Protein 7Q45 (pdb70)

Solvent-accessible surface area: 38871 Å² total; per-residue (Å²): 186,8,77,0,13,0,0,0,0,6,18,54,37,0,0,1,31,34,172,49,34,68,20,76,56,12,29,84,4,128,43,2,3,80,40,61,4,74,36,4,10,4,0,16,20,0,2,2,2,1,6,90,115,1,37,1,45,1,1,0,24,0,46,44,1,21,0,2,27,32,63,55,91,40,56,3,61,95,16,116,41,2,90,43,2,50,102,70,70,3,91,63,2,7,25,8,6,22,1,64,1,0,0,0,0,1,78,83,6,91,2,13,0,0,0,14,0,68,32,0,2,3,3,23,140,35,133,137,71,18,58,114,17,112,49,1,81,32,5,134,114,64,167,4,108,20,3,11,6,0,6,15,0,0,0,0,0,4,59,69,3,56,1,18,0,0,0,34,1,82,67,1,1,3,1,32,38,63,85,77,36,34,49,89,7,64,44,1,103,74,4,88,88,63,122,0,42,48,11,8,5,0,3,124,36,0,0,0,0,0,0,2,77,142,14,41,0,18,0,0,0,4,3,15,17,2,0,11,2,104,28,45,47,155,34,40,38,53,7,63,34,0,95,112,0,58,81,74,26,4,42,20,4,49,7,0,1,11,0,0,0,0,4,2,143,86,2,40,1,26,0,0,0,28,0,48,84,39,0,1,0,11,4,10,61,19,39,7,60,99,0,30,21,1,79,19,5,135,83,77,99,3,60,32,2,9,14,0,5,4,0,0,0,0,0,7,91,64,7,78,3,19,0,0,0,3,0,58,11,0,4,0,0,36,30,60,66,89,44,12,128,94,18,53,87,11,94,55,10,179,68,42,137,3,48,102,3,8,9,0,5,4,0,0,0,0,10,18,126,63,69,0,20,0,0,0,0,6,21,52,44,0,1,1,51,43,198,41,29,65,21,24,33,12,31,97,3,138,48,2,14,80,30,68,6,80,32,7,14,2,0,19,16,1,2,3,1,1,2,100,94,2,78,1,31,0,1,0,28,0,48,38,0,13,1,2,36,34,72,64,79,44,59,18,65,91,13,145,38,2,85,40,3,68,107,76,64,2,89,63,1,6,24,8,6,21,1,71,1,0,1,0,1,1,73,88,5,71,2,12,0,0,0,18,0,68,33,0,4,3,1,24,131,31,132,141,75,20,48,111,16,119,54,1,106,47,4,151,116,51,156,3,87,12,1,12,6,0,6,15,0,0,1,0,0,5,34,84,2,47,1,29,0,0,0,32,0,71,103,0,0,2,1,31,35,57,91,77,36,16,44,76,14,76,45,1,162,72,4,130,77,67,108,1,45,49,8,7,4,0,4,130,55,0,0,0,0,0,0,2,76,143,15,46,0,19,0,0,0,11,3,63,61,2,0,11,3,101,32,43,55,149,40,35,52,50,6,66,34,0,97,121,0,57,81,73,18,7,50,20,3,48,7,0,1,11,0,0,0,0,4,2,149,81,2,53,1,26,0,0,0,23,0,48,58,29,0,2,2,44,20,50,68,94,59,22,89,96,1,70,20,1,109,40,6,147,91,73,104,3,58,37,2,10,15,0,4,3,0,0,0,0,0,4,95,71,8,63,2,23,0,0,0,9,1,58,7,0,4,1,0,1,3,1,44,25,38,5,85,114,20,27,81,7,15,42,13,69,20,40,33,2,54,101,3,5,8,0,5,3,0,0,0,0,8,8,140,59,96,0,16,0,0,0,0,6,43,70,43,0,1,1,41,41,192,42,52,70,23,57,49,15,30,103,3,137,40,2,16,76,29,73,1,73,36,4,10,4,0,19,24,1,2,3,0,0,2,102,84,2,82,1,41,1,1,0,25,0,49,40,0,15,1,2,34,33,60,62,86,49,53,0,58,86,16,108,42,1,95,51,3,66,100,68,72,3,91,63,3,5,26,7,7,23,1,70,0,0,0,0,1,1,92,61,4,75,1,10,0,0,0,20,0,69,35,0,3,2,2,25,133,39,117,133,82,20,42,110,16,121,38,1,97,46,3,105,114,80,156,7,141,20,2,11,6,0,7,12,0,0,0,0,2,6,44,73,4,54,1,17,0,0,0,33,1,76,102,0,1,3,1,33,42,60,91,74,36,33,42,101,18,63,55,1,136,73,3,90,89,63,110,1,66,46,9,7,5,0,3,111,55,0,0,0,0,0,0,2,83,134,14,41,0,18,0,0,0,10,3,59,62,2,0,14,2,100,26,41,61,159,42,38,46,63,3,57,36,0,93,103,0,58,84,75,21,6,49,20,3,46,8,0,2,12,0,0,0,0,3,2,142,81,2,49,2,28,0,0,0,23,0,48,69,42,0,1,0,6,2,10,64,24,47,1,45,95,0,14,27,1,39,25,5,160,92,74,87,1,56,32,1,9,14,0,8,5,0,0,0,0,0,5,95,49,6,76,2,21,0,0,0,6,0,64,12,0,3,1,0,1,5,1,66,27,49,4,96,70,18,31,86,6,28,67,9,160,70,46,133,3,54,108,3,9,9,0,7,5,0,0,0,0,14,15,140,61,100,23,64,30,131,34,77,106,137,20,105,22,53,30,125,29,74,93,54,113,25,67,29,141,83

Structure (mmCIF, N/CA/C/O backbone):
data_7Q45
#
_entry.id   7Q45
#
_cell.length_a   108.390
_cell.length_b   108.390
_cell.length_c   242.310
_cell.angle_alpha   90.000
_cell.angle_beta   90.000
_cell.angle_gamma   90.000
#
_symmetry.space_group_name_H-M   'P 43 21 2'
#
loop_
_entity.id
_entity.type
_entity.pdbx_description
1 polymer 'E3 ubiquitin-protein ligase HERC2'
2 polymer 'Myelin transcription factor 1'
3 non-polymer 'CITRIC ACID'
4 water water
#
loop_
_atom_site.group_PDB
_atom_site.id
_atom_site.type_symbol
_atom_site.label_atom_id
_atom_site.label_alt_id
_atom_site.label_comp_id
_atom_site.label_asym_id
_atom_site.label_entity_id
_atom_site.label_seq_id
_atom_site.pdbx_PDB_ins_code
_atom_site.Cartn_x
_atom_site.Cartn_y
_atom_site.Cartn_z
_atom_site.occupancy
_atom_site.B_iso_or_equiv
_atom_site.auth_seq_id
_atom_site.auth_comp_id
_atom_site.auth_asym_id
_atom_site.auth_atom_id
_atom_site.pdbx_PDB_model_num
ATOM 1 N N . ARG A 1 21 ? -19.34100 -28.16800 -60.25300 1.000 62.13872 2958 ARG A N 1
ATOM 2 C CA . ARG A 1 21 ? -19.02400 -29.53300 -59.86500 1.000 59.04586 2958 ARG A CA 1
ATOM 3 C C . ARG A 1 21 ? -18.13200 -29.67800 -58.63300 1.000 59.22991 2958 ARG A C 1
ATOM 4 O O . ARG A 1 21 ? -16.99400 -29.20100 -58.60700 1.000 59.61938 2958 ARG A O 1
ATOM 12 N N . THR A 1 22 ? -18.64200 -30.37100 -57.61600 1.000 56.01992 2959 THR A N 1
ATOM 13 C CA . THR A 1 22 ? -17.82700 -30.91000 -56.53100 1.000 53.83132 2959 THR A CA 1
ATOM 14 C C . THR A 1 22 ? -18.11000 -32.40400 -56.44500 1.000 48.18923 2959 THR A C 1
ATOM 15 O O . THR A 1 22 ? -19.22400 -32.81000 -56.10100 1.000 51.40551 2959 THR A O 1
ATOM 19 N N . LYS A 1 23 ? -17.11100 -33.21700 -56.77600 1.000 43.79870 2960 LYS A N 1
ATOM 20 C CA . LYS A 1 23 ? -17.23300 -34.66400 -56.65700 1.000 42.46875 2960 LYS A CA 1
ATOM 21 C C . LYS A 1 23 ? -17.11800 -35.07200 -55.19600 1.000 38.59927 2960 LYS A C 1
ATOM 22 O O . LYS A 1 23 ? -16.22000 -34.61200 -54.48900 1.000 38.19755 2960 LYS A O 1
ATOM 28 N N . VAL A 1 24 ? -18.01500 -35.94600 -54.74600 1.000 33.51689 2961 VAL A N 1
ATOM 29 C CA . VAL A 1 24 ? -18.05400 -36.39600 -53.35900 1.000 31.02727 2961 VAL A CA 1
ATOM 30 C C . VAL A 1 24 ? -17.88100 -37.90800 -53.33200 1.000 33.47307 2961 VAL A C 1
ATOM 31 O O . VAL A 1 24 ? -18.53500 -38.62700 -54.09600 1.000 34.27036 2961 VAL A O 1
ATOM 35 N N . PHE A 1 25 ? -17.00200 -38.38300 -52.45300 1.000 30.99855 2962 PHE A N 1
ATOM 36 C CA . PHE A 1 25 ? -16.70000 -39.79900 -52.30500 1.000 30.06055 2962 PHE A CA 1
ATOM 37 C C . PHE A 1 25 ? -16.95500 -40.21500 -50.86200 1.000 27.77808 2962 PHE A C 1
ATOM 38 O O . PHE A 1 25 ? -16.60800 -39.48500 -49.93000 1.000 27.18452 2962 PHE A O 1
ATOM 46 N N . VAL A 1 26 ? -17.56100 -41.39000 -50.67900 1.000 27.81546 2963 VAL A N 1
ATOM 47 C CA . VAL A 1 26 ? -17.95300 -41.86800 -49.35900 1.000 24.79315 2963 VAL A CA 1
ATOM 48 C C . VAL A 1 26 ? -17.55200 -43.32800 -49.19600 1.000 27.34396 2963 VAL A C 1
ATOM 49 O O . VAL A 1 26 ? -17.48400 -44.08700 -50.16800 1.000 28.84508 2963 VAL A O 1
ATOM 53 N N . TRP A 1 27 ? -17.28900 -43.72000 -47.94900 1.000 23.34453 2964 TRP A N 1
ATOM 54 C CA . TRP A 1 27 ? -16.99400 -45.11100 -47.62600 1.000 23.21074 2964 TRP A CA 1
ATOM 55 C C . TRP A 1 27 ? -17.17300 -45.32300 -46.12800 1.000 28.21540 2964 TRP A C 1
ATOM 56 O O . TRP A 1 27 ? -17.36700 -44.37700 -45.36500 1.000 27.75265 2964 TRP A O 1
ATOM 67 N N . GLY A 1 28 ? -17.12200 -46.58800 -45.72100 1.000 27.51341 2965 GLY A N 1
ATOM 68 C CA . GLY A 1 28 ? -17.33600 -46.95100 -44.33400 1.000 24.79265 2965 GLY A CA 1
ATOM 69 C C . GLY A 1 28 ? -18.66900 -47.63200 -44.08800 1.000 25.54332 2965 GLY A C 1
ATOM 70 O O . GLY A 1 28 ? -19.24700 -48.22800 -45.00100 1.000 25.10691 2965 GLY A O 1
ATOM 71 N N . LEU A 1 29 ? -19.17200 -47.54300 -42.85900 1.000 26.09956 2966 LEU A N 1
ATOM 72 C CA . LEU A 1 29 ? -20.41400 -48.21700 -42.50000 1.000 30.16930 2966 LEU A CA 1
ATOM 73 C C . LEU A 1 29 ? -21.59800 -47.60900 -43.24300 1.000 29.77601 2966 LEU A C 1
ATOM 74 O O . LEU A 1 29 ? -21.69000 -46.38900 -43.40600 1.000 27.62921 2966 LEU A O 1
ATOM 79 N N . ASN A 1 30 ? -22.51600 -48.47400 -43.68900 1.000 30.15076 2967 ASN A N 1
ATOM 80 C CA . ASN A 1 30 ? -23.67300 -48.05300 -44.47300 1.000 32.68313 2967 ASN A CA 1
ATOM 81 C C . ASN A 1 30 ? -24.93100 -48.81600 -44.06000 1.000 36.87993 2967 ASN A C 1
ATOM 82 O O . ASN A 1 30 ? -25.85400 -48.98500 -44.86600 1.000 37.90033 2967 ASN A O 1
ATOM 87 N N . ASP A 1 31 ? -25.00700 -49.26200 -42.80300 1.000 37.24011 2968 ASP A N 1
ATOM 88 C CA . ASP A 1 31 ? -26.13900 -50.08600 -42.31300 1.000 39.55204 2968 ASP A CA 1
ATOM 89 C C . ASP A 1 31 ? -27.45400 -49.29800 -42.32700 1.000 40.22741 2968 ASP A C 1
ATOM 90 O O . ASP A 1 31 ? -28.48700 -49.91200 -42.57100 1.000 46.89720 2968 ASP A O 1
ATOM 95 N N . LYS A 1 32 ? -27.40100 -47.99600 -42.08000 1.000 34.59161 2969 LYS A N 1
ATOM 96 C CA . LYS A 1 32 ? -28.61000 -47.14500 -42.05000 1.000 34.33645 2969 LYS A CA 1
ATOM 97 C C . LYS A 1 32 ? -28.59500 -46.22000 -43.26400 1.000 34.66776 2969 LYS A C 1
ATOM 98 O O . LYS A 1 32 ? -29.18000 -45.14700 -43.16200 1.000 37.72239 2969 LYS A O 1
ATOM 104 N N . ASP A 1 33 ? -27.89000 -46.59700 -44.33600 1.000 33.49145 2970 ASP A N 1
ATOM 105 C CA . ASP A 1 33 ? -27.79300 -45.80200 -45.55900 1.000 35.00482 2970 ASP A CA 1
ATOM 106 C C . ASP A 1 33 ? -27.27900 -44.39600 -45.25900 1.000 34.09988 2970 ASP A C 1
ATOM 107 O O . ASP A 1 33 ? -27.69700 -43.41000 -45.87200 1.000 32.34770 2970 ASP A O 1
ATOM 112 N N . GLN A 1 34 ? -26.35400 -44.30400 -44.30000 1.000 32.88388 2971 GLN A N 1
ATOM 113 C CA . GLN A 1 34 ? -25.74200 -43.02100 -43.98900 1.000 30.56610 2971 GLN A CA 1
ATOM 114 C C . GLN A 1 34 ? -24.76200 -42.56800 -45.06200 1.000 35.84734 2971 GLN A C 1
ATOM 115 O O . GLN A 1 34 ? -24.25900 -41.44300 -44.97900 1.000 41.59462 2971 GLN A O 1
ATOM 121 N N . LEU A 1 35 ? -24.48200 -43.40700 -46.05800 1.000 31.66897 2972 LEU A N 1
ATOM 122 C CA . LEU A 1 35 ? -23.65500 -43.01800 -47.19300 1.000 28.40389 2972 LEU A CA 1
ATOM 123 C C . LEU A 1 35 ? -24.47300 -42.46200 -48.35200 1.000 33.23296 2972 LEU A C 1
ATOM 124 O O . LEU A 1 35 ? -23.89000 -42.02500 -49.35000 1.000 35.31434 2972 LEU A O 1
ATOM 129 N N . GLY A 1 36 ? -25.80100 -42.48100 -48.25100 1.000 31.61559 2973 GLY A N 1
ATOM 130 C CA . GLY A 1 36 ? -26.63600 -41.72800 -49.16800 1.000 32.92423 2973 GLY A CA 1
ATOM 131 C C . GLY A 1 36 ? -26.98900 -42.40100 -50.47400 1.000 38.15195 2973 GLY A C 1
ATOM 132 O O . GLY A 1 36 ? -27.31600 -41.70300 -51.44000 1.000 42.91803 2973 GLY A O 1
ATOM 133 N N . GLY A 1 37 ? -26.93700 -43.72900 -50.54700 1.000 36.16108 2974 GLY A N 1
ATOM 134 C CA . GLY A 1 37 ? -27.42200 -44.41100 -51.73300 1.000 36.99563 2974 GLY A CA 1
ATOM 135 C C . GLY A 1 37 ? -26.48300 -45.42600 -52.35500 1.000 41.93470 2974 GLY A C 1
ATOM 136 O O . GLY A 1 37 ? -26.40400 -45.52700 -53.58300 1.000 46.25490 2974 GLY A O 1
ATOM 137 N N . LEU A 1 38 ? -25.77300 -46.18600 -51.52600 1.000 42.10343 2975 LEU A N 1
ATOM 138 C CA . LEU A 1 38 ? -24.91700 -47.27300 -51.97500 1.000 44.62809 2975 LEU A CA 1
ATOM 139 C C . LEU A 1 38 ? -25.46600 -48.58700 -51.43600 1.000 44.68649 2975 LEU A C 1
ATOM 140 O O . LEU A 1 38 ? -26.14000 -48.61200 -50.40200 1.000 44.48728 2975 LEU A O 1
ATOM 145 N N . LYS A 1 39 ? -25.18100 -49.68400 -52.13500 1.000 43.67432 2976 LYS A N 1
ATOM 146 C CA . LYS A 1 39 ? -25.61100 -50.99800 -51.68300 1.000 47.87017 2976 LYS A CA 1
ATOM 147 C C . LYS A 1 39 ? -24.42700 -51.65900 -50.98900 1.000 45.45390 2976 LYS A C 1
ATOM 148 O O . LYS A 1 39 ? -23.28100 -51.50000 -51.41700 1.000 46.28579 2976 LYS A O 1
ATOM 154 N N . GLY A 1 40 ? -24.70500 -52.39300 -49.92500 1.000 42.97709 2977 GLY A N 1
ATOM 155 C CA . GLY A 1 40 ? -23.67200 -52.94100 -49.06800 1.000 42.41321 2977 GLY A CA 1
ATOM 156 C C . GLY A 1 40 ? -23.56900 -52.15400 -47.77200 1.000 45.24128 2977 GLY A C 1
ATOM 157 O O . GLY A 1 40 ? -23.77000 -50.93100 -47.73700 1.000 48.43593 2977 GLY A O 1
ATOM 158 N N . SER A 1 41 ? -23.26800 -52.86400 -46.68400 1.000 45.55350 2978 SER A N 1
ATOM 159 C CA . SER A 1 41 ? -23.18500 -52.23600 -45.37000 1.000 45.70477 2978 SER A CA 1
ATOM 160 C C . SER A 1 41 ? -21.77200 -51.82000 -44.98400 1.000 43.70752 2978 SER A C 1
ATOM 161 O O . SER A 1 41 ? -21.61600 -50.95500 -44.11600 1.000 49.00419 2978 SER A O 1
ATOM 164 N N . LYS A 1 42 ? -20.74900 -52.41000 -45.59600 1.000 38.44658 2979 LYS A N 1
ATOM 165 C CA . LYS A 1 42 ? -19.35200 -52.04000 -45.36900 1.000 35.56829 2979 LYS A CA 1
ATOM 166 C C . LYS A 1 42 ? -18.74500 -51.64700 -46.71000 1.000 37.89346 2979 LYS A C 1
ATOM 167 O O . LYS A 1 42 ? -18.33600 -52.51700 -47.48500 1.000 42.79803 2979 LYS A O 1
ATOM 173 N N . ILE A 1 43 ? -18.66800 -50.34800 -46.98300 1.000 30.77866 2980 ILE A N 1
ATOM 174 C CA . ILE A 1 43 ? -18.02700 -49.85200 -48.19500 1.000 29.46278 2980 ILE A CA 1
ATOM 175 C C . ILE A 1 43 ? -16.54900 -49.64400 -47.88500 1.000 29.56698 2980 ILE A C 1
ATOM 176 O O . ILE A 1 43 ? -16.18000 -48.71600 -47.16300 1.000 28.31662 2980 ILE A O 1
ATOM 181 N N . LYS A 1 44 ? -15.70200 -50.51100 -48.43700 1.000 29.99893 2981 LYS A N 1
ATOM 182 C CA . LYS A 1 44 ? -14.29200 -50.56400 -48.07200 1.000 28.61280 2981 LYS A CA 1
ATOM 183 C C . LYS A 1 44 ? -13.39800 -49.72100 -48.96900 1.000 29.17716 2981 LYS A C 1
ATOM 184 O O . LYS A 1 44 ? -12.22300 -49.53500 -48.63900 1.000 28.33131 2981 LYS A O 1
ATOM 190 N N . VAL A 1 45 ? -13.91100 -49.22600 -50.09000 1.000 27.73560 2982 VAL A N 1
ATOM 191 C CA . VAL A 1 45 ? -13.14600 -48.35200 -50.97500 1.000 31.17315 2982 VAL A CA 1
ATOM 192 C C . VAL A 1 45 ? -13.96000 -47.08400 -51.20200 1.000 34.52787 2982 VAL A C 1
ATOM 193 O O . VAL A 1 45 ? -15.19100 -47.16200 -51.32900 1.000 35.23902 2982 VAL A O 1
ATOM 197 N N . PRO A 1 46 ? -13.33500 -45.90800 -51.21900 1.000 34.54078 2983 PRO A N 1
ATOM 198 C CA . PRO A 1 46 ? -14.07800 -44.68000 -51.52300 1.000 34.74786 2983 PRO A CA 1
ATOM 199 C C . PRO A 1 46 ? -14.89300 -44.83600 -52.79300 1.000 34.20372 2983 PRO A C 1
ATOM 200 O O . PRO A 1 46 ? -14.40500 -45.33600 -53.80700 1.000 36.62533 2983 PRO A O 1
ATOM 204 N N . SER A 1 47 ? -16.15500 -44.42800 -52.72300 1.000 35.37107 2984 SER A N 1
ATOM 205 C CA . SER A 1 47 ? -17.09300 -44.63600 -53.81400 1.000 37.70720 2984 SER A CA 1
ATOM 206 C C . SER A 1 47 ? -17.77800 -43.32500 -54.15600 1.000 34.42823 2984 SER A C 1
ATOM 207 O O . SER A 1 47 ? -18.28300 -42.63000 -53.26900 1.000 33.54332 2984 SER A O 1
ATOM 210 N N . PHE A 1 48 ? -17.77900 -42.99400 -55.44400 1.000 37.90914 2985 PHE A N 1
ATOM 211 C CA . PHE A 1 48 ? -18.43200 -41.78700 -55.92800 1.000 38.50195 2985 PHE A CA 1
ATOM 212 C C . PHE A 1 48 ? -19.89800 -41.76400 -55.51600 1.000 39.96140 2985 PHE A C 1
ATOM 213 O O . PHE A 1 48 ? -20.63800 -42.72600 -55.74400 1.000 46.12248 2985 PHE A O 1
ATOM 221 N N . SER A 1 49 ? -20.31200 -40.66300 -54.89700 1.000 35.82196 2986 SER A N 1
ATOM 222 C CA . SER A 1 49 ? -21.70000 -40.45900 -54.48900 1.000 36.72470 2986 SER A CA 1
ATOM 223 C C . SER A 1 49 ? -22.34800 -39.51300 -55.49300 1.000 42.12859 2986 SER A C 1
ATOM 224 O O . SER A 1 49 ? -22.13200 -38.29900 -55.44600 1.000 42.38978 2986 SER A O 1
ATOM 227 N N . GLU A 1 50 ? -23.14900 -40.06600 -56.40800 1.000 46.42200 2987 GLU A N 1
ATOM 228 C CA . GLU A 1 50 ? -23.79100 -39.20400 -57.39300 1.000 51.50383 2987 GLU A CA 1
ATOM 229 C C . GLU A 1 50 ? -24.87500 -38.33800 -56.76400 1.000 47.60334 2987 GLU A C 1
ATOM 230 O O . GLU A 1 50 ? -25.09800 -37.21100 -57.21900 1.000 40.94306 2987 GLU A O 1
ATOM 236 N N . THR A 1 51 ? -25.55100 -38.82800 -55.72200 1.000 44.31585 2988 THR A N 1
ATOM 237 C CA . THR A 1 51 ? -26.51900 -37.98700 -55.02300 1.000 46.08920 2988 THR A CA 1
ATOM 238 C C . THR A 1 51 ? -25.83200 -36.77900 -54.39700 1.000 42.34950 2988 THR A C 1
ATOM 239 O O . THR A 1 51 ? -26.28700 -35.64100 -54.55300 1.000 45.34565 2988 THR A O 1
ATOM 243 N N . LEU A 1 52 ? -24.71900 -37.00700 -53.69900 1.000 36.25323 2989 LEU A N 1
ATOM 244 C CA . LEU A 1 52 ? -24.03500 -35.91000 -53.02700 1.000 33.44094 2989 LEU A CA 1
ATOM 245 C C . LEU A 1 52 ? -23.27900 -35.02600 -54.01300 1.000 36.38274 2989 LEU A C 1
ATOM 246 O O . LEU A 1 52 ? -23.22600 -33.80500 -53.83500 1.000 36.89092 2989 LEU A O 1
ATOM 251 N N . SER A 1 53 ? -22.69100 -35.61800 -55.05600 1.000 37.39271 2990 SER A N 1
ATOM 252 C CA . SER A 1 53 ? -21.97800 -34.81700 -56.04700 1.000 40.87232 2990 SER A CA 1
ATOM 253 C C . SER A 1 53 ? -22.92400 -33.89000 -56.79900 1.000 46.16928 2990 SER A C 1
ATOM 254 O O . SER A 1 53 ? -22.53700 -32.77800 -57.17700 1.000 45.88814 2990 SER A O 1
ATOM 257 N N . ALA A 1 54 ? -24.16700 -34.32300 -57.01400 1.000 46.87325 2991 ALA A N 1
ATOM 258 C CA . ALA A 1 54 ? -25.13300 -33.50300 -57.73600 1.000 48.66287 2991 ALA A CA 1
ATOM 259 C C . ALA A 1 54 ? -25.53100 -32.25300 -56.96200 1.000 46.20633 2991 ALA A C 1
ATOM 260 O O . ALA A 1 54 ? -26.09500 -31.32800 -57.55400 1.000 49.35902 2991 ALA A O 1
ATOM 262 N N . LEU A 1 55 ? -25.24700 -32.19900 -55.66000 1.000 41.62936 2992 LEU A N 1
ATOM 263 C CA . LEU A 1 55 ? -25.73100 -31.10600 -54.82900 1.000 41.81585 2992 LEU A CA 1
ATOM 264 C C . LEU A 1 55 ? -24.85700 -29.86000 -54.89000 1.000 44.28533 2992 LEU A C 1
ATOM 265 O O . LEU A 1 55 ? -25.34100 -28.77700 -54.54400 1.000 46.26860 2992 LEU A O 1
ATOM 270 N N . ASN A 1 56 ? -23.59600 -29.98600 -55.31900 1.000 42.63442 2993 ASN A N 1
ATOM 271 C CA . ASN A 1 56 ? -22.62500 -28.89800 -55.23000 1.000 45.45545 2993 ASN A CA 1
ATOM 272 C C . ASN A 1 56 ? -22.43700 -28.47600 -53.77600 1.000 43.65144 2993 ASN A C 1
ATOM 273 O O . ASN A 1 56 ? -22.98600 -27.45900 -53.33900 1.000 41.04121 2993 ASN A O 1
ATOM 278 N N . VAL A 1 57 ? -21.65500 -29.24700 -53.02600 1.000 43.56240 2994 VAL A N 1
ATOM 279 C CA . VAL A 1 57 ? -21.52200 -29.06400 -51.58600 1.000 42.19320 2994 VAL A CA 1
ATOM 280 C C . VAL A 1 57 ? -20.39100 -28.09000 -51.28600 1.000 39.84663 2994 VAL A C 1
ATOM 281 O O . VAL A 1 57 ? -19.39600 -28.00500 -52.01400 1.000 39.73434 2994 VAL A O 1
ATOM 285 N N . VAL A 1 58 ? -20.56100 -27.32600 -50.20600 1.000 35.76833 2995 VAL A N 1
ATOM 286 C CA . VAL A 1 58 ? -19.44900 -26.62200 -49.57900 1.000 34.15783 2995 VAL A CA 1
ATOM 287 C C . VAL A 1 58 ? -18.98500 -27.33000 -48.31000 1.000 33.63192 2995 VAL A C 1
ATOM 288 O O . VAL A 1 58 ? -17.85200 -27.09600 -47.86300 1.000 37.38212 2995 VAL A O 1
ATOM 292 N N . GLN A 1 59 ? -19.81800 -28.18100 -47.72000 1.000 29.97369 2996 GLN A N 1
ATOM 293 C CA . GLN A 1 59 ? -19.44500 -28.89600 -46.51200 1.000 32.20587 2996 GLN A CA 1
ATOM 294 C C . GLN A 1 59 ? -20.25200 -30.17900 -46.41200 1.000 31.91587 2996 GLN A C 1
ATOM 295 O O . GLN A 1 59 ? -21.45700 -30.19100 -46.68000 1.000 33.36462 2996 GLN A O 1
ATOM 301 N N . VAL A 1 60 ? -19.56900 -31.25700 -46.04100 1.000 30.30421 2997 VAL A N 1
ATOM 302 C CA . VAL A 1 60 ? -20.20200 -32.48100 -45.57300 1.000 29.67741 2997 VAL A CA 1
ATOM 303 C C . VAL A 1 60 ? -19.78000 -32.67800 -44.12700 1.000 28.03207 2997 VAL A C 1
ATOM 304 O O . VAL A 1 60 ? -18.63200 -32.39800 -43.76600 1.000 30.41942 2997 VAL A O 1
ATOM 308 N N . ALA A 1 61 ? -20.71300 -33.13000 -43.29500 1.000 27.29837 2998 ALA A N 1
ATOM 309 C CA . ALA A 1 61 ? -20.43400 -33.37500 -41.89000 1.000 26.49668 2998 ALA A CA 1
ATOM 310 C C . ALA A 1 61 ? -21.05100 -34.70700 -41.49700 1.000 28.33318 2998 ALA A C 1
ATOM 311 O O . ALA A 1 61 ? -22.13800 -35.05700 -41.96600 1.000 30.37216 2998 ALA A O 1
ATOM 313 N N . GLY A 1 62 ? -20.35200 -35.44900 -40.64200 1.000 27.58409 2999 GLY A N 1
ATOM 314 C CA . GLY A 1 62 ? -20.81600 -36.76300 -40.24800 1.000 24.24707 2999 GLY A CA 1
ATOM 315 C C . GLY A 1 62 ? -21.13300 -36.87800 -38.77200 1.000 25.37008 2999 GLY A C 1
ATOM 316 O O . GLY A 1 62 ? -20.34200 -36.46100 -37.91900 1.000 26.33017 2999 GLY A O 1
ATOM 317 N N . GLY A 1 63 ? -22.29400 -37.44000 -38.46000 1.000 26.33697 3000 GLY A N 1
ATOM 318 C CA . GLY A 1 63 ? -22.66300 -37.68900 -37.08300 1.000 27.03228 3000 GLY A CA 1
ATOM 319 C C . GLY A 1 63 ? -22.76300 -39.17100 -36.80300 1.000 28.49348 3000 GLY A C 1
ATOM 320 O O . GLY A 1 63 ? -22.23700 -39.98600 -37.56900 1.000 28.76199 3000 GLY A O 1
ATOM 321 N N . SER A 1 64 ? -23.43100 -39.53700 -35.71200 1.000 28.96293 3001 SER A N 1
ATOM 322 C CA . SER A 1 64 ? -23.65300 -40.94400 -35.41400 1.000 25.97155 3001 SER A CA 1
ATOM 323 C C . SER A 1 64 ? -24.52600 -41.57500 -36.49000 1.000 25.17479 3001 SER A C 1
ATOM 324 O O . SER A 1 64 ? -25.74200 -41.35300 -36.51600 1.000 24.94544 3001 SER A O 1
ATOM 327 N N . LYS A 1 65 ? -23.90900 -42.35200 -37.38400 1.000 25.24376 3002 LYS A N 1
ATOM 328 C CA . LYS A 1 65 ? -24.62500 -43.04800 -38.45600 1.000 27.54549 3002 LYS A CA 1
ATOM 329 C C . LYS A 1 65 ? -25.45600 -42.07400 -39.28900 1.000 30.31653 3002 LYS A C 1
ATOM 330 O O . LYS A 1 65 ? -26.56700 -42.38400 -39.72400 1.000 28.64386 3002 LYS A O 1
ATOM 336 N N . SER A 1 66 ? -24.91200 -40.87900 -39.50800 1.000 31.38999 3003 SER A N 1
ATOM 337 C CA . SER A 1 66 ? -25.65600 -39.82100 -40.17000 1.000 30.38900 3003 SER A CA 1
ATOM 338 C C . SER A 1 66 ? -24.70700 -38.98300 -41.01200 1.000 29.42458 3003 SER A C 1
ATOM 339 O O . SER A 1 66 ? -23.49800 -38.93500 -40.76700 1.000 26.22288 3003 SER A O 1
ATOM 342 N N . LEU A 1 67 ? -25.27700 -38.30800 -42.00500 1.000 29.08114 3004 LEU A N 1
ATOM 343 C CA . LEU A 1 67 ? -24.49600 -37.49600 -42.92100 1.000 26.78176 3004 LEU A CA 1
ATOM 344 C C . LEU A 1 67 ? -25.29000 -36.24500 -43.26300 1.000 29.88635 3004 LEU A C 1
ATOM 345 O O . LEU A 1 67 ? -26.48400 -36.33100 -43.55800 1.000 32.56629 3004 LEU A O 1
ATOM 350 N N . PHE A 1 68 ? -24.63300 -35.08700 -43.20200 1.000 28.95671 3005 PHE A N 1
ATOM 351 C CA . PHE A 1 68 ? -25.23800 -33.80600 -43.54300 1.000 27.25630 3005 PHE A CA 1
ATOM 352 C C . PHE A 1 68 ? -24.39700 -33.11900 -44.60900 1.000 31.48443 3005 PHE A C 1
ATOM 353 O O . PHE A 1 68 ? -23.16700 -33.22500 -44.60200 1.000 29.98203 3005 PHE A O 1
ATOM 361 N N . ALA A 1 69 ? -25.06300 -32.40800 -45.51800 1.000 25.44862 3006 ALA A N 1
ATOM 362 C CA . ALA A 1 69 ? -24.39200 -31.72100 -46.61500 1.000 33.88057 3006 ALA A CA 1
ATOM 363 C C . ALA A 1 69 ? -24.95500 -30.31700 -46.75600 1.000 34.35256 3006 ALA A C 1
ATOM 364 O O . ALA A 1 69 ? -26.17400 -30.14000 -46.84300 1.000 39.34786 3006 ALA A O 1
ATOM 366 N N . VAL A 1 70 ? -24.06800 -29.32500 -46.77700 1.000 33.83721 3007 VAL A N 1
ATOM 367 C CA . VAL A 1 70 ? -24.43000 -27.93000 -46.99400 1.000 28.11612 3007 VAL A CA 1
ATOM 368 C C . VAL A 1 70 ? -23.97700 -27.54300 -48.39400 1.000 31.77999 3007 VAL A C 1
ATOM 369 O O . VAL A 1 70 ? -22.81200 -27.75100 -48.75500 1.000 36.82324 3007 VAL A O 1
ATOM 373 N N . THR A 1 71 ? -24.89200 -26.98600 -49.18000 1.000 34.93359 3008 THR A N 1
ATOM 374 C CA . THR A 1 71 ? -24.63600 -26.67100 -50.57800 1.000 34.87234 3008 THR A CA 1
ATOM 375 C C . THR A 1 71 ? -24.23400 -25.20600 -50.74100 1.000 37.33228 3008 THR A C 1
ATOM 376 O O . THR A 1 71 ? -24.38100 -24.38700 -49.83000 1.000 37.93901 3008 THR A O 1
ATOM 380 N N . VAL A 1 72 ? -23.70800 -24.88800 -51.93000 1.000 39.63808 3009 VAL A N 1
ATOM 381 C CA . VAL A 1 72 ? -23.34300 -23.50700 -52.24000 1.000 41.87630 3009 VAL A CA 1
ATOM 382 C C . VAL A 1 72 ? -24.56600 -22.60600 -52.13900 1.000 42.95851 3009 VAL A C 1
ATOM 383 O O . VAL A 1 72 ? -24.48500 -21.46600 -51.66700 1.000 46.69953 3009 VAL A O 1
ATOM 387 N N . GLU A 1 73 ? -25.72100 -23.11000 -52.57600 1.000 42.19834 3010 GLU A N 1
ATOM 388 C CA . GLU A 1 73 ? -26.98900 -22.40500 -52.44500 1.000 42.51242 3010 GLU A CA 1
ATOM 389 C C . GLU A 1 73 ? -27.35500 -22.12000 -50.99200 1.000 41.82860 3010 GLU A C 1
ATOM 390 O O . GLU A 1 73 ? -28.20600 -21.25900 -50.73700 1.000 45.43801 3010 GLU A O 1
ATOM 396 N N . GLY A 1 74 ? -26.72700 -22.79700 -50.03700 1.000 38.33794 3011 GLY A N 1
ATOM 397 C CA . GLY A 1 74 ? -27.02900 -22.58400 -48.63600 1.000 38.48161 3011 GLY A CA 1
ATOM 398 C C . GLY A 1 74 ? -28.10400 -23.48200 -48.07400 1.000 43.29300 3011 GLY A C 1
ATOM 399 O O . GLY A 1 74 ? -28.61500 -23.20300 -46.98300 1.000 43.58135 3011 GLY A O 1
ATOM 400 N N . LYS A 1 75 ? -28.47800 -24.54000 -48.78700 1.000 34.32815 3012 LYS A N 1
ATOM 401 C CA . LYS A 1 75 ? -29.42600 -25.51500 -48.28200 1.000 33.97818 3012 LYS A CA 1
ATOM 402 C C . LYS A 1 75 ? -28.67900 -26.62100 -47.54200 1.000 33.37596 3012 LYS A C 1
ATOM 403 O O . LYS A 1 75 ? -27.46000 -26.76400 -47.65000 1.000 34.72102 3012 LYS A O 1
ATOM 409 N N . VAL A 1 76 ? -29.42300 -27.40800 -46.77300 1.000 33.53285 3013 VAL A N 1
ATOM 410 C CA . VAL A 1 76 ? -28.85400 -28.50700 -46.00200 1.000 30.54737 3013 VAL A CA 1
ATOM 411 C C . VAL A 1 76 ? -29.58500 -29.78600 -46.37400 1.000 33.18487 3013 VAL A C 1
ATOM 412 O O . VAL A 1 76 ? -30.81900 -29.80700 -46.42900 1.000 34.84256 3013 VAL A O 1
ATOM 416 N N . TYR A 1 77 ? -28.82700 -30.85100 -46.61600 1.000 33.37375 3014 TYR A N 1
ATOM 417 C CA . TYR A 1 77 ? -29.38000 -32.17100 -46.87800 1.000 34.37320 3014 TYR A CA 1
ATOM 418 C C . TYR A 1 77 ? -28.85000 -33.15100 -45.84100 1.000 34.67300 3014 TYR A C 1
ATOM 419 O O . TYR A 1 77 ? -27.74600 -32.98300 -45.31700 1.000 33.12633 3014 TYR A O 1
ATOM 428 N N . ALA A 1 78 ? -29.64800 -34.17100 -45.54000 1.000 33.91845 3015 ALA A N 1
ATOM 429 C CA . ALA A 1 78 ? -29.29500 -35.14200 -44.51700 1.000 34.86160 3015 ALA A CA 1
ATOM 430 C C . ALA A 1 78 ? -29.77000 -36.52200 -44.94000 1.000 32.48625 3015 ALA A C 1
ATOM 431 O O . ALA A 1 78 ? -30.75900 -36.65800 -45.66400 1.000 34.32661 3015 ALA A O 1
ATOM 433 N N . CYS A 1 79 ? -29.04900 -37.54400 -44.48400 1.000 30.67681 3016 CYS A N 1
ATOM 434 C CA . CYS A 1 79 ? -29.42800 -38.92800 -44.72400 1.000 36.14763 3016 CYS A CA 1
ATOM 435 C C . CYS A 1 79 ? -28.88200 -39.77700 -43.58500 1.000 33.55903 3016 CYS A C 1
ATOM 436 O O . CYS A 1 79 ? -28.02500 -39.33700 -42.81300 1.000 31.84794 3016 CYS A O 1
ATOM 439 N N . GLY A 1 80 ? -29.39200 -41.00200 -43.48200 1.000 35.88800 3017 GLY A N 1
ATOM 440 C CA . GLY A 1 80 ? -28.91800 -41.93100 -42.47400 1.000 29.08080 3017 GLY A CA 1
ATOM 441 C C . GLY A 1 80 ? -29.95300 -42.28600 -41.42300 1.000 30.56189 3017 GLY A C 1
ATOM 442 O O . GLY A 1 80 ? -31.15800 -42.26800 -41.69900 1.000 32.58043 3017 GLY A O 1
ATOM 443 N N . GLU A 1 81 ? -29.49400 -42.61000 -40.21400 1.000 29.88543 3018 GLU A N 1
ATOM 444 C CA . GLU A 1 81 ? -30.40700 -42.97400 -39.13800 1.000 32.60606 3018 GLU A CA 1
ATOM 445 C C . GLU A 1 81 ? -31.16600 -41.74700 -38.64400 1.000 34.98835 3018 GLU A C 1
ATOM 446 O O . GLU A 1 81 ? -30.57700 -40.68400 -38.42700 1.000 38.30583 3018 GLU A O 1
ATOM 452 N N . ALA A 1 82 ? -32.47500 -41.90200 -38.45000 1.000 34.56543 3019 ALA A N 1
ATOM 453 C CA . ALA A 1 82 ? -33.34800 -40.79800 -38.07900 1.000 39.43952 3019 ALA A CA 1
ATOM 454 C C . ALA A 1 82 ? -33.74200 -40.79600 -36.60600 1.000 43.11293 3019 ALA A C 1
ATOM 455 O O . ALA A 1 82 ? -34.45100 -39.88000 -36.17600 1.000 37.67861 3019 ALA A O 1
ATOM 457 N N . THR A 1 83 ? -33.29900 -41.78500 -35.82800 1.000 42.27184 3020 THR A N 1
ATOM 458 C CA . THR A 1 83 ? -33.69900 -41.90200 -34.42700 1.000 41.57351 3020 THR A CA 1
ATOM 459 C C . THR A 1 83 ? -33.34300 -40.63400 -33.65300 1.000 40.81388 3020 THR A C 1
ATOM 460 O O . THR A 1 83 ? -32.44900 -39.88600 -34.03100 1.000 39.38333 3020 THR A O 1
ATOM 464 N N . ASN A 1 84 ? -34.08600 -40.35200 -32.58700 1.000 42.08715 3021 ASN A N 1
ATOM 465 C CA . ASN A 1 84 ? -33.87500 -39.14400 -31.78800 1.000 43.89536 3021 ASN A CA 1
ATOM 466 C C . ASN A 1 84 ? -33.96700 -37.87000 -32.62000 1.000 44.02454 3021 ASN A C 1
ATOM 467 O O . ASN A 1 84 ? -33.61800 -36.78700 -32.13200 1.000 43.96687 3021 ASN A O 1
ATOM 472 N N . GLY A 1 85 ? -34.40800 -37.98100 -33.87000 1.000 43.70984 3022 GLY A N 1
ATOM 473 C CA . GLY A 1 85 ? -34.42600 -36.85700 -34.78600 1.000 46.41936 3022 GLY A CA 1
ATOM 474 C C . GLY A 1 85 ? -33.06200 -36.31500 -35.15100 1.000 43.20823 3022 GLY A C 1
ATOM 475 O O . GLY A 1 85 ? -32.90200 -35.09100 -35.20400 1.000 42.40986 3022 GLY A O 1
ATOM 476 N N . ARG A 1 86 ? -32.06700 -37.18600 -35.41700 1.000 42.89579 3023 ARG A N 1
ATOM 477 C CA . ARG A 1 86 ? -30.71900 -36.67200 -35.67500 1.000 41.51836 3023 ARG A CA 1
ATOM 478 C C . ARG A 1 86 ? -30.75500 -35.69000 -36.83300 1.000 37.64037 3023 ARG A C 1
ATOM 479 O O . ARG A 1 86 ? -30.09100 -34.64800 -36.80500 1.000 39.43303 3023 ARG A O 1
ATOM 487 N N . LEU A 1 87 ? -31.54700 -36.00700 -37.85400 1.000 33.69011 3024 LEU A N 1
ATOM 488 C CA . LEU A 1 87 ? -31.43500 -35.40600 -39.17100 1.000 34.88541 3024 LEU A CA 1
ATOM 489 C C . LEU A 1 87 ? -32.22600 -34.11300 -39.31600 1.000 40.64302 3024 LEU A C 1
ATOM 490 O O . LEU A 1 87 ? -32.02900 -33.39100 -40.30000 1.000 42.42925 3024 LEU A O 1
ATOM 495 N N . GLY A 1 88 ? -33.10300 -33.80000 -38.36400 1.000 40.84756 3025 GLY A N 1
ATOM 496 C CA . GLY A 1 88 ? -33.85600 -32.56500 -38.43000 1.000 33.30119 3025 GLY A CA 1
ATOM 497 C C . GLY A 1 88 ? -34.88800 -32.51000 -39.53000 1.000 39.52117 3025 GLY A C 1
ATOM 498 O O . GLY A 1 88 ? -35.20500 -31.42000 -40.01100 1.000 40.58921 3025 GLY A O 1
ATOM 499 N N . LEU A 1 89 ? -35.42800 -33.65700 -39.94100 1.000 37.34616 3026 LEU A N 1
ATOM 500 C CA . LEU A 1 89 ? -36.40400 -33.72500 -41.01700 1.000 41.02816 3026 LEU A CA 1
ATOM 501 C C . LEU A 1 89 ? -37.82800 -33.90900 -40.50200 1.000 44.88744 3026 LEU A C 1
ATOM 502 O O . LEU A 1 89 ? -38.71800 -34.28200 -41.27400 1.000 45.65895 3026 LEU A O 1
ATOM 507 N N . GLY A 1 90 ? -38.06200 -33.64900 -39.21800 1.000 47.14773 3027 GLY A N 1
ATOM 508 C CA . GLY A 1 90 ? -39.38000 -33.80500 -38.64100 1.000 47.13903 3027 GLY A CA 1
ATOM 509 C C . GLY A 1 90 ? -39.76600 -35.22100 -38.28100 1.000 48.69033 3027 GLY A C 1
ATOM 510 O O . GLY A 1 90 ? -40.92600 -35.45600 -37.92500 1.000 49.12731 3027 GLY A O 1
ATOM 511 N N . ILE A 1 91 ? -38.83600 -36.17400 -38.35400 1.000 47.73283 3028 ILE A N 1
ATOM 512 C CA . ILE A 1 91 ? -39.11800 -37.57500 -38.07000 1.000 51.49519 3028 ILE A CA 1
ATOM 513 C C . ILE A 1 91 ? -38.21200 -38.04500 -36.93300 1.000 53.64356 3028 ILE A C 1
ATOM 514 O O . ILE A 1 91 ? -37.26500 -37.36200 -36.54000 1.000 53.26091 3028 ILE A O 1
ATOM 519 N N . SER A 1 92 ? -38.51100 -39.24600 -36.41100 1.000 54.37538 3029 SER A N 1
ATOM 520 C CA . SER A 1 92 ? -37.85400 -39.70700 -35.19300 1.000 54.46223 3029 SER A CA 1
ATOM 521 C C . SER A 1 92 ? -37.58900 -41.20900 -35.11500 1.000 53.62818 3029 SER A C 1
ATOM 522 O O . SER A 1 92 ? -37.16400 -41.68200 -34.05300 1.000 53.29260 3029 SER A O 1
ATOM 525 N N . SER A 1 93 ? -37.80300 -41.98000 -36.17800 1.000 53.02467 3030 SER A N 1
ATOM 526 C CA . SER A 1 93 ? -37.66100 -43.42700 -36.03500 1.000 57.46641 3030 SER A CA 1
ATOM 527 C C . SER A 1 93 ? -36.72500 -44.06900 -37.05600 1.000 62.52090 3030 SER A C 1
ATOM 528 O O . SER A 1 93 ? -35.65700 -44.56900 -36.69000 1.000 72.94827 3030 SER A O 1
ATOM 531 N N . GLY A 1 94 ? -37.11600 -44.06100 -38.32800 1.000 54.76090 3031 GLY A N 1
ATOM 532 C CA . GLY A 1 94 ? -36.52500 -44.94200 -39.30300 1.000 50.52489 3031 GLY A CA 1
ATOM 533 C C . GLY A 1 94 ? -35.23200 -44.48300 -39.94100 1.000 48.70889 3031 GLY A C 1
ATOM 534 O O . GLY A 1 94 ? -34.28600 -44.07800 -39.25600 1.000 46.33353 3031 GLY A O 1
ATOM 535 N N . THR A 1 95 ? -35.18700 -44.54200 -41.27300 1.000 47.25280 3032 THR A N 1
ATOM 536 C CA . THR A 1 95 ? -33.99200 -44.26100 -42.05600 1.000 47.22007 3032 THR A CA 1
ATOM 537 C C . THR A 1 95 ? -34.34100 -43.31600 -43.19600 1.000 46.25640 3032 THR A C 1
ATOM 538 O O . THR A 1 95 ? -35.42000 -43.41400 -43.78900 1.000 48.72745 3032 THR A O 1
ATOM 542 N N . VAL A 1 96 ? -33.43500 -42.39000 -43.48700 1.000 39.64034 3033 VAL A N 1
ATOM 543 C CA . VAL A 1 96 ? -33.51900 -41.59000 -44.70600 1.000 40.37098 3033 VAL A CA 1
ATOM 544 C C . VAL A 1 96 ? -32.40800 -42.05600 -45.64200 1.000 38.17391 3033 VAL A C 1
ATOM 545 O O . VAL A 1 96 ? -31.25700 -41.61300 -45.51100 1.000 36.44421 3033 VAL A O 1
ATOM 549 N N . PRO A 1 97 ? -32.69800 -42.95800 -46.58600 1.000 40.90246 3034 PRO A N 1
ATOM 550 C CA . PRO A 1 97 ? -31.63000 -43.55100 -47.40400 1.000 41.47501 3034 PRO A CA 1
ATOM 551 C C . PRO A 1 97 ? -31.09900 -42.67600 -48.52300 1.000 46.54607 3034 PRO A C 1
ATOM 552 O O . PRO A 1 97 ? -30.02400 -42.95800 -49.05500 1.000 49.13969 3034 PRO A O 1
ATOM 556 N N . ILE A 1 98 ? -31.82500 -41.60600 -48.91800 1.000 48.14582 3035 ILE A N 1
ATOM 557 C CA . ILE A 1 98 ? -31.40400 -40.71800 -49.96100 1.000 49.77143 3035 ILE A CA 1
ATOM 558 C C . ILE A 1 98 ? -31.32300 -39.28300 -49.32500 1.000 48.81828 3035 ILE A C 1
ATOM 559 O O . ILE A 1 98 ? -32.25300 -38.92400 -48.62400 1.000 51.91859 3035 ILE A O 1
ATOM 564 N N . PRO A 1 99 ? -30.24300 -38.53700 -49.55800 1.000 43.57911 3036 PRO A N 1
ATOM 565 C CA . PRO A 1 99 ? -30.13400 -37.20200 -48.92600 1.000 39.73057 3036 PRO A CA 1
ATOM 566 C C . PRO A 1 99 ? -31.35600 -36.32200 -49.14500 1.000 41.90954 3036 PRO A C 1
ATOM 567 O O . PRO A 1 99 ? -31.76600 -36.09200 -50.28500 1.000 40.15548 3036 PRO A O 1
ATOM 571 N N . ARG A 1 100 ? -31.94600 -35.81000 -48.07200 1.000 43.67356 3037 ARG A N 1
ATOM 572 C CA . ARG A 1 100 ? -33.19400 -35.07300 -48.19100 1.000 43.82924 3037 ARG A CA 1
ATOM 573 C C . ARG A 1 100 ? -33.03900 -33.70100 -47.54200 1.000 43.84080 3037 ARG A C 1
ATOM 574 O O . ARG A 1 100 ? -32.36400 -33.55700 -46.51700 1.000 41.56837 3037 ARG A O 1
ATOM 582 N N . GLN A 1 101 ? -33.61800 -32.68500 -48.18500 1.000 37.47746 3038 GLN A N 1
ATOM 583 C CA . GLN A 1 101 ? -33.42700 -31.30900 -47.74700 1.000 36.70410 3038 GLN A CA 1
ATOM 584 C C . GLN A 1 101 ? -34.12500 -31.06400 -46.42000 1.000 36.60019 3038 GLN A C 1
ATOM 585 O O . GLN A 1 101 ? -35.29100 -31.42900 -46.23800 1.000 38.41839 3038 GLN A O 1
ATOM 591 N N . ILE A 1 102 ? -33.40300 -30.44400 -45.49300 1.000 34.77049 3039 ILE A N 1
ATOM 592 C CA . ILE A 1 102 ? -33.98900 -29.92900 -44.26600 1.000 42.57293 3039 ILE A CA 1
ATOM 593 C C . ILE A 1 102 ? -34.78500 -28.68500 -44.63600 1.000 41.89640 3039 ILE A C 1
ATOM 594 O O . ILE A 1 102 ? -34.25400 -27.56900 -44.63800 1.000 41.97495 3039 ILE A O 1
ATOM 599 N N . THR A 1 103 ? -36.06200 -28.87700 -44.97900 1.000 43.13185 3040 THR A N 1
ATOM 600 C CA . THR A 1 103 ? -36.86900 -27.78700 -45.51300 1.000 45.94456 3040 THR A CA 1
ATOM 601 C C . THR A 1 103 ? -37.23800 -26.75300 -44.45800 1.000 47.92056 3040 THR A C 1
ATOM 602 O O . THR A 1 103 ? -37.66300 -25.65000 -44.81600 1.000 41.89037 3040 THR A O 1
ATOM 606 N N . ALA A 1 104 ? -37.08700 -27.07800 -43.17100 1.000 43.43907 3041 ALA A N 1
ATOM 607 C CA . ALA A 1 104 ? -37.28500 -26.07600 -42.13100 1.000 44.76751 3041 ALA A CA 1
ATOM 608 C C . ALA A 1 104 ? -36.31500 -24.91100 -42.26800 1.000 46.51616 3041 ALA A C 1
ATOM 609 O O . ALA A 1 104 ? -36.58700 -23.82500 -41.74600 1.000 47.09945 3041 ALA A O 1
ATOM 611 N N . LEU A 1 105 ? -35.19600 -25.11100 -42.96500 1.000 43.83369 3042 LEU A N 1
ATOM 612 C CA . LEU A 1 105 ? -34.16600 -24.09600 -43.12400 1.000 40.78480 3042 LEU A CA 1
ATOM 613 C C . LEU A 1 105 ? -34.13000 -23.50500 -44.52900 1.000 40.61857 3042 LEU A C 1
ATOM 614 O O . LEU A 1 105 ? -33.21700 -22.73500 -44.84200 1.000 42.59373 3042 LEU A O 1
ATOM 619 N N . SER A 1 106 ? -35.11000 -23.83000 -45.37600 1.000 40.18550 3043 SER A N 1
ATOM 620 C CA . SER A 1 106 ? -35.07500 -23.40800 -46.77200 1.000 42.21750 3043 SER A CA 1
ATOM 621 C C . SER A 1 106 ? -35.14500 -21.89500 -46.94800 1.000 44.68614 3043 SER A C 1
ATOM 622 O O . SER A 1 106 ? -34.83300 -21.40700 -48.04100 1.000 44.56804 3043 SER A O 1
ATOM 625 N N . SER A 1 107 ? -35.53900 -21.14400 -45.92100 1.000 40.97510 3044 SER A N 1
ATOM 626 C CA . SER A 1 107 ? -35.59400 -19.68900 -46.00200 1.000 41.96842 3044 SER A CA 1
ATOM 627 C C . SER A 1 107 ? -34.31500 -19.01100 -45.52600 1.000 44.20283 3044 SER A C 1
ATOM 628 O O . SER A 1 107 ? -34.27900 -17.77900 -45.44400 1.000 41.22476 3044 SER A O 1
ATOM 631 N N . TYR A 1 108 ? -33.27300 -19.77400 -45.21500 1.000 38.43857 3045 TYR A N 1
ATOM 632 C CA . TYR A 1 108 ? -32.00200 -19.22300 -44.77900 1.000 43.45708 3045 TYR A CA 1
ATOM 633 C C . TYR A 1 108 ? -30.87800 -19.78100 -45.64000 1.000 42.94794 3045 TYR A C 1
ATOM 634 O O . TYR A 1 108 ? -31.00800 -20.83700 -46.26400 1.000 36.30624 3045 TYR A O 1
ATOM 643 N N . VAL A 1 109 ? -29.77100 -19.04700 -45.67400 1.000 40.68092 3046 VAL A N 1
ATOM 644 C CA . VAL A 1 109 ? -28.54700 -19.49400 -46.32500 1.000 37.30910 3046 VAL A CA 1
ATOM 645 C C . VAL A 1 109 ? -27.65400 -20.06200 -45.23000 1.000 36.18414 3046 VAL A C 1
ATOM 646 O O . VAL A 1 109 ? -27.01900 -19.31600 -44.47900 1.000 37.13916 3046 VAL A O 1
ATOM 650 N N . VAL A 1 110 ? -27.60500 -21.38600 -45.13300 1.000 32.53723 3047 VAL A N 1
ATOM 651 C CA . VAL A 1 110 ? -26.78800 -22.04300 -44.11900 1.000 34.26905 3047 VAL A CA 1
ATOM 652 C C . VAL A 1 110 ? -25.34000 -22.07700 -44.58800 1.000 36.25865 3047 VAL A C 1
ATOM 653 O O . VAL A 1 110 ? -25.05400 -22.40100 -45.74700 1.000 36.53090 3047 VAL A O 1
ATOM 657 N N . LYS A 1 111 ? -24.42500 -21.73000 -43.68500 1.000 36.86306 3048 LYS A N 1
ATOM 658 C CA . LYS A 1 111 ? -22.99600 -21.71500 -43.96400 1.000 36.24512 3048 LYS A CA 1
ATOM 659 C C . LYS A 1 111 ? -22.27000 -22.94600 -43.44200 1.000 33.13565 3048 LYS A C 1
ATOM 660 O O . LYS A 1 111 ? -21.26500 -23.35400 -44.03400 1.000 33.43915 3048 LYS A O 1
ATOM 666 N N . LYS A 1 112 ? -22.75500 -23.55800 -42.36100 1.000 33.11122 3049 LYS A N 1
ATOM 667 C CA . LYS A 1 112 ? -22.04000 -24.66700 -41.74500 1.000 30.26223 3049 LYS A CA 1
ATOM 668 C C . LYS A 1 112 ? -22.97600 -25.44200 -40.82800 1.000 32.32982 3049 LYS A C 1
ATOM 669 O O . LYS A 1 112 ? -23.83800 -24.85400 -40.17000 1.000 32.71720 3049 LYS A O 1
ATOM 675 N N . VAL A 1 113 ? -22.79800 -26.76200 -40.80100 1.000 32.38337 3050 VAL A N 1
ATOM 676 C CA . VAL A 1 113 ? -23.46600 -27.65100 -39.85600 1.000 33.86820 3050 VAL A CA 1
ATOM 677 C C . VAL A 1 113 ? -22.41100 -28.21700 -38.91700 1.000 32.69107 3050 VAL A C 1
ATOM 678 O O . VAL A 1 113 ? -21.34800 -28.65800 -39.36900 1.000 30.83622 3050 VAL A O 1
ATOM 682 N N . ALA A 1 114 ? -22.69600 -28.19600 -37.61800 1.000 31.76195 3051 ALA A N 1
ATOM 683 C CA . ALA A 1 114 ? -21.81400 -28.76800 -36.60800 1.000 29.91794 3051 ALA A CA 1
ATOM 684 C C . ALA A 1 114 ? -22.48200 -29.98500 -35.98300 1.000 28.31593 3051 ALA A C 1
ATOM 685 O O . ALA A 1 114 ? -23.62300 -29.90500 -35.51800 1.000 31.55834 3051 ALA A O 1
ATOM 687 N N . VAL A 1 115 ? -21.76900 -31.10700 -35.98100 1.000 24.88127 3052 VAL A N 1
ATOM 688 C CA . VAL A 1 115 ? -22.24400 -32.35000 -35.38900 1.000 27.49847 3052 VAL A CA 1
ATOM 689 C C . VAL A 1 115 ? -21.02200 -33.17000 -35.00600 1.000 31.83802 3052 VAL A C 1
ATOM 690 O O . VAL A 1 115 ? -19.98500 -33.11900 -35.67300 1.000 30.12064 3052 VAL A O 1
ATOM 694 N N . HIS A 1 116 ? -21.12800 -33.90500 -33.90600 1.000 31.86544 3053 HIS A N 1
ATOM 695 C CA . HIS A 1 116 ? -20.03700 -34.77400 -33.50100 1.000 27.12122 3053 HIS A CA 1
ATOM 696 C C . HIS A 1 116 ? -20.20200 -36.14600 -34.13800 1.000 23.07116 3053 HIS A C 1
ATOM 697 O O . HIS A 1 116 ? -21.31700 -36.59000 -34.42100 1.000 27.85525 3053 HIS A O 1
ATOM 704 N N . SER A 1 117 ? -19.06800 -36.81300 -34.36600 1.000 23.50548 3054 SER A N 1
ATOM 705 C CA . SER A 1 117 ? -19.09800 -38.13600 -34.98200 1.000 25.81532 3054 SER A CA 1
ATOM 706 C C . SER A 1 117 ? -19.94300 -39.11400 -34.17600 1.000 29.36491 3054 SER A C 1
ATOM 707 O O . SER A 1 117 ? -20.57500 -40.00400 -34.75200 1.000 30.01180 3054 SER A O 1
ATOM 710 N N . GLY A 1 118 ? -19.98100 -38.96000 -32.85500 1.000 29.56312 3055 GLY A N 1
ATOM 711 C CA . GLY A 1 118 ? -20.83500 -39.79100 -32.02600 1.000 31.81921 3055 GLY A CA 1
ATOM 712 C C . GLY A 1 118 ? -22.03500 -39.04000 -31.48300 1.000 34.67984 3055 GLY A C 1
ATOM 713 O O . GLY A 1 118 ? -22.53100 -39.35000 -30.39600 1.000 36.03978 3055 GLY A O 1
ATOM 714 N N . GLY A 1 119 ? -22.51700 -38.05500 -32.23600 1.000 33.31023 3056 GLY A N 1
ATOM 715 C CA . GLY A 1 119 ? -23.58900 -37.20000 -31.76100 1.000 33.05277 3056 GLY A CA 1
ATOM 716 C C . GLY A 1 119 ? -24.94400 -37.46300 -32.38500 1.000 31.63851 3056 GLY A C 1
ATOM 717 O O . GLY A 1 119 ? -25.03400 -37.97600 -33.50200 1.000 24.87736 3056 GLY A O 1
ATOM 718 N N . ARG A 1 120 ? -26.00800 -37.10800 -31.65800 1.000 31.97205 3057 ARG A N 1
ATOM 719 C CA . ARG A 1 120 ? -27.38100 -37.24600 -32.13300 1.000 33.62053 3057 ARG A CA 1
ATOM 720 C C . ARG A 1 120 ? -28.10800 -35.90500 -32.16400 1.000 33.54373 3057 ARG A C 1
ATOM 721 O O . ARG A 1 120 ? -29.33900 -35.86800 -32.26100 1.000 30.04605 3057 ARG A O 1
ATOM 729 N N . HIS A 1 121 ? -27.36800 -34.80400 -32.06800 1.000 32.20925 3058 HIS A N 1
ATOM 730 C CA . HIS A 1 121 ? -27.90700 -33.46700 -32.25200 1.000 29.76291 3058 HIS A CA 1
ATOM 731 C C . HIS A 1 121 ? -26.93500 -32.68000 -33.11400 1.000 28.11532 3058 HIS A C 1
ATOM 732 O O . HIS A 1 121 ? -25.76700 -33.04500 -33.25700 1.000 29.13310 3058 HIS A O 1
ATOM 739 N N . ALA A 1 122 ? -27.43100 -31.59700 -33.70300 1.000 28.52510 3059 ALA A N 1
ATOM 740 C CA . ALA A 1 122 ? -26.59600 -30.77400 -34.56400 1.000 29.57472 3059 ALA A CA 1
ATOM 741 C C . ALA A 1 122 ? -27.06400 -29.33000 -34.48700 1.000 32.17513 3059 ALA A C 1
ATOM 742 O O . ALA A 1 122 ? -28.17800 -29.03800 -34.04300 1.000 33.84132 3059 ALA A O 1
ATOM 744 N N . THR A 1 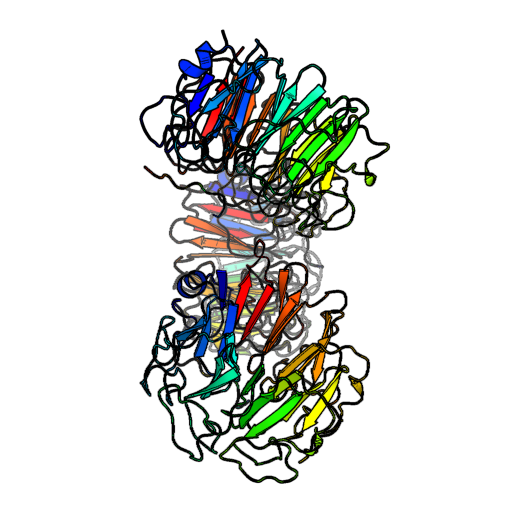123 ? -26.18700 -28.43100 -34.91700 1.000 25.93387 3060 THR A N 1
ATOM 745 C CA . THR A 1 123 ? -26.51300 -27.02500 -35.07000 1.000 32.41806 3060 THR A CA 1
ATOM 746 C C . THR A 1 123 ? -26.19500 -26.58600 -36.49300 1.000 32.52169 3060 THR A C 1
ATOM 747 O O . THR A 1 123 ? -25.44200 -27.24400 -37.21800 1.000 33.01354 3060 THR A O 1
ATOM 751 N N . ALA A 1 124 ? -26.78800 -25.46600 -36.89100 1.000 32.38267 3061 ALA A N 1
ATOM 752 C CA . ALA A 1 124 ? -26.54300 -24.88600 -38.20300 1.000 30.72681 3061 ALA A CA 1
ATOM 753 C C . ALA A 1 124 ? -26.33900 -23.39000 -38.04100 1.000 33.30724 3061 ALA A C 1
ATOM 754 O O . ALA A 1 124 ? -27.10300 -22.73200 -37.32900 1.000 35.11852 3061 ALA A O 1
ATOM 756 N N . LEU A 1 125 ? -25.30700 -22.86500 -38.69500 1.000 29.20228 3062 LEU A N 1
ATOM 757 C CA . LEU A 1 125 ? -24.98200 -21.44700 -38.66700 1.000 30.72989 3062 LEU A CA 1
ATOM 758 C C . LEU A 1 125 ? -25.24400 -20.85200 -40.04200 1.000 31.63769 3062 LEU A C 1
ATOM 759 O O . LEU A 1 125 ? -24.74200 -21.36300 -41.04800 1.000 30.52406 3062 LEU A O 1
ATOM 764 N N . THR A 1 126 ? -26.03700 -19.78600 -40.08700 1.000 33.18411 3063 THR A N 1
ATOM 765 C CA . THR A 1 126 ? -26.31600 -19.11300 -41.34500 1.000 34.75049 3063 THR A CA 1
ATOM 766 C C . THR A 1 126 ? -25.26800 -18.03600 -41.61400 1.000 35.94579 3063 THR A C 1
ATOM 767 O O . THR A 1 126 ? -24.48100 -17.66100 -40.74100 1.000 35.96113 3063 THR A O 1
ATOM 771 N N . VAL A 1 127 ? -25.26200 -17.53800 -42.85200 1.000 48.57145 3064 VAL A N 1
ATOM 772 C CA . VAL A 1 127 ? -24.27300 -16.53600 -43.22800 1.000 50.38639 3064 VAL A CA 1
ATOM 773 C C . VAL A 1 127 ? -24.49600 -15.23400 -42.46700 1.000 51.83451 3064 VAL A C 1
ATOM 774 O O . VAL A 1 127 ? -23.54500 -14.47900 -42.22900 1.000 53.50693 3064 VAL A O 1
ATOM 778 N N . ASP A 1 128 ? -25.73300 -14.94500 -42.06500 1.000 52.58149 3065 ASP A N 1
ATOM 779 C CA . ASP A 1 128 ? -26.01500 -13.75500 -41.27500 1.000 54.09534 3065 ASP A CA 1
ATOM 780 C C . ASP A 1 128 ? -25.95100 -14.01400 -39.77200 1.000 51.45758 3065 ASP A C 1
ATOM 781 O O . ASP A 1 128 ? -26.41300 -13.17900 -38.98800 1.000 54.33705 3065 ASP A O 1
ATOM 786 N N . GLY A 1 129 ? -25.39500 -15.14900 -39.35600 1.000 48.23699 3066 GLY A N 1
ATOM 787 C CA . GLY A 1 129 ? -25.02600 -15.34900 -37.96900 1.000 46.01144 3066 GLY A CA 1
ATOM 788 C C . GLY A 1 129 ? -26.07700 -15.95200 -37.06700 1.000 44.67131 3066 GLY A C 1
ATOM 789 O O . GLY A 1 129 ? -25.92400 -15.88600 -35.84200 1.000 43.57460 3066 GLY A O 1
ATOM 790 N N . LYS A 1 130 ? -27.13300 -16.54200 -37.61700 1.000 49.00630 3067 LYS A N 1
ATOM 791 C CA . LYS A 1 130 ? -28.14600 -17.19300 -36.80200 1.000 43.99084 3067 LYS A CA 1
ATOM 792 C C . LYS A 1 130 ? -27.79700 -18.66200 -36.60000 1.000 45.14599 3067 LYS A C 1
ATOM 793 O O . LYS A 1 130 ? -27.18600 -19.30000 -37.46100 1.000 42.51737 3067 LYS A O 1
ATOM 799 N N . VAL A 1 131 ? -28.18100 -19.19300 -35.44300 1.000 42.34077 3068 VAL A N 1
ATOM 800 C CA . VAL A 1 131 ? -27.88700 -20.57200 -35.07500 1.000 39.44571 3068 VAL A CA 1
ATOM 801 C C . VAL A 1 131 ? -29.19400 -21.30600 -34.81500 1.000 39.76848 3068 VAL A C 1
ATOM 802 O O . VAL A 1 131 ? -30.01800 -20.85800 -34.00900 1.000 39.74374 3068 VAL A O 1
ATOM 806 N N . PHE A 1 132 ? -29.37700 -22.43100 -35.49900 1.000 38.99049 3069 PHE A N 1
ATOM 807 C CA . PHE A 1 132 ? -30.46800 -23.35600 -35.24500 1.000 37.05725 3069 PHE A CA 1
ATOM 808 C C . PHE A 1 132 ? -29.89700 -24.65200 -34.68500 1.000 36.93735 3069 PHE A C 1
ATOM 809 O O . PHE A 1 132 ? -28.75500 -25.01500 -34.97200 1.000 35.20881 3069 PHE A O 1
ATOM 817 N N . SER A 1 133 ? -30.69400 -25.34600 -33.87800 1.000 34.79550 3070 SER A N 1
ATOM 818 C CA . SER A 1 133 ? -30.30900 -26.64200 -33.34300 1.000 35.47535 3070 SER A CA 1
ATOM 819 C C . SER A 1 133 ? -31.48000 -27.60500 -33.46300 1.000 36.27568 3070 SER A C 1
ATOM 820 O O . SER A 1 133 ? -32.63800 -27.19600 -33.57900 1.000 40.83761 3070 SER A O 1
ATOM 823 N N . TRP A 1 134 ? -31.16400 -28.89700 -33.43700 1.000 33.25821 3071 TRP A N 1
ATOM 824 C CA . TRP A 1 134 ? -32.18500 -29.92500 -33.58100 1.000 38.02575 3071 TRP A CA 1
ATOM 825 C C . TRP A 1 134 ? -31.60400 -31.26500 -33.16400 1.000 36.53556 3071 TRP A C 1
ATOM 826 O O . TRP A 1 134 ? -30.38300 -31.43800 -33.08100 1.000 31.48399 3071 TRP A O 1
ATOM 837 N N . GLY A 1 135 ? -32.50000 -32.22000 -32.93300 1.000 34.50893 3072 GLY A N 1
ATOM 838 C CA . GLY A 1 135 ? -32.09500 -33.56500 -32.58200 1.000 36.66069 3072 GLY A CA 1
ATOM 839 C C . GLY A 1 135 ? -32.33900 -33.91300 -31.13000 1.000 40.63440 3072 GLY A C 1
ATOM 840 O O . GLY A 1 135 ? -33.32800 -33.48000 -30.52900 1.000 35.50129 3072 GLY A O 1
ATOM 841 N N . GLU A 1 136 ? -31.43300 -34.70100 -30.55800 1.000 39.18783 3073 GLU A N 1
ATOM 842 C CA . GLU A 1 136 ? -31.58700 -35.15300 -29.18400 1.000 37.48909 3073 GLU A CA 1
ATOM 843 C C . GLU A 1 136 ? -31.43900 -33.98200 -28.22100 1.000 35.83625 3073 GLU A C 1
ATOM 844 O O . GLU A 1 136 ? -30.50400 -33.18400 -28.33700 1.000 31.19985 3073 GLU A O 1
ATOM 850 N N . GLY A 1 137 ? -32.35800 -33.88100 -27.26300 1.000 35.17948 3074 GLY A N 1
ATOM 851 C CA . GLY A 1 137 ? -32.38600 -32.74700 -26.36500 1.000 34.45036 3074 GLY A CA 1
ATOM 852 C C . GLY A 1 137 ? -31.77400 -32.94900 -24.99700 1.000 37.94793 3074 GLY A C 1
ATOM 853 O O . GLY A 1 137 ? -31.76900 -32.00100 -24.20500 1.000 37.35255 3074 GLY A O 1
ATOM 854 N N . ASP A 1 138 ? -31.25000 -34.13700 -24.69500 1.000 39.71818 3075 ASP A N 1
ATOM 855 C CA . ASP A 1 138 ? -30.76800 -34.42800 -23.35000 1.000 41.10019 3075 ASP A CA 1
ATOM 856 C C . ASP A 1 138 ? -29.76700 -33.38100 -22.87300 1.000 40.47966 3075 ASP A C 1
ATOM 857 O O . ASP A 1 138 ? -28.93800 -32.89200 -23.64400 1.000 38.69969 3075 ASP A O 1
ATOM 862 N N . ASP A 1 139 ? -29.87400 -33.02100 -21.59300 1.000 33.76170 3076 ASP A N 1
ATOM 863 C CA . ASP A 1 139 ? -28.91700 -32.15800 -20.90000 1.000 39.22107 3076 ASP A CA 1
ATOM 864 C C . ASP A 1 139 ? -28.87000 -30.73700 -21.46000 1.000 38.13953 3076 ASP A C 1
ATOM 865 O O . ASP A 1 139 ? -27.92600 -29.99100 -21.17800 1.000 31.62420 3076 ASP A O 1
ATOM 870 N N . GLY A 1 140 ? -29.87200 -30.33300 -22.23700 1.000 33.08639 3077 GLY A N 1
ATOM 871 C CA . GLY A 1 140 ? -29.95800 -28.96600 -22.71900 1.000 40.26072 3077 GLY A CA 1
ATOM 872 C C . GLY A 1 140 ? -29.03100 -28.61300 -23.85800 1.000 37.18900 3077 GLY A C 1
ATOM 873 O O . GLY A 1 140 ? -28.84300 -27.42400 -24.13900 1.000 34.34587 3077 GLY A O 1
ATOM 874 N N . LYS A 1 141 ? -28.45900 -29.61100 -24.53400 1.000 37.18345 3078 LYS A N 1
ATOM 875 C CA . LYS A 1 141 ? -27.47200 -29.37600 -25.58200 1.000 28.43094 3078 LYS A CA 1
ATOM 876 C C . LYS A 1 141 ? -28.03600 -28.61000 -26.77500 1.000 28.87801 3078 LYS A C 1
ATOM 877 O O . LYS A 1 141 ? -27.25700 -28.06000 -27.56100 1.000 28.38548 3078 LYS A O 1
ATOM 883 N N . LEU A 1 142 ? -29.36000 -28.56800 -26.94100 1.000 32.74325 3079 LEU A N 1
ATOM 884 C CA . LEU A 1 142 ? -29.95300 -27.78900 -28.02400 1.000 31.24554 3079 LEU A CA 1
ATOM 885 C C . LEU A 1 142 ? -30.06300 -26.30700 -27.69000 1.000 38.73141 3079 LEU A C 1
ATOM 886 O O . LEU A 1 142 ? -30.20000 -25.48700 -28.60600 1.000 38.59489 3079 LEU A O 1
ATOM 891 N N . GLY A 1 143 ? -30.02800 -25.94800 -26.40800 1.000 37.34190 3080 GLY A N 1
ATOM 892 C CA . GLY A 1 143 ? -29.91400 -24.55700 -26.01100 1.000 33.58546 3080 GLY A CA 1
ATOM 893 C C . GLY A 1 143 ? -31.20200 -23.77400 -25.91500 1.000 39.20478 3080 GLY A C 1
ATOM 894 O O . GLY A 1 143 ? -31.17100 -22.54900 -26.05900 1.000 43.06327 3080 GLY A O 1
ATOM 895 N N . HIS A 1 144 ? -32.33700 -24.42900 -25.66000 1.000 39.47212 3081 HIS A N 1
ATOM 896 C CA . HIS A 1 144 ? -33.62400 -23.74600 -25.56300 1.000 41.44190 3081 HIS A CA 1
ATOM 897 C C . HIS A 1 144 ? -34.21200 -23.79800 -24.15300 1.000 42.80614 3081 HIS A C 1
ATOM 898 O O . HIS A 1 144 ? -35.43600 -23.85800 -23.99300 1.000 45.97705 3081 HIS A O 1
ATOM 905 N N . PHE A 1 145 ? -33.35600 -23.77300 -23.12400 1.000 40.46010 3082 PHE A N 1
ATOM 906 C CA . PHE A 1 145 ? -33.79900 -23.76000 -21.72300 1.000 48.11205 3082 PHE A CA 1
ATOM 907 C C . PHE A 1 145 ? -34.60500 -25.00200 -21.35000 1.000 49.27821 3082 PHE A C 1
ATOM 908 O O . PHE A 1 145 ? -35.43500 -24.95900 -20.43800 1.000 53.82165 3082 PHE A O 1
ATOM 916 N N . SER A 1 146 ? -34.38000 -26.11800 -22.03900 1.000 41.39480 3083 SER A N 1
ATOM 917 C CA . SER A 1 146 ? -35.13300 -27.33200 -21.75900 1.000 42.41840 3083 SER A CA 1
ATOM 918 C C . SER A 1 146 ? -34.29200 -28.54000 -22.14000 1.000 40.24637 3083 SER A C 1
ATOM 919 O O . SER A 1 146 ? -33.21900 -28.41600 -22.73700 1.000 38.02040 3083 SER A O 1
ATOM 922 N N . ARG A 1 147 ? -34.79200 -29.72100 -21.77300 1.000 41.22040 3084 ARG A N 1
ATOM 923 C CA . ARG A 1 147 ? -34.21400 -30.98700 -22.20300 1.000 44.05017 3084 ARG A CA 1
ATOM 924 C C . ARG A 1 147 ? -35.03600 -31.64200 -23.30900 1.000 44.65371 3084 ARG A C 1
ATOM 925 O O . ARG A 1 147 ? -34.92600 -32.85300 -23.52700 1.000 42.57310 3084 ARG A O 1
ATOM 933 N N . MET A 1 148 ? -35.85000 -30.85800 -24.01400 1.000 41.51938 3085 MET A N 1
ATOM 934 C CA . MET A 1 148 ? -36.75400 -31.39800 -25.02100 1.000 42.75359 3085 MET A CA 1
ATOM 935 C C . MET A 1 148 ? -36.02600 -31.71400 -26.32200 1.000 40.76610 3085 MET A C 1
ATOM 936 O O . MET A 1 148 ? -35.13900 -30.97300 -26.75700 1.000 39.17853 3085 MET A O 1
ATOM 941 N N . ASN A 1 149 ? -36.41900 -32.82300 -26.94800 1.000 41.47451 3086 ASN A N 1
ATOM 942 C CA . ASN A 1 149 ? -35.97400 -33.12800 -28.30000 1.000 43.02171 3086 ASN A CA 1
ATOM 943 C C . ASN A 1 149 ? -36.58700 -32.14700 -29.29300 1.000 45.15411 3086 ASN A C 1
ATOM 944 O O . ASN A 1 149 ? -37.65600 -31.57600 -29.05900 1.000 43.43029 3086 ASN A O 1
ATOM 949 N N . CYS A 1 150 ? -35.89900 -31.95700 -30.41800 1.000 43.61964 3087 CYS A N 1
ATOM 950 C CA . CYS A 1 150 ? -36.38400 -31.12300 -31.51500 1.000 46.72107 3087 CYS A CA 1
ATOM 951 C C . CYS A 1 150 ? -36.24000 -31.90900 -32.80900 1.000 44.55690 3087 CYS A C 1
ATOM 952 O O . CYS A 1 150 ? -35.12300 -32.09500 -33.30200 1.000 44.52271 3087 CYS A O 1
ATOM 955 N N . ASP A 1 151 ? -37.36500 -32.36900 -33.36200 1.000 43.51371 3088 ASP A N 1
ATOM 956 C CA . ASP A 1 151 ? -37.33400 -33.10200 -34.62300 1.000 46.97535 3088 ASP A CA 1
ATOM 957 C C . ASP A 1 151 ? -37.00600 -32.21000 -35.81200 1.000 47.24729 3088 ASP A C 1
ATOM 958 O O . ASP A 1 151 ? -36.66000 -32.73100 -36.87700 1.000 44.09080 3088 ASP A O 1
ATOM 963 N N . LYS A 1 152 ? -37.11300 -30.89500 -35.65800 1.000 46.54680 3089 LYS A N 1
ATOM 964 C CA . LYS A 1 152 ? -36.87300 -29.92800 -36.71500 1.000 48.24654 3089 LYS A CA 1
ATOM 965 C C . LYS A 1 152 ? -36.00500 -28.81500 -36.15100 1.000 47.51350 3089 LYS A C 1
ATOM 966 O O . LYS A 1 152 ? -36.06100 -28.53800 -34.94700 1.000 45.71519 3089 LYS A O 1
ATOM 972 N N . PRO A 1 153 ? -35.19100 -28.16900 -36.98600 1.000 48.30568 3090 PRO A N 1
ATOM 973 C CA . PRO A 1 153 ? -34.33400 -27.08800 -36.48400 1.000 47.01036 3090 PRO A CA 1
ATOM 974 C C . PRO A 1 153 ? -35.14500 -26.00000 -35.79300 1.000 47.69637 3090 PRO A C 1
ATOM 975 O O . PRO A 1 153 ? -36.24700 -25.65000 -36.22000 1.000 44.92193 3090 PRO A O 1
ATOM 979 N N . ARG A 1 154 ? -34.59300 -25.47500 -34.70400 1.000 41.06339 3091 ARG A N 1
ATOM 980 C CA . ARG A 1 154 ? -35.21700 -24.39700 -33.95000 1.000 42.54286 3091 ARG A CA 1
ATOM 981 C C . ARG A 1 154 ? -34.16500 -23.34500 -33.64300 1.000 45.16457 3091 ARG A C 1
ATOM 982 O O . ARG A 1 154 ? -33.05500 -23.68000 -33.21600 1.000 39.22844 3091 ARG A O 1
ATOM 990 N N . LEU A 1 155 ? -34.51600 -22.08300 -33.86500 1.000 43.47269 3092 LEU A N 1
ATOM 991 C CA . LEU A 1 155 ? -33.59800 -20.98400 -33.59900 1.000 43.09379 3092 LEU A CA 1
ATOM 992 C C . LEU A 1 155 ? -33.25500 -20.91900 -32.11600 1.000 41.97836 3092 LEU A C 1
ATOM 993 O O . LEU A 1 155 ? -34.14100 -20.95200 -31.25600 1.000 43.06405 3092 LEU A O 1
ATOM 998 N N . ILE A 1 156 ? -31.96000 -20.83500 -31.81700 1.000 43.53240 3093 ILE A N 1
ATOM 999 C CA . ILE A 1 156 ? -31.49800 -20.63300 -30.44600 1.000 42.96728 3093 ILE A CA 1
ATOM 1000 C C . ILE A 1 156 ? -31.71300 -19.15900 -30.12300 1.000 45.85231 3093 ILE A C 1
ATOM 1001 O O . ILE A 1 156 ? -30.89600 -18.31000 -30.48400 1.000 41.67688 3093 ILE A O 1
ATOM 1006 N N . GLU A 1 157 ? -32.82700 -18.85100 -29.45200 1.000 43.38433 3094 GLU A N 1
ATOM 1007 C CA . GLU A 1 157 ? -33.14100 -17.46000 -29.14500 1.000 53.44826 3094 GLU A CA 1
ATOM 1008 C C . GLU A 1 157 ? -32.03700 -16.79900 -28.32700 1.000 45.28790 3094 GLU A C 1
ATOM 1009 O O . GLU A 1 157 ? -31.73200 -15.62200 -28.54200 1.000 46.86371 3094 GLU A O 1
ATOM 1015 N N . ALA A 1 158 ? -31.40100 -17.54200 -27.41400 1.000 43.29588 3095 ALA A N 1
ATOM 1016 C CA . ALA A 1 158 ? -30.41500 -16.93800 -26.52100 1.000 45.26200 3095 ALA A CA 1
ATOM 1017 C C . ALA A 1 158 ? -29.27500 -16.26000 -27.27200 1.000 45.27181 3095 ALA A C 1
ATOM 1018 O O . ALA A 1 158 ? -28.64300 -15.35200 -26.72200 1.000 45.65248 3095 ALA A O 1
ATOM 1020 N N . LEU A 1 159 ? -29.00500 -16.66000 -28.51200 1.000 44.41003 3096 LEU A N 1
ATOM 1021 C CA . LEU A 1 159 ? -27.90700 -16.09700 -29.28500 1.000 41.70845 3096 LEU A CA 1
ATOM 1022 C C . LEU A 1 159 ? -28.36100 -15.08200 -30.33000 1.000 46.30277 3096 LEU A C 1
ATOM 1023 O O . LEU A 1 159 ? -27.56100 -14.69900 -31.19000 1.000 44.40721 3096 LEU A O 1
ATOM 1028 N N . LYS A 1 160 ? -29.61600 -14.62700 -30.27900 1.000 46.34323 3097 LYS A N 1
ATOM 1029 C CA . LYS A 1 160 ? -30.15100 -13.88000 -31.41500 1.000 50.22003 3097 LYS A CA 1
ATOM 1030 C C . LYS A 1 160 ? -29.43100 -12.55000 -31.60700 1.000 54.44517 3097 LYS A C 1
ATOM 1031 O O . LYS A 1 160 ? -29.32100 -12.06300 -32.73800 1.000 56.66425 3097 LYS A O 1
ATOM 1037 N N . THR A 1 161 ? -28.91100 -11.96300 -30.53000 1.000 51.13264 3098 THR A N 1
ATOM 1038 C CA . THR A 1 161 ? -28.24900 -10.66500 -30.58200 1.000 59.56590 3098 THR A CA 1
ATOM 1039 C C . THR A 1 161 ? -26.73000 -10.76900 -30.69900 1.000 57.43143 3098 THR A C 1
ATOM 1040 O O . THR A 1 161 ? -26.03700 -9.75500 -30.56000 1.000 61.06657 3098 THR A O 1
ATOM 1044 N N . LYS A 1 162 ? -26.19700 -11.95900 -30.95600 1.000 50.87107 3099 LYS A N 1
ATOM 1045 C CA . LYS A 1 162 ? -24.76800 -12.14700 -31.15400 1.000 51.29463 3099 LYS A CA 1
ATOM 1046 C C . LYS A 1 162 ? -24.50600 -12.59700 -32.58400 1.000 54.62522 3099 LYS A C 1
ATOM 1047 O O . LYS A 1 162 ? -25.22100 -13.45200 -33.11800 1.000 54.86696 3099 LYS A O 1
ATOM 1053 N N . ARG A 1 163 ? -23.48600 -12.01000 -33.20200 1.000 55.03921 3100 ARG A N 1
ATOM 1054 C CA . ARG A 1 163 ? -23.05700 -12.42800 -34.53400 1.000 53.11154 3100 ARG A CA 1
ATOM 1055 C C . ARG A 1 163 ? -22.15000 -13.63900 -34.36600 1.000 48.51911 3100 ARG A C 1
ATOM 1056 O O . ARG A 1 163 ? -20.94300 -13.51700 -34.15400 1.000 47.18773 3100 ARG A O 1
ATOM 1064 N N . ILE A 1 164 ? -22.74700 -14.82400 -34.45100 1.000 42.71688 3101 ILE A N 1
ATOM 1065 C CA . ILE A 1 164 ? -22.00500 -16.06600 -34.28400 1.000 41.56884 3101 ILE A CA 1
ATOM 1066 C C . ILE A 1 164 ? -21.20500 -16.34600 -35.54800 1.000 44.22546 3101 ILE A C 1
ATOM 1067 O O . ILE A 1 164 ? -21.72200 -16.24000 -36.66500 1.000 41.42244 3101 ILE A O 1
ATOM 1072 N N . ARG A 1 165 ? -19.93500 -16.70700 -35.36900 1.000 44.13537 3102 ARG A N 1
ATOM 1073 C CA . ARG A 1 165 ? -19.01400 -16.91300 -36.47400 1.000 45.37308 3102 ARG A CA 1
ATOM 1074 C C . ARG A 1 165 ? -18.59100 -18.36700 -36.63900 1.000 40.66089 3102 ARG A C 1
ATOM 1075 O O . ARG A 1 165 ? -18.13900 -18.74300 -37.72500 1.000 38.56611 3102 ARG A O 1
ATOM 1083 N N . ASP A 1 166 ? -18.76300 -19.19600 -35.61100 1.000 35.86383 3103 ASP A N 1
ATOM 1084 C CA . ASP A 1 166 ? -18.48300 -20.61900 -35.73000 1.000 36.17197 3103 ASP A CA 1
ATOM 1085 C C . ASP A 1 166 ? -19.27300 -21.37500 -34.67200 1.000 33.19214 3103 ASP A C 1
ATOM 1086 O O . ASP A 1 166 ? -19.68700 -20.81100 -33.65500 1.000 34.87715 3103 ASP A O 1
ATOM 1091 N N . ILE A 1 167 ? -19.46700 -22.66900 -34.92800 1.000 31.60805 3104 ILE A N 1
ATOM 1092 C CA . ILE A 1 167 ? -20.23600 -23.54400 -34.05200 1.000 30.35592 3104 ILE A CA 1
ATOM 1093 C C . ILE A 1 167 ? -19.52800 -24.88500 -33.94200 1.000 31.11792 3104 ILE A C 1
ATOM 1094 O O . ILE A 1 167 ? -18.76700 -25.28200 -34.82900 1.000 26.81136 3104 ILE A O 1
ATOM 1099 N N . ALA A 1 168 ? -19.79700 -25.59000 -32.84500 1.000 27.14746 3105 ALA A N 1
ATOM 1100 C CA . ALA A 1 168 ? -19.29700 -26.94300 -32.66700 1.000 28.55598 3105 ALA A CA 1
ATOM 1101 C C . ALA A 1 168 ? -20.24600 -27.69700 -31.75000 1.000 29.77109 3105 ALA A C 1
ATOM 1102 O O . ALA A 1 168 ? -20.91000 -27.10200 -30.89900 1.000 32.73227 3105 ALA A O 1
ATOM 1104 N N . CYS A 1 169 ? -20.31100 -29.01000 -31.93900 1.000 25.70511 3106 CYS A N 1
ATOM 1105 C CA . CYS A 1 169 ? -21.14900 -29.87500 -31.12500 1.000 23.82049 3106 CYS A CA 1
ATOM 1106 C C . CYS A 1 169 ? -20.36200 -31.10500 -30.70300 1.000 27.42164 3106 CYS A C 1
ATOM 1107 O O . CYS A 1 169 ? -19.63000 -31.69500 -31.50600 1.000 29.19380 3106 CYS A O 1
ATOM 1110 N N . GLY A 1 170 ? -20.50400 -31.47200 -29.43000 1.000 22.24728 3107 GLY A N 1
ATOM 1111 C CA . GLY A 1 170 ? -20.08000 -32.76400 -28.94700 1.000 22.68860 3107 GLY A CA 1
ATOM 1112 C C . GLY A 1 170 ? -21.24000 -33.74200 -28.92100 1.000 27.21978 3107 GLY A C 1
ATOM 1113 O O . GLY A 1 170 ? -22.28600 -33.53400 -29.53900 1.000 28.92901 3107 GLY A O 1
ATOM 1114 N N . SER A 1 171 ? -21.04300 -34.83300 -28.18300 1.000 23.95757 3108 SER A N 1
ATOM 1115 C CA . SER A 1 171 ? -22.14500 -35.77100 -28.00000 1.000 26.03397 3108 SER A CA 1
ATOM 1116 C C . SER A 1 171 ? -23.16500 -35.25300 -27.00000 1.000 24.66879 3108 SER A C 1
ATOM 1117 O O . SER A 1 171 ? -24.35300 -35.57500 -27.10900 1.000 26.26089 3108 SER A O 1
ATOM 1120 N N . SER A 1 172 ? -22.72800 -34.45000 -26.02900 1.000 25.42610 3109 SER A N 1
ATOM 1121 C CA . SER A 1 172 ? -23.59300 -34.03200 -24.93900 1.000 28.21164 3109 SER A CA 1
ATOM 1122 C C . SER A 1 172 ? -23.55700 -32.53800 -24.65100 1.000 27.71265 3109 SER A C 1
ATOM 1123 O O . SER A 1 172 ? -24.24000 -32.09300 -23.72100 1.000 29.23873 3109 SER A O 1
ATOM 1126 N N . HIS A 1 173 ? -22.78900 -31.75100 -25.40100 1.000 25.36539 3110 HIS A N 1
ATOM 1127 C CA . HIS A 1 173 ? -22.78600 -30.30800 -25.21200 1.000 26.40285 3110 HIS A CA 1
ATOM 1128 C C . HIS A 1 173 ? -22.52600 -29.63700 -26.55400 1.000 26.64053 3110 HIS A C 1
ATOM 1129 O O . HIS A 1 173 ? -22.25900 -30.29500 -27.56400 1.000 25.76907 3110 HIS A O 1
ATOM 1136 N N . SER A 1 174 ? -22.62200 -28.31000 -26.56100 1.000 30.70744 3111 SER A N 1
ATOM 1137 C CA . SER A 1 174 ? -22.49100 -27.54500 -27.79100 1.000 29.58042 3111 SER A CA 1
ATOM 1138 C C . SER A 1 174 ? -21.75500 -26.25000 -27.49200 1.000 31.83482 3111 SER A C 1
ATOM 1139 O O . SER A 1 174 ? -21.61700 -25.84100 -26.33500 1.000 34.96297 3111 SER A O 1
ATOM 1142 N N . ALA A 1 175 ? -21.28700 -25.60200 -28.55700 1.000 27.84125 3112 ALA A N 1
ATOM 1143 C CA . ALA A 1 175 ? -20.53200 -24.37000 -28.40900 1.000 26.00628 3112 ALA A CA 1
ATOM 1144 C C . ALA A 1 175 ? -20.76900 -23.47800 -29.61600 1.000 32.12606 3112 ALA A C 1
ATOM 1145 O O . ALA A 1 175 ? -21.11300 -23.94300 -30.70600 1.000 31.23674 3112 ALA A O 1
ATOM 1147 N N . ALA A 1 176 ? -20.58000 -22.18100 -29.39900 1.000 28.32039 3113 ALA A N 1
ATOM 1148 C CA . ALA A 1 176 ? -20.62300 -21.19400 -30.46400 1.000 29.70680 3113 ALA A CA 1
ATOM 1149 C C . ALA A 1 176 ? -19.69000 -20.06000 -30.08100 1.000 30.93908 3113 ALA A C 1
ATOM 1150 O O . ALA A 1 176 ? -19.46700 -19.79800 -28.89600 1.000 33.46323 3113 ALA A O 1
ATOM 1152 N N . LEU A 1 177 ? -19.13700 -19.39400 -31.08600 1.000 32.10661 3114 LEU A N 1
ATOM 1153 C CA . LEU A 1 177 ? -18.25900 -18.26500 -30.83700 1.000 36.95481 3114 LEU A CA 1
ATOM 1154 C C . LEU A 1 177 ? -18.66500 -17.08900 -31.71000 1.000 39.74253 3114 LEU A C 1
ATOM 1155 O O . LEU A 1 177 ? -19.11400 -17.25700 -32.84800 1.000 39.31016 3114 LEU A O 1
ATOM 1160 N N . THR A 1 178 ? -18.51100 -15.89600 -31.15200 1.000 41.11048 3115 THR A N 1
ATOM 1161 C CA . THR A 1 178 ? -18.90700 -14.67100 -31.81900 1.000 42.27765 3115 THR A CA 1
ATOM 1162 C C . THR A 1 178 ? -17.74200 -14.09000 -32.61300 1.000 42.48652 3115 THR A C 1
ATOM 1163 O O . THR A 1 178 ? -16.58200 -14.46500 -32.43900 1.000 41.59545 3115 THR A O 1
ATOM 1167 N N . SER A 1 179 ? -18.07200 -13.14200 -33.49300 1.000 44.81252 3116 SER A N 1
ATOM 1168 C CA . SER A 1 179 ? -17.05100 -12.49300 -34.30500 1.000 46.96384 3116 SER A CA 1
ATOM 1169 C C . SER A 1 179 ? -16.12100 -11.63600 -33.45300 1.000 48.60653 3116 SER A C 1
ATOM 1170 O O . SER A 1 179 ? -14.98400 -11.36400 -33.85700 1.000 49.92542 3116 SER A O 1
ATOM 1173 N N . SER A 1 180 ? -16.58500 -11.19000 -32.28200 1.000 48.87302 3117 SER A N 1
ATOM 1174 C CA . SER A 1 180 ? -15.69500 -10.51200 -31.34800 1.000 53.31275 3117 SER A CA 1
ATOM 1175 C C . SER A 1 180 ? -14.77000 -11.47900 -30.62300 1.000 50.49426 3117 SER A C 1
ATOM 1176 O O . SER A 1 180 ? -13.81800 -11.03200 -29.97800 1.000 52.93844 3117 SER A O 1
ATOM 1179 N N . GLY A 1 181 ? -15.02200 -12.77800 -30.70700 1.000 44.92730 3118 GLY A N 1
ATOM 1180 C CA . GLY A 1 181 ? -14.13500 -13.76300 -30.12700 1.000 42.93320 3118 GLY A CA 1
ATOM 1181 C C . GLY A 1 181 ? -14.53800 -14.32500 -28.78000 1.000 41.29781 3118 GLY A C 1
ATOM 1182 O O . GLY A 1 181 ? -13.69200 -14.92800 -28.11000 1.000 40.73846 3118 GLY A O 1
ATOM 1183 N N . GLU A 1 182 ? -15.78800 -14.14900 -28.36000 1.000 43.23125 3119 GLU A N 1
ATOM 1184 C CA . GLU A 1 182 ? -16.27400 -14.74400 -27.12400 1.000 42.44067 3119 GLU A CA 1
ATOM 1185 C C . GLU A 1 182 ? -16.81700 -16.14000 -27.39900 1.000 37.08327 3119 GLU A C 1
ATOM 1186 O O . GLU A 1 182 ? -17.33600 -16.42100 -28.48200 1.000 36.55809 3119 GLU A O 1
ATOM 1192 N N . LEU A 1 183 ? -16.70000 -17.01500 -26.40600 1.000 35.61588 3120 LEU A N 1
ATOM 1193 C CA . LEU A 1 183 ? -17.09800 -18.40900 -26.54700 1.000 33.46344 3120 LEU A CA 1
ATOM 1194 C C . LEU A 1 183 ? -18.27000 -18.71500 -25.62600 1.000 33.79561 3120 LEU A C 1
ATOM 1195 O O . LEU A 1 183 ? -18.24000 -18.36800 -24.43900 1.000 33.83516 3120 LEU A O 1
ATOM 1200 N N . TYR A 1 184 ? -19.29400 -19.36300 -26.17600 1.000 31.90758 3121 TYR A N 1
ATOM 1201 C CA . TYR A 1 184 ? -20.43700 -19.84800 -25.41700 1.000 32.54839 3121 TYR A CA 1
ATOM 1202 C C . TYR A 1 184 ? -20.45700 -21.36700 -25.43300 1.000 30.51540 3121 TYR A C 1
ATOM 1203 O O . TYR A 1 184 ? -20.10600 -21.98900 -26.43800 1.000 34.93061 3121 TYR A O 1
ATOM 1212 N N . THR A 1 185 ? -20.86700 -21.96100 -24.31600 1.000 29.53512 3122 THR A N 1
ATOM 1213 C CA . THR A 1 185 ? -21.05700 -23.39900 -24.22200 1.000 33.51121 3122 THR A CA 1
ATOM 1214 C C . THR A 1 185 ? -22.35200 -23.67000 -23.47400 1.000 36.22717 3122 THR A C 1
ATOM 1215 O O . THR A 1 185 ? -22.77200 -22.88100 -22.62200 1.000 38.45678 3122 THR A O 1
ATOM 1219 N N . TRP A 1 186 ? -22.98800 -24.79000 -23.80800 1.000 28.01657 3123 TRP A N 1
ATOM 1220 C CA . TRP A 1 186 ? -24.18000 -25.22600 -23.09700 1.000 37.69782 3123 TRP A CA 1
ATOM 1221 C C . TRP A 1 186 ? -24.31700 -26.73200 -23.25300 1.000 35.05271 3123 TRP A C 1
ATOM 1222 O O . TRP A 1 186 ? -23.70300 -27.34700 -24.13000 1.000 26.62661 3123 TRP A O 1
ATOM 1233 N N . GLY A 1 187 ? -25.13800 -27.32300 -22.39000 1.000 28.78207 3124 GLY A N 1
ATOM 1234 C CA . GLY A 1 187 ? -25.32100 -28.75800 -22.40300 1.000 32.05300 3124 GLY A CA 1
ATOM 1235 C C . GLY A 1 187 ? -24.91700 -29.42300 -21.10200 1.000 34.55584 3124 GLY A C 1
ATOM 1236 O O . GLY A 1 187 ? -24.93600 -28.78900 -20.04200 1.000 35.63138 3124 GLY A O 1
ATOM 1237 N N . LEU A 1 188 ? -24.54800 -30.70100 -21.17700 1.000 32.57413 3125 LEU A N 1
ATOM 1238 C CA . LEU A 1 188 ? -24.21300 -31.47400 -19.98600 1.000 34.21818 3125 LEU A CA 1
ATOM 1239 C C . LEU A 1 188 ? -23.01200 -30.86800 -19.27300 1.000 35.41427 3125 LEU A C 1
ATOM 1240 O O . LEU A 1 188 ? -21.95600 -30.66600 -19.88000 1.000 30.60494 3125 LEU A O 1
ATOM 1245 N N . GLY A 1 189 ? -23.17400 -30.58100 -17.97700 1.000 35.12796 3126 GLY A N 1
ATOM 1246 C CA . GLY A 1 189 ? -22.08800 -29.98600 -17.21900 1.000 31.01922 3126 GLY A CA 1
ATOM 1247 C C . GLY A 1 189 ? -21.10500 -30.97600 -16.63400 1.000 34.86785 3126 GLY A C 1
ATOM 1248 O O . GLY A 1 189 ? -20.00900 -30.57200 -16.23200 1.000 33.58197 3126 GLY A O 1
ATOM 1249 N N . GLU A 1 190 ? -21.46200 -32.26000 -16.59900 1.000 31.41731 3127 GLU A N 1
ATOM 1250 C CA . GLU A 1 190 ? -20.67400 -33.24700 -15.87000 1.000 36.60805 3127 GLU A CA 1
ATOM 1251 C C . GLU A 1 190 ? -19.23000 -33.29500 -16.36400 1.000 33.97505 3127 GLU A C 1
ATOM 1252 O O . GLU A 1 190 ? -18.95900 -33.18100 -17.56300 1.000 29.26377 3127 GLU A O 1
ATOM 1258 N N . TYR A 1 191 ? -18.30500 -33.45200 -15.41500 1.000 32.69663 3128 TYR A N 1
ATOM 1259 C CA . TYR A 1 191 ? -16.86900 -33.56500 -15.66500 1.000 35.07208 3128 TYR A CA 1
ATOM 1260 C C . TYR A 1 191 ? -16.27500 -32.30000 -16.28400 1.000 33.08446 3128 TYR A C 1
ATOM 1261 O O . TYR A 1 191 ? -15.17100 -32.33600 -16.83400 1.000 32.99570 3128 TYR A O 1
ATOM 1270 N N . GLY A 1 192 ? -16.99000 -31.17800 -16.20300 1.000 31.46681 3129 GLY A N 1
ATOM 1271 C CA . GLY A 1 192 ? -16.41400 -29.87000 -16.45200 1.000 30.53131 3129 GLY A CA 1
ATOM 1272 C C . GLY A 1 192 ? -16.27400 -29.45000 -17.89700 1.000 32.83586 3129 GLY A C 1
ATOM 1273 O O . GLY A 1 192 ? -15.55500 -28.48300 -18.17100 1.000 36.24585 3129 GLY A O 1
ATOM 1274 N N . ARG A 1 193 ? -16.95800 -30.11500 -18.82900 1.000 28.15534 3130 ARG A N 1
ATOM 1275 C CA . ARG A 1 193 ? -16.73100 -29.86400 -20.24900 1.000 26.63355 3130 ARG A CA 1
ATOM 1276 C C . ARG A 1 193 ? -17.20200 -28.48400 -20.70100 1.000 27.78352 3130 ARG A C 1
ATOM 1277 O O . ARG A 1 193 ? -16.80400 -28.03800 -21.78400 1.000 27.49138 3130 ARG A O 1
ATOM 1285 N N . LEU A 1 194 ? -18.03700 -27.80000 -19.91500 1.000 28.51780 3131 LEU A N 1
ATOM 1286 C CA . LEU A 1 194 ? -18.55500 -26.50000 -20.32700 1.000 28.36776 3131 LEU A CA 1
ATOM 1287 C C . LEU A 1 194 ? -17.61200 -25.34900 -19.99900 1.000 33.99261 3131 LEU A C 1
ATOM 1288 O O . LEU A 1 194 ? -17.68000 -24.30400 -20.65700 1.000 35.53564 3131 LEU A O 1
ATOM 1293 N N . GLY A 1 195 ? -16.74700 -25.50600 -18.99900 1.000 34.52973 3132 GLY A N 1
ATOM 1294 C CA . GLY A 1 195 ? -15.68800 -24.54700 -18.74800 1.000 35.95505 3132 GLY A CA 1
ATOM 1295 C C . GLY A 1 195 ? -16.03400 -23.37400 -17.85900 1.000 35.85710 3132 GLY A C 1
ATOM 1296 O O . GLY A 1 195 ? -15.31800 -22.36800 -17.89200 1.000 39.43508 3132 GLY A O 1
ATOM 1297 N N . HIS A 1 196 ? -17.08600 -23.47200 -17.04900 1.000 35.16202 3133 HIS A N 1
ATOM 1298 C CA . HIS A 1 196 ? -17.54900 -22.35300 -16.23800 1.000 35.58504 3133 HIS A CA 1
ATOM 1299 C C . HIS A 1 196 ? -17.13700 -22.45500 -14.77300 1.000 39.56103 3133 HIS A C 1
ATOM 1300 O O . HIS A 1 196 ? -17.65500 -21.70300 -13.94200 1.000 42.34629 3133 HIS A O 1
ATOM 1307 N N . GLY A 1 197 ? -16.21200 -23.35100 -14.43500 1.000 39.27595 3134 GLY A N 1
ATOM 1308 C CA . GLY A 1 197 ? -15.73400 -23.46100 -13.07300 1.000 40.36277 3134 GLY A CA 1
ATOM 1309 C C . GLY A 1 197 ? -16.56300 -24.32800 -12.15800 1.000 41.74619 3134 GLY A C 1
ATOM 1310 O O . GLY A 1 197 ? -16.26100 -24.40500 -10.96000 1.000 42.16910 3134 GLY A O 1
ATOM 1311 N N . ASP A 1 198 ? -17.60600 -24.96800 -12.67400 1.000 38.66325 3135 ASP A N 1
ATOM 1312 C CA . ASP A 1 198 ? -18.37800 -25.94800 -11.92300 1.000 39.42545 3135 ASP A CA 1
ATOM 1313 C C . ASP A 1 198 ? -18.74800 -27.06600 -12.88700 1.000 37.19883 3135 ASP A C 1
ATOM 1314 O O . ASP A 1 198 ? -18.30500 -27.09000 -14.04000 1.000 35.20684 3135 ASP A O 1
ATOM 1319 N N . ASN A 1 199 ? -19.56900 -28.00100 -12.41700 1.000 37.82899 3136 ASN A N 1
ATOM 1320 C CA . ASN A 1 199 ? -20.03800 -29.10500 -13.24200 1.000 38.44023 3136 ASN A CA 1
ATOM 1321 C C . ASN A 1 199 ? -21.53400 -29.00900 -13.52000 1.000 38.72672 3136 ASN A C 1
ATOM 1322 O O . ASN A 1 199 ? -22.18200 -30.02600 -13.78400 1.000 37.72475 3136 ASN A O 1
ATOM 1327 N N . THR A 1 200 ? -22.08400 -27.79900 -13.48000 1.000 42.53570 3137 THR A N 1
ATOM 1328 C CA . THR A 1 200 ? -23.52100 -27.59700 -13.59400 1.000 42.98694 3137 THR A CA 1
ATOM 1329 C C . THR A 1 200 ? -23.96400 -27.61800 -15.05100 1.000 42.51214 3137 THR A C 1
ATOM 1330 O O . THR A 1 200 ? -23.38900 -26.92500 -15.89600 1.000 34.56140 3137 THR A O 1
ATOM 1334 N N . THR A 1 201 ? -24.99300 -28.41300 -15.33700 1.000 43.74463 3138 THR A N 1
ATOM 1335 C CA . THR A 1 201 ? -25.59300 -28.41200 -16.66200 1.000 42.39007 3138 THR A CA 1
ATOM 1336 C C . THR A 1 201 ? -26.16100 -27.03500 -16.98400 1.000 41.64393 3138 THR A C 1
ATOM 1337 O O . THR A 1 201 ? -26.78500 -26.38700 -16.13800 1.000 40.86259 3138 THR A O 1
ATOM 1341 N N . GLN A 1 202 ? -25.92500 -26.57900 -18.21000 1.000 37.02612 3139 GLN A N 1
ATOM 1342 C CA . GLN A 1 202 ? -26.47500 -25.32300 -18.70100 1.000 36.93118 3139 GLN A CA 1
ATOM 1343 C C . GLN A 1 202 ? -27.46100 -25.62800 -19.81900 1.000 35.41064 3139 GLN A C 1
ATOM 1344 O O . GLN A 1 202 ? -27.06500 -26.10400 -20.89000 1.000 35.78912 3139 GLN A O 1
ATOM 1350 N N . LEU A 1 203 ? -28.74300 -25.36700 -19.56700 1.000 35.86197 3140 LEU A N 1
ATOM 1351 C CA . LEU A 1 203 ? -29.75600 -25.48000 -20.60800 1.000 40.83546 3140 LEU A CA 1
ATOM 1352 C C . LEU A 1 203 ? -29.72400 -24.29300 -21.55700 1.000 41.12319 3140 LEU A C 1
ATOM 1353 O O . LEU A 1 203 ? -30.46200 -24.27800 -22.54800 1.000 39.90554 3140 LEU A O 1
ATOM 1358 N N . LYS A 1 204 ? -28.87400 -23.31300 -21.27600 1.000 44.00400 3141 LYS A N 1
ATOM 1359 C CA . LYS A 1 204 ? -28.79300 -22.05700 -21.99600 1.000 44.81569 3141 LYS A CA 1
ATOM 1360 C C . LYS A 1 204 ? -27.34500 -21.79700 -22.41900 1.000 40.89389 3141 LYS A C 1
ATOM 1361 O O . LYS A 1 204 ? -26.42000 -22.21700 -21.71100 1.000 44.39867 3141 LYS A O 1
ATOM 1367 N N . PRO A 1 205 ? -27.12700 -21.18600 -23.58500 1.000 38.35280 3142 PRO A N 1
ATOM 1368 C CA . PRO A 1 205 ? -25.77100 -20.73700 -23.93000 1.000 36.51168 3142 PRO A CA 1
ATOM 1369 C C . PRO A 1 205 ? -25.23200 -19.83500 -22.83700 1.000 38.67836 3142 PRO A C 1
ATOM 1370 O O . PRO A 1 205 ? -25.90500 -18.90400 -22.39300 1.000 37.27354 3142 PRO A O 1
ATOM 1374 N N . LYS A 1 206 ? -24.02400 -20.14400 -22.37400 1.000 34.28276 3143 LYS A N 1
ATOM 1375 C CA . LYS A 1 206 ? -23.37500 -19.39800 -21.30500 1.000 35.61949 3143 LYS A CA 1
ATOM 1376 C C . LYS A 1 206 ? -21.95700 -19.03900 -21.72400 1.000 40.05913 3143 LYS A C 1
ATOM 1377 O O . LYS A 1 206 ? -21.22100 -19.89500 -22.22600 1.000 37.04760 3143 LYS A O 1
ATOM 1383 N N . MET A 1 207 ? -21.57300 -17.78100 -21.50600 1.000 42.33932 3144 MET A N 1
ATOM 1384 C CA . MET A 1 207 ? -20.25300 -17.31600 -21.91500 1.000 43.11366 3144 MET A CA 1
ATOM 1385 C C . MET A 1 207 ? -19.17100 -17.85400 -20.98300 1.000 43.90208 3144 MET A C 1
ATOM 1386 O O . MET A 1 207 ? -19.33800 -17.86900 -19.76000 1.000 46.23726 3144 MET A O 1
ATOM 1391 N N . VAL A 1 208 ? -18.05700 -18.29100 -21.56900 1.000 38.40009 3145 VAL A N 1
ATOM 1392 C CA . VAL A 1 208 ? -16.89700 -18.75800 -20.81800 1.000 43.47112 3145 VAL A CA 1
ATOM 1393 C C . VAL A 1 208 ? -16.06700 -17.55100 -20.39200 1.000 44.68922 3145 VAL A C 1
ATOM 1394 O O . VAL A 1 208 ? -15.21000 -17.07600 -21.14700 1.000 44.23965 3145 VAL A O 1
ATOM 1398 N N . LYS A 1 209 ? -16.31200 -17.04800 -19.17600 1.000 45.59720 3146 LYS A N 1
ATOM 1399 C CA . LYS A 1 209 ? -15.70100 -15.78900 -18.75500 1.000 48.49215 3146 LYS A CA 1
ATOM 1400 C C . LYS A 1 209 ? -14.18800 -15.90100 -18.61700 1.000 44.93030 3146 LYS A C 1
ATOM 1401 O O . LYS A 1 209 ? -13.48300 -14.89300 -18.72700 1.000 46.39376 3146 LYS A O 1
ATOM 1407 N N . VAL A 1 210 ? -13.67100 -17.10400 -18.36000 1.000 41.65943 3147 VAL A N 1
ATOM 1408 C CA . VAL A 1 210 ? -12.23700 -17.27200 -18.16800 1.000 48.21694 3147 VAL A CA 1
ATOM 1409 C C . VAL A 1 210 ? -11.45500 -16.92800 -19.43200 1.000 48.73899 3147 VAL A C 1
ATOM 1410 O O . VAL A 1 210 ? -10.28000 -16.55100 -19.34900 1.000 50.82158 3147 VAL A O 1
ATOM 1414 N N . LEU A 1 211 ? -12.09300 -16.98600 -20.60200 1.000 47.28834 3148 LEU A N 1
ATOM 1415 C CA . LEU A 1 211 ? -11.41000 -16.74400 -21.86600 1.000 45.10018 3148 LEU A CA 1
ATOM 1416 C C . LEU A 1 211 ? -11.59400 -15.33200 -22.41100 1.000 47.50356 3148 LEU A C 1
ATOM 1417 O O . LEU A 1 211 ? -11.10200 -15.04600 -23.50900 1.000 46.52806 3148 LEU A O 1
ATOM 1422 N N . LEU A 1 212 ? -12.28700 -14.44800 -21.69500 1.000 51.63330 3149 LEU A N 1
ATOM 1423 C CA . LEU A 1 212 ? -12.31200 -13.05000 -22.10800 1.000 54.72368 3149 LEU A CA 1
ATOM 1424 C C . LEU A 1 212 ? -10.89800 -12.48600 -22.09000 1.000 55.59949 3149 LEU A C 1
ATOM 1425 O O . LEU A 1 212 ? -10.09100 -12.81400 -21.21600 1.000 57.62503 3149 LEU A O 1
ATOM 1430 N N . GLY A 1 213 ? -10.59500 -11.64000 -23.07100 1.000 53.96672 3150 GLY A N 1
ATOM 1431 C CA . GLY A 1 213 ? -9.24000 -11.21200 -23.32100 1.000 54.91719 3150 GLY A CA 1
ATOM 1432 C C . GLY A 1 213 ? -8.50200 -12.04900 -24.34500 1.000 52.13970 3150 GLY A C 1
ATOM 1433 O O . GLY A 1 213 ? -7.46200 -11.61300 -24.85100 1.000 54.24485 3150 GLY A O 1
ATOM 1434 N N . HIS A 1 214 ? -9.00200 -13.24600 -24.64400 1.000 47.41121 3151 HIS A N 1
ATOM 1435 C CA . HIS A 1 214 ? -8.54800 -14.05000 -25.76700 1.000 48.50954 3151 HIS A CA 1
ATOM 1436 C C . HIS A 1 214 ? -9.62400 -14.03300 -26.84200 1.000 50.14223 3151 HIS A C 1
ATOM 1437 O O . HIS A 1 214 ? -10.81700 -14.12900 -26.53700 1.000 52.50148 3151 HIS A O 1
ATOM 1444 N N . ARG A 1 215 ? -9.20200 -13.91400 -28.09600 1.000 47.19216 3152 ARG A N 1
ATOM 1445 C CA . ARG A 1 215 ? -10.12200 -13.96000 -29.23000 1.000 46.69013 3152 ARG A CA 1
ATOM 1446 C C . ARG A 1 215 ? -10.17100 -15.39700 -29.73800 1.000 42.13986 3152 ARG A C 1
ATOM 1447 O O . ARG A 1 215 ? -9.28200 -15.83700 -30.47000 1.000 40.83587 3152 ARG A O 1
ATOM 1455 N N . VAL A 1 216 ? -11.21500 -16.12700 -29.35200 1.000 37.75906 3153 VAL A N 1
ATOM 1456 C CA . VAL A 1 216 ? -11.34900 -17.53500 -29.71000 1.000 35.51356 3153 VAL A CA 1
ATOM 1457 C C . VAL A 1 216 ? -11.83900 -17.64300 -31.14700 1.000 34.88726 3153 VAL A C 1
ATOM 1458 O O . VAL A 1 216 ? -12.80300 -16.97800 -31.54100 1.000 34.98462 3153 VAL A O 1
ATOM 1462 N N . ILE A 1 217 ? -11.17200 -18.47700 -31.93700 1.000 37.69207 3154 ILE A N 1
ATOM 1463 C CA . ILE A 1 217 ? -11.49000 -18.58600 -33.35300 1.000 39.60300 3154 ILE A CA 1
ATOM 1464 C C . ILE A 1 217 ? -11.97400 -19.96900 -33.74800 1.000 40.03784 3154 ILE A C 1
ATOM 1465 O O . ILE A 1 217 ? -12.68800 -20.10100 -34.75300 1.000 43.10388 3154 ILE A O 1
ATOM 1470 N N . GLN A 1 218 ? -11.64300 -21.01000 -33.00500 1.000 35.25404 3155 GLN A N 1
ATOM 1471 C CA . GLN A 1 218 ? -12.32000 -22.27500 -33.20500 1.000 34.48722 3155 GLN A CA 1
ATOM 1472 C C . GLN A 1 218 ? -12.55300 -22.90100 -31.84300 1.000 32.07866 3155 GLN A C 1
ATOM 1473 O O . GLN A 1 218 ? -11.90000 -22.54700 -30.86200 1.000 30.87088 3155 GLN A O 1
ATOM 1479 N N . VAL A 1 219 ? -13.49100 -23.84800 -31.80600 1.000 30.91078 3156 VAL A N 1
ATOM 1480 C CA . VAL A 1 219 ? -13.75400 -24.67800 -30.63500 1.000 30.02164 3156 VAL A CA 1
ATOM 1481 C C . VAL A 1 219 ? -14.13100 -26.06500 -31.13900 1.000 27.86442 3156 VAL A C 1
ATOM 1482 O O . VAL A 1 219 ? -14.74700 -26.20800 -32.19800 1.000 26.13507 3156 VAL A O 1
ATOM 1486 N N . ALA A 1 220 ? -13.73500 -27.09800 -30.39500 1.000 27.62042 3157 ALA A N 1
ATOM 1487 C CA . ALA A 1 220 ? -14.10400 -28.47400 -30.71300 1.000 26.95072 3157 ALA A CA 1
ATOM 1488 C C . ALA A 1 220 ? -14.58400 -29.15800 -29.44200 1.000 31.99892 3157 ALA A C 1
ATOM 1489 O O . ALA A 1 220 ? -14.06400 -28.89400 -28.35400 1.000 32.55150 3157 ALA A O 1
ATOM 1491 N N . CYS A 1 221 ? -15.58200 -30.02800 -29.57900 1.000 29.45707 3158 CYS A N 1
ATOM 1492 C CA . CYS A 1 221 ? -16.19900 -30.69900 -28.44400 1.000 33.42099 3158 CYS A CA 1
ATOM 1493 C C . CYS A 1 221 ? -16.12400 -32.20700 -28.63400 1.000 30.06729 3158 CYS A C 1
ATOM 1494 O O . CYS A 1 221 ? -16.29300 -32.70900 -29.74900 1.000 26.20716 3158 CYS A O 1
ATOM 1497 N N . GLY A 1 222 ? -15.86600 -32.92700 -27.53900 1.000 25.78064 3159 GLY A N 1
ATOM 1498 C CA . GLY A 1 222 ? -15.73500 -34.36600 -27.57100 1.000 19.66136 3159 GLY A CA 1
ATOM 1499 C C . GLY A 1 222 ? -17.03100 -35.07800 -27.22100 1.000 23.41854 3159 GLY A C 1
ATOM 1500 O O . GLY A 1 222 ? -18.09800 -34.47500 -27.09300 1.000 22.28564 3159 GLY A O 1
ATOM 1501 N N . SER A 1 223 ? -16.92000 -36.39300 -27.04100 1.000 22.09262 3160 SER A N 1
ATOM 1502 C CA . SER A 1 223 ? -18.07700 -37.23900 -26.79100 1.000 23.83804 3160 SER A CA 1
ATOM 1503 C C . SER A 1 223 ? -17.92000 -38.03500 -25.49800 1.000 24.59369 3160 SER A C 1
ATOM 1504 O O . SER A 1 223 ? -16.83400 -38.13500 -24.92000 1.000 23.82191 3160 SER A O 1
ATOM 1507 N N . ARG A 1 224 ? -19.04700 -38.60600 -25.06200 1.000 25.41905 3161 ARG A N 1
ATOM 1508 C CA . ARG A 1 224 ? -19.17400 -39.32000 -23.79600 1.000 30.30497 3161 ARG A CA 1
ATOM 1509 C C . ARG A 1 224 ? -18.60500 -38.49000 -22.65000 1.000 29.83625 3161 ARG A C 1
ATOM 1510 O O . ARG A 1 224 ? -19.05500 -37.36100 -22.42700 1.000 31.38799 3161 ARG A O 1
ATOM 1518 N N . ASP A 1 225 ? -17.64000 -39.02100 -21.90500 1.000 24.80082 3162 ASP A N 1
ATOM 1519 C CA . ASP A 1 225 ? -16.95300 -38.21400 -20.89700 1.000 27.64512 3162 ASP A CA 1
ATOM 1520 C C . ASP A 1 225 ? -15.99200 -37.31300 -21.65900 1.000 26.56646 3162 ASP A C 1
ATOM 1521 O O . ASP A 1 225 ? -14.84400 -37.67100 -21.92500 1.000 26.11441 3162 ASP A O 1
ATOM 1526 N N . ALA A 1 226 ? -16.47000 -36.12300 -22.01000 1.000 27.17911 3163 ALA A N 1
ATOM 1527 C CA . ALA A 1 226 ? -15.91400 -35.34500 -23.10900 1.000 26.85676 3163 ALA A CA 1
ATOM 1528 C C . ALA A 1 226 ? -14.94000 -34.27400 -22.64000 1.000 26.90949 3163 ALA A C 1
ATOM 1529 O O . ALA A 1 226 ? -15.04800 -33.74100 -21.53100 1.000 27.67883 3163 ALA A O 1
ATOM 1531 N N . GLN A 1 227 ? -13.99500 -33.95400 -23.52000 1.000 23.59286 3164 GLN A N 1
ATOM 1532 C CA . GLN A 1 227 ? -13.16800 -32.76400 -23.41500 1.000 23.39292 3164 GLN A CA 1
ATOM 1533 C C . GLN A 1 227 ? -13.72600 -31.66200 -24.31400 1.000 28.82161 3164 GLN A C 1
ATOM 1534 O O . GLN A 1 227 ? -14.65600 -31.86800 -25.09400 1.000 29.09689 3164 GLN A O 1
ATOM 1540 N N . THR A 1 228 ? -13.14400 -30.47300 -24.19100 1.000 28.34093 3165 THR A N 1
ATOM 1541 C CA . THR A 1 228 ? -13.43000 -29.36400 -25.08600 1.000 28.18019 3165 THR A CA 1
ATOM 1542 C C . THR A 1 228 ? -12.11100 -28.68400 -25.41500 1.000 26.98695 3165 THR A C 1
ATOM 1543 O O . THR A 1 228 ? -11.23900 -28.56800 -24.55000 1.000 25.44672 3165 THR A O 1
ATOM 1547 N N . LEU A 1 229 ? -11.95800 -28.25400 -26.66500 1.000 26.87089 3166 LEU A N 1
ATOM 1548 C CA . LEU A 1 229 ? -10.76700 -27.54200 -27.10300 1.000 25.29850 3166 LEU A CA 1
ATOM 1549 C C . LEU A 1 229 ? -11.15400 -26.19000 -27.68200 1.000 27.32313 3166 LEU A C 1
ATOM 1550 O O . LEU A 1 229 ? -12.20000 -26.04700 -28.31800 1.000 27.79778 3166 LEU A O 1
ATOM 1555 N N . ALA A 1 230 ? -10.29500 -25.19700 -27.46200 1.000 26.02604 3167 ALA A N 1
ATOM 1556 C CA . ALA A 1 230 ? -10.47300 -23.87100 -28.03300 1.000 28.65478 3167 ALA A CA 1
ATOM 1557 C C . ALA A 1 230 ? -9.14200 -23.36700 -28.57100 1.000 32.58750 3167 ALA A C 1
ATOM 1558 O O . ALA A 1 230 ? -8.07400 -23.71600 -28.06100 1.000 36.90482 3167 ALA A O 1
ATOM 1560 N N . LEU A 1 231 ? -9.22000 -22.54700 -29.61400 1.000 33.76535 3168 LEU A N 1
ATOM 1561 C CA . LEU A 1 231 ? -8.04700 -21.98500 -30.27000 1.000 29.62179 3168 LEU A CA 1
ATOM 1562 C C . LEU A 1 231 ? -8.23800 -20.48400 -30.40000 1.000 30.81430 3168 LEU A C 1
ATOM 1563 O O . LEU A 1 231 ? -9.28600 -20.03200 -30.87200 1.000 37.07579 3168 LEU A O 1
ATOM 1568 N N . THR A 1 232 ? -7.24300 -19.71700 -29.96800 1.000 29.70246 3169 THR A N 1
ATOM 1569 C CA . THR A 1 232 ? -7.29300 -18.26600 -30.06600 1.000 34.65690 3169 THR A CA 1
ATOM 1570 C C . THR A 1 232 ? -6.56500 -17.80000 -31.32300 1.000 37.59345 3169 THR A C 1
ATOM 1571 O O . THR A 1 232 ? -5.83400 -18.55500 -31.96800 1.000 38.29427 3169 THR A O 1
ATOM 1575 N N . ASP A 1 233 ? -6.78100 -16.53000 -31.67100 1.000 38.66603 3170 ASP A N 1
ATOM 1576 C CA . ASP A 1 233 ? -6.15600 -15.97300 -32.86500 1.000 43.68640 3170 ASP A CA 1
ATOM 1577 C C . ASP A 1 233 ? -4.65500 -15.77000 -32.70600 1.000 49.34539 3170 ASP A C 1
ATOM 1578 O O . ASP A 1 233 ? -3.97500 -15.51000 -33.70300 1.000 51.98945 3170 ASP A O 1
ATOM 1583 N N . GLU A 1 234 ? -4.12600 -15.88400 -31.49000 1.000 50.42272 3171 GLU A N 1
ATOM 1584 C CA . GLU A 1 234 ? -2.68800 -15.87300 -31.26300 1.000 49.60199 3171 GLU A CA 1
ATOM 1585 C C . GLU A 1 234 ? -2.08000 -17.26800 -31.32100 1.000 49.03853 3171 GLU A C 1
ATOM 1586 O O . GLU A 1 234 ? -0.88000 -17.41700 -31.06900 1.000 53.88797 3171 GLU A O 1
ATOM 1592 N N . GLY A 1 235 ? -2.87000 -18.28700 -31.65100 1.000 45.69145 3172 GLY A N 1
ATOM 1593 C CA . GLY A 1 235 ? -2.37500 -19.64200 -31.74700 1.000 40.40261 3172 GLY A CA 1
ATOM 1594 C C . GLY A 1 235 ? -2.41900 -20.44000 -30.46500 1.000 37.87049 3172 GLY A C 1
ATOM 1595 O O . GLY A 1 235 ? -1.91500 -21.56800 -30.44100 1.000 32.90866 3172 GLY A O 1
ATOM 1596 N N . LEU A 1 236 ? -3.00500 -19.89800 -29.40200 1.000 41.59503 3173 LEU A N 1
ATOM 1597 C CA . LEU A 1 236 ? -3.07400 -20.60300 -28.13100 1.000 38.79909 3173 LEU A CA 1
ATOM 1598 C C . LEU A 1 236 ? -4.20400 -21.62400 -28.15300 1.000 35.44940 3173 LEU A C 1
ATOM 1599 O O . LEU A 1 236 ? -5.32600 -21.31700 -28.56500 1.000 32.80103 3173 LEU A O 1
ATOM 1604 N N . VAL A 1 237 ? -3.89900 -22.84200 -27.71400 1.000 34.29950 3174 VAL A N 1
ATOM 1605 C CA . VAL A 1 237 ? -4.87300 -23.92100 -27.61400 1.000 30.42033 3174 VAL A CA 1
ATOM 1606 C C . VAL A 1 237 ? -5.18900 -24.14100 -26.14200 1.000 33.34361 3174 VAL A C 1
ATOM 1607 O O . VAL A 1 237 ? -4.27700 -24.27700 -25.31700 1.000 34.04038 3174 VAL A O 1
ATOM 1611 N N . PHE A 1 238 ? -6.47800 -24.16000 -25.81300 1.000 30.75070 3175 PHE A N 1
ATOM 1612 C CA . PHE A 1 238 ? -6.95100 -24.43000 -24.46500 1.000 30.06143 3175 PHE A CA 1
ATOM 1613 C C . PHE A 1 238 ? -7.77000 -25.71400 -24.46700 1.000 26.22663 3175 PHE A C 1
ATOM 1614 O O . PHE A 1 238 ? -8.37000 -26.08200 -25.48100 1.000 27.25322 3175 PHE A O 1
ATOM 1622 N N . SER A 1 239 ? -7.79100 -26.39200 -23.32200 1.000 26.24299 3176 SER A N 1
ATOM 1623 C CA . SER A 1 239 ? -8.55100 -27.62300 -23.16300 1.000 23.83053 3176 SER A CA 1
ATOM 1624 C C . SER A 1 239 ? -9.13300 -27.67600 -21.76100 1.000 25.91751 3176 SER A C 1
ATOM 1625 O O . SER A 1 239 ? -8.55700 -27.13000 -20.81600 1.000 31.60873 3176 SER A O 1
ATOM 1628 N N . TRP A 1 240 ? -10.27600 -28.34200 -21.63200 1.000 23.40645 3177 TRP A N 1
ATOM 1629 C CA . TRP A 1 240 ? -10.89000 -28.53700 -20.32400 1.000 28.07025 3177 TRP A CA 1
ATOM 1630 C C . TRP A 1 240 ? -11.90700 -29.66700 -20.42800 1.000 26.90209 3177 TRP A C 1
ATOM 1631 O O . TRP A 1 240 ? -12.15300 -30.21200 -21.50700 1.000 26.51721 3177 TRP A O 1
ATOM 1642 N N . GLY A 1 241 ? -12.49900 -30.01500 -19.28900 1.000 24.01333 3178 GLY A N 1
ATOM 1643 C CA . GLY A 1 241 ? -13.43500 -31.12000 -19.24800 1.000 31.01269 3178 GLY A CA 1
ATOM 1644 C C . GLY A 1 241 ? -12.81400 -32.41200 -18.75400 1.000 30.92752 3178 GLY A C 1
ATOM 1645 O O . GLY A 1 241 ? -11.90400 -32.39000 -17.92100 1.000 31.96822 3178 GLY A O 1
ATOM 1646 N N . ASP A 1 242 ? -13.28800 -33.54200 -19.27300 1.000 27.51751 3179 ASP A N 1
ATOM 1647 C CA . ASP A 1 242 ? -12.86000 -34.83800 -18.76800 1.000 26.88325 3179 ASP A CA 1
ATOM 1648 C C . ASP A 1 242 ? -11.40800 -35.12500 -19.13100 1.000 24.52324 3179 ASP A C 1
ATOM 1649 O O . ASP A 1 242 ? -10.96300 -34.86300 -20.25200 1.000 24.96874 3179 ASP A O 1
ATOM 1654 N N . GLY A 1 243 ? -10.67500 -35.69300 -18.17700 1.000 22.84378 3180 GLY A N 1
ATOM 1655 C CA . GLY A 1 243 ? -9.24900 -35.88900 -18.34400 1.000 35.69597 3180 GLY A CA 1
ATOM 1656 C C . GLY A 1 243 ? -8.80000 -37.30300 -18.65500 1.000 31.19201 3180 GLY A C 1
ATOM 1657 O O . GLY A 1 243 ? -7.59900 -37.52600 -18.83700 1.000 29.16958 3180 GLY A O 1
ATOM 1658 N N . ASP A 1 244 ? -9.73400 -38.25700 -18.72000 1.000 28.43777 3181 ASP A N 1
ATOM 1659 C CA . ASP A 1 244 ? -9.37900 -39.64700 -19.00300 1.000 28.39417 3181 ASP A CA 1
ATOM 1660 C C . ASP A 1 244 ? -8.48300 -39.75300 -20.22900 1.000 23.78168 3181 ASP A C 1
ATOM 1661 O O . ASP A 1 244 ? -8.65200 -39.02400 -21.21000 1.000 21.84288 3181 ASP A O 1
ATOM 1666 N N . PHE A 1 245 ? -7.51400 -40.66300 -20.15300 1.000 25.51600 3182 PHE A N 1
ATOM 1667 C CA . PHE A 1 245 ? -6.62500 -41.03200 -21.25200 1.000 26.61503 3182 PHE A CA 1
ATOM 1668 C C . PHE A 1 245 ? -5.74700 -39.88200 -21.72800 1.000 27.19482 3182 PHE A C 1
ATOM 1669 O O . PHE A 1 245 ? -5.10800 -39.99600 -22.77900 1.000 22.92412 3182 PHE A O 1
ATOM 1677 N N . GLY A 1 246 ? -5.69400 -38.78000 -20.98300 1.000 28.97207 3183 GLY A N 1
ATOM 1678 C CA . GLY A 1 246 ? -4.81400 -37.68500 -21.34100 1.000 28.92385 3183 GLY A CA 1
ATOM 1679 C C . GLY A 1 246 ? -5.26900 -36.84800 -22.51300 1.000 27.56335 3183 GLY A C 1
ATOM 1680 O O . GLY A 1 246 ? -4.44100 -36.18800 -23.14700 1.000 26.10163 3183 GLY A O 1
ATOM 1681 N N . LYS A 1 247 ? -6.56800 -36.84100 -22.81800 1.000 25.23565 3184 LYS A N 1
ATOM 1682 C CA . LYS A 1 247 ? -7.05200 -36.09100 -23.97200 1.000 23.45862 3184 LYS A CA 1
ATOM 1683 C C . LYS A 1 247 ? -7.06300 -34.58600 -23.74000 1.000 23.10323 3184 LYS A C 1
ATOM 1684 O O . LYS A 1 247 ? -7.34300 -33.83600 -24.68200 1.000 23.98212 3184 LYS A O 1
ATOM 1690 N N . LEU A 1 248 ? -6.77900 -34.12600 -22.52000 1.000 23.30339 3185 LEU A N 1
ATOM 1691 C CA . LEU A 1 248 ? -6.60600 -32.69800 -22.28400 1.000 24.75376 3185 LEU A CA 1
ATOM 1692 C C . LEU A 1 248 ? -5.21600 -32.21500 -22.67700 1.000 26.11635 3185 LEU A C 1
ATOM 1693 O O . LEU A 1 248 ? -5.00700 -31.00300 -22.80000 1.000 27.34164 3185 LEU A O 1
ATOM 1698 N N . GLY A 1 249 ? -4.26800 -33.13300 -22.86900 1.000 26.23303 3186 GLY A N 1
ATOM 1699 C CA . GLY A 1 249 ? -2.97100 -32.79200 -23.42100 1.000 26.39778 3186 GLY A CA 1
ATOM 1700 C C . GLY A 1 249 ? -1.96200 -32.24700 -22.44200 1.000 28.36425 3186 GLY A C 1
ATOM 1701 O O . GLY A 1 249 ? -0.93700 -31.70600 -22.86700 1.000 26.32863 3186 GLY A O 1
ATOM 1702 N N . ARG A 1 250 ? -2.21200 -32.37100 -21.14000 1.000 27.50644 3187 ARG A N 1
ATOM 1703 C CA . ARG A 1 250 ? -1.31000 -31.83800 -20.12800 1.000 32.32499 3187 ARG A CA 1
ATOM 1704 C C . ARG A 1 250 ? -0.83800 -32.92700 -19.17000 1.000 31.53108 3187 ARG A C 1
ATOM 1705 O O . ARG A 1 250 ? -0.50600 -32.64900 -18.01700 1.000 34.74743 3187 ARG A O 1
ATOM 1713 N N . GLY A 1 251 ? -0.79900 -34.16800 -19.64400 1.000 29.63265 3188 GLY A N 1
ATOM 1714 C CA . GLY A 1 251 ? -0.28800 -35.28000 -18.87200 1.000 28.87968 3188 GLY A CA 1
ATOM 1715 C C . GLY A 1 251 ? -1.32200 -35.87200 -17.92800 1.000 32.73233 3188 GLY A C 1
ATOM 1716 O O . GLY A 1 251 ? -2.31800 -35.24400 -17.56800 1.000 31.37791 3188 GLY A O 1
ATOM 1717 N N . GLY A 1 252 ? -1.06500 -37.11700 -17.52800 1.000 32.95332 3189 GLY A N 1
ATOM 1718 C CA . GLY A 1 252 ? -1.90700 -37.76900 -16.54100 1.000 33.34414 3189 GLY A CA 1
ATOM 1719 C C . GLY A 1 252 ? -3.33600 -37.93100 -17.01700 1.000 32.07074 3189 GLY A C 1
ATOM 1720 O O . GLY A 1 252 ? -3.60500 -38.17000 -18.19900 1.000 28.77122 3189 GLY A O 1
ATOM 1721 N N . SER A 1 253 ? -4.27700 -37.78500 -16.07600 1.000 33.40938 3190 SER A N 1
ATOM 1722 C CA . SER A 1 253 ? -5.68000 -38.01600 -16.40500 1.000 33.32252 3190 SER A CA 1
ATOM 1723 C C . SER A 1 253 ? -6.64100 -37.15600 -15.58900 1.000 34.07651 3190 SER A C 1
ATOM 1724 O O . SER A 1 253 ? -7.82600 -37.49700 -15.50200 1.000 35.52597 3190 SER A O 1
ATOM 1727 N N . GLU A 1 254 ? -6.18300 -36.05800 -14.99600 1.000 33.32982 3191 GLU A N 1
ATOM 1728 C CA . GLU A 1 254 ? -7.04900 -35.23500 -14.16300 1.000 36.58163 3191 GLU A CA 1
ATOM 1729 C C . GLU A 1 254 ? -7.87600 -34.29000 -15.02800 1.000 34.88427 3191 GLU A C 1
ATOM 1730 O O . GLU A 1 254 ? -7.33700 -33.57100 -15.87600 1.000 34.54377 3191 GLU A O 1
ATOM 1736 N N . GLY A 1 255 ? -9.19200 -34.30600 -14.82400 1.000 32.43340 3192 GLY A N 1
ATOM 1737 C CA . GLY A 1 255 ? -10.06000 -33.38100 -15.51700 1.000 32.83229 3192 GLY A CA 1
ATOM 1738 C C . GLY A 1 255 ? -10.05700 -32.00700 -14.87600 1.000 34.57493 3192 GLY A C 1
ATOM 1739 O O . GLY A 1 255 ? -9.45200 -31.77800 -13.83000 1.000 32.92139 3192 GLY A O 1
ATOM 1740 N N . CYS A 1 256 ? -10.75000 -31.07600 -15.52800 1.000 35.42538 3193 CYS A N 1
ATOM 1741 C CA . CYS A 1 256 ? -10.87200 -29.71700 -15.01600 1.000 39.78479 3193 CYS A CA 1
ATOM 1742 C C . CYS A 1 256 ? -12.08700 -29.06000 -15.65500 1.000 38.54598 3193 CYS A C 1
ATOM 1743 O O . CYS A 1 256 ? -12.49900 -29.42000 -16.76100 1.000 37.45482 3193 CYS A O 1
ATOM 1746 N N . ASN A 1 257 ? -12.66200 -28.09300 -14.93800 1.000 36.39829 3194 ASN A N 1
ATOM 1747 C CA . ASN A 1 257 ? -13.79500 -27.32200 -15.43300 1.000 36.29821 3194 ASN A CA 1
ATOM 1748 C C . ASN A 1 257 ? -13.42200 -25.87200 -15.71600 1.000 36.88116 3194 ASN A C 1
ATOM 1749 O O . ASN A 1 257 ? -14.30200 -25.00800 -15.77100 1.000 38.38436 3194 ASN A O 1
ATOM 1754 N N . ILE A 1 258 ? -12.13400 -25.59100 -15.88500 1.000 37.84222 3195 ILE A N 1
ATOM 1755 C CA . ILE A 1 258 ? -11.64400 -24.26100 -16.23900 1.000 41.94503 3195 ILE A CA 1
ATOM 1756 C C . ILE A 1 258 ? -10.69100 -24.42300 -17.41800 1.000 40.30010 3195 ILE A C 1
ATOM 1757 O O . ILE A 1 258 ? -9.83000 -25.31400 -17.39000 1.000 41.24917 3195 ILE A O 1
ATOM 1762 N N . PRO A 1 259 ? -10.81600 -23.61800 -18.47100 1.000 40.72377 3196 PRO A N 1
ATOM 1763 C CA . PRO A 1 259 ? -9.88300 -23.72700 -19.59900 1.000 38.10256 3196 PRO A CA 1
ATOM 1764 C C . PRO A 1 259 ? -8.43500 -23.57100 -19.15600 1.000 37.23400 3196 PRO A C 1
ATOM 1765 O O . PRO A 1 259 ? -8.08700 -22.64700 -18.41800 1.000 35.45100 3196 PRO A O 1
ATOM 1769 N N . GLN A 1 260 ? -7.58800 -24.49300 -19.60800 1.000 36.75672 3197 GLN A N 1
ATOM 1770 C CA . GLN A 1 260 ? -6.15400 -24.43100 -19.36300 1.000 38.65457 3197 GLN A CA 1
ATOM 1771 C C . GLN A 1 260 ? -5.40600 -24.48900 -20.68600 1.000 34.88514 3197 GLN A C 1
ATOM 1772 O O . GLN A 1 260 ? -5.80800 -25.20500 -21.61000 1.000 32.01777 3197 GLN A O 1
ATOM 1778 N N . ASN A 1 261 ? -4.31500 -23.73400 -20.76200 1.000 33.76995 3198 ASN A N 1
ATOM 1779 C CA . ASN A 1 261 ? -3.48000 -23.70900 -21.95500 1.000 31.11695 3198 ASN A CA 1
ATOM 1780 C C . ASN A 1 261 ? -2.75000 -25.03700 -22.12100 1.000 31.66190 3198 ASN A C 1
ATOM 1781 O O . ASN A 1 261 ? -2.15900 -25.55200 -21.16600 1.000 28.99629 3198 ASN A O 1
ATOM 1786 N N . ILE A 1 262 ? -2.80000 -25.60200 -23.32700 1.000 29.84251 3199 ILE A N 1
ATOM 1787 C CA . ILE A 1 262 ? -1.95800 -26.75000 -23.66200 1.000 29.19359 3199 ILE A CA 1
ATOM 1788 C C . ILE A 1 262 ? -0.60400 -26.18400 -24.08000 1.000 32.39650 3199 ILE A C 1
ATOM 1789 O O . ILE A 1 262 ? -0.41300 -25.78000 -25.22900 1.000 34.37862 3199 ILE A O 1
ATOM 1794 N N . GLU A 1 263 ? 0.34200 -26.15700 -23.13800 1.000 35.31750 3200 GLU A N 1
ATOM 1795 C CA . GLU A 1 263 ? 1.59700 -25.44100 -23.34700 1.000 37.68315 3200 GLU A CA 1
ATOM 1796 C C . GLU A 1 263 ? 2.38200 -26.00100 -24.52700 1.000 33.03314 3200 GLU A C 1
ATOM 1797 O O . GLU A 1 263 ? 3.04100 -25.25000 -25.25400 1.000 31.89385 3200 GLU A O 1
ATOM 1803 N N . ARG A 1 264 ? 2.30900 -27.31500 -24.74500 1.000 31.69300 3201 ARG A N 1
ATOM 1804 C CA . ARG A 1 264 ? 3.14800 -27.95500 -25.75600 1.000 34.82440 3201 ARG A CA 1
ATOM 1805 C C . ARG A 1 264 ? 2.87800 -27.41100 -27.15800 1.000 35.06733 3201 ARG A C 1
ATOM 1806 O O . ARG A 1 264 ? 3.78300 -27.39900 -27.99900 1.000 36.83868 3201 ARG A O 1
ATOM 1814 N N . LEU A 1 265 ? 1.65900 -26.93500 -27.42400 1.000 33.45512 3202 LEU A N 1
ATOM 1815 C CA . LEU A 1 265 ? 1.30000 -26.45500 -28.75300 1.000 34.47455 3202 LEU A CA 1
ATOM 1816 C C . LEU A 1 265 ? 1.51200 -24.95700 -28.94400 1.000 37.98590 3202 LEU A C 1
ATOM 1817 O O . LEU A 1 265 ? 1.30700 -24.46000 -30.05700 1.000 36.73887 3202 LEU A O 1
ATOM 1822 N N . ASN A 1 266 ? 1.90500 -24.22700 -27.90300 1.000 41.19128 3203 ASN A N 1
ATOM 1823 C CA . ASN A 1 266 ? 2.23400 -22.81800 -28.07200 1.000 42.06097 3203 ASN A CA 1
ATOM 1824 C C . ASN A 1 266 ? 3.34500 -22.65100 -29.10200 1.000 44.21240 3203 ASN A C 1
ATOM 1825 O O . ASN A 1 266 ? 4.31500 -23.41300 -29.12500 1.000 48.06881 3203 ASN A O 1
ATOM 1830 N N . GLY A 1 267 ? 3.19100 -21.65000 -29.96600 1.000 40.47464 3204 GLY A N 1
ATOM 1831 C CA . GLY A 1 267 ? 4.17100 -21.37100 -30.99300 1.000 40.57877 3204 GLY A CA 1
ATOM 1832 C C . GLY A 1 267 ? 4.15500 -22.31100 -32.17900 1.000 38.39968 3204 GLY A C 1
ATOM 1833 O O . GLY A 1 267 ? 4.96700 -22.13200 -33.09600 1.000 41.14143 3204 GLY A O 1
ATOM 1834 N N . GLN A 1 268 ? 3.26100 -23.29900 -32.20100 1.000 36.47346 3205 GLN A N 1
ATOM 1835 C CA . GLN A 1 268 ? 3.23500 -24.27800 -33.27900 1.000 35.84384 3205 GLN A CA 1
ATOM 1836 C C . GLN A 1 268 ? 2.39300 -23.84300 -34.47200 1.000 35.75831 3205 GLN A C 1
ATOM 1837 O O . GLN A 1 268 ? 2.42700 -24.51600 -35.50800 1.000 34.20389 3205 GLN A O 1
ATOM 1843 N N . GLY A 1 269 ? 1.65400 -22.74500 -34.35900 1.000 36.92855 3206 GLY A N 1
ATOM 1844 C CA . GLY A 1 269 ? 0.83100 -22.28400 -35.46400 1.000 34.15031 3206 GLY A CA 1
ATOM 1845 C C . GLY A 1 269 ? -0.38100 -23.14800 -35.73700 1.000 30.97040 3206 GLY A C 1
ATOM 1846 O O . GLY A 1 269 ? -0.74900 -23.34000 -36.90400 1.000 29.67110 3206 GLY A O 1
ATOM 1847 N N . VAL A 1 270 ? -1.01000 -23.67800 -34.68500 1.000 29.29665 3207 VAL A N 1
ATOM 1848 C CA . VAL A 1 270 ? -2.19400 -24.51300 -34.85200 1.000 30.56556 3207 VAL A CA 1
ATOM 1849 C C . VAL A 1 270 ? -3.30000 -23.70600 -35.51400 1.000 33.36430 3207 VAL A C 1
ATOM 1850 O O . VAL A 1 270 ? -3.59500 -22.57500 -35.10500 1.000 34.00135 3207 VAL A O 1
ATOM 1854 N N . CYS A 1 271 ? -3.91900 -24.28300 -36.54700 1.000 30.33974 3208 CYS A N 1
ATOM 1855 C CA . CYS A 1 271 ? -5.01000 -23.62400 -37.24900 1.000 31.45876 3208 CYS A CA 1
ATOM 1856 C C . CYS A 1 271 ? -6.30300 -24.42900 -37.27300 1.000 31.76551 3208 CYS A C 1
ATOM 1857 O O . CYS A 1 271 ? -7.33000 -23.89900 -37.71100 1.000 33.71362 3208 CYS A O 1
ATOM 1860 N N . GLN A 1 272 ? -6.29500 -25.68300 -36.82300 1.000 30.66422 3209 GLN A N 1
ATOM 1861 C CA . GLN A 1 272 ? -7.52300 -26.46600 -36.77200 1.000 26.85186 3209 GLN A CA 1
ATOM 1862 C C . GLN A 1 272 ? -7.43900 -27.47900 -35.63900 1.000 28.96685 3209 GLN A C 1
ATOM 1863 O O . GLN A 1 272 ? -6.39300 -28.09600 -35.42100 1.000 29.96914 3209 GLN A O 1
ATOM 1869 N N . ILE A 1 273 ? -8.55500 -27.63700 -34.92600 1.000 25.74541 3210 ILE A N 1
ATOM 1870 C CA . ILE A 1 273 ? -8.67500 -28.52900 -33.77500 1.000 25.66584 3210 ILE A CA 1
ATOM 1871 C C . ILE A 1 273 ? -9.92400 -29.38500 -33.92700 1.000 24.92845 3210 ILE A C 1
ATOM 1872 O O . ILE A 1 273 ? -10.95300 -28.91600 -34.42300 1.000 24.88953 3210 ILE A O 1
ATOM 1877 N N . GLU A 1 274 ? -9.82300 -30.64600 -33.51500 1.000 23.45684 3211 GLU A N 1
ATOM 1878 C CA . GLU A 1 274 ? -10.92000 -31.59500 -33.61300 1.000 22.01344 3211 GLU A CA 1
ATOM 1879 C C . GLU A 1 274 ? -10.88500 -32.51800 -32.40500 1.000 22.70669 3211 GLU A C 1
ATOM 1880 O O . GLU A 1 274 ? -9.84200 -32.71200 -31.77500 1.000 23.37956 3211 GLU A O 1
ATOM 1886 N N . CYS A 1 275 ? -12.04400 -33.09300 -32.09000 1.000 23.90905 3212 CYS A N 1
ATOM 1887 C CA . CYS A 1 275 ? -12.16800 -34.07900 -31.02300 1.000 25.93720 3212 CYS A CA 1
ATOM 1888 C C . CYS A 1 275 ? -12.88000 -35.30300 -31.57300 1.000 24.61668 3212 CYS A C 1
ATOM 1889 O O . CYS A 1 275 ? -14.03900 -35.21300 -31.99100 1.000 24.97853 3212 CYS A O 1
ATOM 1892 N N . GLY A 1 276 ? -12.18900 -36.44000 -31.57500 1.000 23.02673 3213 GLY A N 1
ATOM 1893 C CA . GLY A 1 276 ? -12.81300 -37.71500 -31.86400 1.000 24.21547 3213 GLY A CA 1
ATOM 1894 C C . GLY A 1 276 ? -13.41400 -38.30500 -30.60700 1.000 27.96356 3213 GLY A C 1
ATOM 1895 O O . GLY A 1 276 ? -13.81200 -37.58500 -29.68200 1.000 29.15322 3213 GLY A O 1
ATOM 1896 N N . ALA A 1 277 ? -13.47800 -39.63300 -30.56300 1.000 23.99366 3214 ALA A N 1
ATOM 1897 C CA . ALA A 1 277 ? -13.92000 -40.33100 -29.36100 1.000 24.44685 3214 ALA A CA 1
ATOM 1898 C C . ALA A 1 277 ? -12.73000 -40.47200 -28.41600 1.000 23.93180 3214 ALA A C 1
ATOM 1899 O O . ALA A 1 277 ? -11.82100 -41.27100 -28.66500 1.000 25.87578 3214 ALA A O 1
ATOM 1901 N N . GLN A 1 278 ? -12.72400 -39.67000 -27.34900 1.000 22.79170 3215 GLN A N 1
ATOM 1902 C CA . GLN A 1 278 ? -11.71800 -39.72100 -26.28900 1.000 24.12222 3215 GLN A CA 1
ATOM 1903 C C . GLN A 1 278 ? -10.31700 -39.35000 -26.76700 1.000 25.04617 3215 GLN A C 1
ATOM 1904 O O . GLN A 1 278 ? -9.32900 -39.68800 -26.10800 1.000 21.19680 3215 GLN A O 1
ATOM 1910 N N . PHE A 1 279 ? -10.18600 -38.64700 -27.88900 1.000 23.55815 3216 PHE A N 1
ATOM 1911 C CA . PHE A 1 279 ? -8.87400 -38.16900 -28.29900 1.000 23.53619 3216 PHE A CA 1
ATOM 1912 C C . PHE A 1 279 ? -9.00400 -36.81700 -28.98400 1.000 24.72839 3216 PHE A C 1
ATOM 1913 O O . PHE A 1 279 ? -10.08800 -36.40500 -29.40900 1.000 25.58889 3216 PHE A O 1
ATOM 1921 N N . SER A 1 280 ? -7.87000 -36.12800 -29.08300 1.000 24.25884 3217 SER A N 1
ATOM 1922 C CA . SER A 1 280 ? -7.80500 -34.78300 -29.63000 1.000 22.75032 3217 SER A CA 1
ATOM 1923 C C . SER A 1 280 ? -6.79700 -34.74400 -30.76700 1.000 21.88853 3217 SER A C 1
ATOM 1924 O O . SER A 1 280 ? -5.86800 -35.55400 -30.82400 1.000 21.59384 3217 SER A O 1
ATOM 1927 N N . LEU A 1 281 ? -6.98900 -33.78800 -31.67300 1.000 24.29736 3218 LEU A N 1
ATOM 1928 C CA . LEU A 1 281 ? -6.12200 -33.63700 -32.83200 1.000 27.54814 3218 LEU A CA 1
ATOM 1929 C C . LEU A 1 281 ? -6.00400 -32.15800 -33.16600 1.000 27.82425 3218 LEU A C 1
ATOM 1930 O O . LEU A 1 281 ? -6.98500 -31.41300 -33.07400 1.000 26.58337 3218 LEU A O 1
ATOM 1935 N N . ALA A 1 282 ? -4.80600 -31.74500 -33.57100 1.000 23.39762 3219 ALA A N 1
ATOM 1936 C CA . ALA A 1 282 ? -4.56200 -30.38200 -34.01900 1.000 23.53623 3219 ALA A CA 1
ATOM 1937 C C . ALA A 1 282 ? -3.73100 -30.40500 -35.29100 1.000 25.67983 3219 ALA A C 1
ATOM 1938 O O . ALA A 1 282 ? -2.82000 -31.22800 -35.43800 1.000 29.30214 3219 ALA A O 1
ATOM 1940 N N . LEU A 1 283 ? -4.06000 -29.50500 -36.21100 1.000 23.60208 3220 LEU A N 1
ATOM 1941 C CA . LEU A 1 283 ? -3.31900 -29.32200 -37.45200 1.000 24.85134 3220 LEU A CA 1
ATOM 1942 C C . LEU A 1 283 ? -2.72300 -27.92400 -37.45700 1.000 26.80910 3220 LEU A C 1
ATOM 1943 O O . LEU A 1 283 ? -3.36000 -26.97300 -36.98900 1.000 26.38745 3220 LEU A O 1
ATOM 1948 N N . THR A 1 284 ? -1.51000 -27.79200 -37.98400 1.000 27.97060 3221 THR A N 1
ATOM 1949 C CA . THR A 1 284 ? -0.84700 -26.49900 -38.00500 1.000 30.23763 3221 THR A CA 1
ATOM 1950 C C . THR A 1 284 ? -0.80700 -25.91400 -39.40900 1.000 30.81310 3221 THR A C 1
ATOM 1951 O O . THR A 1 284 ? -1.01000 -26.59500 -40.41800 1.000 28.29007 3221 THR A O 1
ATOM 1955 N N . LYS A 1 285 ? -0.52000 -24.61800 -39.43400 1.000 34.04013 3222 LYS A N 1
ATOM 1956 C CA . LYS A 1 285 ? -0.41400 -23.87800 -40.67700 1.000 38.77554 3222 LYS A CA 1
ATOM 1957 C C . LYS A 1 285 ? 0.65500 -24.47000 -41.58800 1.000 39.84312 3222 LYS A C 1
ATOM 1958 O O . LYS A 1 285 ? 0.46200 -24.58100 -42.80700 1.000 42.30590 3222 LYS A O 1
ATOM 1964 N N . SER A 1 286 ? 1.78100 -24.87400 -41.00900 1.000 34.56552 3223 SER A N 1
ATOM 1965 C CA . SER A 1 286 ? 2.86500 -25.47700 -41.76700 1.000 37.31307 3223 SER A CA 1
ATOM 1966 C C . SER A 1 286 ? 2.58900 -26.92500 -42.14000 1.000 36.37409 3223 SER A C 1
ATOM 1967 O O . SER A 1 286 ? 3.40700 -27.52900 -42.83800 1.000 39.16723 3223 SER A O 1
ATOM 1970 N N . GLY A 1 287 ? 1.47900 -27.49700 -41.68400 1.000 34.55579 3224 GLY A N 1
ATOM 1971 C CA . GLY A 1 287 ? 1.01600 -28.77300 -42.18800 1.000 27.11347 3224 GLY A CA 1
ATOM 1972 C C . GLY A 1 287 ? 1.28400 -29.99100 -41.33000 1.000 29.39303 3224 GLY A C 1
ATOM 1973 O O . GLY A 1 287 ? 1.16800 -31.11100 -41.83800 1.000 31.52884 3224 GLY A O 1
ATOM 1974 N N . VAL A 1 288 ? 1.62400 -29.82300 -40.05600 1.000 29.40541 3225 VAL A N 1
ATOM 1975 C CA . VAL A 1 288 ? 1.89500 -30.96900 -39.19600 1.000 30.51699 3225 VAL A CA 1
ATOM 1976 C C . VAL A 1 288 ? 0.63800 -31.29200 -38.40500 1.000 27.22974 3225 VAL A C 1
ATOM 1977 O O . VAL A 1 288 ? -0.19500 -30.42000 -38.13300 1.000 22.60784 3225 VAL A O 1
ATOM 1981 N N . VAL A 1 289 ? 0.50400 -32.56200 -38.03200 1.000 25.72201 3226 VAL A N 1
ATOM 1982 C CA . VAL A 1 289 ? -0.65000 -33.06600 -37.29800 1.000 22.26579 3226 VAL A CA 1
ATOM 1983 C C . VAL A 1 289 ? -0.17900 -33.57000 -35.94000 1.000 24.59718 3226 VAL A C 1
ATOM 1984 O O . VAL A 1 289 ? 0.77500 -34.35200 -35.85800 1.000 26.37897 3226 VAL A O 1
ATOM 1988 N N . TRP A 1 290 ? -0.84000 -33.11300 -34.87600 1.000 23.49180 3227 TRP A N 1
ATOM 1989 C CA . TRP A 1 290 ? -0.60900 -33.57700 -33.51400 1.000 22.05613 3227 TRP A CA 1
ATOM 1990 C C . TRP A 1 290 ? -1.84300 -34.31800 -33.01500 1.000 25.34553 3227 TRP A C 1
ATOM 1991 O O . TRP A 1 290 ? -2.97400 -33.87400 -33.23700 1.000 27.61966 3227 TRP A O 1
ATOM 2002 N N . THR A 1 291 ? -1.63300 -35.43700 -32.32100 1.000 24.21654 3228 THR A N 1
ATOM 2003 C CA . THR A 1 291 ? -2.73900 -36.15300 -31.69900 1.000 23.80161 3228 THR A CA 1
ATOM 2004 C C . THR A 1 291 ? -2.35900 -36.53700 -30.27800 1.000 24.06922 3228 THR A C 1
ATOM 2005 O O . THR A 1 291 ? -1.17900 -36.64900 -29.93300 1.000 23.68631 3228 THR A O 1
ATOM 2009 N N . TRP A 1 292 ? -3.38500 -36.72900 -29.45300 1.000 24.92258 3229 TRP A N 1
ATOM 2010 C CA . TRP A 1 292 ? -3.20400 -37.18900 -28.08300 1.000 22.19078 3229 TRP A CA 1
ATOM 2011 C C . TRP A 1 292 ? -4.54000 -37.69500 -27.56000 1.000 25.66037 3229 TRP A C 1
ATOM 2012 O O . TRP A 1 292 ? -5.60600 -37.30100 -28.04500 1.000 25.28313 3229 TRP A O 1
ATOM 2023 N N . GLY A 1 293 ? -4.46300 -38.58100 -26.56900 1.000 23.09652 3230 GLY A N 1
ATOM 2024 C CA . GLY A 1 293 ? -5.65600 -39.13800 -25.96300 1.000 24.75496 3230 GLY A CA 1
ATOM 2025 C C . GLY A 1 293 ? -5.67700 -40.65200 -25.91300 1.000 22.09900 3230 GLY A C 1
ATOM 2026 O O . GLY A 1 293 ? -4.62900 -41.29800 -25.79800 1.000 21.15339 3230 GLY A O 1
ATOM 2027 N N . LYS A 1 294 ? -6.87400 -41.22800 -25.99800 1.000 21.49202 3231 LYS A N 1
ATOM 2028 C CA . LYS A 1 294 ? -7.02600 -42.67500 -25.90200 1.000 19.99526 3231 LYS A CA 1
ATOM 2029 C C . LYS A 1 294 ? -6.39700 -43.35000 -27.11100 1.000 20.90645 3231 LYS A C 1
ATOM 2030 O O . LYS A 1 294 ? -6.61300 -42.93300 -28.25100 1.000 22.23699 3231 LYS A O 1
ATOM 2036 N N . GLY A 1 295 ? -5.62100 -44.39900 -26.86500 1.000 21.30552 3232 GLY A N 1
ATOM 2037 C CA . GLY A 1 295 ? -4.87900 -45.01600 -27.94100 1.000 20.63994 3232 GLY A CA 1
ATOM 2038 C C . GLY A 1 295 ? -5.51600 -46.24800 -28.54600 1.000 23.77515 3232 GLY A C 1
ATOM 2039 O O . GLY A 1 295 ? -5.04300 -46.73400 -29.57900 1.000 25.48139 3232 GLY A O 1
ATOM 2040 N N . ASP A 1 296 ? -6.59200 -46.75200 -27.94200 1.000 21.71719 3233 ASP A N 1
ATOM 2041 C CA . ASP A 1 296 ? -7.08400 -48.07000 -28.32100 1.000 21.59643 3233 ASP A CA 1
ATOM 2042 C C . ASP A 1 296 ? -7.53600 -48.06200 -29.77400 1.000 21.43450 3233 ASP A C 1
ATOM 2043 O O . ASP A 1 296 ? -8.11300 -47.08200 -30.25600 1.000 19.97403 3233 ASP A O 1
ATOM 2048 N N . TYR A 1 297 ? -7.24900 -49.16000 -30.47400 1.000 21.61847 3234 TYR A N 1
ATOM 2049 C CA . TYR A 1 297 ? -7.63000 -49.35600 -31.87100 1.000 23.45673 3234 TYR A CA 1
ATOM 2050 C C . TYR A 1 297 ? -6.95900 -48.35300 -32.80400 1.000 23.12993 3234 TYR A C 1
ATOM 2051 O O . TYR A 1 297 ? -7.43200 -48.13000 -33.92500 1.000 23.03365 3234 TYR A O 1
ATOM 2060 N N . PHE A 1 298 ? -5.86200 -47.74500 -32.34500 1.000 24.51665 3235 PHE A N 1
ATOM 2061 C CA . PHE A 1 298 ? -4.89800 -47.02800 -33.17700 1.000 21.37065 3235 PHE A CA 1
ATOM 2062 C C . PHE A 1 298 ? -5.44400 -45.71700 -33.73300 1.000 23.89913 3235 PHE A C 1
ATOM 2063 O O . PHE A 1 298 ? -4.99600 -45.25000 -34.78800 1.000 24.98839 3235 PHE A O 1
ATOM 2071 N N . ARG A 1 299 ? -6.38100 -45.09200 -33.02100 1.000 22.09161 3236 ARG A N 1
ATOM 2072 C CA . ARG A 1 299 ? -6.99900 -43.86400 -33.49800 1.000 19.51323 3236 ARG A CA 1
ATOM 2073 C C . ARG A 1 299 ? -6.03000 -42.68500 -33.53500 1.000 22.63694 3236 ARG A C 1
ATOM 2074 O O . ARG A 1 299 ? -6.33000 -41.67900 -34.18800 1.000 23.11547 3236 ARG A O 1
ATOM 2082 N N . LEU A 1 300 ? -4.87300 -42.78600 -32.87100 1.000 19.82056 3237 LEU A N 1
ATOM 2083 C CA . LEU A 1 300 ? -3.94400 -41.66600 -32.77600 1.000 20.55359 3237 LEU A CA 1
ATOM 2084 C C . LEU A 1 300 ? -2.91800 -41.62700 -33.90300 1.000 23.43228 3237 LEU A C 1
ATOM 2085 O O . LEU A 1 300 ? -2.33900 -40.56300 -34.15500 1.000 23.75083 3237 LEU A O 1
ATOM 2090 N N . GLY A 1 301 ? -2.66000 -42.75100 -34.56600 1.000 20.99162 3238 GLY A N 1
ATOM 2091 C CA . GLY A 1 301 ? -1.79900 -42.76100 -35.73500 1.000 20.63593 3238 GLY A CA 1
ATOM 2092 C C . GLY A 1 301 ? -0.31400 -42.81800 -35.46600 1.000 27.07290 3238 GLY A C 1
ATOM 2093 O O . GLY A 1 301 ? 0.47000 -42.51800 -36.37300 1.000 27.60656 3238 GLY A O 1
ATOM 2094 N N . HIS A 1 302 ? 0.10500 -43.20000 -34.26100 1.000 25.83019 3239 HIS A N 1
ATOM 2095 C CA . HIS A 1 302 ? 1.51900 -43.27200 -33.92500 1.000 26.36218 3239 HIS A CA 1
ATOM 2096 C C . HIS A 1 302 ? 2.08800 -44.68000 -34.06700 1.000 29.04919 3239 HIS A C 1
ATOM 2097 O O . HIS A 1 302 ? 3.24500 -44.90800 -33.70000 1.000 31.90998 3239 HIS A O 1
ATOM 2104 N N . GLY A 1 303 ? 1.31000 -45.62500 -34.59800 1.000 29.45993 3240 GLY A N 1
ATOM 2105 C CA . GLY A 1 303 ? 1.77400 -46.97000 -34.85800 1.000 27.06440 3240 GLY A CA 1
ATOM 2106 C C . GLY A 1 303 ? 1.48800 -47.96500 -33.75300 1.000 28.18095 3240 GLY A C 1
ATOM 2107 O O . GLY A 1 303 ? 1.50900 -49.17500 -34.00600 1.000 25.48414 3240 GLY A O 1
ATOM 2108 N N . SER A 1 304 ? 1.23200 -47.49000 -32.54000 1.000 30.09313 3241 SER A N 1
ATOM 2109 C CA . SER A 1 304 ? 0.86400 -48.32600 -31.40800 1.000 36.24802 3241 SER A CA 1
ATOM 2110 C C . SER A 1 304 ? -0.50300 -47.89500 -30.89500 1.000 31.33771 3241 SER A C 1
ATOM 2111 O O . SER A 1 304 ? -1.05100 -46.87000 -31.31000 1.000 30.24518 3241 SER A O 1
ATOM 2114 N N . ASP A 1 305 ? -1.06600 -48.69200 -29.98400 1.000 26.30793 3242 ASP A N 1
ATOM 2115 C CA . ASP A 1 305 ? -2.36400 -48.37500 -29.39800 1.000 27.79225 3242 ASP A CA 1
ATOM 2116 C C . ASP A 1 305 ? -2.25700 -47.94300 -27.93800 1.000 29.56035 3242 ASP A C 1
ATOM 2117 O O . ASP A 1 305 ? -3.22200 -48.08000 -27.18200 1.000 28.63726 3242 ASP A O 1
ATOM 2122 N N . VAL A 1 306 ? -1.10100 -47.41800 -27.53000 1.000 29.41530 3243 VAL A N 1
ATOM 2123 C CA . VAL A 1 306 ? -0.96400 -46.86800 -26.18800 1.000 26.26693 3243 VAL A CA 1
ATOM 2124 C C . VAL A 1 306 ? -1.57000 -45.46900 -26.13900 1.000 22.77592 3243 VAL A C 1
ATOM 2125 O O . VAL A 1 306 ? -1.73100 -44.79100 -27.15600 1.000 23.65303 3243 VAL A O 1
ATOM 2129 N N . HIS A 1 307 ? -1.91900 -45.04100 -24.93200 1.000 23.03837 3244 HIS A N 1
ATOM 2130 C CA . HIS A 1 307 ? -2.40400 -43.68600 -24.74000 1.000 22.53467 3244 HIS A CA 1
ATOM 2131 C C . HIS A 1 307 ? -1.25500 -42.69000 -24.87800 1.000 25.53518 3244 HIS A C 1
ATOM 2132 O O . HIS A 1 307 ? -0.08000 -43.02400 -24.69900 1.000 27.74002 3244 HIS A O 1
ATOM 2139 N N . VAL A 1 308 ? -1.60900 -41.45300 -25.22200 1.000 23.04857 3245 VAL A N 1
ATOM 2140 C CA . VAL A 1 308 ? -0.64500 -40.37100 -25.40400 1.000 23.09410 3245 VAL A CA 1
ATOM 2141 C C . VAL A 1 308 ? -1.22400 -39.15100 -24.69500 1.000 21.94502 3245 VAL A C 1
ATOM 2142 O O . VAL A 1 308 ? -2.24600 -38.60900 -25.12600 1.000 24.73312 3245 VAL A O 1
ATOM 2146 N N . ARG A 1 309 ? -0.57400 -38.71700 -23.62000 1.000 22.32201 3246 ARG A N 1
ATOM 2147 C CA . ARG A 1 309 ? -1.17600 -37.79200 -22.66500 1.000 26.68301 3246 ARG A CA 1
ATOM 2148 C C . ARG A 1 309 ? -0.71200 -36.35300 -22.83900 1.000 28.56696 3246 ARG A C 1
ATOM 2149 O O . ARG A 1 309 ? -1.20800 -35.46700 -22.13700 1.000 30.23482 3246 ARG A O 1
ATOM 2157 N N . LYS A 1 310 ? 0.22900 -36.10700 -23.74200 1.000 28.44730 3247 LYS A N 1
ATOM 2158 C CA . LYS A 1 310 ? 0.57400 -34.78600 -24.23500 1.000 27.88539 3247 LYS A CA 1
ATOM 2159 C C . LYS A 1 310 ? 0.65800 -34.86400 -25.75000 1.000 29.51401 3247 LYS A C 1
ATOM 2160 O O . LYS A 1 310 ? 0.98200 -35.92300 -26.29400 1.000 28.11527 3247 LYS A O 1
ATOM 2166 N N . PRO A 1 311 ? 0.35000 -33.77800 -26.46100 1.000 29.86273 3248 PRO A N 1
ATOM 2167 C CA . PRO A 1 311 ? 0.31500 -33.84600 -27.93000 1.000 29.47570 3248 PRO A CA 1
ATOM 2168 C C . PRO A 1 311 ? 1.62600 -34.35400 -28.51500 1.000 27.11582 3248 PRO A C 1
ATOM 2169 O O . PRO A 1 311 ? 2.71400 -34.00600 -28.05300 1.000 26.41613 3248 PRO A O 1
ATOM 2173 N N . GLN A 1 312 ? 1.51000 -35.20700 -29.53300 1.000 25.79929 3249 GLN A N 1
ATOM 2174 C CA . GLN A 1 312 ? 2.67000 -35.75900 -30.22300 1.000 26.13028 3249 GLN A CA 1
ATOM 2175 C C . GLN A 1 312 ? 2.45100 -35.68000 -31.72500 1.000 25.98542 3249 GLN A C 1
ATOM 2176 O O . GLN A 1 312 ? 1.36400 -36.00000 -32.21500 1.000 24.50627 3249 GLN A O 1
ATOM 2182 N N . VAL A 1 313 ? 3.49200 -35.25800 -32.44700 1.000 24.38537 3250 VAL A N 1
ATOM 2183 C CA . VAL A 1 313 ? 3.41300 -35.16300 -33.89800 1.000 23.90279 3250 VAL A CA 1
ATOM 2184 C C . VAL A 1 313 ? 3.19800 -36.54700 -34.49200 1.000 21.82598 3250 VAL A C 1
ATOM 2185 O O . VAL A 1 313 ? 3.87800 -37.51400 -34.12500 1.000 25.97343 3250 VAL A O 1
ATOM 2189 N N . VAL A 1 314 ? 2.24100 -36.65100 -35.41200 1.000 33.22197 3251 VAL A N 1
ATOM 2190 C CA . VAL A 1 314 ? 2.05300 -37.87900 -36.17400 1.000 30.84699 3251 VAL A CA 1
ATOM 2191 C C . VAL A 1 314 ? 3.20300 -37.99400 -37.16700 1.000 41.33458 3251 VAL A C 1
ATOM 2192 O O . VAL A 1 314 ? 3.19600 -37.35100 -38.22400 1.000 31.67583 3251 VAL A O 1
ATOM 2196 N N . GLU A 1 315 ? 4.20700 -38.80800 -36.82600 1.000 34.90340 3252 GLU A N 1
ATOM 2197 C CA . GLU A 1 315 ? 5.40500 -38.89700 -37.65400 1.000 39.02495 3252 GLU A CA 1
ATOM 2198 C C . GLU A 1 315 ? 5.11000 -39.48100 -39.02800 1.000 35.45855 3252 GLU A C 1
ATOM 2199 O O . GLU A 1 315 ? 5.80300 -39.15700 -39.99800 1.000 38.40768 3252 GLU A O 1
ATOM 2205 N N . GLY A 1 316 ? 4.09700 -40.33900 -39.13400 1.000 32.95021 3253 GLY A N 1
ATOM 2206 C CA . GLY A 1 316 ? 3.73800 -40.93100 -40.41300 1.000 42.79727 3253 GLY A CA 1
ATOM 2207 C C . GLY A 1 316 ? 3.36100 -39.92800 -41.48700 1.000 41.60946 3253 GLY A C 1
ATOM 2208 O O . GLY A 1 316 ? 3.27900 -40.30700 -42.66100 1.000 41.49280 3253 GLY A O 1
ATOM 2209 N N . LEU A 1 317 ? 3.13400 -38.66700 -41.12000 1.000 38.44853 3254 LEU A N 1
ATOM 2210 C CA . LEU A 1 317 ? 2.81400 -37.61500 -42.07400 1.000 34.37216 3254 LEU A CA 1
ATOM 2211 C C . LEU A 1 317 ? 3.90400 -36.55500 -42.17000 1.000 35.45074 3254 LEU A C 1
ATOM 2212 O O . LEU A 1 317 ? 3.70500 -35.53700 -42.84100 1.000 35.70732 3254 LEU A O 1
ATOM 2217 N N . ARG A 1 318 ? 5.04200 -36.75600 -41.50800 1.000 34.37986 3255 ARG A N 1
ATOM 2218 C CA . ARG A 1 318 ? 6.13300 -35.79400 -41.59400 1.000 43.63811 3255 ARG A CA 1
ATOM 2219 C C . ARG A 1 318 ? 6.59000 -35.65400 -43.04000 1.000 43.38214 3255 ARG A C 1
ATOM 2220 O O . ARG A 1 318 ? 6.77900 -36.65000 -43.74300 1.000 41.16917 3255 ARG A O 1
ATOM 2228 N N . GLY A 1 319 ? 6.75600 -34.40900 -43.48600 1.000 45.40316 3256 GLY A N 1
ATOM 2229 C CA . GLY A 1 319 ? 7.10700 -34.13300 -44.86300 1.000 44.94510 3256 GLY A CA 1
ATOM 2230 C C . GLY A 1 319 ? 5.93300 -34.00900 -45.80900 1.000 41.19718 3256 GLY A C 1
ATOM 2231 O O . GLY A 1 319 ? 6.14000 -33.68500 -46.98600 1.000 43.11920 3256 GLY A O 1
ATOM 2232 N N . LYS A 1 320 ? 4.71600 -34.26200 -45.34400 1.000 36.99294 3257 LYS A N 1
ATOM 2233 C CA . LYS A 1 320 ? 3.51400 -34.09300 -46.14900 1.000 36.79560 3257 LYS A CA 1
ATOM 2234 C C . LYS A 1 320 ? 2.74200 -32.89200 -45.62000 1.000 37.12434 3257 LYS A C 1
ATOM 2235 O O . LYS A 1 320 ? 2.37500 -32.85600 -44.44000 1.000 34.47574 3257 LYS A O 1
ATOM 2241 N N . LYS A 1 321 ? 2.51400 -31.90700 -46.48400 1.000 37.89464 3258 LYS A N 1
ATOM 2242 C CA . LYS A 1 321 ? 1.80300 -30.69700 -46.08000 1.000 37.36293 3258 LYS A CA 1
ATOM 2243 C C . LYS A 1 321 ? 0.31200 -31.00700 -46.02500 1.000 36.83767 3258 LYS A C 1
ATOM 2244 O O . LYS A 1 321 ? -0.37300 -31.02800 -47.05100 1.000 36.47604 3258 LYS A O 1
ATOM 2250 N N . ILE A 1 322 ? -0.19100 -31.25100 -44.82200 1.000 27.74475 3259 ILE A N 1
ATOM 2251 C CA . ILE A 1 322 ? -1.60500 -31.53600 -44.62200 1.000 29.87130 3259 ILE A CA 1
ATOM 2252 C C . ILE A 1 322 ? -2.37000 -30.22000 -44.59700 1.000 30.50234 3259 ILE A C 1
ATOM 2253 O O . ILE A 1 322 ? -2.00100 -29.28900 -43.87200 1.000 31.27736 3259 ILE A O 1
ATOM 2258 N N . VAL A 1 323 ? -3.43300 -30.13600 -45.39200 1.000 29.16483 3260 VAL A N 1
ATOM 2259 C CA . VAL A 1 323 ? -4.22800 -28.91700 -45.47700 1.000 29.42785 3260 VAL A CA 1
ATOM 2260 C C . VAL A 1 323 ? -5.60400 -29.05200 -44.83200 1.000 28.77487 3260 VAL A C 1
ATOM 2261 O O . VAL A 1 323 ? -6.23700 -28.02200 -44.54900 1.000 31.95353 3260 VAL A O 1
ATOM 2265 N N . HIS A 1 324 ? -6.08600 -30.26700 -44.58800 1.000 23.96278 3261 HIS A N 1
ATOM 2266 C CA . HIS A 1 324 ? -7.37100 -30.43800 -43.92600 1.000 24.76647 3261 HIS A CA 1
ATOM 2267 C C . HIS A 1 324 ? -7.40600 -31.80700 -43.26500 1.000 22.81750 3261 HIS A C 1
ATOM 2268 O O . HIS A 1 324 ? -6.84600 -32.77600 -43.78300 1.000 25.65358 3261 HIS A O 1
ATOM 2275 N N . VAL A 1 325 ? -8.06700 -31.87000 -42.11100 1.000 22.21594 3262 VAL A N 1
ATOM 2276 C CA . VAL A 1 325 ? -8.18100 -33.09600 -41.33600 1.000 19.93885 3262 VAL A CA 1
ATOM 2277 C C . VAL A 1 325 ? -9.62700 -33.27300 -40.90000 1.000 21.11056 3262 VAL A C 1
ATOM 2278 O O . VAL A 1 325 ? -10.41900 -32.32900 -40.88100 1.000 25.43715 3262 VAL A O 1
ATOM 2282 N N . ALA A 1 326 ? -9.95900 -34.50900 -40.53700 1.000 22.32773 3263 ALA A N 1
ATOM 2283 C CA . ALA A 1 326 ? -11.26400 -34.83900 -39.98400 1.000 20.76561 3263 ALA A CA 1
ATOM 2284 C C . ALA A 1 326 ? -11.10800 -36.05800 -39.09000 1.000 20.93027 3263 ALA A C 1
ATOM 2285 O O . ALA A 1 326 ? -10.25300 -36.91600 -39.33300 1.000 19.44259 3263 ALA A O 1
ATOM 2287 N N . VAL A 1 327 ? -11.93400 -36.12700 -38.04900 1.000 20.45453 3264 VAL A N 1
ATOM 2288 C CA . VAL A 1 327 ? -11.88300 -37.22800 -37.10000 1.000 22.35691 3264 VAL A CA 1
ATOM 2289 C C . VAL A 1 327 ? -13.26100 -37.86000 -36.99600 1.000 24.57571 3264 VAL A C 1
ATOM 2290 O O . VAL A 1 327 ? -14.28000 -37.16200 -36.93900 1.000 25.56546 3264 VAL A O 1
ATOM 2294 N N . GLY A 1 328 ? -13.29000 -39.18600 -37.01000 1.000 24.83078 3265 GLY A N 1
ATOM 2295 C CA . GLY A 1 328 ? -14.44800 -39.94300 -36.61200 1.000 25.98966 3265 GLY A CA 1
ATOM 2296 C C . GLY A 1 328 ? -14.34300 -40.36100 -35.16300 1.000 26.76166 3265 GLY A C 1
ATOM 2297 O O . GLY A 1 328 ? -13.63900 -39.74100 -34.35600 1.000 28.53252 3265 GLY A O 1
ATOM 2298 N N . ALA A 1 329 ? -15.05200 -41.43400 -34.82200 1.000 23.44544 3266 ALA A N 1
ATOM 2299 C CA . ALA A 1 329 ? -14.91400 -41.99600 -33.48500 1.000 23.79778 3266 ALA A CA 1
ATOM 2300 C C . ALA A 1 329 ? -13.53200 -42.61200 -33.30700 1.000 26.38172 3266 ALA A C 1
ATOM 2301 O O . ALA A 1 329 ? -12.77600 -42.23000 -32.40600 1.000 26.96619 3266 ALA A O 1
ATOM 2303 N N . LEU A 1 330 ? -13.17200 -43.55500 -34.17900 1.000 24.24059 3267 LEU A N 1
ATOM 2304 C CA . LEU A 1 330 ? -11.92200 -44.28900 -34.04200 1.000 26.27733 3267 LEU A CA 1
ATOM 2305 C C . LEU A 1 330 ? -10.99900 -44.13600 -35.24000 1.000 22.79516 3267 LEU A C 1
ATOM 2306 O O . LEU A 1 330 ? -10.01500 -44.87600 -35.33500 1.000 21.52724 3267 LEU A O 1
ATOM 2311 N N . HIS A 1 331 ? -11.28500 -43.21700 -36.16200 1.000 23.67468 3268 HIS A N 1
ATOM 2312 C CA . HIS A 1 331 ? -10.43200 -43.04800 -37.32800 1.000 22.84175 3268 HIS A CA 1
ATOM 2313 C C . HIS A 1 331 ? -10.25900 -41.56900 -37.64500 1.000 24.56767 3268 HIS A C 1
ATOM 2314 O O . HIS A 1 331 ? -11.01800 -40.71400 -37.18100 1.000 25.90980 3268 HIS A O 1
ATOM 2321 N N . CYS A 1 332 ? -9.22500 -41.28000 -38.43700 1.000 19.92223 3269 CYS A N 1
ATOM 2322 C CA . CYS A 1 332 ? -8.88500 -39.92300 -38.83700 1.000 18.04206 3269 CYS A CA 1
ATOM 2323 C C . CYS A 1 332 ? -8.56200 -39.89400 -40.32400 1.000 22.93720 3269 CYS A C 1
ATOM 2324 O O . CYS A 1 332 ? -8.09800 -40.88400 -40.89800 1.000 23.02148 3269 CYS A O 1
ATOM 2327 N N . LEU A 1 333 ? -8.79700 -38.73300 -40.93300 1.000 24.07638 3270 LEU A N 1
ATOM 2328 C CA . LEU A 1 333 ? -8.52200 -38.48300 -42.34000 1.000 25.72177 3270 LEU A CA 1
ATOM 2329 C C . LEU A 1 333 ? -7.72100 -37.19300 -42.47700 1.000 24.96185 3270 LEU A C 1
ATOM 2330 O O . LEU A 1 333 ? -7.98000 -36.21900 -41.76600 1.000 22.76112 3270 LEU A O 1
ATOM 2335 N N . ALA A 1 334 ? -6.75000 -37.18300 -43.39000 1.000 23.96508 3271 ALA A N 1
ATOM 2336 C CA . ALA A 1 334 ? -5.92900 -36.00300 -43.62200 1.000 23.00712 3271 ALA A CA 1
ATOM 2337 C C . ALA A 1 334 ? -5.62200 -35.87500 -45.10500 1.000 25.78689 3271 ALA A C 1
ATOM 2338 O O . ALA A 1 334 ? -5.27400 -36.86000 -45.76100 1.000 26.85342 3271 ALA A O 1
ATOM 2340 N N . VAL A 1 335 ? -5.73800 -34.65600 -45.62800 1.000 26.08904 3272 VAL A N 1
ATOM 2341 C CA . VAL A 1 335 ? -5.54000 -34.37900 -47.04700 1.000 28.44770 3272 VAL A CA 1
ATOM 2342 C C . VAL A 1 335 ? -4.24700 -33.60000 -47.21100 1.000 30.90856 3272 VAL A C 1
ATOM 2343 O O . VAL A 1 335 ? -4.01700 -32.62000 -46.49700 1.000 32.74874 3272 VAL A O 1
ATOM 2347 N N . THR A 1 336 ? -3.41900 -34.02300 -48.15900 1.000 31.22782 3273 THR A N 1
ATOM 2348 C CA . THR A 1 336 ? -2.22700 -33.26500 -48.49600 1.000 32.46198 3273 THR A CA 1
ATOM 2349 C C . THR A 1 336 ? -2.57800 -32.12400 -49.44600 1.000 35.07041 3273 THR A C 1
ATOM 2350 O O . THR A 1 336 ? -3.65300 -32.09100 -50.04900 1.000 34.31937 3273 THR A O 1
ATOM 2354 N N . ASP A 1 337 ? -1.64400 -31.17800 -49.58100 1.000 35.62266 3274 ASP A N 1
ATOM 2355 C CA . ASP A 1 337 ? -1.86400 -30.05600 -50.48500 1.000 37.29482 3274 ASP A CA 1
ATOM 2356 C C . ASP A 1 337 ? -1.92000 -30.49600 -51.94300 1.000 40.83940 3274 ASP A C 1
ATOM 2357 O O . ASP A 1 337 ? -2.34100 -29.71100 -52.79900 1.000 42.91196 3274 ASP A O 1
ATOM 2362 N N . SER A 1 338 ? -1.51200 -31.73000 -52.24200 1.000 40.41812 3275 SER A N 1
ATOM 2363 C CA . SER A 1 338 ? -1.58800 -32.28600 -53.58500 1.000 43.03736 3275 SER A CA 1
ATOM 2364 C C . SER A 1 338 ? -2.79500 -33.19900 -53.77600 1.000 39.14026 3275 SER A C 1
ATOM 2365 O O . SER A 1 338 ? -2.85800 -33.92400 -54.77400 1.000 39.32583 3275 SER A O 1
ATOM 2368 N N . GLY A 1 339 ? -3.74600 -33.18700 -52.84500 1.000 31.82198 3276 GLY A N 1
ATOM 2369 C CA . GLY A 1 339 ? -5.00200 -33.88700 -53.02500 1.000 32.84876 3276 GLY A CA 1
ATOM 2370 C C . GLY A 1 339 ? -5.02100 -35.34300 -52.61800 1.000 35.66457 3276 GLY A C 1
ATOM 2371 O O . GLY A 1 339 ? -5.98800 -36.04200 -52.94300 1.000 36.55926 3276 GLY A O 1
ATOM 2372 N N . GLN A 1 340 ? -3.99600 -35.82500 -51.92100 1.000 36.53449 3277 GLN A N 1
ATOM 2373 C CA . GLN A 1 340 ? -3.95700 -37.20700 -51.46300 1.000 35.75649 3277 GLN A CA 1
ATOM 2374 C C . GLN A 1 340 ? -4.52900 -37.31000 -50.05600 1.000 31.84597 3277 GLN A C 1
ATOM 2375 O O . GLN A 1 340 ? -4.28600 -36.44800 -49.20900 1.000 30.47010 3277 GLN A O 1
ATOM 2381 N N . VAL A 1 341 ? -5.28800 -38.37300 -49.81000 1.000 29.79418 3278 VAL A N 1
ATOM 2382 C CA . VAL A 1 341 ? -5.97100 -38.58700 -48.53900 1.000 29.39374 3278 VAL A CA 1
ATOM 2383 C C . VAL A 1 341 ? -5.28400 -39.72700 -47.80300 1.000 28.54753 3278 VAL A C 1
ATOM 2384 O O . VAL A 1 341 ? -5.07100 -40.80400 -48.37300 1.000 31.22427 3278 VAL A O 1
ATOM 2388 N N . TYR A 1 342 ? -4.94000 -39.48900 -46.54100 1.000 25.23034 3279 TYR A N 1
ATOM 2389 C CA . TYR A 1 342 ? -4.38800 -40.51600 -45.67200 1.000 26.10429 3279 TYR A CA 1
ATOM 2390 C C . TYR A 1 342 ? -5.36600 -40.81400 -44.54800 1.000 26.40975 3279 TYR A C 1
ATOM 2391 O O . TYR A 1 342 ? -6.05500 -39.91400 -44.05700 1.000 29.46300 3279 TYR A O 1
ATOM 2400 N N . ALA A 1 343 ? -5.42700 -42.08100 -44.14800 1.000 24.12648 3280 ALA A N 1
ATOM 2401 C CA . ALA A 1 343 ? -6.31600 -42.52400 -43.08400 1.000 21.27051 3280 ALA A CA 1
ATOM 2402 C C . ALA A 1 343 ? -5.54600 -43.38800 -42.09700 1.000 21.44776 3280 ALA A C 1
ATOM 2403 O O . ALA A 1 343 ? -4.59100 -44.07700 -42.46300 1.000 21.50291 3280 ALA A O 1
ATOM 2405 N N . TRP A 1 344 ? -5.95900 -43.33200 -40.83500 1.000 24.04053 3281 TRP A N 1
ATOM 2406 C CA . TRP A 1 344 ? -5.43300 -44.23800 -39.82700 1.000 24.54337 3281 TRP A CA 1
ATOM 2407 C C . TRP A 1 344 ? -6.52700 -44.52000 -38.80900 1.000 24.91429 3281 TRP A C 1
ATOM 2408 O O . TRP A 1 344 ? -7.48500 -43.75400 -38.66700 1.000 24.10525 3281 TRP A O 1
ATOM 2419 N N . GLY A 1 345 ? -6.38600 -45.64100 -38.11600 1.000 26.28076 3282 GLY A N 1
ATOM 2420 C CA . GLY A 1 345 ? -7.31100 -46.02800 -37.07600 1.000 26.85771 3282 GLY A CA 1
ATOM 2421 C C . GLY A 1 345 ? -8.09800 -47.28100 -37.41400 1.000 26.41933 3282 GLY A C 1
ATOM 2422 O O . GLY A 1 345 ? -7.71400 -48.09500 -38.26000 1.000 22.05969 3282 GLY A O 1
ATOM 2423 N N . ASP A 1 346 ? -9.23900 -47.41800 -36.74000 1.000 25.49598 3283 ASP A N 1
ATOM 2424 C CA . ASP A 1 346 ? -10.02800 -48.64000 -36.78800 1.000 27.23730 3283 ASP A CA 1
ATOM 2425 C C . ASP A 1 346 ? -10.68700 -48.82500 -38.15000 1.000 25.34082 3283 ASP A C 1
ATOM 2426 O O . ASP A 1 346 ? -10.93200 -47.86600 -38.89000 1.000 21.92735 3283 ASP A O 1
ATOM 2431 N N . ASN A 1 347 ? -10.99600 -50.08600 -38.47000 1.000 24.71472 3284 ASN A N 1
ATOM 2432 C CA . ASN A 1 347 ? -11.47700 -50.43300 -39.80100 1.000 24.97306 3284 ASN A CA 1
ATOM 2433 C C . ASN A 1 347 ? -12.53800 -51.52700 -39.76200 1.000 25.73679 3284 ASN A C 1
ATOM 2434 O O . ASN A 1 347 ? -12.69600 -52.26500 -40.73700 1.000 28.50399 3284 ASN A O 1
ATOM 2439 N N . ASP A 1 348 ? -13.28000 -51.64300 -38.65600 1.000 25.65639 3285 ASP A N 1
ATOM 2440 C CA . ASP A 1 348 ? -14.30000 -52.68500 -38.55900 1.000 27.75726 3285 ASP A CA 1
ATOM 2441 C C . ASP A 1 348 ? -15.31300 -52.61100 -39.69500 1.000 29.74785 3285 ASP A C 1
ATOM 2442 O O . ASP A 1 348 ? -15.87100 -53.64000 -40.09400 1.000 32.48181 3285 ASP A O 1
ATOM 2447 N N . HIS A 1 349 ? -15.55800 -51.41700 -40.23300 1.000 28.96897 3286 HIS A N 1
ATOM 2448 C CA . HIS A 1 349 ? -16.60100 -51.21700 -41.23100 1.000 28.67284 3286 HIS A CA 1
ATOM 2449 C C . HIS A 1 349 ? -16.05500 -50.67800 -42.54800 1.000 27.51915 3286 HIS A C 1
ATOM 2450 O O . HIS A 1 349 ? -16.83200 -50.20200 -43.38400 1.000 27.57359 3286 HIS A O 1
ATOM 2457 N N . GLY A 1 350 ? -14.74300 -50.74300 -42.75800 1.000 27.41769 3287 GLY A N 1
ATOM 2458 C CA . GLY A 1 350 ? -14.14700 -50.25500 -43.97800 1.000 26.66776 3287 GLY A CA 1
ATOM 2459 C C . GLY A 1 350 ? -13.85000 -48.77300 -44.00300 1.000 27.42329 3287 GLY A C 1
ATOM 2460 O O . GLY A 1 350 ? -13.44500 -48.25900 -45.05400 1.000 32.33922 3287 GLY A O 1
ATOM 2461 N N . GLN A 1 351 ? -14.00900 -48.07000 -42.87800 1.000 20.65929 3288 GLN A N 1
ATOM 2462 C CA . GLN A 1 351 ? -13.86400 -46.61800 -42.87900 1.000 23.06828 3288 GLN A CA 1
ATOM 2463 C C . GLN A 1 351 ? -12.44100 -46.15000 -43.16900 1.000 22.70236 3288 GLN A C 1
ATOM 2464 O O . GLN A 1 351 ? -12.24100 -44.94900 -43.37800 1.000 23.51312 3288 GLN A O 1
ATOM 2470 N N . GLN A 1 352 ? -11.45500 -47.05000 -43.18200 1.000 20.92989 3289 GLN A N 1
ATOM 2471 C CA . GLN A 1 352 ? -10.09900 -46.67600 -43.57600 1.000 23.69439 3289 GLN A CA 1
ATOM 2472 C C . GLN A 1 352 ? -9.93800 -46.51400 -45.08000 1.000 23.61036 3289 GLN A C 1
ATOM 2473 O O . GLN A 1 352 ? -8.99900 -45.84300 -45.52000 1.000 24.09321 3289 GLN A O 1
ATOM 2479 N N . GLY A 1 353 ? -10.81300 -47.11700 -45.87500 1.000 26.66089 3290 GLY A N 1
ATOM 2480 C CA . GLY A 1 353 ? -10.66900 -47.04500 -47.31800 1.000 28.00056 3290 GLY A CA 1
ATOM 2481 C C . GLY A 1 353 ? -9.42900 -47.72500 -47.85800 1.000 32.29045 3290 GLY A C 1
ATOM 2482 O O . GLY A 1 353 ? -8.81300 -47.21700 -48.80400 1.000 34.75050 3290 GLY A O 1
ATOM 2483 N N . ASN A 1 354 ? -9.03800 -48.85900 -47.27500 1.000 30.31497 3291 ASN A N 1
ATOM 2484 C CA . ASN A 1 354 ? -7.93500 -49.65500 -47.79700 1.000 29.85095 3291 ASN A CA 1
ATOM 2485 C C . ASN A 1 354 ? -8.41000 -50.95700 -48.43400 1.000 29.86482 3291 ASN A C 1
ATOM 2486 O O . ASN A 1 354 ? -7.59900 -51.86500 -48.65200 1.000 31.04306 3291 ASN A O 1
ATOM 2491 N N . GLY A 1 355 ? -9.70400 -51.06800 -48.73900 1.000 26.82317 3292 GLY A N 1
ATOM 2492 C CA . GLY A 1 355 ? -10.24900 -52.24200 -49.38400 1.000 31.49241 3292 GLY A CA 1
ATOM 2493 C C . GLY A 1 355 ? -10.45200 -53.43700 -48.48200 1.000 34.17275 3292 GLY A C 1
ATOM 2494 O O . GLY A 1 355 ? -10.92500 -54.48000 -48.95600 1.000 31.19731 3292 GLY A O 1
ATOM 2495 N N . THR A 1 356 ? -10.10300 -53.32800 -47.20100 1.000 30.75484 3293 THR A N 1
ATOM 2496 C CA . THR A 1 356 ? -10.21800 -54.43500 -46.26200 1.000 28.56750 3293 THR A CA 1
ATOM 2497 C C . THR A 1 356 ? -10.92700 -53.97100 -44.99700 1.000 29.12579 3293 THR A C 1
ATOM 2498 O O . THR A 1 356 ? -11.47700 -52.86500 -44.95900 1.000 31.63758 3293 THR A O 1
ATOM 2502 N N . THR A 1 357 ? -10.93300 -54.80800 -43.96100 1.000 28.74190 3294 THR A N 1
ATOM 2503 C CA . THR A 1 357 ? -11.32700 -54.38300 -42.62300 1.000 28.30115 3294 THR A CA 1
ATOM 2504 C C . THR A 1 357 ? -10.13800 -54.41700 -41.66900 1.000 29.66505 3294 THR A C 1
ATOM 2505 O O . THR A 1 357 ? -10.30100 -54.63000 -40.46400 1.000 30.62650 3294 THR A O 1
ATOM 2509 N N . THR A 1 358 ? -8.93700 -54.20800 -42.20200 1.000 28.75272 3295 THR A N 1
ATOM 2510 C CA . THR A 1 358 ? -7.71900 -54.22800 -41.40700 1.000 29.29739 3295 THR A CA 1
ATOM 2511 C C . THR A 1 358 ? -7.39300 -52.82500 -40.91200 1.000 27.61735 3295 THR A C 1
ATOM 2512 O O . THR A 1 358 ? -7.40300 -51.86400 -41.69100 1.000 26.14946 3295 THR A O 1
ATOM 2516 N N . VAL A 1 359 ? -7.10400 -52.72200 -39.61300 1.000 28.33800 3296 VAL A N 1
ATOM 2517 C CA . VAL A 1 359 ? -6.69300 -51.46100 -39.01200 1.000 28.85124 3296 VAL A CA 1
ATOM 2518 C C . VAL A 1 359 ? -5.51800 -50.86500 -39.77500 1.000 27.26739 3296 VAL A C 1
ATOM 2519 O O . VAL A 1 359 ? -4.62600 -51.58300 -40.24100 1.000 26.75424 3296 VAL A O 1
ATOM 2523 N N . ASN A 1 360 ? -5.53100 -49.54200 -39.92600 1.000 25.83324 3297 ASN A N 1
ATOM 2524 C CA . ASN A 1 360 ? -4.34100 -48.78700 -40.30100 1.000 25.22112 3297 ASN A CA 1
ATOM 2525 C C . ASN A 1 360 ? -3.67000 -48.32000 -39.01500 1.000 27.96040 3297 ASN A C 1
ATOM 2526 O O . ASN A 1 360 ? -4.16200 -47.40500 -38.34900 1.000 25.89120 3297 ASN A O 1
ATOM 2531 N N . ARG A 1 361 ? -2.55400 -48.95500 -38.65500 1.000 28.57760 3298 ARG A N 1
ATOM 2532 C CA . ARG A 1 361 ? -1.84800 -48.55200 -37.44400 1.000 30.47787 3298 ARG A CA 1
ATOM 2533 C C . ARG A 1 361 ? -1.13100 -47.21800 -37.63000 1.000 30.99687 3298 ARG A C 1
ATOM 2534 O O . ARG A 1 361 ? -0.95200 -46.47300 -36.66000 1.000 31.56587 3298 ARG A O 1
ATOM 2542 N N . LYS A 1 362 ? -0.72100 -46.90600 -38.85000 1.000 29.62832 3299 LYS A N 1
ATOM 2543 C CA . LYS A 1 362 ? -0.04700 -45.66700 -39.21200 1.000 28.81475 3299 LYS A CA 1
ATOM 2544 C C . LYS A 1 362 ? -0.80900 -45.03000 -40.36400 1.000 29.31607 3299 LYS A C 1
ATOM 2545 O O . LYS A 1 362 ? -1.60700 -45.69800 -41.02700 1.000 29.39409 3299 LYS A O 1
ATOM 2551 N N . PRO A 1 363 ? -0.59900 -43.73400 -40.61700 1.000 29.61780 3300 PRO A N 1
ATOM 2552 C CA . PRO A 1 363 ? -1.30100 -43.08600 -41.73700 1.000 28.59773 3300 PRO A CA 1
ATOM 2553 C C . PRO A 1 363 ? -0.99800 -43.77000 -43.06200 1.000 29.99754 3300 PRO A C 1
ATOM 2554 O O . PRO A 1 363 ? 0.16000 -44.01000 -43.41100 1.000 25.22768 3300 PRO A O 1
ATOM 2558 N N . THR A 1 364 ? -2.05800 -44.07700 -43.80500 1.000 28.06236 3301 THR A N 1
ATOM 2559 C CA . THR A 1 364 ? -1.97500 -44.90000 -45.00100 1.000 30.12457 3301 THR A CA 1
ATOM 2560 C C . THR A 1 364 ? -2.72700 -44.23100 -46.14100 1.000 30.30686 3301 THR A C 1
ATOM 2561 O O . THR A 1 364 ? -3.82000 -43.69200 -45.94300 1.000 28.11861 3301 THR A O 1
ATOM 2565 N N . LEU A 1 365 ? -2.13100 -44.26700 -47.33100 1.000 31.41656 3302 LEU A N 1
ATOM 2566 C CA . LEU A 1 365 ? -2.76000 -43.68300 -48.50700 1.000 30.63874 3302 LEU A CA 1
ATOM 2567 C C . LEU A 1 365 ? -4.07800 -44.38300 -48.80500 1.000 27.08192 3302 LEU A C 1
ATOM 2568 O O . LEU A 1 365 ? -4.13900 -45.61100 -48.90200 1.000 28.52646 3302 LEU A O 1
ATOM 2573 N N . VAL A 1 366 ? -5.14000 -43.59200 -48.93800 1.000 26.42634 3303 VAL A N 1
ATOM 2574 C CA . VAL A 1 366 ? -6.45600 -44.14500 -49.22600 1.000 24.68278 3303 VAL A CA 1
ATOM 2575 C C . VAL A 1 366 ? -6.53800 -44.52400 -50.69900 1.000 27.61084 3303 VAL A C 1
ATOM 2576 O O . VAL A 1 366 ? -6.12700 -43.76100 -51.58400 1.000 28.91429 3303 VAL A O 1
ATOM 2580 N N . GLN A 1 367 ? -7.07100 -45.71200 -50.96700 1.000 29.66521 3304 GLN A N 1
ATOM 2581 C CA . GLN A 1 367 ? -7.17400 -46.26100 -52.31100 1.000 33.59126 3304 GLN A CA 1
ATOM 2582 C C . GLN A 1 367 ? -8.32200 -45.60100 -53.07600 1.000 34.74917 3304 GLN A C 1
ATOM 2583 O O . GLN A 1 367 ? -9.27900 -45.08600 -52.49200 1.000 35.26578 3304 GLN A O 1
ATOM 2589 N N . GLY A 1 368 ? -8.19200 -45.57800 -54.40100 1.000 33.34815 3305 GLY A N 1
ATOM 2590 C CA . GLY A 1 368 ? -9.30800 -45.28800 -55.27900 1.000 35.76697 3305 GLY A CA 1
ATOM 2591 C C . GLY A 1 368 ? -9.59700 -43.82900 -55.55300 1.000 37.64717 3305 GLY A C 1
ATOM 2592 O O . GLY A 1 368 ? -10.64500 -43.52800 -56.13400 1.000 39.33000 3305 GLY A O 1
ATOM 2593 N N . LEU A 1 369 ? -8.70700 -42.91400 -55.16900 1.000 33.80173 3306 LEU A N 1
ATOM 2594 C CA . LEU A 1 369 ? -8.93800 -41.48900 -55.37600 1.000 32.62778 3306 LEU A CA 1
ATOM 2595 C C . LEU A 1 369 ? -7.91700 -40.84300 -56.30400 1.000 37.51224 3306 LEU A C 1
ATOM 2596 O O . LEU A 1 369 ? -7.93100 -39.61600 -56.45600 1.000 40.84527 3306 LEU A O 1
ATOM 2601 N N . GLU A 1 370 ? -7.03900 -41.62400 -56.93200 1.000 33.12785 3307 GLU A N 1
ATOM 2602 C CA . GLU A 1 370 ? -5.99100 -41.03800 -57.76000 1.000 36.47369 3307 GLU A CA 1
ATOM 2603 C C . GLU A 1 370 ? -6.59100 -40.32700 -58.96700 1.000 37.62610 3307 GLU A C 1
ATOM 2604 O O . GLU A 1 370 ? -7.44100 -40.87800 -59.67300 1.000 48.93003 3307 GLU A O 1
ATOM 2610 N N . GLY A 1 371 ? -6.12700 -39.10600 -59.21600 1.000 38.14243 3308 GLY A N 1
ATOM 2611 C CA . GLY A 1 371 ? -6.72700 -38.25600 -60.21800 1.000 40.50739 3308 GLY A CA 1
ATOM 2612 C C . GLY A 1 371 ? -7.86500 -37.40300 -59.70600 1.000 39.19198 3308 GLY A C 1
ATOM 2613 O O . GLY A 1 371 ? -8.37700 -36.56500 -60.45800 1.000 41.62722 3308 GLY A O 1
ATOM 2614 N N . GLN A 1 372 ? -8.28400 -37.60100 -58.45900 1.000 36.12281 3309 GLN A N 1
ATOM 2615 C CA . GLN A 1 372 ? -9.25900 -36.74400 -57.79500 1.000 39.15941 3309 GLN A CA 1
ATOM 2616 C C . GLN A 1 372 ? -8.49900 -35.85000 -56.82400 1.000 40.37618 3309 GLN A C 1
ATOM 2617 O O . GLN A 1 372 ? -7.97300 -36.32900 -55.81300 1.000 40.99739 3309 GLN A O 1
ATOM 2623 N N . LYS A 1 373 ? -8.43400 -34.55900 -57.12800 1.000 34.26972 3310 LYS A N 1
ATOM 2624 C CA . LYS A 1 373 ? -7.71900 -33.62200 -56.26600 1.000 33.01319 3310 LYS A CA 1
ATOM 2625 C C . LYS A 1 373 ? -8.63700 -33.25400 -55.10600 1.000 32.03807 3310 LYS A C 1
ATOM 2626 O O . LYS A 1 373 ? -9.38700 -32.27700 -55.15000 1.000 36.12515 3310 LYS A O 1
ATOM 2632 N N . ILE A 1 374 ? -8.57600 -34.06900 -54.05300 1.000 28.75406 3311 ILE A N 1
ATOM 2633 C CA . ILE A 1 374 ? -9.39600 -33.85800 -52.86700 1.000 29.63905 3311 ILE A CA 1
ATOM 2634 C C . ILE A 1 374 ? -8.90100 -32.62900 -52.11700 1.000 31.33376 3311 ILE A C 1
ATOM 2635 O O . ILE A 1 374 ? -7.69200 -32.44000 -51.92800 1.000 31.20850 3311 ILE A O 1
ATOM 2640 N N . THR A 1 375 ? -9.83600 -31.78300 -51.68300 1.000 32.05706 3312 THR A N 1
ATOM 2641 C CA . THR A 1 375 ? -9.50500 -30.62800 -50.86100 1.000 33.63486 3312 THR A CA 1
ATOM 2642 C C . THR A 1 375 ? -10.06500 -30.70000 -49.44900 1.000 34.32107 3312 THR A C 1
ATOM 2643 O O . THR A 1 375 ? -9.61100 -29.94100 -48.58600 1.000 35.39488 3312 THR A O 1
ATOM 2647 N N . ARG A 1 376 ? -11.02000 -31.58900 -49.18700 1.000 30.69491 3313 ARG A N 1
ATOM 2648 C CA . ARG A 1 376 ? -11.71400 -31.60600 -47.90900 1.000 27.92604 3313 ARG A CA 1
ATOM 2649 C C . ARG A 1 376 ? -12.10800 -33.03200 -47.55800 1.000 25.11129 3313 ARG A C 1
ATOM 2650 O O . ARG A 1 376 ? -12.46000 -33.81700 -48.44100 1.000 25.54051 3313 ARG A O 1
ATOM 2658 N N . VAL A 1 377 ? -12.05300 -33.35800 -46.26500 1.000 24.04684 3314 VAL A N 1
ATOM 2659 C CA . VAL A 1 377 ? -12.53800 -34.63600 -45.76200 1.000 23.51139 3314 VAL A CA 1
ATOM 2660 C C . VAL A 1 377 ? -13.51500 -34.40000 -44.62100 1.000 25.76393 3314 VAL A C 1
ATOM 2661 O O . VAL A 1 377 ? -13.57100 -33.32500 -44.01900 1.000 26.24997 3314 VAL A O 1
ATOM 2665 N N . ALA A 1 378 ? -14.29200 -35.43800 -44.33200 1.000 20.24427 3315 ALA A N 1
ATOM 2666 C CA . ALA A 1 378 ? -15.22600 -35.42400 -43.21900 1.000 31.42376 3315 ALA A CA 1
ATOM 2667 C C . ALA A 1 378 ? -15.41000 -36.85200 -42.73700 1.000 31.03411 3315 ALA A C 1
ATOM 2668 O O . ALA A 1 378 ? -15.23500 -37.80600 -43.49900 1.000 32.41750 3315 ALA A O 1
ATOM 2670 N N . CYS A 1 379 ? -15.75800 -36.98900 -41.46500 1.000 27.84553 3316 CYS A N 1
ATOM 2671 C CA . CYS A 1 379 ? -16.00900 -38.28900 -40.87100 1.000 25.72237 3316 CYS A CA 1
ATOM 2672 C C . CYS A 1 379 ? -17.28600 -38.25000 -40.05100 1.000 29.78351 3316 CYS A C 1
ATOM 2673 O O . CYS A 1 379 ? -17.63100 -37.23100 -39.44800 1.000 32.64489 3316 CYS A O 1
ATOM 2676 N N . GLY A 1 380 ? -17.99200 -39.37900 -40.05800 1.000 29.36105 3317 GLY A N 1
ATOM 2677 C CA . GLY A 1 380 ? -18.96800 -39.69500 -39.05500 1.000 28.32768 3317 GLY A CA 1
ATOM 2678 C C . GLY A 1 380 ? -18.41700 -40.70800 -38.06600 1.000 27.70469 3317 GLY A C 1
ATOM 2679 O O . GLY A 1 380 ? -17.22000 -40.96800 -38.00800 1.000 26.90534 3317 GLY A O 1
ATOM 2680 N N . SER A 1 381 ? -19.33900 -41.29100 -37.29100 1.000 24.03769 3318 SER A N 1
ATOM 2681 C CA . SER A 1 381 ? -18.94000 -42.29000 -36.29700 1.000 23.96232 3318 SER A CA 1
ATOM 2682 C C . SER A 1 381 ? -18.07900 -43.38000 -36.91700 1.000 24.53335 3318 SER A C 1
ATOM 2683 O O . SER A 1 381 ? -16.99800 -43.69800 -36.41100 1.000 24.28910 3318 SER A O 1
ATOM 2686 N N . SER A 1 382 ? -18.54400 -43.96100 -38.02700 1.000 26.14202 3319 SER A N 1
ATOM 2687 C CA . SER A 1 382 ? -17.84000 -45.07700 -38.64500 1.000 25.54599 3319 SER A CA 1
ATOM 2688 C C . SER A 1 382 ? -17.77200 -44.96200 -40.16400 1.000 26.08249 3319 SER A C 1
ATOM 2689 O O . SER A 1 382 ? -17.62600 -45.98500 -40.84400 1.000 25.56129 3319 SER A O 1
ATOM 2692 N N . HIS A 1 383 ? -17.87300 -43.75500 -40.71900 1.000 24.81285 3320 HIS A N 1
ATOM 2693 C CA . HIS A 1 383 ? -17.86100 -43.57800 -42.16400 1.000 24.61676 3320 HIS A CA 1
ATOM 2694 C C . HIS A 1 383 ? -17.00900 -42.36700 -42.51700 1.000 27.46047 3320 HIS A C 1
ATOM 2695 O O . HIS A 1 383 ? -16.63300 -41.57000 -41.65300 1.000 28.45582 3320 HIS A O 1
ATOM 2702 N N . SER A 1 384 ? -16.70500 -42.23200 -43.80700 1.000 26.09051 3321 SER A N 1
ATOM 2703 C CA . SER A 1 384 ? -15.70900 -41.27600 -44.26400 1.000 22.24894 3321 SER A CA 1
ATOM 2704 C C . SER A 1 384 ? -16.17900 -40.60300 -45.54600 1.000 24.17393 3321 SER A C 1
ATOM 2705 O O . SER A 1 384 ? -16.90100 -41.19700 -46.35000 1.000 24.97040 3321 SER A O 1
ATOM 2708 N N . VAL A 1 385 ? -15.76100 -39.35000 -45.72700 1.000 25.09520 3322 VAL A N 1
ATOM 2709 C CA . VAL A 1 385 ? -16.13100 -38.54200 -46.88600 1.000 25.94750 3322 VAL A CA 1
ATOM 2710 C C . VAL A 1 385 ? -14.90900 -37.76900 -47.36900 1.000 27.61944 3322 VAL A C 1
ATOM 2711 O O . VAL A 1 385 ? -14.11700 -37.27200 -46.56300 1.000 28.10195 3322 VAL A O 1
ATOM 2715 N N . ALA A 1 386 ? -14.76000 -37.66900 -48.68900 1.000 25.12434 3323 ALA A N 1
ATOM 2716 C CA . ALA A 1 386 ? -13.76900 -36.80700 -49.31500 1.000 25.76589 3323 ALA A CA 1
ATOM 2717 C C . ALA A 1 386 ? -14.41400 -36.14000 -50.51800 1.000 28.29082 3323 ALA A C 1
ATOM 2718 O O . ALA A 1 386 ? -15.22400 -36.76200 -51.21100 1.000 34.18606 3323 ALA A O 1
ATOM 2720 N N . TRP A 1 387 ? -14.07900 -34.87400 -50.75600 1.000 29.46902 3324 TRP A N 1
ATOM 2721 C CA . TRP A 1 387 ? -14.65000 -34.19200 -51.90600 1.000 33.45568 3324 TRP A CA 1
ATOM 2722 C C . TRP A 1 387 ? -13.68300 -33.14800 -52.44700 1.000 34.18581 3324 TRP A C 1
ATOM 2723 O O . TRP A 1 387 ? -12.78200 -32.67300 -51.74800 1.000 34.02632 3324 TRP A O 1
ATOM 2734 N N . THR A 1 388 ? -13.88200 -32.81300 -53.72100 1.000 32.55398 3325 THR A N 1
ATOM 2735 C CA . THR A 1 388 ? -13.03900 -31.90700 -54.48000 1.000 42.65004 3325 THR A CA 1
ATOM 2736 C C . THR A 1 388 ? -13.70000 -30.53500 -54.57700 1.000 50.36230 3325 THR A C 1
ATOM 2737 O O . THR A 1 388 ? -14.73700 -30.27400 -53.95900 1.000 54.04364 3325 THR A O 1
ATOM 2741 N N . THR A 1 389 ? -13.08600 -29.65500 -55.36700 1.000 54.79228 3326 THR A N 1
ATOM 2742 C CA . THR A 1 389 ? -13.64300 -28.36600 -55.79100 1.000 60.96559 3326 THR A CA 1
ATOM 2743 C C . THR A 1 389 ? -12.61900 -27.61300 -56.63000 1.000 62.12674 3326 THR A C 1
ATOM 2744 O O . THR A 1 389 ? -12.93400 -26.60300 -57.25800 1.000 69.06737 3326 THR A O 1
ATOM 2748 N N . THR B 1 22 ? -24.68100 -50.58500 -13.80200 1.000 56.45586 2959 THR C N 1
ATOM 2749 C CA . THR B 1 22 ? -24.59000 -51.46400 -14.96900 1.000 56.78643 2959 THR C CA 1
ATOM 2750 C C . THR B 1 22 ? -23.20000 -51.85500 -15.50100 1.000 50.97079 2959 THR C C 1
ATOM 2751 O O . THR B 1 22 ? -23.11600 -52.84000 -16.22500 1.000 55.95916 2959 THR C O 1
ATOM 2755 N N . LYS B 1 23 ? -22.10600 -51.15400 -15.19600 1.000 42.64329 2960 LYS C N 1
ATOM 2756 C CA . LYS B 1 23 ? -20.77500 -51.68500 -15.51200 1.000 37.64533 2960 LYS C CA 1
ATOM 2757 C C . LYS B 1 23 ? -20.10800 -52.13900 -14.22100 1.000 34.00002 2960 LYS C C 1
ATOM 2758 O O . LYS B 1 23 ? -19.70500 -51.31100 -13.40100 1.000 36.01597 2960 LYS C O 1
ATOM 2764 N N . VAL B 1 24 ? -19.96400 -53.45200 -14.06800 1.000 26.45693 2961 VAL C N 1
ATOM 2765 C CA . VAL B 1 24 ? -19.47200 -54.07100 -12.84200 1.000 25.81338 2961 VAL C CA 1
ATOM 2766 C C . VAL B 1 24 ? -18.12200 -54.72000 -13.11700 1.000 28.26448 2961 VAL C C 1
ATOM 2767 O O . VAL B 1 24 ? -17.94900 -55.40400 -14.13200 1.000 31.17792 2961 VAL C O 1
ATOM 2771 N N . PHE B 1 25 ? -17.17400 -54.51400 -12.20800 1.000 22.80748 2962 PHE C N 1
ATOM 2772 C CA . PHE B 1 25 ? -15.85300 -55.12000 -12.27700 1.000 22.54504 2962 PHE C CA 1
ATOM 2773 C C . PHE B 1 25 ? -15.57400 -55.86600 -10.98100 1.000 21.69831 2962 PHE C C 1
ATOM 2774 O O . PHE B 1 25 ? -15.91600 -55.38800 -9.89500 1.000 26.31551 2962 PHE C O 1
ATOM 2782 N N . VAL B 1 26 ? -14.95000 -57.04000 -11.10400 1.000 24.62105 2963 VAL C N 1
ATOM 2783 C CA . VAL B 1 26 ? -14.69600 -57.92700 -9.97700 1.000 24.85609 2963 VAL C CA 1
ATOM 2784 C C . VAL B 1 26 ? -13.23700 -58.36200 -10.00600 1.000 25.30042 2963 VAL C C 1
ATOM 2785 O O . VAL B 1 26 ? -12.58600 -58.36100 -11.05300 1.000 28.06045 2963 VAL C O 1
ATOM 2789 N N . TRP B 1 27 ? -12.72400 -58.73200 -8.83400 1.000 25.97389 2964 TRP C N 1
ATOM 2790 C CA . TRP B 1 27 ? -11.38900 -59.31300 -8.73300 1.000 21.33329 2964 TRP C CA 1
ATOM 2791 C C . TRP B 1 27 ? -11.23600 -59.96800 -7.36700 1.000 24.89895 2964 TRP C C 1
ATOM 2792 O O . TRP B 1 27 ? -12.08600 -59.81900 -6.48500 1.000 21.09281 2964 TRP C O 1
ATOM 2803 N N . GLY B 1 28 ? -10.14400 -60.71500 -7.21400 1.000 27.76486 2965 GLY C N 1
ATOM 2804 C CA . GLY B 1 28 ? -9.86400 -61.40100 -5.96900 1.000 30.53279 2965 GLY C CA 1
ATOM 2805 C C . GLY B 1 28 ? -10.02800 -62.90800 -6.03700 1.000 29.20227 2965 GLY C C 1
ATOM 2806 O O . GLY B 1 28 ? -9.92300 -63.50400 -7.11400 1.000 29.43453 2965 GLY C O 1
ATOM 2807 N N . LEU B 1 29 ? -10.28200 -63.53300 -4.88600 1.000 22.49764 2966 LEU C N 1
ATOM 2808 C CA . LEU B 1 29 ? -10.42300 -64.98300 -4.82600 1.000 24.06009 2966 LEU C CA 1
ATOM 2809 C C . LEU B 1 29 ? -11.62000 -65.45100 -5.64100 1.000 24.20509 2966 LEU C C 1
ATOM 2810 O O . LEU B 1 29 ? -12.68900 -64.83500 -5.62100 1.000 26.26597 2966 LEU C O 1
ATOM 2815 N N . ASN B 1 30 ? -11.43500 -66.57200 -6.34600 1.000 24.87506 2967 ASN C N 1
ATOM 2816 C CA . ASN B 1 30 ? -12.45400 -67.08800 -7.25200 1.000 27.94576 2967 ASN C CA 1
ATOM 2817 C C . ASN B 1 30 ? -12.48900 -68.61500 -7.24100 1.000 30.73778 2967 ASN C C 1
ATOM 2818 O O . ASN B 1 30 ? -12.94500 -69.22500 -8.21400 1.000 29.25352 2967 ASN C O 1
ATOM 2823 N N . ASP B 1 31 ? -12.02100 -69.25000 -6.16200 1.000 32.02907 2968 ASP C N 1
ATOM 2824 C CA . ASP B 1 31 ? -11.91500 -70.70600 -6.14500 1.000 33.69940 2968 ASP C CA 1
ATOM 2825 C C . ASP B 1 31 ? -13.28300 -71.37600 -6.13600 1.000 32.32316 2968 ASP C C 1
ATOM 2826 O O . ASP B 1 31 ? -13.41300 -72.52100 -6.58600 1.000 32.05351 2968 ASP C O 1
ATOM 2831 N N . LYS B 1 32 ? -14.30500 -70.69400 -5.62200 1.000 32.08723 2969 LYS C N 1
ATOM 2832 C CA . LYS B 1 32 ? -15.67300 -71.19500 -5.63400 1.000 33.93226 2969 LYS C CA 1
ATOM 2833 C C . LYS B 1 32 ? -16.53400 -70.47000 -6.66100 1.000 35.22684 2969 LYS C C 1
ATOM 2834 O O . LYS B 1 32 ? -17.76600 -70.50800 -6.57100 1.000 34.04074 2969 LYS C O 1
ATOM 2840 N N . ASP B 1 33 ? -15.90300 -69.80700 -7.63300 1.000 35.86042 2970 ASP C N 1
ATOM 2841 C CA . ASP B 1 33 ? -16.59500 -69.00900 -8.64800 1.000 33.29484 2970 ASP C CA 1
ATOM 2842 C C . ASP B 1 33 ? -17.43700 -67.89900 -8.02500 1.000 30.57704 2970 ASP C C 1
ATOM 2843 O O . ASP B 1 33 ? -18.46500 -67.50000 -8.57800 1.000 30.12300 2970 ASP C O 1
ATOM 2848 N N . GLN B 1 34 ? -17.00000 -67.37800 -6.87400 1.000 25.26510 2971 GLN C N 1
ATOM 2849 C CA . GLN B 1 34 ? -17.72000 -66.28200 -6.23600 1.000 26.83763 2971 GLN C CA 1
ATOM 2850 C C . GLN B 1 34 ? -17.66600 -64.99300 -7.04600 1.000 30.74149 2971 GLN C C 1
ATOM 2851 O O . GLN B 1 34 ? -18.42800 -64.06700 -6.75100 1.000 33.43335 2971 GLN C O 1
ATOM 2857 N N . LEU B 1 35 ? -16.78900 -64.90400 -8.04700 1.000 31.66667 2972 LEU C N 1
ATOM 2858 C CA . LEU B 1 35 ? -16.76100 -63.73600 -8.91600 1.000 32.82107 2972 LEU C CA 1
ATOM 2859 C C . LEU B 1 35 ? -17.75500 -63.82900 -10.06700 1.000 35.43994 2972 LEU C C 1
ATOM 2860 O O . LEU B 1 35 ? -17.93900 -62.83800 -10.78300 1.000 35.92479 2972 LEU C O 1
ATOM 2865 N N . GLY B 1 36 ? -18.38300 -64.98600 -10.27000 1.000 36.39010 2973 GLY C N 1
ATOM 2866 C CA . GLY B 1 36 ? -19.56100 -65.07300 -11.11100 1.000 35.35329 2973 GLY C CA 1
ATOM 2867 C C . GLY B 1 36 ? -19.34700 -65.43900 -12.56100 1.000 37.06649 2973 GLY C C 1
ATOM 2868 O O . GLY B 1 36 ? -20.25900 -65.23400 -13.37000 1.000 41.04007 2973 GLY C O 1
ATOM 2869 N N . GLY B 1 37 ? -18.18400 -65.97100 -12.92700 1.000 33.18502 2974 GLY C N 1
ATOM 2870 C CA . GLY B 1 37 ? -18.00300 -66.42900 -14.29300 1.000 34.39717 2974 GLY C CA 1
ATOM 2871 C C . GLY B 1 37 ? -16.67900 -66.06800 -14.93500 1.000 37.03222 2974 GLY C C 1
ATOM 2872 O O . GLY B 1 37 ? -16.62100 -65.82200 -16.14300 1.000 38.04169 2974 GLY C O 1
ATOM 2873 N N . LEU B 1 38 ? -15.61100 -66.04200 -14.14600 1.000 35.63856 2975 LEU C N 1
ATOM 2874 C CA . LEU B 1 38 ? -14.27200 -65.77600 -14.64600 1.000 36.06143 2975 LEU C CA 1
ATOM 2875 C C . LEU B 1 38 ? -13.39200 -67.00400 -14.45800 1.000 38.22335 2975 LEU C C 1
ATOM 2876 O O . LEU B 1 38 ? -13.61300 -67.81600 -13.55600 1.000 37.59823 2975 LEU C O 1
ATOM 2881 N N . LYS B 1 39 ? -12.39000 -67.13300 -15.32300 1.000 39.15337 2976 LYS C N 1
ATOM 2882 C CA . LYS B 1 39 ? -11.43100 -68.22400 -15.23900 1.000 42.95335 2976 LYS C CA 1
ATOM 2883 C C . LYS B 1 39 ? -10.26800 -67.82300 -14.34000 1.000 44.42779 2976 LYS C C 1
ATOM 2884 O O . LYS B 1 39 ? -9.83300 -66.66800 -14.34200 1.000 46.76322 2976 LYS C O 1
ATOM 2890 N N . GLY B 1 40 ? -9.77200 -68.78100 -13.57500 1.000 43.66636 2977 GLY C N 1
ATOM 2891 C CA . GLY B 1 40 ? -8.70700 -68.52000 -12.62900 1.000 42.74305 2977 GLY C CA 1
ATOM 2892 C C . GLY B 1 40 ? -9.23600 -68.36000 -11.21700 1.000 42.87274 2977 GLY C C 1
ATOM 2893 O O . GLY B 1 40 ? -10.36900 -67.92300 -10.99000 1.000 42.34479 2977 GLY C O 1
ATOM 2894 N N . SER B 1 41 ? -8.40000 -68.71900 -10.24300 1.000 41.49963 2978 SER C N 1
ATOM 2895 C CA . SER B 1 41 ? -8.79600 -68.67900 -8.84200 1.000 41.08926 2978 SER C CA 1
ATOM 2896 C C . SER B 1 41 ? -8.34500 -67.41700 -8.11800 1.000 42.69865 2978 SER C C 1
ATOM 2897 O O . SER B 1 41 ? -8.93200 -67.07400 -7.08600 1.000 46.60760 2978 SER C O 1
ATOM 2900 N N . LYS B 1 42 ? -7.32500 -66.72300 -8.62300 1.000 41.95777 2979 LYS C N 1
ATOM 2901 C CA . LYS B 1 42 ? -6.82800 -65.47700 -8.03600 1.000 39.08110 2979 LYS C CA 1
ATOM 2902 C C . LYS B 1 42 ? -6.88400 -64.41100 -9.12500 1.000 41.69186 2979 LYS C C 1
ATOM 2903 O O . LYS B 1 42 ? -5.92100 -64.25400 -9.88000 1.000 42.83322 2979 LYS C O 1
ATOM 2909 N N . ILE B 1 43 ? -7.99600 -63.68500 -9.20600 1.000 35.76817 2980 ILE C N 1
ATOM 2910 C CA . ILE B 1 43 ? -8.13000 -62.60600 -10.18300 1.000 32.87380 2980 ILE C CA 1
ATOM 2911 C C . ILE B 1 43 ? -7.46100 -61.36300 -9.59900 1.000 33.32009 2980 ILE C C 1
ATOM 2912 O O . ILE B 1 43 ? -7.98900 -60.73800 -8.67600 1.000 33.71129 2980 ILE C O 1
ATOM 2917 N N . LYS B 1 44 ? -6.30200 -60.99600 -10.14800 1.000 30.63622 2981 LYS C N 1
ATOM 2918 C CA . LYS B 1 44 ? -5.45000 -59.97000 -9.55900 1.000 29.86664 2981 LYS C CA 1
ATOM 2919 C C . LYS B 1 44 ? -5.68500 -58.57600 -10.12000 1.000 31.37653 2981 LYS C C 1
ATOM 2920 O O . LYS B 1 44 ? -5.09700 -57.61700 -9.61000 1.000 33.48487 2981 LYS C O 1
ATOM 2926 N N . VAL B 1 45 ? -6.50200 -58.43900 -11.15700 1.000 30.09086 2982 VAL C N 1
ATOM 2927 C CA . VAL B 1 45 ? -6.76900 -57.14900 -11.79200 1.000 28.92188 2982 VAL C CA 1
ATOM 2928 C C . VAL B 1 45 ? -8.28300 -57.02200 -11.92900 1.000 27.94885 2982 VAL C C 1
ATOM 2929 O O . VAL B 1 45 ? -8.95300 -58.03500 -12.17900 1.000 25.89753 2982 VAL C O 1
ATOM 2933 N N . PRO B 1 46 ? -8.87000 -55.83900 -11.74000 1.000 29.26351 2983 PRO C N 1
ATOM 2934 C CA . PRO B 1 46 ? -10.31300 -55.69300 -11.97200 1.000 28.35404 2983 PRO C CA 1
ATOM 2935 C C . PRO B 1 46 ? -10.70300 -56.19500 -13.35300 1.000 29.55781 2983 PRO C C 1
ATOM 2936 O O . PRO B 1 46 ? -10.07100 -55.86400 -14.35800 1.000 29.58296 2983 PRO C O 1
ATOM 2940 N N . SER B 1 47 ? -11.74200 -57.02400 -13.39200 1.000 30.30903 2984 SER C N 1
ATOM 2941 C CA . SER B 1 47 ? -12.16400 -57.67700 -14.62000 1.000 33.23258 2984 SER C CA 1
ATOM 2942 C C . SER B 1 47 ? -13.64900 -57.43600 -14.82800 1.000 30.57501 2984 SER C C 1
ATOM 2943 O O . SER B 1 47 ? -14.44800 -57.61300 -13.90300 1.000 28.30182 2984 SER C O 1
ATOM 2946 N N . PHE B 1 48 ? -14.00300 -57.02000 -16.03900 1.000 31.87519 2985 PHE C N 1
ATOM 2947 C CA . PHE B 1 48 ? -15.39500 -56.77700 -16.38400 1.000 30.20201 2985 PHE C CA 1
ATOM 2948 C C . PHE B 1 48 ? -16.21300 -58.04800 -16.20400 1.000 30.75392 2985 PHE C C 1
ATOM 2949 O O . PHE B 1 48 ? -15.85300 -59.11100 -16.71900 1.000 31.34423 2985 PHE C O 1
ATOM 2957 N N . SER B 1 49 ? -17.31100 -57.94000 -15.46200 1.000 30.33092 2986 SER C N 1
ATOM 2958 C CA . SER B 1 49 ? -18.21300 -59.06000 -15.22300 1.000 31.42364 2986 SER C CA 1
ATOM 2959 C C . SER B 1 49 ? -19.37700 -58.95400 -16.20000 1.000 35.06467 2986 SER C C 1
ATOM 2960 O O . SER B 1 49 ? -20.20800 -58.04900 -16.08500 1.000 34.18613 2986 SER C O 1
ATOM 2963 N N . GLU B 1 50 ? -19.43200 -59.87700 -17.16100 1.000 30.05283 2987 GLU C N 1
ATOM 2964 C CA . GLU B 1 50 ? -20.55000 -59.90000 -18.09900 1.000 37.98162 2987 GLU C CA 1
ATOM 2965 C C . GLU B 1 50 ? -21.86200 -60.18300 -17.38000 1.000 38.37670 2987 GLU C C 1
ATOM 2966 O O . GLU B 1 50 ? -22.85900 -59.47900 -17.57700 1.000 37.39152 2987 GLU C O 1
ATOM 2972 N N . THR B 1 51 ? -21.87400 -61.21600 -16.53500 1.000 38.75678 2988 THR C N 1
ATOM 2973 C CA . THR B 1 51 ? -23.12000 -61.66500 -15.92200 1.000 41.09435 2988 THR C CA 1
ATOM 2974 C C . THR B 1 51 ? -23.68900 -60.61900 -14.96900 1.000 35.78567 2988 THR C C 1
ATOM 2975 O O . THR B 1 51 ? -24.90100 -60.37400 -14.96500 1.000 37.58880 2988 THR C O 1
ATOM 2979 N N . LEU B 1 52 ? -22.83700 -59.99000 -14.15400 1.000 33.68278 2989 LEU C N 1
ATOM 2980 C CA . LEU B 1 52 ? -23.33900 -59.00000 -13.20400 1.000 31.35952 2989 LEU C CA 1
ATOM 2981 C C . LEU B 1 52 ? -23.71500 -57.69800 -13.90000 1.000 31.77439 2989 LEU C C 1
ATOM 2982 O O . LEU B 1 52 ? -24.71200 -57.06500 -13.54000 1.000 33.21278 2989 LEU C O 1
ATOM 2987 N N . SER B 1 53 ? -22.92700 -57.27600 -14.89100 1.000 30.72805 2990 SER C N 1
ATOM 2988 C CA . SER B 1 53 ? -23.25500 -56.05500 -15.61700 1.000 36.42611 2990 SER C CA 1
ATOM 2989 C C . SER B 1 53 ? -24.59900 -56.17100 -16.32200 1.000 43.44305 2990 SER C C 1
ATOM 2990 O O . SER B 1 53 ? -25.30800 -55.17000 -16.47900 1.000 44.35705 2990 SER C O 1
ATOM 2993 N N . ALA B 1 54 ? -24.97000 -57.38300 -16.73900 1.000 43.32654 2991 ALA C N 1
ATOM 2994 C CA . ALA B 1 54 ? -26.23700 -57.59100 -17.42900 1.000 46.72122 2991 ALA C CA 1
ATOM 2995 C C . ALA B 1 54 ? -27.44400 -57.38900 -16.52000 1.000 45.85183 2991 ALA C C 1
ATOM 2996 O O . ALA B 1 54 ? -28.56500 -57.27100 -17.02200 1.000 50.54859 2991 ALA C O 1
ATOM 2998 N N . LEU B 1 55 ? -27.24400 -57.33000 -15.20400 1.000 40.52443 2992 LEU C N 1
ATOM 2999 C CA . LEU B 1 55 ? -28.35400 -57.38200 -14.26000 1.000 44.72409 2992 LEU C CA 1
ATOM 3000 C C . LEU B 1 55 ? -28.91000 -56.01800 -13.86500 1.000 44.59622 2992 LEU C C 1
ATOM 3001 O O . LEU B 1 55 ? -29.98800 -55.97200 -13.26300 1.000 49.43345 2992 LEU C O 1
ATOM 3006 N N . ASN B 1 56 ? -28.21500 -54.91900 -14.16700 1.000 41.01733 2993 ASN C N 1
ATOM 3007 C CA . ASN B 1 56 ? -28.60800 -53.58100 -13.71200 1.000 41.94674 2993 ASN C CA 1
ATOM 3008 C C . ASN B 1 56 ? -28.64000 -53.51900 -12.18300 1.000 39.98579 2993 ASN C C 1
ATOM 3009 O O . ASN B 1 56 ? -29.68400 -53.31000 -11.56000 1.000 38.66726 2993 ASN C O 1
ATOM 3014 N N . VAL B 1 57 ? -27.46800 -53.70700 -11.58200 1.000 36.42762 2994 VAL C N 1
ATOM 3015 C CA . VAL B 1 57 ? -27.37100 -53.81100 -10.13200 1.000 34.95903 2994 VAL C CA 1
ATOM 3016 C C . VAL B 1 57 ? -27.50200 -52.43000 -9.50200 1.000 33.02292 2994 VAL C C 1
ATOM 3017 O O . VAL B 1 57 ? -26.98800 -51.43300 -10.02300 1.000 33.70909 2994 VAL C O 1
ATOM 3021 N N . VAL B 1 58 ? -28.22900 -52.36800 -8.38300 1.000 33.49080 2995 VAL C N 1
ATOM 3022 C CA . VAL B 1 58 ? -28.22000 -51.19600 -7.51300 1.000 31.59062 2995 VAL C CA 1
ATOM 3023 C C . VAL B 1 58 ? -27.49500 -51.46700 -6.20100 1.000 31.37372 2995 VAL C C 1
ATOM 3024 O O . VAL B 1 58 ? -27.22600 -50.52100 -5.44600 1.000 32.07832 2995 VAL C O 1
ATOM 3028 N N . GLN B 1 59 ? -27.18400 -52.72400 -5.89700 1.000 31.73398 2996 GLN C N 1
ATOM 3029 C CA . GLN B 1 59 ? -26.38400 -53.06000 -4.72900 1.000 34.93952 2996 GLN C CA 1
ATOM 3030 C C . GLN B 1 59 ? -25.68100 -54.38200 -4.98600 1.000 38.15384 2996 GLN C C 1
ATOM 3031 O O . GLN B 1 59 ? -26.24100 -55.27500 -5.62500 1.000 41.01260 2996 GLN C O 1
ATOM 3037 N N . VAL B 1 60 ? -24.45400 -54.49300 -4.48800 1.000 36.94112 2997 VAL C N 1
ATOM 3038 C CA . VAL B 1 60 ? -23.72600 -55.75200 -4.43300 1.000 33.94767 2997 VAL C CA 1
ATOM 3039 C C . VAL B 1 60 ? -23.17800 -55.91000 -3.02200 1.000 31.17533 2997 VAL C C 1
ATOM 3040 O O . VAL B 1 60 ? -22.71100 -54.93900 -2.41800 1.000 29.74594 2997 VAL C O 1
ATOM 3044 N N . ALA B 1 61 ? -23.25800 -57.12600 -2.48800 1.000 30.36025 2998 ALA C N 1
ATOM 3045 C CA . ALA B 1 61 ? -22.70200 -57.43800 -1.18200 1.000 29.18861 2998 ALA C CA 1
ATOM 3046 C C . ALA B 1 61 ? -22.00400 -58.78900 -1.24900 1.000 28.59202 2998 ALA C C 1
ATOM 3047 O O . ALA B 1 61 ? -22.48800 -59.71500 -1.90200 1.000 31.38672 2998 ALA C O 1
ATOM 3049 N N . GLY B 1 62 ? -20.87000 -58.89600 -0.57600 1.000 21.70032 2999 GLY C N 1
ATOM 3050 C CA . GLY B 1 62 ? -20.07600 -60.11700 -0.57500 1.000 22.93845 2999 GLY C CA 1
ATOM 3051 C C . GLY B 1 62 ? -20.01500 -60.73600 0.80500 1.000 25.66816 2999 GLY C C 1
ATOM 3052 O O . GLY B 1 62 ? -19.81800 -60.03700 1.80200 1.000 27.55258 2999 GLY C O 1
ATOM 3053 N N . GLY B 1 63 ? -20.19400 -62.05500 0.85700 1.000 26.38822 3000 GLY C N 1
ATOM 3054 C CA . GLY B 1 63 ? -20.00000 -62.82000 2.05900 1.000 25.92701 3000 GLY C CA 1
ATOM 3055 C C . GLY B 1 63 ? -18.78800 -63.72100 1.96700 1.000 24.81185 3000 GLY C C 1
ATOM 3056 O O . GLY B 1 63 ? -17.86600 -63.49400 1.16800 1.000 22.56680 3000 GLY C O 1
ATOM 3057 N N . SER B 1 64 ? -18.78500 -64.76900 2.78600 1.000 22.42756 3001 SER C N 1
ATOM 3058 C CA . SER B 1 64 ? -17.70400 -65.74900 2.78800 1.000 22.47367 3001 SER C CA 1
ATOM 3059 C C . SER B 1 64 ? -17.73700 -66.52600 1.47700 1.000 21.62205 3001 SER C C 1
ATOM 3060 O O . SER B 1 64 ? -18.53900 -67.45000 1.30800 1.000 22.16217 3001 SER C O 1
ATOM 3063 N N . LYS B 1 65 ? -16.85800 -66.15200 0.54600 1.000 22.24332 3002 LYS C N 1
ATOM 3064 C CA . LYS B 1 65 ? -16.77200 -66.79200 -0.76700 1.000 22.89974 3002 LYS C CA 1
ATOM 3065 C C . LYS B 1 65 ? -18.12100 -66.77700 -1.48400 1.000 25.25063 3002 LYS C C 1
ATOM 3066 O O . LYS B 1 65 ? -18.49600 -67.73000 -2.17200 1.000 27.74804 3002 LYS C O 1
ATOM 3072 N N . SER B 1 66 ? -18.85800 -65.68400 -1.31800 1.000 25.58649 3003 SER C N 1
ATOM 3073 C CA . SER B 1 66 ? -20.18600 -65.55100 -1.89100 1.000 26.41105 3003 SER C CA 1
ATOM 3074 C C . SER B 1 66 ? -20.37700 -64.12600 -2.38700 1.000 29.51434 3003 SER C C 1
ATOM 3075 O O . SER B 1 66 ? -19.66300 -63.20400 -1.98600 1.000 27.17558 3003 SER C O 1
ATOM 3078 N N . LEU B 1 67 ? -21.35800 -63.95700 -3.27000 1.000 28.54791 3004 LEU C N 1
ATOM 3079 C CA . LEU B 1 67 ? -21.66000 -62.65500 -3.84200 1.000 29.12899 3004 LEU C CA 1
ATOM 3080 C C . LEU B 1 67 ? -23.16100 -62.55700 -4.06300 1.000 24.98370 3004 LEU C C 1
ATOM 3081 O O . LEU B 1 67 ? -23.78900 -63.51300 -4.52300 1.000 25.79326 3004 LEU C O 1
ATOM 3086 N N . PHE B 1 68 ? -23.73000 -61.40100 -3.72500 1.000 25.79822 3005 PHE C N 1
ATOM 3087 C CA . PHE B 1 68 ? -25.15400 -61.14700 -3.88800 1.000 27.78332 3005 PHE C CA 1
ATOM 3088 C C . PHE B 1 68 ? -25.35200 -59.84100 -4.64000 1.000 28.56820 3005 PHE C C 1
ATOM 3089 O O . PHE B 1 68 ? -24.67100 -58.84700 -4.36700 1.000 26.61567 3005 PHE C O 1
ATOM 3097 N N . ALA B 1 69 ? -26.29400 -59.84700 -5.57900 1.000 26.64336 3006 ALA C N 1
ATOM 3098 C CA . ALA B 1 69 ? -26.61500 -58.67100 -6.37500 1.000 25.07416 3006 ALA C CA 1
ATOM 3099 C C . ALA B 1 69 ? -28.10500 -58.39400 -6.27900 1.000 29.47752 3006 ALA C C 1
ATOM 3100 O O . ALA B 1 69 ? -28.91900 -59.31400 -6.40600 1.000 34.36517 3006 ALA C O 1
ATOM 3102 N N . VAL B 1 70 ? -28.45600 -57.13000 -6.05000 1.000 26.68486 3007 VAL C N 1
ATOM 3103 C CA . VAL B 1 70 ? -29.83700 -56.66700 -6.05500 1.000 26.84906 3007 VAL C CA 1
ATOM 3104 C C . VAL B 1 70 ? -30.00800 -55.73800 -7.24800 1.000 32.14703 3007 VAL C C 1
ATOM 3105 O O . VAL B 1 70 ? -29.18900 -54.83600 -7.45900 1.000 34.76307 3007 VAL C O 1
ATOM 3109 N N . THR B 1 71 ? -31.06500 -55.95600 -8.02700 1.000 34.08703 3008 THR C N 1
ATOM 3110 C CA . THR B 1 71 ? -31.25900 -55.25100 -9.28600 1.000 36.60193 3008 THR C CA 1
ATOM 3111 C C . THR B 1 71 ? -32.21700 -54.07500 -9.11700 1.000 39.19404 3008 THR C C 1
ATOM 3112 O O . THR B 1 71 ? -32.90100 -53.92900 -8.10000 1.000 39.16267 3008 THR C O 1
ATOM 3116 N N . VAL B 1 72 ? -32.26200 -53.22900 -10.15200 1.000 40.01314 3009 VAL C N 1
ATOM 3117 C CA . VAL B 1 72 ? -33.09900 -52.03400 -10.11600 1.000 40.41812 3009 VAL C CA 1
ATOM 3118 C C . VAL B 1 72 ? -34.58000 -52.38200 -10.02600 1.000 40.55010 3009 VAL C C 1
ATOM 3119 O O . VAL B 1 72 ? -35.37500 -51.57000 -9.54300 1.000 41.52333 3009 VAL C O 1
ATOM 3123 N N . GLU B 1 73 ? -34.97600 -53.58100 -10.45600 1.000 41.48109 3010 GLU C N 1
ATOM 3124 C CA . GLU B 1 73 ? -36.35800 -54.02200 -10.31400 1.000 45.29314 3010 GLU C CA 1
ATOM 3125 C C . GLU B 1 73 ? -36.56600 -54.92600 -9.10400 1.000 41.91767 3010 GLU C C 1
ATOM 3126 O O . GLU B 1 73 ? -37.61700 -55.56700 -8.99600 1.000 41.26223 3010 GLU C O 1
ATOM 3132 N N . GLY B 1 74 ? -35.59100 -55.00000 -8.20300 1.000 39.22008 3011 GLY C N 1
ATOM 3133 C CA . GLY B 1 74 ? -35.78500 -55.63500 -6.91500 1.000 39.38647 3011 GLY C CA 1
ATOM 3134 C C . GLY B 1 74 ? -35.53900 -57.12400 -6.85200 1.000 39.88345 3011 GLY C C 1
ATOM 3135 O O . GLY B 1 74 ? -35.91900 -57.75100 -5.85600 1.000 35.62200 3011 GLY C O 1
ATOM 3136 N N . LYS B 1 75 ? -34.92000 -57.71000 -7.86700 1.000 41.10704 3012 LYS C N 1
ATOM 3137 C CA . LYS B 1 75 ? -34.60100 -59.12900 -7.85900 1.000 37.14193 3012 LYS C CA 1
ATOM 3138 C C . LYS B 1 75 ? -33.21600 -59.33900 -7.25100 1.000 33.78740 3012 LYS C C 1
ATOM 3139 O O . LYS B 1 75 ? -32.37600 -58.43500 -7.23700 1.000 33.99482 3012 LYS C O 1
ATOM 3145 N N . VAL B 1 76 ? -32.99400 -60.53500 -6.70600 1.000 29.44418 3013 VAL C N 1
ATOM 3146 C CA . VAL B 1 76 ? -31.76200 -60.85600 -5.99300 1.000 27.08374 3013 VAL C CA 1
ATOM 3147 C C . VAL B 1 76 ? -31.10000 -62.04800 -6.66600 1.000 25.68564 3013 VAL C C 1
ATOM 3148 O O . VAL B 1 76 ? -31.75900 -63.05700 -6.93900 1.000 28.67918 3013 VAL C O 1
ATOM 3152 N N . TYR B 1 77 ? -29.80100 -61.93300 -6.92200 1.000 26.35161 3014 TYR C N 1
ATOM 3153 C CA . TYR B 1 77 ? -29.00700 -63.00500 -7.50200 1.000 28.64545 3014 TYR C CA 1
ATOM 3154 C C . TYR B 1 77 ? -27.84100 -63.33100 -6.57800 1.000 29.50737 3014 TYR C C 1
ATOM 3155 O O . TYR B 1 77 ? -27.36700 -62.47400 -5.82400 1.000 28.47219 3014 TYR C O 1
ATOM 3164 N N . ALA B 1 78 ? -27.38000 -64.57900 -6.64200 1.000 29.32210 3015 ALA C N 1
ATOM 3165 C CA . ALA B 1 78 ? -26.32900 -65.06200 -5.75900 1.000 27.79638 3015 ALA C CA 1
ATOM 3166 C C . ALA B 1 78 ? -25.43300 -66.04400 -6.50300 1.000 26.01119 3015 ALA C C 1
ATOM 3167 O O . ALA B 1 78 ? -25.88300 -66.76000 -7.40100 1.000 31.75610 3015 ALA C O 1
ATOM 3169 N N . CYS B 1 79 ? -24.15600 -66.06900 -6.12000 1.000 22.91319 3016 CYS C N 1
ATOM 3170 C CA . CYS B 1 79 ? -23.20700 -67.01700 -6.68500 1.000 26.53068 3016 CYS C CA 1
ATOM 3171 C C . CYS B 1 79 ? -22.08000 -67.25500 -5.69100 1.000 29.04537 3016 CYS C C 1
ATOM 3172 O O . CYS B 1 79 ? -21.83400 -66.44500 -4.79300 1.000 31.28224 3016 CYS C O 1
ATOM 3175 N N . GLY B 1 80 ? -21.38600 -68.38100 -5.86900 1.000 28.64420 3017 GLY C N 1
ATOM 3176 C CA . GLY B 1 80 ? -20.23600 -68.71700 -5.05700 1.000 26.68434 3017 GLY C CA 1
ATOM 3177 C C . GLY B 1 80 ? -20.41400 -70.04600 -4.35300 1.000 27.31088 3017 GLY C C 1
ATOM 3178 O O . GLY B 1 80 ? -21.08900 -70.95900 -4.87100 1.000 24.31093 3017 GLY C O 1
ATOM 3179 N N . GLU B 1 81 ? -19.80700 -70.16500 -3.17700 1.000 27.79856 3018 GLU C N 1
ATOM 3180 C CA . GLU B 1 81 ? -19.93900 -71.37700 -2.38200 1.000 25.72279 3018 GLU C CA 1
ATOM 3181 C C . GLU B 1 81 ? -21.34700 -71.46600 -1.80600 1.000 27.33200 3018 GLU C C 1
ATOM 3182 O O . GLU B 1 81 ? -21.87400 -70.48500 -1.27100 1.000 26.45459 3018 GLU C O 1
ATOM 3188 N N . ALA B 1 82 ? -21.95600 -72.64600 -1.92100 1.000 29.61456 3019 ALA C N 1
ATOM 3189 C CA . ALA B 1 82 ? -23.33300 -72.85600 -1.50000 1.000 28.01163 3019 ALA C CA 1
ATOM 3190 C C . ALA B 1 82 ? -23.45600 -73.50300 -0.12900 1.000 30.12721 3019 ALA C C 1
ATOM 3191 O O . ALA B 1 82 ? -24.58000 -73.67700 0.35300 1.000 30.58523 3019 ALA C O 1
ATOM 3193 N N . THR B 1 83 ? -22.33500 -73.85100 0.50400 1.000 30.36200 3020 THR C N 1
ATOM 3194 C CA . THR B 1 83 ? -22.35300 -74.56600 1.77500 1.000 29.88191 3020 THR C CA 1
ATOM 3195 C C . THR B 1 83 ? -23.17100 -73.81100 2.81800 1.000 27.98414 3020 THR C C 1
ATOM 3196 O O . THR B 1 83 ? -23.26100 -72.57900 2.79800 1.000 25.01018 3020 THR C O 1
ATOM 3200 N N . ASN B 1 84 ? -23.78800 -74.57200 3.72300 1.000 29.76314 3021 ASN C N 1
ATOM 3201 C CA . ASN B 1 84 ? -24.61500 -74.07400 4.82200 1.000 32.95764 3021 ASN C CA 1
ATOM 3202 C C . ASN B 1 84 ? -25.85900 -73.33500 4.34200 1.000 32.81656 3021 ASN C C 1
ATOM 3203 O O . ASN B 1 84 ? -26.50200 -72.63700 5.13500 1.000 33.24017 3021 ASN C O 1
ATOM 3208 N N . GLY B 1 85 ? -26.22000 -73.47800 3.06600 1.000 28.89731 3022 GLY C N 1
ATOM 3209 C CA . GLY B 1 85 ? -27.37300 -72.78900 2.52300 1.000 23.76366 3022 GLY C CA 1
ATOM 3210 C C . GLY B 1 85 ? -27.20100 -71.29800 2.37300 1.000 24.53474 3022 GLY C C 1
ATOM 3211 O O . GLY B 1 85 ? -28.19500 -70.58000 2.23600 1.000 28.51705 3022 GLY C O 1
ATOM 3212 N N . ARG B 1 86 ? -25.95700 -70.81100 2.36600 1.000 22.66876 3023 ARG C N 1
ATOM 3213 C CA . ARG B 1 86 ? -25.69400 -69.37900 2.47700 1.000 23.61119 3023 ARG C CA 1
ATOM 3214 C C . ARG B 1 86 ? -26.17400 -68.58300 1.26900 1.000 25.58083 3023 ARG C C 1
ATOM 3215 O O . ARG B 1 86 ? -26.38900 -67.37400 1.39300 1.000 26.81080 3023 ARG C O 1
ATOM 3223 N N . LEU B 1 87 ? -26.34200 -69.21700 0.10800 1.000 26.41764 3024 LEU C N 1
ATOM 3224 C CA . LEU B 1 87 ? -26.77800 -68.47700 -1.06900 1.000 25.25997 3024 LEU C CA 1
ATOM 3225 C C . LEU B 1 87 ? -28.29000 -68.31400 -1.13200 1.000 27.49640 3024 LEU C C 1
ATOM 3226 O O . LEU B 1 87 ? -28.77100 -67.43900 -1.85900 1.000 29.54434 3024 LEU C O 1
ATOM 3231 N N . GLY B 1 88 ? -29.04400 -69.12200 -0.39100 1.000 27.49870 3025 GLY C N 1
ATOM 3232 C CA . GLY B 1 88 ? -30.48900 -69.01600 -0.39800 1.000 23.73025 3025 GLY C CA 1
ATOM 3233 C C . GLY B 1 88 ? -31.16800 -69.62300 -1.60200 1.000 29.04324 3025 GLY C C 1
ATOM 3234 O O . GLY B 1 88 ? -32.30500 -69.25100 -1.91000 1.000 31.31439 3025 GLY C O 1
ATOM 3235 N N . LEU B 1 89 ? -30.51200 -70.56100 -2.28700 1.000 31.13062 3026 LEU C N 1
ATOM 3236 C CA . LEU B 1 89 ? -31.01700 -71.13700 -3.52500 1.000 32.91108 3026 LEU C CA 1
ATOM 3237 C C . LEU B 1 89 ? -31.56300 -72.55000 -3.34200 1.000 37.86423 3026 LEU C C 1
ATOM 3238 O O . LEU B 1 89 ? -31.60800 -73.32000 -4.30800 1.000 40.62602 3026 LEU C O 1
ATOM 3243 N N . GLY B 1 90 ? -31.98100 -72.90400 -2.13000 1.000 35.74191 3027 GLY C N 1
ATOM 3244 C CA . GLY B 1 90 ? -32.54600 -74.21700 -1.90000 1.000 35.38172 3027 GLY C CA 1
ATOM 3245 C C . GLY B 1 90 ? -31.56000 -75.36000 -1.93900 1.000 37.88969 3027 GLY C C 1
ATOM 3246 O O . GLY B 1 90 ? -31.96300 -76.50100 -2.18100 1.000 38.70042 3027 GLY C O 1
ATOM 3247 N N . ILE B 1 91 ? -30.27100 -75.08900 -1.71900 1.000 37.42371 3028 ILE C N 1
ATOM 3248 C CA . ILE B 1 91 ? -29.24400 -76.12100 -1.65800 1.000 38.02164 3028 ILE C CA 1
ATOM 3249 C C . ILE B 1 91 ? -28.31500 -75.82200 -0.49000 1.000 37.93338 3028 ILE C C 1
ATOM 3250 O O . ILE B 1 91 ? -28.26000 -74.70300 0.02300 1.000 35.24948 3028 ILE C O 1
ATOM 3255 N N . SER B 1 92 ? -27.57100 -76.85000 -0.07500 1.000 41.49122 3029 SER C N 1
ATOM 3256 C CA . SER B 1 92 ? -26.68500 -76.74300 1.07700 1.000 41.95568 3029 SER C CA 1
ATOM 3257 C C . SER B 1 92 ? -25.25900 -77.18900 0.77600 1.000 41.94607 3029 SER C C 1
ATOM 3258 O O . SER B 1 92 ? -24.46400 -77.34000 1.71100 1.000 46.88875 3029 SER C O 1
ATOM 3261 N N . SER B 1 93 ? -24.91100 -77.40100 -0.49200 1.000 37.21327 3030 SER C N 1
ATOM 3262 C CA . SER B 1 93 ? -23.56500 -77.83200 -0.83900 1.000 39.83991 3030 SER C CA 1
ATOM 3263 C C . SER B 1 93 ? -23.28500 -77.48600 -2.29300 1.000 41.22822 3030 SER C C 1
ATOM 3264 O O . SER B 1 93 ? -24.20200 -77.25100 -3.08500 1.000 44.91351 3030 SER C O 1
ATOM 3267 N N . GLY B 1 94 ? -22.00300 -77.46300 -2.63100 1.000 36.88280 3031 GLY C N 1
ATOM 3268 C CA . GLY B 1 94 ? -21.56300 -77.19500 -3.98300 1.000 36.23681 3031 GLY C CA 1
ATOM 3269 C C . GLY B 1 94 ? -21.19100 -75.74300 -4.20300 1.000 32.25955 3031 GLY C C 1
ATOM 3270 O O . GLY B 1 94 ? -20.95500 -74.97100 -3.27100 1.000 32.08976 3031 GLY C O 1
ATOM 3271 N N . THR B 1 95 ? -21.12300 -75.37700 -5.48100 1.000 33.48247 3032 THR C N 1
ATOM 3272 C CA . THR B 1 95 ? -20.88300 -74.00500 -5.90300 1.000 35.21447 3032 THR C CA 1
ATOM 3273 C C . THR B 1 95 ? -21.91400 -73.62200 -6.95400 1.000 32.00049 3032 THR C C 1
ATOM 3274 O O . THR B 1 95 ? -22.43100 -74.47700 -7.67600 1.000 33.72968 3032 THR C O 1
ATOM 3278 N N . VAL B 1 96 ? -22.20900 -72.33300 -7.03400 1.000 27.87653 3033 VAL C N 1
ATOM 3279 C CA . VAL B 1 96 ? -23.08000 -71.77700 -8.05900 1.000 28.38375 3033 VAL C CA 1
ATOM 3280 C C . VAL B 1 96 ? -22.27000 -70.76800 -8.86500 1.000 31.08623 3033 VAL C C 1
ATOM 3281 O O . VAL B 1 96 ? -22.03800 -69.64300 -8.41900 1.000 28.16763 3033 VAL C O 1
ATOM 3285 N N . PRO B 1 97 ? -21.81600 -71.14000 -10.06100 1.000 31.98829 3034 PRO C N 1
ATOM 3286 C CA . PRO B 1 97 ? -20.77600 -70.36500 -10.75600 1.000 33.01911 3034 PRO C CA 1
ATOM 3287 C C . PRO B 1 97 ? -21.23000 -69.16200 -11.56600 1.000 35.83378 3034 PRO C C 1
ATOM 3288 O O . PRO B 1 97 ? -20.37400 -68.47400 -12.12800 1.000 37.81239 3034 PRO C O 1
ATOM 3292 N N . ILE B 1 98 ? -22.53400 -68.88900 -11.67800 1.000 35.96957 3035 ILE C N 1
ATOM 3293 C CA . ILE B 1 98 ? -22.98800 -67.62100 -12.19000 1.000 39.66428 3035 ILE C CA 1
ATOM 3294 C C . ILE B 1 98 ? -24.01900 -67.03600 -11.17200 1.000 40.77124 3035 ILE C C 1
ATOM 3295 O O . ILE B 1 98 ? -24.52400 -67.77900 -10.33500 1.000 43.12272 3035 ILE C O 1
ATOM 3300 N N . PRO B 1 99 ? -24.27400 -65.74000 -11.25100 1.000 40.19504 3036 PRO C N 1
ATOM 3301 C CA . PRO B 1 99 ? -25.38200 -65.18400 -10.44100 1.000 39.66681 3036 PRO C CA 1
ATOM 3302 C C . PRO B 1 99 ? -26.69700 -65.85300 -10.80800 1.000 36.34411 3036 PRO C C 1
ATOM 3303 O O . PRO B 1 99 ? -27.13200 -65.82400 -11.96000 1.000 36.72130 3036 PRO C O 1
ATOM 3307 N N . ARG B 1 100 ? -27.31900 -66.47900 -9.81400 1.000 32.36216 3037 ARG C N 1
ATOM 3308 C CA . ARG B 1 100 ? -28.57500 -67.19400 -9.97300 1.000 35.14878 3037 ARG C CA 1
ATOM 3309 C C . ARG B 1 100 ? -29.63300 -66.52500 -9.10500 1.000 34.14068 3037 ARG C C 1
ATOM 3310 O O . ARG B 1 100 ? -29.36600 -66.17200 -7.95100 1.000 29.53240 3037 ARG C O 1
ATOM 3318 N N . GLN B 1 101 ? -30.83000 -66.34100 -9.66200 1.000 36.22613 3038 GLN C N 1
ATOM 3319 C CA . GLN B 1 101 ? -31.86500 -65.58800 -8.96400 1.000 38.03669 3038 GLN C CA 1
ATOM 3320 C C . GLN B 1 101 ? -32.37000 -66.34500 -7.74100 1.000 36.98611 3038 GLN C C 1
ATOM 3321 O O . GLN B 1 101 ? -32.54800 -67.56500 -7.77200 1.000 42.89121 3038 GLN C O 1
ATOM 3327 N N . ILE B 1 102 ? -32.59600 -65.60700 -6.65500 1.000 37.00113 3039 ILE C N 1
ATOM 3328 C CA . ILE B 1 102 ? -33.28700 -66.13500 -5.48600 1.000 36.25462 3039 ILE C CA 1
ATOM 3329 C C . ILE B 1 102 ? -34.77700 -66.11600 -5.78600 1.000 37.61892 3039 ILE C C 1
ATOM 3330 O O . ILE B 1 102 ? -35.47100 -65.15000 -5.45100 1.000 35.79584 3039 ILE C O 1
ATOM 3335 N N . THR B 1 103 ? -35.27900 -67.17500 -6.42500 1.000 39.08132 3040 THR C N 1
ATOM 3336 C CA . THR B 1 103 ? -36.67600 -67.19600 -6.84300 1.000 41.97362 3040 THR C CA 1
ATOM 3337 C C . THR B 1 103 ? -37.64200 -67.18100 -5.66500 1.000 42.99130 3040 THR C C 1
ATOM 3338 O O . THR B 1 103 ? -38.80700 -66.81500 -5.84500 1.000 44.53449 3040 THR C O 1
ATOM 3342 N N . ALA B 1 104 ? -37.18800 -67.56000 -4.46700 1.000 43.13626 3041 ALA C N 1
ATOM 3343 C CA . ALA B 1 104 ? -38.05100 -67.48900 -3.29400 1.000 45.40686 3041 ALA C CA 1
ATOM 3344 C C . ALA B 1 104 ? -38.48100 -66.06100 -2.98800 1.000 49.72489 3041 ALA C C 1
ATOM 3345 O O . ALA B 1 104 ? -39.47900 -65.85900 -2.28600 1.000 52.92170 3041 ALA C O 1
ATOM 3347 N N . LEU B 1 105 ? -37.75600 -65.07000 -3.50300 1.000 46.11322 3042 LEU C N 1
ATOM 3348 C CA . LEU B 1 105 ? -38.04900 -63.66400 -3.27400 1.000 39.95142 3042 LEU C CA 1
ATOM 3349 C C . LEU B 1 105 ? -38.69800 -62.99700 -4.48000 1.000 38.88381 3042 LEU C C 1
ATOM 3350 O O . LEU B 1 105 ? -38.76900 -61.76600 -4.52800 1.000 38.34943 3042 LEU C O 1
ATOM 3355 N N . SER B 1 106 ? -39.18800 -63.78500 -5.44400 1.000 42.08317 3043 SER C N 1
ATOM 3356 C CA . SER B 1 106 ? -39.69100 -63.22100 -6.69600 1.000 46.63246 3043 SER C CA 1
ATOM 3357 C C . SER B 1 106 ? -40.90100 -62.32100 -6.47100 1.000 49.81444 3043 SER C C 1
ATOM 3358 O O . SER B 1 106 ? -41.06300 -61.30700 -7.15900 1.000 54.96583 3043 SER C O 1
ATOM 3361 N N . SER B 1 107 ? -41.76800 -62.67900 -5.52500 1.000 49.39811 3044 SER C N 1
ATOM 3362 C CA . SER B 1 107 ? -42.97100 -61.89800 -5.26600 1.000 52.94702 3044 SER C CA 1
ATOM 3363 C C . SER B 1 107 ? -42.68200 -60.58000 -4.56300 1.000 50.81820 3044 SER C C 1
ATOM 3364 O O . SER B 1 107 ? -43.60300 -59.77500 -4.38600 1.000 54.12420 3044 SER C O 1
ATOM 3367 N N . TYR B 1 108 ? -41.44000 -60.34200 -4.16400 1.000 43.79465 3045 TYR C N 1
ATOM 3368 C CA . TYR B 1 108 ? -41.07200 -59.15800 -3.41100 1.000 40.95899 3045 TYR C CA 1
ATOM 3369 C C . TYR B 1 108 ? -40.05300 -58.34700 -4.19300 1.000 42.47042 3045 TYR C C 1
ATOM 3370 O O . TYR B 1 108 ? -39.30500 -58.87800 -5.01600 1.000 44.71655 3045 TYR C O 1
ATOM 3379 N N . VAL B 1 109 ? -40.05000 -57.04600 -3.93900 1.000 42.29954 3046 VAL C N 1
ATOM 3380 C CA . VAL B 1 109 ? -39.04600 -56.12700 -4.45700 1.000 41.98918 3046 VAL C CA 1
ATOM 3381 C C . VAL B 1 109 ? -38.08700 -55.77100 -3.32800 1.000 36.87072 3046 VAL C C 1
ATOM 3382 O O . VAL B 1 109 ? -38.42500 -55.03100 -2.39600 1.000 39.88650 3046 VAL C O 1
ATOM 3386 N N . VAL B 1 110 ? -36.89500 -56.34700 -3.41900 1.000 29.96779 3047 VAL C N 1
ATOM 3387 C CA . VAL B 1 110 ? -35.83700 -56.22100 -2.42700 1.000 30.35615 3047 VAL C CA 1
ATOM 3388 C C . VAL B 1 110 ? -35.00900 -54.99800 -2.76500 1.000 32.58171 3047 VAL C C 1
ATOM 3389 O O . VAL B 1 110 ? -34.71200 -54.73800 -3.94000 1.000 35.73341 3047 VAL C O 1
ATOM 3393 N N . LYS B 1 111 ? -34.63600 -54.23400 -1.74000 1.000 32.27901 3048 LYS C N 1
ATOM 3394 C CA . LYS B 1 111 ? -33.76600 -53.09700 -1.98000 1.000 35.14724 3048 LYS C CA 1
ATOM 3395 C C . LYS B 1 111 ? -32.39300 -53.25200 -1.35900 1.000 30.79772 3048 LYS C C 1
ATOM 3396 O O . LYS B 1 111 ? -31.52300 -52.42700 -1.64700 1.000 33.53884 3048 LYS C O 1
ATOM 3402 N N . LYS B 1 112 ? -32.17100 -54.25400 -0.50500 1.000 29.64092 3049 LYS C N 1
ATOM 3403 C CA . LYS B 1 112 ? -30.85600 -54.44300 0.09600 1.000 28.66508 3049 LYS C CA 1
ATOM 3404 C C . LYS B 1 112 ? -30.71300 -55.87700 0.58800 1.000 26.96513 3049 LYS C C 1
ATOM 3405 O O . LYS B 1 112 ? -31.66700 -56.46000 1.11200 1.000 26.51367 3049 LYS C O 1
ATOM 3411 N N . VAL B 1 113 ? -29.51700 -56.43000 0.40900 1.000 26.36271 3050 VAL C N 1
ATOM 3412 C CA . VAL B 1 113 ? -29.09900 -57.68100 1.02600 1.000 23.55216 3050 VAL C CA 1
ATOM 3413 C C . VAL B 1 113 ? -27.95600 -57.37000 1.98000 1.000 24.03364 3050 VAL C C 1
ATOM 3414 O O . VAL B 1 113 ? -27.00300 -56.67600 1.60900 1.000 28.49452 3050 VAL C O 1
ATOM 3418 N N . ALA B 1 114 ? -28.05700 -57.86700 3.20800 1.000 21.77154 3051 ALA C N 1
ATOM 3419 C CA . ALA B 1 114 ? -27.03600 -57.66500 4.22600 1.000 22.80050 3051 ALA C CA 1
ATOM 3420 C C . ALA B 1 114 ? -26.32200 -58.98200 4.47900 1.000 21.76831 3051 ALA C C 1
ATOM 3421 O O . ALA B 1 114 ? -26.96900 -60.02600 4.61400 1.000 23.24936 3051 ALA C O 1
ATOM 3423 N N . VAL B 1 115 ? -24.99600 -58.92400 4.54100 1.000 22.67343 3052 VAL C N 1
ATOM 3424 C CA . VAL B 1 115 ? -24.16700 -60.09500 4.79200 1.000 19.68172 3052 VAL C CA 1
ATOM 3425 C C . VAL B 1 115 ? -22.80100 -59.59600 5.22900 1.000 22.04045 3052 VAL C C 1
ATOM 3426 O O . VAL B 1 115 ? -22.33100 -58.55500 4.76200 1.000 23.79608 3052 VAL C O 1
ATOM 3430 N N . HIS B 1 116 ? -22.17600 -60.32300 6.14700 1.000 17.86899 3053 HIS C N 1
ATOM 3431 C CA . HIS B 1 116 ? -20.82300 -59.98600 6.55100 1.000 18.89323 3053 HIS C CA 1
ATOM 3432 C C . HIS B 1 116 ? -19.82700 -60.62700 5.59600 1.000 18.83588 3053 HIS C C 1
ATOM 3433 O O . HIS B 1 116 ? -20.09500 -61.67600 5.00300 1.000 21.70586 3053 HIS C O 1
ATOM 3440 N N . SER B 1 117 ? -18.66900 -59.98000 5.45100 1.000 19.76454 3054 SER C N 1
ATOM 3441 C CA . SER B 1 117 ? -17.64100 -60.51000 4.56300 1.000 26.34792 3054 SER C CA 1
ATOM 3442 C C . SER B 1 117 ? -17.21200 -61.91200 4.97900 1.000 28.53708 3054 SER C C 1
ATOM 3443 O O . SER B 1 117 ? -16.79300 -62.70600 4.13200 1.000 30.58085 3054 SER C O 1
ATOM 3446 N N . GLY B 1 118 ? -17.32400 -62.24400 6.26300 1.000 27.83809 3055 GLY C N 1
ATOM 3447 C CA . GLY B 1 118 ? -17.05900 -63.59700 6.71100 1.000 28.74132 3055 GLY C CA 1
ATOM 3448 C C . GLY B 1 118 ? -18.32200 -64.32800 7.11600 1.000 27.89270 3055 GLY C C 1
ATOM 3449 O O . GLY B 1 118 ? -18.29300 -65.21100 7.98000 1.000 29.68936 3055 GLY C O 1
ATOM 3450 N N . GLY B 1 119 ? -19.44200 -63.97500 6.49100 1.000 24.50599 3056 GLY C N 1
ATOM 3451 C CA . GLY B 1 119 ? -20.73800 -64.48300 6.89100 1.000 21.46074 3056 GLY C CA 1
ATOM 3452 C C . GLY B 1 119 ? -21.19800 -65.68000 6.07800 1.000 23.14956 3056 GLY C C 1
ATOM 3453 O O . GLY B 1 119 ? -20.90300 -65.80100 4.89000 1.000 24.43419 3056 GLY C O 1
ATOM 3454 N N . ARG B 1 120 ? -21.93000 -66.57200 6.74700 1.000 22.42818 3057 ARG C N 1
ATOM 3455 C CA . ARG B 1 120 ? -22.55500 -67.72300 6.10700 1.000 25.94185 3057 ARG C CA 1
ATOM 3456 C C . ARG B 1 120 ? -24.07400 -67.66300 6.20900 1.000 25.41397 3057 ARG C C 1
ATOM 3457 O O . ARG B 1 120 ? -24.74700 -68.67800 5.98700 1.000 26.97971 3057 ARG C O 1
ATOM 3465 N N . HIS B 1 121 ? -24.61900 -66.50000 6.55600 1.000 22.16522 3058 HIS C N 1
ATOM 3466 C CA . HIS B 1 121 ? -26.04600 -66.22900 6.51800 1.000 20.70661 3058 HIS C CA 1
ATOM 3467 C C . HIS B 1 121 ? -26.23400 -64.78800 6.06600 1.000 22.43373 3058 HIS C C 1
ATOM 3468 O O . HIS B 1 121 ? -25.31900 -63.96400 6.16100 1.000 23.91930 3058 HIS C O 1
ATOM 3475 N N . ALA B 1 122 ? -27.43100 -64.48300 5.57200 1.000 22.19081 3059 ALA C N 1
ATOM 3476 C CA . ALA B 1 122 ? -27.70100 -63.14700 5.06200 1.000 22.03838 3059 ALA C CA 1
ATOM 3477 C C . ALA B 1 122 ? -29.17400 -62.81600 5.24200 1.000 21.57578 3059 ALA C C 1
ATOM 3478 O O . ALA B 1 122 ? -30.01600 -63.70300 5.40600 1.000 23.58146 3059 ALA C O 1
ATOM 3480 N N . THR B 1 123 ? -29.47700 -61.51900 5.21100 1.000 19.74514 3060 THR C N 1
ATOM 3481 C CA . THR B 1 123 ? -30.85100 -61.04700 5.23100 1.000 20.93958 3060 THR C CA 1
ATOM 3482 C C . THR B 1 123 ? -31.12500 -60.16700 4.01900 1.000 22.27285 3060 THR C C 1
ATOM 3483 O O . THR B 1 123 ? -30.21700 -59.57500 3.42900 1.000 23.88146 3060 THR C O 1
ATOM 3487 N N . ALA B 1 124 ? -32.40200 -60.08700 3.65800 1.000 25.75922 3061 ALA C N 1
ATOM 3488 C CA . ALA B 1 124 ? -32.87400 -59.22500 2.58600 1.000 26.79444 3061 ALA C CA 1
ATOM 3489 C C . ALA B 1 124 ? -33.98300 -58.32700 3.11400 1.000 28.44248 3061 ALA C C 1
ATOM 3490 O O . ALA B 1 124 ? -34.78500 -58.74200 3.95600 1.000 28.76987 3061 ALA C O 1
ATOM 3492 N N . LEU B 1 125 ? -34.02400 -57.09700 2.60900 1.000 30.25555 3062 LEU C N 1
ATOM 3493 C CA . LEU B 1 125 ? -34.98200 -56.08800 3.04000 1.000 29.43597 3062 LEU C CA 1
ATOM 3494 C C . LEU B 1 125 ? -35.79700 -55.62700 1.84000 1.000 30.07453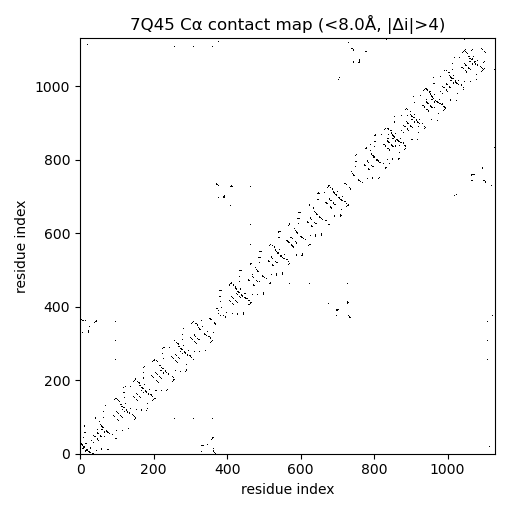 3062 LEU C C 1
ATOM 3495 O O . LEU B 1 125 ? -35.22800 -55.24600 0.81300 1.000 29.33672 3062 LEU C O 1
ATOM 3500 N N . THR B 1 126 ? -37.12200 -55.66600 1.96600 1.000 27.25702 3063 THR C N 1
ATOM 3501 C CA . THR B 1 126 ? -37.99800 -55.21200 0.89500 1.000 32.50234 3063 THR C CA 1
ATOM 3502 C C . THR B 1 126 ? -38.30500 -53.72300 1.05200 1.000 37.74654 3063 THR C C 1
ATOM 3503 O O . THR B 1 126 ? -38.07400 -53.11900 2.10100 1.000 37.56414 3063 THR C O 1
ATOM 3507 N N . VAL B 1 127 ? -38.85000 -53.12500 -0.01200 1.000 40.68033 3064 VAL C N 1
ATOM 3508 C CA . VAL B 1 127 ? -39.11200 -51.69200 0.02700 1.000 44.41746 3064 VAL C CA 1
ATOM 3509 C C . VAL B 1 127 ? -40.27100 -51.36400 0.95900 1.000 43.49120 3064 VAL C C 1
ATOM 3510 O O . VAL B 1 127 ? -40.37500 -50.22700 1.42900 1.000 43.75291 3064 VAL C O 1
ATOM 3514 N N . ASP B 1 128 ? -41.16200 -52.32000 1.22600 1.000 42.29685 3065 ASP C N 1
ATOM 3515 C CA . ASP B 1 128 ? -42.23500 -52.09600 2.18300 1.000 42.24383 3065 ASP C CA 1
ATOM 3516 C C . ASP B 1 128 ? -41.88100 -52.60000 3.57900 1.000 38.70227 3065 ASP C C 1
ATOM 3517 O O . ASP B 1 128 ? -42.77900 -52.80300 4.40500 1.000 39.76840 3065 ASP C O 1
ATOM 3522 N N . GLY B 1 129 ? -40.59500 -52.80800 3.85400 1.000 37.32270 3066 GLY C N 1
ATOM 3523 C CA . GLY B 1 129 ? -40.10400 -52.94000 5.21000 1.000 37.22041 3066 GLY C CA 1
ATOM 3524 C C . GLY B 1 129 ? -39.98700 -54.34200 5.76500 1.000 34.90784 3066 GLY C C 1
ATOM 3525 O O . GLY B 1 129 ? -39.82900 -54.49000 6.98300 1.000 33.53390 3066 GLY C O 1
ATOM 3526 N N . LYS B 1 130 ? -40.03800 -55.37200 4.92600 1.000 33.24661 3067 LYS C N 1
ATOM 3527 C CA . LYS B 1 130 ? -40.00900 -56.74700 5.40600 1.000 34.57007 3067 LYS C CA 1
ATOM 3528 C C . LYS B 1 130 ? -38.61100 -57.34100 5.27000 1.000 33.23267 3067 LYS C C 1
ATOM 3529 O O . LYS B 1 130 ? -37.85100 -56.99000 4.36400 1.000 32.63144 3067 LYS C O 1
ATOM 3535 N N . VAL B 1 131 ? -38.27500 -58.24500 6.19000 1.000 30.22312 3068 VAL C N 1
ATOM 3536 C CA . VAL B 1 131 ? -36.94100 -58.82900 6.28100 1.000 28.33852 3068 VAL C CA 1
ATOM 3537 C C . VAL B 1 131 ? -37.04500 -60.34200 6.14300 1.000 28.77898 3068 VAL C C 1
ATOM 3538 O O . VAL B 1 131 ? -37.81100 -60.98800 6.86700 1.000 30.05497 3068 VAL C O 1
ATOM 3542 N N . PHE B 1 132 ? -36.27000 -60.89800 5.21700 1.000 27.01461 3069 PHE C N 1
ATOM 3543 C CA . PHE B 1 132 ? -36.09100 -62.33300 5.06600 1.000 24.55371 3069 PHE C CA 1
ATOM 3544 C C . PHE B 1 132 ? -34.65900 -62.68900 5.44100 1.000 26.09204 3069 PHE C C 1
ATOM 3545 O O . PHE B 1 132 ? -33.74900 -61.87700 5.27900 1.000 26.25215 3069 PHE C O 1
ATOM 3553 N N . SER B 1 133 ? -34.45900 -63.91100 5.93400 1.000 24.88888 3070 SER C N 1
ATOM 3554 C CA . SER B 1 133 ? -33.12000 -64.39000 6.25100 1.000 25.40225 3070 SER C CA 1
ATOM 3555 C C . SER B 1 133 ? -32.96100 -65.82300 5.76500 1.000 28.03440 3070 SER C C 1
ATOM 3556 O O . SER B 1 133 ? -33.94000 -66.54600 5.56500 1.000 31.01326 3070 SER C O 1
ATOM 3559 N N . TRP B 1 134 ? -31.70600 -66.22800 5.57800 1.000 25.69701 3071 TRP C N 1
ATOM 3560 C CA . TRP B 1 134 ? -31.40800 -67.57500 5.11100 1.000 23.69137 3071 TRP C CA 1
ATOM 3561 C C . TRP B 1 134 ? -29.96200 -67.90400 5.44200 1.000 24.27473 3071 TRP C C 1
ATOM 3562 O O . TRP B 1 134 ? -29.16000 -67.02100 5.76200 1.000 24.44895 3071 TRP C O 1
ATOM 3573 N N . GLY B 1 135 ? -29.64000 -69.19100 5.35200 1.000 23.10521 3072 GLY C N 1
ATOM 3574 C CA . GLY B 1 135 ? -28.28000 -69.64500 5.55100 1.000 23.60943 3072 GLY C CA 1
ATOM 3575 C C . GLY B 1 135 ? -28.04800 -70.37500 6.85700 1.000 25.07819 3072 GLY C C 1
ATOM 3576 O O . GLY B 1 135 ? -28.91600 -71.10600 7.34100 1.000 26.55666 3072 GLY C O 1
ATOM 3577 N N . GLU B 1 136 ? -26.86600 -70.17900 7.43300 1.000 24.29299 3073 GLU C N 1
ATOM 3578 C CA . GLU B 1 136 ? -26.48200 -70.89300 8.64100 1.000 25.91972 3073 GLU C CA 1
ATOM 3579 C C . GLU B 1 136 ? -27.30800 -70.40300 9.82500 1.000 25.50756 3073 GLU C C 1
ATOM 3580 O O . GLU B 1 136 ? -27.46100 -69.19500 10.03200 1.000 24.32097 3073 GLU C O 1
ATOM 3586 N N . GLY B 1 137 ? -27.83800 -71.34100 10.60500 1.000 26.03036 3074 GLY C N 1
ATOM 3587 C CA . GLY B 1 137 ? -28.75300 -71.02100 11.67700 1.000 25.81059 3074 GLY C CA 1
ATOM 3588 C C . GLY B 1 137 ? -28.17700 -70.96300 13.07300 1.000 29.17284 3074 GLY C C 1
ATOM 3589 O O . GLY B 1 137 ? -28.92300 -70.66200 14.01100 1.000 30.10597 3074 GLY C O 1
ATOM 3590 N N . ASP B 1 138 ? -26.87900 -71.22800 13.24200 1.000 29.40795 3075 ASP C N 1
ATOM 3591 C CA . ASP B 1 138 ? -26.28400 -71.29300 14.57300 1.000 28.57029 3075 ASP C CA 1
ATOM 3592 C C . ASP B 1 138 ? -26.58300 -70.03600 15.38000 1.000 25.68893 3075 ASP C C 1
ATOM 3593 O O . ASP B 1 138 ? -26.58500 -68.92100 14.85100 1.000 24.52857 3075 ASP C O 1
ATOM 3598 N N . ASP B 1 139 ? -26.86100 -70.23700 16.67000 1.000 27.43740 3076 ASP C N 1
ATOM 3599 C CA . ASP B 1 139 ? -27.03700 -69.16700 17.65200 1.000 27.33406 3076 ASP C CA 1
ATOM 3600 C C . ASP B 1 139 ? -28.24800 -68.28600 17.35700 1.000 29.54237 3076 ASP C C 1
ATOM 3601 O O . ASP B 1 139 ? -28.37400 -67.19300 17.91900 1.000 29.60205 3076 ASP C O 1
ATOM 3606 N N . GLY B 1 140 ? -29.15400 -68.74200 16.49500 1.000 30.15250 3077 GLY C N 1
ATOM 3607 C CA . GLY B 1 140 ? -30.37700 -68.00500 16.24400 1.000 25.24409 3077 GLY C CA 1
ATOM 3608 C C . GLY B 1 140 ? -30.22400 -66.75500 15.41300 1.000 24.13327 3077 GLY C C 1
ATOM 3609 O O . GLY B 1 140 ? -31.11500 -65.90000 15.43400 1.000 25.23759 3077 GLY C O 1
ATOM 3610 N N . LYS B 1 141 ? -29.12600 -66.62300 14.66600 1.000 22.07691 3078 LYS C N 1
ATOM 3611 C CA . LYS B 1 141 ? -28.88200 -65.40400 13.90300 1.000 24.06683 3078 LYS C CA 1
ATOM 3612 C C . LYS B 1 141 ? -29.84700 -65.22000 12.73700 1.000 24.58145 3078 LYS C C 1
ATOM 3613 O O . LYS B 1 141 ? -29.87200 -64.13300 12.15000 1.000 23.33602 3078 LYS C O 1
ATOM 3619 N N . LEU B 1 142 ? -30.63900 -66.23900 12.39200 1.000 24.71764 3079 LEU C N 1
ATOM 3620 C CA . LEU B 1 142 ? -31.66600 -66.08000 11.36600 1.000 22.99438 3079 LEU C CA 1
ATOM 3621 C C . LEU B 1 142 ? -32.92300 -65.41500 11.91600 1.000 23.56862 3079 LEU C C 1
ATOM 3622 O O . LEU B 1 142 ? -33.67500 -64.79500 11.15300 1.000 25.30118 3079 LEU C O 1
ATOM 3627 N N . GLY B 1 143 ? -33.17600 -65.54800 13.21900 1.000 22.59179 3080 GLY C N 1
ATOM 3628 C CA . GLY B 1 143 ? -34.26800 -64.84800 13.86400 1.000 22.79535 3080 GLY C CA 1
ATOM 3629 C C . GLY B 1 143 ? -35.60700 -65.55200 13.87500 1.000 23.84362 3080 GLY C C 1
ATOM 3630 O O . GLY B 1 143 ? -36.63200 -64.88500 14.05200 1.000 27.18406 3080 GLY C O 1
ATOM 3631 N N . HIS B 1 144 ? -35.64200 -66.87300 13.70300 1.000 25.28545 3081 HIS C N 1
ATOM 3632 C CA . HIS B 1 144 ? -36.89100 -67.62600 13.66900 1.000 27.34863 3081 HIS C CA 1
ATOM 3633 C C . HIS B 1 144 ? -37.07900 -68.50500 14.90200 1.000 30.42918 3081 HIS C C 1
ATOM 3634 O O . HIS B 1 144 ? -37.62600 -69.60700 14.80200 1.000 34.11496 3081 HIS C O 1
ATOM 3641 N N . PHE B 1 145 ? -36.63900 -68.03100 16.07000 1.000 30.60924 3082 PHE C N 1
ATOM 3642 C CA . PHE B 1 145 ? -36.79800 -68.76700 17.32600 1.000 33.76065 3082 PHE C CA 1
ATOM 3643 C C . PHE B 1 145 ? -36.16800 -70.15400 17.25000 1.000 32.50605 3082 PHE C C 1
ATOM 3644 O O . PHE B 1 145 ? -36.67600 -71.10900 17.84400 1.000 36.27885 3082 PHE C O 1
ATOM 3652 N N . SER B 1 146 ? -35.06700 -70.28500 16.51400 1.000 29.34742 3083 SER C N 1
ATOM 3653 C CA . SER B 1 146 ? -34.49400 -71.59700 16.25800 1.000 31.16830 3083 SER C CA 1
ATOM 3654 C C . SER B 1 146 ? -33.01400 -71.45000 15.94100 1.000 32.65494 3083 SER C C 1
ATOM 3655 O O . SER B 1 146 ? -32.52600 -70.35600 15.64500 1.000 33.88073 3083 SER C O 1
ATOM 3658 N N . ARG B 1 147 ? -32.30700 -72.57900 16.00100 1.000 30.91252 3084 ARG C N 1
ATOM 3659 C CA . ARG B 1 147 ? -30.90300 -72.65300 15.62200 1.000 32.98652 3084 ARG C CA 1
ATOM 3660 C C . ARG B 1 147 ? -30.70100 -73.41600 14.31700 1.000 35.46580 3084 ARG C C 1
ATOM 3661 O O . ARG B 1 147 ? -29.57000 -73.80300 14.00500 1.000 32.80839 3084 ARG C O 1
ATOM 3669 N N . MET B 1 148 ? -31.76900 -73.63000 13.54900 1.000 38.65383 3085 MET C N 1
ATOM 3670 C CA . MET B 1 148 ? -31.71800 -74.44800 12.34400 1.000 40.00001 3085 MET C CA 1
ATOM 3671 C C . MET B 1 148 ? -31.32800 -73.62400 11.12000 1.000 34.21604 3085 MET C C 1
ATOM 3672 O O . MET B 1 148 ? -31.63500 -72.43300 11.02100 1.000 34.23056 3085 MET C O 1
ATOM 3677 N N . ASN B 1 149 ? -30.65900 -74.28600 10.17600 1.000 35.22385 3086 ASN C N 1
ATOM 3678 C CA . ASN B 1 149 ? -30.30600 -73.66600 8.90600 1.000 35.06615 3086 ASN C CA 1
ATOM 3679 C C . ASN B 1 149 ? -31.54400 -73.44700 8.04000 1.000 35.69459 3086 ASN C C 1
ATOM 3680 O O . ASN B 1 149 ? -32.52200 -74.19500 8.11100 1.000 38.13041 3086 ASN C O 1
ATOM 3685 N N . CYS B 1 150 ? -31.48400 -72.41400 7.20100 1.000 34.69431 3087 CYS C N 1
ATOM 3686 C CA . CYS B 1 150 ? -32.52400 -72.11600 6.21900 1.000 38.18167 3087 CYS C CA 1
ATOM 3687 C C . CYS B 1 150 ? -31.87500 -72.04300 4.84300 1.000 35.41722 3087 CYS C C 1
ATOM 3688 O O . CYS B 1 150 ? -31.15700 -71.08400 4.54300 1.000 33.99487 3087 CYS C O 1
ATOM 3691 N N . ASP B 1 151 ? -32.13000 -73.05400 4.00800 1.000 36.77902 3088 ASP C N 1
ATOM 3692 C CA . ASP B 1 151 ? -31.59900 -73.06900 2.65100 1.000 39.11720 3088 ASP C CA 1
ATOM 3693 C C . ASP B 1 151 ? -32.30800 -72.08600 1.72900 1.000 39.09730 3088 ASP C C 1
ATOM 3694 O O . ASP B 1 151 ? -31.82200 -71.84700 0.61900 1.000 36.98325 3088 ASP C O 1
ATOM 3699 N N . LYS B 1 152 ? -33.43600 -71.52400 2.15300 1.000 40.88922 3089 LYS C N 1
ATOM 3700 C CA . LYS B 1 152 ? -34.22600 -70.60400 1.35300 1.000 28.16766 3089 LYS C CA 1
ATOM 3701 C C . LYS B 1 152 ? -34.64200 -69.44000 2.23800 1.000 34.93958 3089 LYS C C 1
ATOM 3702 O O . LYS B 1 152 ? -34.80300 -69.61200 3.45100 1.000 25.64952 3089 LYS C O 1
ATOM 3708 N N . PRO B 1 153 ? -34.81100 -68.24700 1.66800 1.000 35.14539 3090 PRO C N 1
ATOM 3709 C CA . PRO B 1 153 ? -35.23900 -67.10200 2.48000 1.000 29.98322 3090 PRO C CA 1
ATOM 3710 C C . PRO B 1 153 ? -36.56700 -67.37500 3.17000 1.000 29.87218 3090 PRO C C 1
ATOM 3711 O O . PRO B 1 153 ? -37.49600 -67.93200 2.58100 1.000 31.28773 3090 PRO C O 1
ATOM 3715 N N . ARG B 1 154 ? -36.64600 -66.98500 4.43800 1.000 28.96386 3091 ARG C N 1
ATOM 3716 C CA . ARG B 1 154 ? -37.85800 -67.12300 5.22700 1.000 34.42697 3091 ARG C CA 1
ATOM 3717 C C . ARG B 1 154 ? -38.10500 -65.81700 5.96900 1.000 32.59552 3091 ARG C C 1
ATOM 3718 O O . ARG B 1 154 ? -37.17200 -65.21600 6.51100 1.000 27.71154 3091 ARG C O 1
ATOM 3726 N N . LEU B 1 155 ? -39.36000 -65.37400 5.96500 1.000 31.64107 3092 LEU C N 1
ATOM 3727 C CA . LEU B 1 155 ? -39.71800 -64.10500 6.58500 1.000 30.66684 3092 LEU C CA 1
ATOM 3728 C C . LEU B 1 155 ? -39.45500 -64.15000 8.08500 1.000 27.50615 3092 LEU C C 1
ATOM 3729 O O . LEU B 1 155 ? -39.83800 -65.10500 8.76700 1.000 28.20367 3092 LEU C O 1
ATOM 3734 N N . ILE B 1 156 ? -38.78700 -63.11800 8.59800 1.000 24.11362 3093 ILE C N 1
ATOM 3735 C CA . ILE B 1 156 ? -38.59300 -62.97300 10.03900 1.000 24.41434 3093 ILE C CA 1
ATOM 3736 C C . ILE B 1 156 ? -39.89900 -62.41900 10.59800 1.000 28.14566 3093 ILE C C 1
ATOM 3737 O O . ILE B 1 156 ? -40.13200 -61.20800 10.58900 1.000 32.93377 3093 ILE C O 1
ATOM 3742 N N . GLU B 1 157 ? -40.76400 -63.31100 11.07900 1.000 31.37569 3094 GLU C N 1
ATOM 3743 C CA . GLU B 1 157 ? -42.09700 -62.90300 11.49300 1.000 30.44988 3094 GLU C CA 1
ATOM 3744 C C . GLU B 1 157 ? -42.08000 -62.02400 12.73500 1.000 31.03391 3094 GLU C C 1
ATOM 3745 O O . GLU B 1 157 ? -43.03500 -61.27800 12.95600 1.000 33.09711 3094 GLU C O 1
ATOM 3751 N N . ALA B 1 158 ? -41.02000 -62.07900 13.54300 1.000 31.72116 3095 ALA C N 1
ATOM 3752 C CA . ALA B 1 158 ? -40.95000 -61.21200 14.71500 1.000 35.03925 3095 ALA C CA 1
ATOM 3753 C C . ALA B 1 158 ? -40.94600 -59.73400 14.34200 1.000 33.68896 3095 ALA C C 1
ATOM 3754 O O . ALA B 1 158 ? -41.29600 -58.89500 15.17800 1.000 34.38839 3095 ALA C O 1
ATOM 3756 N N . LEU B 1 159 ? -40.58100 -59.39900 13.10500 1.000 31.82068 3096 LEU C N 1
ATOM 3757 C CA . LEU B 1 159 ? -40.46200 -58.01600 12.66600 1.000 31.35558 3096 LEU C CA 1
ATOM 3758 C C . LEU B 1 159 ? -41.62100 -57.55600 11.78700 1.000 34.22686 3096 LEU C C 1
ATOM 3759 O O . LEU B 1 159 ? -41.53300 -56.48000 11.18800 1.000 33.77261 3096 LEU C O 1
ATOM 3764 N N . LYS B 1 160 ? -42.70800 -58.33100 11.70400 1.000 38.04224 3097 LYS C N 1
ATOM 3765 C CA . LYS B 1 160 ? -43.78500 -57.99300 10.77000 1.000 39.42609 3097 LYS C CA 1
ATOM 3766 C C . LYS B 1 160 ? -44.49400 -56.70000 11.15600 1.000 43.99787 3097 LYS C C 1
ATOM 3767 O O . LYS B 1 160 ? -44.96600 -55.96900 10.27800 1.000 47.25605 3097 LYS C O 1
ATOM 3773 N N . THR B 1 161 ? -44.58400 -56.41000 12.45700 1.000 45.48287 3098 THR C N 1
ATOM 3774 C CA . THR B 1 161 ? -45.07100 -55.11100 12.91500 1.000 51.20245 3098 THR C CA 1
ATOM 3775 C C . THR B 1 161 ? -44.13200 -53.97900 12.50900 1.000 51.06502 3098 THR C C 1
ATOM 3776 O O . THR B 1 161 ? -44.59100 -52.87900 12.18200 1.000 58.78469 3098 THR C O 1
ATOM 3780 N N . LYS B 1 162 ? -42.83200 -54.22600 12.51100 1.000 43.88893 3099 LYS C N 1
ATOM 3781 C CA . LYS B 1 162 ? -41.84700 -53.16400 12.40900 1.000 43.36349 3099 LYS C CA 1
ATOM 3782 C C . LYS B 1 162 ? -41.59400 -52.79400 10.95500 1.000 41.63637 3099 LYS C C 1
ATOM 3783 O O . LYS B 1 162 ? -41.38100 -53.67100 10.11300 1.000 41.64662 3099 LYS C O 1
ATOM 3789 N N . ARG B 1 163 ? -41.61600 -51.49300 10.66900 1.000 38.71496 3100 ARG C N 1
ATOM 3790 C CA . ARG B 1 163 ? -41.28000 -51.00000 9.33600 1.000 39.55046 3100 ARG C CA 1
ATOM 3791 C C . ARG B 1 163 ? -39.76700 -50.81300 9.30400 1.000 37.45557 3100 ARG C C 1
ATOM 3792 O O . ARG B 1 163 ? -39.23500 -49.75600 9.64900 1.000 38.13078 3100 ARG C O 1
ATOM 3800 N N . ILE B 1 164 ? -39.07000 -51.86800 8.89000 1.000 34.87887 3101 ILE C N 1
ATOM 3801 C CA . ILE B 1 164 ? -37.61500 -51.91000 8.91500 1.000 33.46083 3101 ILE C CA 1
ATOM 3802 C C . ILE B 1 164 ? -37.06800 -51.10200 7.74900 1.000 34.94293 3101 ILE C C 1
ATOM 3803 O O . ILE B 1 164 ? -37.57900 -51.17700 6.62500 1.000 35.07437 3101 ILE C O 1
ATOM 3808 N N . ARG B 1 165 ? -36.01900 -50.32300 8.01000 1.000 36.69100 3102 ARG C N 1
ATOM 3809 C CA . ARG B 1 165 ? -35.41600 -49.50000 6.97400 1.000 42.22143 3102 ARG C CA 1
ATOM 3810 C C . ARG B 1 165 ? -33.98000 -49.87800 6.63000 1.000 40.03894 3102 ARG C C 1
ATOM 3811 O O . ARG B 1 165 ? -33.52900 -49.56400 5.52500 1.000 42.04168 3102 ARG C O 1
ATOM 3819 N N . ASP B 1 166 ? -33.25100 -50.53500 7.52700 1.000 36.65673 3103 ASP C N 1
ATOM 3820 C CA . ASP B 1 166 ? -31.89200 -50.95900 7.21200 1.000 33.79958 3103 ASP C CA 1
ATOM 3821 C C . ASP B 1 166 ? -31.58400 -52.25100 7.95500 1.000 32.97897 3103 ASP C C 1
ATOM 3822 O O . ASP B 1 166 ? -32.19900 -52.56500 8.97500 1.000 36.68902 3103 ASP C O 1
ATOM 3827 N N . ILE B 1 167 ? -30.62000 -53.00100 7.42200 1.000 26.29458 3104 ILE C N 1
ATOM 3828 C CA . ILE B 1 167 ? -30.24800 -54.30100 7.96300 1.000 26.37501 3104 ILE C CA 1
ATOM 3829 C C . ILE B 1 167 ? -28.73400 -54.44900 7.93400 1.000 27.93560 3104 ILE C C 1
ATOM 3830 O O . ILE B 1 167 ? -28.03800 -53.79300 7.15100 1.000 25.87334 3104 ILE C O 1
ATOM 3835 N N . ALA B 1 168 ? -28.23000 -55.33200 8.79400 1.000 25.42388 3105 ALA C N 1
ATOM 3836 C CA . ALA B 1 168 ? -26.82000 -55.68500 8.81700 1.000 27.29451 3105 ALA C CA 1
ATOM 3837 C C . ALA B 1 168 ? -26.67700 -57.07400 9.41700 1.000 28.49277 3105 ALA C C 1
ATOM 3838 O O . ALA B 1 168 ? -27.50300 -57.50400 10.22500 1.000 27.29706 3105 ALA C O 1
ATOM 3840 N N . CYS B 1 169 ? -25.62600 -57.77400 9.00600 1.000 24.22747 3106 CYS C N 1
ATOM 3841 C CA . CYS B 1 169 ? -25.33200 -59.10500 9.51600 1.000 23.54514 3106 CYS C CA 1
ATOM 3842 C C . CYS B 1 169 ? -23.85200 -59.21300 9.84200 1.000 26.09623 3106 CYS C C 1
ATOM 3843 O O . CYS B 1 169 ? -23.00500 -58.69800 9.10400 1.000 24.16234 3106 CYS C O 1
ATOM 3846 N N . GLY B 1 170 ? -23.55200 -59.86900 10.96100 1.000 27.99949 3107 GLY C N 1
ATOM 3847 C CA . GLY B 1 170 ? -22.21000 -60.31200 11.25800 1.000 27.04901 3107 GLY C CA 1
ATOM 3848 C C . GLY B 1 170 ? -22.02700 -61.76800 10.87500 1.000 27.64447 3107 GLY C C 1
ATOM 3849 O O . GLY B 1 170 ? -22.82600 -62.35700 10.14700 1.000 20.46411 3107 GLY C O 1
ATOM 3850 N N . SER B 1 171 ? -20.94200 -62.35500 11.37900 1.000 24.09858 3108 SER C N 1
ATOM 3851 C CA . SER B 1 171 ? -20.76700 -63.79100 11.21100 1.000 27.31132 3108 SER C CA 1
ATOM 3852 C C . SER B 1 171 ? -21.69000 -64.57900 12.12800 1.000 26.01555 3108 SER C C 1
ATOM 3853 O O . SER B 1 171 ? -22.03100 -65.72400 11.81300 1.000 28.98162 3108 SER C O 1
ATOM 3856 N N . SER B 1 172 ? -22.11100 -63.98200 13.24000 1.000 22.57792 3109 SER C N 1
ATOM 3857 C CA . SER B 1 172 ? -22.81200 -64.71800 14.27900 1.000 24.11591 3109 SER C CA 1
ATOM 3858 C C . SER B 1 172 ? -24.03200 -64.00100 14.83700 1.000 25.07882 3109 SER C C 1
ATOM 3859 O O . SER B 1 172 ? -24.72600 -64.58500 15.67600 1.000 23.87288 3109 SER C O 1
ATOM 3862 N N . HIS B 1 173 ? -24.31300 -62.76800 14.42300 1.000 24.97967 3110 HIS C N 1
ATOM 3863 C CA . HIS B 1 173 ? -25.51800 -62.07900 14.86500 1.000 23.99968 3110 HIS C CA 1
ATOM 3864 C C . HIS B 1 173 ? -26.03200 -61.20700 13.72800 1.000 25.11627 3110 HIS C C 1
ATOM 3865 O O . HIS B 1 173 ? -25.41300 -61.10700 12.66400 1.000 24.28856 3110 HIS C O 1
ATOM 3872 N N . SER B 1 174 ? -27.18500 -60.58200 13.95700 1.000 27.98577 3111 SER C N 1
ATOM 3873 C CA . SER B 1 174 ? -27.86900 -59.82000 12.92300 1.000 27.60537 3111 SER C CA 1
ATOM 3874 C C . SER B 1 174 ? -28.51300 -58.59300 13.55300 1.000 25.48268 3111 SER C C 1
ATOM 3875 O O . SER B 1 174 ? -28.71200 -58.52800 14.76900 1.000 26.76067 3111 SER C O 1
ATOM 3878 N N . ALA B 1 175 ? -28.85100 -57.62000 12.71000 1.000 22.84132 3112 ALA C N 1
ATOM 3879 C CA . ALA B 1 175 ? -29.43100 -56.38000 13.20400 1.000 21.64830 3112 ALA C CA 1
ATOM 3880 C C . ALA B 1 175 ? -30.39000 -55.80700 12.17400 1.000 26.05861 3112 ALA C C 1
ATOM 3881 O O . ALA B 1 175 ? -30.27200 -56.05700 10.97100 1.000 30.44470 3112 ALA C O 1
ATOM 3883 N N . ALA B 1 176 ? -31.34700 -55.02700 12.67100 1.000 22.02917 3113 ALA C N 1
ATOM 3884 C CA . ALA B 1 176 ? -32.32500 -54.34100 11.84000 1.000 24.16745 3113 ALA C CA 1
ATOM 3885 C C . ALA B 1 176 ? -32.80400 -53.11300 12.59500 1.000 25.60462 3113 ALA C C 1
ATOM 3886 O O . ALA B 1 176 ? -32.95200 -53.15400 13.82200 1.000 29.06941 3113 ALA C O 1
ATOM 3888 N N . LEU B 1 177 ? -33.03900 -52.02700 11.86300 1.000 25.64792 3114 LEU C N 1
ATOM 3889 C CA . LEU B 1 177 ? -33.47800 -50.78000 12.46400 1.000 27.80234 3114 LEU C CA 1
ATOM 3890 C C . LEU B 1 177 ? -34.70000 -50.25200 11.72600 1.000 30.24879 3114 LEU C C 1
ATOM 3891 O O . LEU B 1 177 ? -34.84700 -50.42800 10.50800 1.000 30.07968 3114 LEU C O 1
ATOM 3896 N N . THR B 1 178 ? -35.59400 -49.63200 12.49200 1.000 31.53871 3115 THR C N 1
ATOM 3897 C CA . THR B 1 178 ? -36.88300 -49.17700 11.99900 1.000 32.97768 3115 THR C CA 1
ATOM 3898 C C . THR B 1 178 ? -36.79200 -47.74300 11.48600 1.000 30.72152 3115 THR C C 1
ATOM 3899 O O . THR B 1 178 ? -35.78900 -47.04600 11.67100 1.000 29.20510 3115 THR C O 1
ATOM 3903 N N . SER B 1 179 ? -37.86700 -47.31400 10.81700 1.000 33.58719 3116 SER C N 1
ATOM 3904 C CA . SER B 1 179 ? -37.95500 -45.93400 10.35300 1.000 41.11915 3116 SER C CA 1
ATOM 3905 C C . SER B 1 179 ? -37.88200 -44.97000 11.52300 1.000 42.04535 3116 SER C C 1
ATOM 3906 O O . SER B 1 179 ? -37.21800 -43.93000 11.44200 1.000 45.31743 3116 SER C O 1
ATOM 3909 N N . SER B 1 180 ? -38.52700 -45.32300 12.63300 1.000 39.43600 3117 SER C N 1
ATOM 3910 C CA . SER B 1 180 ? -38.50000 -44.49200 13.82400 1.000 40.87257 3117 SER C CA 1
ATOM 3911 C C . SER B 1 180 ? -37.15400 -44.53000 14.53600 1.000 37.79895 3117 SER C C 1
ATOM 3912 O O . SER B 1 180 ? -36.95000 -43.75700 15.47800 1.000 41.36186 3117 SER C O 1
ATOM 3915 N N . GLY B 1 181 ? -36.24400 -45.40600 14.12900 1.000 34.44580 3118 GLY C N 1
ATOM 3916 C CA . GLY B 1 181 ? -34.90000 -45.40700 14.66400 1.000 30.18187 3118 GLY C CA 1
ATOM 3917 C C . GLY B 1 181 ? -34.62400 -46.37700 15.79100 1.000 30.88933 3118 GLY C C 1
ATOM 3918 O O . GLY B 1 181 ? -33.57000 -46.26500 16.43100 1.000 26.24721 3118 GLY C O 1
ATOM 3919 N N . GLU B 1 182 ? -35.53100 -47.31100 16.06700 1.000 32.97267 3119 GLU C N 1
ATOM 3920 C CA . GLU B 1 182 ? -35.24200 -48.36400 17.02800 1.000 30.87213 3119 GLU C CA 1
ATOM 3921 C C . GLU B 1 182 ? -34.32900 -49.40300 16.39200 1.000 25.43530 3119 GLU C C 1
ATOM 3922 O O . GLU B 1 182 ? -34.39100 -49.65800 15.19000 1.000 26.39505 3119 GLU C O 1
ATOM 3928 N N . LEU B 1 183 ? -33.47200 -50.00100 17.21200 1.000 26.31330 3120 LEU C N 1
ATOM 3929 C CA . LEU B 1 183 ? -32.49600 -50.97600 16.74800 1.000 24.69167 3120 LEU C CA 1
ATOM 3930 C C . LEU B 1 183 ? -32.79200 -52.32800 17.37800 1.000 28.09887 3120 LEU C C 1
ATOM 3931 O O . LEU B 1 183 ? -32.95200 -52.42800 18.60000 1.000 27.83013 3120 LEU C O 1
ATOM 3936 N N . TYR B 1 184 ? -32.86200 -53.36100 16.54100 1.000 24.60762 3121 TYR C N 1
ATOM 3937 C CA . TYR B 1 184 ? -33.03900 -54.73600 16.98700 1.000 23.21305 3121 TYR C CA 1
ATOM 3938 C C . TYR B 1 184 ? -31.78200 -55.53600 16.68200 1.000 23.82229 3121 TYR C C 1
ATOM 3939 O O . TYR B 1 184 ? -31.17200 -55.36800 15.62200 1.000 24.50068 3121 TYR C O 1
ATOM 3948 N N . THR B 1 185 ? -31.39700 -56.40300 17.61200 1.000 25.10063 3122 THR C N 1
ATOM 3949 C CA . THR B 1 185 ? -30.30000 -57.33500 17.40100 1.000 23.25383 3122 THR C CA 1
ATOM 3950 C C . THR B 1 185 ? -30.73100 -58.72300 17.85300 1.000 23.25715 3122 THR C C 1
ATOM 3951 O O . THR B 1 185 ? -31.62100 -58.87700 18.69400 1.000 23.46867 3122 THR C O 1
ATOM 3955 N N . TRP B 1 186 ? -30.09200 -59.73400 17.27400 1.000 21.82584 3123 TRP C N 1
ATOM 3956 C CA . TRP B 1 186 ? -30.34000 -61.11400 17.66000 1.000 23.27092 3123 TRP C CA 1
ATOM 3957 C C . TRP B 1 186 ? -29.18100 -61.96800 17.17100 1.000 25.58861 3123 TRP C C 1
ATOM 3958 O O . TRP B 1 186 ? -28.40800 -61.55800 16.30500 1.000 27.07865 3123 TRP C O 1
ATOM 3969 N N . GLY B 1 187 ? -29.06500 -63.16400 17.75100 1.000 26.18952 3124 GLY C N 1
ATOM 3970 C CA . GLY B 1 187 ? -28.00800 -64.09000 17.41200 1.000 23.63656 3124 GLY C CA 1
ATOM 3971 C C . GLY B 1 187 ? -27.15300 -64.43700 18.61900 1.000 26.79284 3124 GLY C C 1
ATOM 3972 O O . GLY B 1 187 ? -27.64600 -64.47900 19.76000 1.000 27.35949 3124 GLY C O 1
ATOM 3973 N N . LEU B 1 188 ? -25.87300 -64.69100 18.36100 1.000 27.65403 3125 LEU C N 1
ATOM 3974 C CA . LEU B 1 188 ? -24.94300 -65.09900 19.40600 1.000 26.27439 3125 LEU C CA 1
ATOM 3975 C C . LEU B 1 188 ? -24.73400 -63.96400 20.40200 1.000 25.15777 3125 LEU C C 1
ATOM 3976 O O . LEU B 1 188 ? -24.53700 -62.81000 20.01200 1.000 25.63142 3125 LEU C O 1
ATOM 3981 N N . GLY B 1 189 ? -24.77500 -64.29400 21.68900 1.000 25.96611 3126 GLY C N 1
ATOM 3982 C CA . GLY B 1 189 ? -24.72600 -63.27100 22.71500 1.000 24.45407 3126 GLY C CA 1
ATOM 3983 C C . GLY B 1 189 ? -23.37000 -63.03300 23.34800 1.000 23.19236 3126 GLY C C 1
ATOM 3984 O O . GLY B 1 189 ? -23.16600 -61.99700 23.98900 1.000 24.62913 3126 GLY C O 1
ATOM 3985 N N . GLU B 1 190 ? -22.43000 -63.96200 23.17500 1.000 22.38672 3127 GLU C N 1
ATOM 3986 C CA . GLU B 1 190 ? -21.19600 -63.88800 23.94500 1.000 27.23594 3127 GLU C CA 1
ATOM 3987 C C . GLU B 1 190 ? -20.38900 -62.65000 23.56900 1.000 24.42211 3127 GLU C C 1
ATOM 3988 O O . GLU B 1 190 ? -20.39000 -62.20100 22.41900 1.000 23.96735 3127 GLU C O 1
ATOM 3994 N N . TYR B 1 191 ? -19.72500 -62.08600 24.57800 1.000 21.11681 3128 TYR C N 1
ATOM 3995 C CA . TYR B 1 191 ? -18.93300 -60.86300 24.49400 1.000 23.58207 3128 TYR C CA 1
ATOM 3996 C C . TYR B 1 191 ? -19.78500 -59.62400 24.25900 1.000 23.39539 3128 TYR C C 1
ATOM 3997 O O . TYR B 1 191 ? -19.25600 -58.57000 23.90100 1.000 27.15431 3128 TYR C O 1
ATOM 4006 N N . GLY B 1 192 ? -21.09600 -59.72800 24.46300 1.000 27.46757 3129 GLY C N 1
ATOM 4007 C CA . GLY B 1 192 ? -21.97000 -58.57300 24.49600 1.000 29.52438 3129 GLY C CA 1
ATOM 4008 C C . GLY B 1 192 ? -22.28300 -57.93100 23.16400 1.000 28.31481 3129 GLY C C 1
ATOM 4009 O O . GLY B 1 192 ? -22.75900 -56.79000 23.14900 1.000 29.51703 3129 GLY C O 1
ATOM 4010 N N . ARG B 1 193 ? -22.05600 -58.62500 22.04800 1.000 24.72756 3130 ARG C N 1
ATOM 4011 C CA . ARG B 1 193 ? -22.24900 -58.01800 20.73400 1.000 23.95943 3130 ARG C CA 1
ATOM 4012 C C . ARG B 1 193 ? -23.69600 -57.60500 20.48200 1.000 25.19171 3130 ARG C C 1
ATOM 4013 O O . ARG B 1 193 ? -23.94800 -56.77900 19.59700 1.000 22.03435 3130 ARG C O 1
ATOM 4021 N N . LEU B 1 194 ? -24.64900 -58.15200 21.23900 1.000 24.05037 3131 LEU C N 1
ATOM 4022 C CA . LEU B 1 194 ? -26.05700 -57.85300 21.01500 1.000 23.80731 3131 LEU C CA 1
ATOM 4023 C C . LEU B 1 194 ? -26.50000 -56.55600 21.68100 1.000 24.25401 3131 LEU C C 1
ATOM 4024 O O . LEU B 1 194 ? -27.47400 -55.94500 21.22400 1.000 24.07689 3131 LEU C O 1
ATOM 4029 N N . GLY B 1 195 ? -25.82600 -56.13300 22.75000 1.000 24.44639 3132 GLY C N 1
ATOM 4030 C CA . GLY B 1 195 ? -26.07600 -54.83200 23.34100 1.000 23.11551 3132 GLY C CA 1
ATOM 4031 C C . GLY B 1 195 ? -27.18100 -54.76600 24.37000 1.000 28.39635 3132 GLY C C 1
ATOM 4032 O O . GLY B 1 195 ? -27.66600 -53.67000 24.66500 1.000 33.04478 3132 GLY C O 1
ATOM 4033 N N . HIS B 1 196 ? -27.58900 -55.89700 24.94100 1.000 27.79549 3133 HIS C N 1
ATOM 4034 C CA . HIS B 1 196 ? -28.71200 -55.93400 25.86800 1.000 30.83876 3133 HIS C CA 1
ATOM 4035 C C . HIS B 1 196 ? -28.28300 -55.99700 27.32900 1.000 33.94444 3133 HIS C C 1
ATOM 4036 O O . HIS B 1 196 ? -29.11600 -56.28600 28.19400 1.000 38.29338 3133 HIS C O 1
ATOM 4043 N N . GLY B 1 197 ? -27.01700 -55.72700 27.62900 1.000 31.86147 3134 GLY C N 1
ATOM 4044 C CA . GLY B 1 197 ? -26.57900 -55.72600 29.00900 1.000 33.89902 3134 GLY C CA 1
ATOM 4045 C C . GLY B 1 197 ? -26.21800 -57.08000 29.57000 1.000 34.56107 3134 GLY C C 1
ATOM 4046 O O . GLY B 1 197 ? -26.14100 -57.22900 30.79300 1.000 33.48999 3134 GLY C O 1
ATOM 4047 N N . ASP B 1 198 ? -25.99400 -58.07100 28.71500 1.000 32.37432 3135 ASP C N 1
ATOM 4048 C CA . ASP B 1 198 ? -25.61400 -59.40900 29.14500 1.000 34.82448 3135 ASP C CA 1
ATOM 4049 C C . ASP B 1 198 ? -24.99000 -60.12800 27.95600 1.000 31.29352 3135 ASP C C 1
ATOM 4050 O O . ASP B 1 198 ? -24.84500 -59.56300 26.86900 1.000 30.84453 3135 ASP C O 1
ATOM 4055 N N . ASN B 1 199 ? -24.62100 -61.38900 28.17100 1.000 33.67721 3136 ASN C N 1
ATOM 4056 C CA . ASN B 1 199 ? -24.00500 -62.21100 27.13900 1.000 35.06361 3136 ASN C CA 1
ATOM 4057 C C . ASN B 1 199 ? -24.98100 -63.23300 26.57000 1.000 32.26198 3136 ASN C C 1
ATOM 4058 O O . ASN B 1 199 ? -24.55600 -64.22100 25.96200 1.000 31.51036 3136 ASN C O 1
ATOM 4063 N N . THR B 1 200 ? -26.28200 -63.00100 26.74300 1.000 29.91014 3137 THR C N 1
ATOM 4064 C CA . THR B 1 200 ? -27.29100 -64.01700 26.47600 1.000 31.22615 3137 THR C CA 1
ATOM 4065 C C . THR B 1 200 ? -27.65500 -64.05200 24.99700 1.000 28.03960 3137 THR C C 1
ATOM 4066 O O . THR B 1 200 ? -27.96200 -63.01700 24.39800 1.000 29.65446 3137 THR C O 1
ATOM 4070 N N . THR B 1 201 ? -27.62900 -65.25000 24.41800 1.000 29.01797 3138 THR C N 1
ATOM 4071 C CA . THR B 1 201 ? -28.04300 -65.43500 23.03300 1.000 27.57808 3138 THR C CA 1
ATOM 4072 C C . THR B 1 201 ? -29.52700 -65.12300 22.87700 1.000 29.15602 3138 THR C C 1
ATOM 4073 O O . THR B 1 201 ? -30.33500 -65.42500 23.75900 1.000 30.73366 3138 THR C O 1
ATOM 4077 N N . GLN B 1 202 ? -29.87900 -64.50000 21.75200 1.000 27.65998 3139 GLN C N 1
ATOM 4078 C CA . GLN B 1 202 ? -31.25600 -64.14200 21.42900 1.000 30.33462 3139 GLN C CA 1
ATOM 4079 C C . GLN B 1 202 ? -31.63300 -64.77300 20.09300 1.000 32.08204 3139 GLN C C 1
ATOM 4080 O O . GLN B 1 202 ? -31.06100 -64.42000 19.05500 1.000 29.88649 3139 GLN C O 1
ATOM 4086 N N . LEU B 1 203 ? -32.60100 -65.69100 20.11600 1.000 32.48878 3140 LEU C N 1
ATOM 4087 C CA . LEU B 1 203 ? -33.04800 -66.38800 18.91500 1.000 32.91061 3140 LEU C CA 1
ATOM 4088 C C . LEU B 1 203 ? -34.11700 -65.62300 18.14400 1.000 32.44022 3140 LEU C C 1
ATOM 4089 O O . LEU B 1 203 ? -34.61000 -66.12400 17.12700 1.000 34.30890 3140 LEU C O 1
ATOM 4094 N N . LYS B 1 204 ? -34.46800 -64.42300 18.59600 1.000 29.51237 3141 LYS C N 1
ATOM 4095 C CA . LYS B 1 204 ? -35.54600 -63.59100 18.08900 1.000 48.04509 3141 LYS C CA 1
ATOM 4096 C C . LYS B 1 204 ? -35.02600 -62.16400 18.14600 1.000 28.33350 3141 LYS C C 1
ATOM 4097 O O . LYS B 1 204 ? -34.24800 -61.83500 19.05200 1.000 39.13491 3141 LYS C O 1
ATOM 4103 N N . PRO B 1 205 ? -35.41100 -61.30300 17.20700 1.000 32.02992 3142 PRO C N 1
ATOM 4104 C CA . PRO B 1 205 ? -34.99600 -59.89900 17.29100 1.000 30.08184 3142 PRO C CA 1
ATOM 4105 C C . PRO B 1 205 ? -35.41900 -59.27700 18.61400 1.000 33.57409 3142 PRO C C 1
ATOM 4106 O O . PRO B 1 205 ? -36.53200 -59.49500 19.09800 1.000 34.74686 3142 PRO C O 1
ATOM 4110 N N . LYS B 1 206 ? -34.50700 -58.51000 19.21000 1.000 31.98477 3143 LYS C N 1
ATOM 4111 C CA . LYS B 1 206 ? -34.73000 -57.88000 20.50500 1.000 32.10991 3143 LYS C CA 1
ATOM 4112 C C . LYS B 1 206 ? -34.26400 -56.43400 20.43700 1.000 29.83943 3143 LYS C C 1
ATOM 4113 O O . LYS B 1 206 ? -33.14800 -56.16000 19.98300 1.000 25.92075 3143 LYS C O 1
ATOM 4119 N N . MET B 1 207 ? -35.11400 -55.51600 20.89300 1.000 30.69254 3144 MET C N 1
ATOM 4120 C CA . MET B 1 207 ? -34.80900 -54.09600 20.78100 1.000 30.65889 3144 MET C CA 1
ATOM 4121 C C . MET B 1 207 ? -33.72900 -53.68800 21.77800 1.000 29.37153 3144 MET C C 1
ATOM 4122 O O . MET B 1 207 ? -33.75700 -54.08000 22.94700 1.000 30.00989 3144 MET C O 1
ATOM 4127 N N . VAL B 1 208 ? -32.77300 -52.88900 21.30500 1.000 29.64722 3145 VAL C N 1
ATOM 4128 C CA . VAL B 1 208 ? -31.66600 -52.41000 22.13300 1.000 29.48628 3145 VAL C CA 1
ATOM 4129 C C . VAL B 1 208 ? -32.18000 -51.21000 22.92400 1.000 32.32880 3145 VAL C C 1
ATOM 4130 O O . VAL B 1 208 ? -32.26400 -50.09600 22.40700 1.000 31.83478 3145 VAL C O 1
ATOM 4134 N N . LYS B 1 209 ? -32.51800 -51.43900 24.19500 1.000 35.24423 3146 LYS C N 1
ATOM 4135 C CA . LYS B 1 209 ? -33.23800 -50.43500 24.97200 1.000 37.81476 3146 LYS C CA 1
ATOM 4136 C C . LYS B 1 209 ? -32.36100 -49.23600 25.32100 1.000 37.39919 3146 LYS C C 1
ATOM 4137 O O . LYS B 1 209 ? -32.87800 -48.12100 25.45500 1.000 38.51736 3146 LYS C O 1
ATOM 4143 N N . VAL B 1 210 ? -31.04800 -49.43700 25.48000 1.000 34.43851 3147 VAL C N 1
ATOM 4144 C CA . VAL B 1 210 ? -30.15600 -48.31600 25.77600 1.000 36.80951 3147 VAL C CA 1
ATOM 4145 C C . VAL B 1 210 ? -30.23500 -47.24200 24.70200 1.000 34.51539 3147 VAL C C 1
ATOM 4146 O O . VAL B 1 210 ? -30.14300 -46.04700 25.00500 1.000 36.08608 3147 VAL C O 1
ATOM 4150 N N . LEU B 1 211 ? -30.43500 -47.62800 23.44700 1.000 30.69532 3148 LEU C N 1
ATOM 4151 C CA . LEU B 1 211 ? -30.43800 -46.64100 22.37800 1.000 30.79458 3148 LEU C CA 1
ATOM 4152 C C . LEU B 1 211 ? -31.79000 -45.97000 22.17600 1.000 35.65801 3148 LEU C C 1
ATOM 4153 O O . LEU B 1 211 ? -31.90700 -45.11300 21.29500 1.000 37.98460 3148 LEU C O 1
ATOM 4158 N N . LEU B 1 212 ? -32.79900 -46.33300 22.96600 1.000 37.51433 3149 LEU C N 1
ATOM 4159 C CA . LEU B 1 212 ? -34.05700 -45.59200 23.01400 1.000 45.41554 3149 LEU C CA 1
ATOM 4160 C C . LEU B 1 212 ? -33.80000 -44.09800 23.18400 1.000 47.63548 3149 LEU C C 1
ATOM 4161 O O . LEU B 1 212 ? -33.01800 -43.68200 24.04500 1.000 49.74199 3149 LEU C O 1
ATOM 4166 N N . GLY B 1 213 ? -34.48100 -43.29000 22.37200 1.000 45.56902 3150 GLY C N 1
ATOM 4167 C CA . GLY B 1 213 ? -34.30500 -41.86000 22.36400 1.000 46.10118 3150 GLY C CA 1
ATOM 4168 C C . GLY B 1 213 ? -33.35000 -41.35800 21.30100 1.000 43.43565 3150 GLY C C 1
ATOM 4169 O O . GLY B 1 213 ? -33.39500 -40.17100 20.95300 1.000 46.71141 3150 GLY C O 1
ATOM 4170 N N . HIS B 1 214 ? -32.47500 -42.22100 20.79800 1.000 38.49073 3151 HIS C N 1
ATOM 4171 C CA . HIS B 1 214 ? -31.65500 -41.92600 19.63400 1.000 35.85791 3151 HIS C CA 1
ATOM 4172 C C . HIS B 1 214 ? -32.32400 -42.52000 18.40600 1.000 34.74913 3151 HIS C C 1
ATOM 4173 O O . HIS B 1 214 ? -32.89200 -43.61500 18.46900 1.000 36.24426 3151 HIS C O 1
ATOM 4180 N N A ARG B 1 215 ? -32.28200 -41.79000 17.29500 0.630 32.56760 3152 ARG C N 1
ATOM 4181 N N B ARG B 1 215 ? -32.24100 -41.80500 17.28500 0.370 32.74860 3152 ARG C N 1
ATOM 4182 C CA A ARG B 1 215 ? -32.72100 -42.34100 16.01700 0.630 32.16325 3152 ARG C CA 1
ATOM 4183 C CA B ARG B 1 215 ? -32.71300 -42.32000 16.00000 0.370 32.25449 3152 ARG C CA 1
ATOM 4184 C C A ARG B 1 215 ? -31.51000 -42.97800 15.35300 0.630 30.18755 3152 ARG C C 1
ATOM 4185 C C B ARG B 1 215 ? -31.53300 -42.97800 15.29500 0.370 29.99349 3152 ARG C C 1
ATOM 4186 O O A ARG B 1 215 ? -30.67600 -42.29100 14.75800 0.630 30.42552 3152 ARG C O 1
ATOM 4187 O O B ARG B 1 215 ? -30.74500 -42.32300 14.61100 0.370 29.97064 3152 ARG C O 1
ATOM 4202 N N . VAL B 1 216 ? -31.40600 -44.29500 15.46800 1.000 27.02004 3153 VAL C N 1
ATOM 4203 C CA . VAL B 1 216 ? -30.32800 -45.03600 14.82800 1.000 26.14708 3153 VAL C CA 1
ATOM 4204 C C . VAL B 1 216 ? -30.63700 -45.16300 13.34300 1.000 27.50582 3153 VAL C C 1
ATOM 4205 O O . VAL B 1 216 ? -31.74100 -45.56500 12.95500 1.000 29.80268 3153 VAL C O 1
ATOM 4209 N N . ILE B 1 217 ? -29.66900 -44.80600 12.50300 1.000 27.35899 3154 ILE C N 1
ATOM 4210 C CA . ILE B 1 217 ? -29.87900 -44.80700 11.06300 1.000 27.33699 3154 ILE C CA 1
ATOM 4211 C C . ILE B 1 217 ? -29.01000 -45.82000 10.33000 1.000 26.37174 3154 ILE C C 1
ATOM 4212 O O . ILE B 1 217 ? -29.37800 -46.23400 9.21900 1.000 30.00852 3154 ILE C O 1
ATOM 4217 N N . GLN B 1 218 ? -27.87200 -46.23100 10.88600 1.000 27.38652 3155 GLN C N 1
ATOM 4218 C CA . GLN B 1 218 ? -27.08300 -47.31300 10.31700 1.000 26.79824 3155 GLN C CA 1
ATOM 4219 C C . GLN B 1 218 ? -26.58500 -48.20900 11.43900 1.000 23.78689 3155 GLN C C 1
ATOM 4220 O O . GLN B 1 218 ? -26.44400 -47.78300 12.58800 1.000 24.72208 3155 GLN C O 1
ATOM 4226 N N . VAL B 1 219 ? -26.30600 -49.46200 11.08300 1.000 21.85220 3156 VAL C N 1
ATOM 4227 C CA . VAL B 1 219 ? -25.74900 -50.43700 12.01400 1.000 23.92679 3156 VAL C CA 1
ATOM 4228 C C . VAL B 1 219 ? -24.79200 -51.32600 11.23400 1.000 24.11237 3156 VAL C C 1
ATOM 4229 O O . VAL B 1 219 ? -24.99400 -51.59000 10.04500 1.000 26.54995 3156 VAL C O 1
ATOM 4233 N N . ALA B 1 220 ? -23.73000 -51.76800 11.90300 1.000 19.99927 3157 ALA C N 1
ATOM 4234 C CA . ALA B 1 220 ? -22.76500 -52.67200 11.29800 1.000 19.23289 3157 ALA C CA 1
ATOM 4235 C C . ALA B 1 220 ? -22.33900 -53.70700 12.32700 1.000 22.86638 3157 ALA C C 1
ATOM 4236 O O . ALA B 1 220 ? -22.20800 -53.40300 13.51400 1.000 23.70330 3157 ALA C O 1
ATOM 4238 N N . CYS B 1 221 ? -22.11900 -54.93200 11.85800 1.000 25.29247 3158 CYS C N 1
ATOM 4239 C CA . CYS B 1 221 ? -21.81500 -56.06400 12.72200 1.000 26.56392 3158 CYS C CA 1
ATOM 4240 C C . CYS B 1 221 ? -20.49000 -56.68700 12.30600 1.000 27.27284 3158 CYS C C 1
ATOM 4241 O O . CYS B 1 221 ? -20.19400 -56.78300 11.11300 1.000 28.56766 3158 CYS C O 1
ATOM 4244 N N . GLY B 1 222 ? -19.69700 -57.10900 13.29300 1.000 25.42092 3159 GLY C N 1
ATOM 4245 C CA . GLY B 1 222 ? -18.41600 -57.73000 13.04600 1.000 20.98841 3159 GLY C CA 1
ATOM 4246 C C . GLY B 1 222 ? -18.50400 -59.24600 13.03300 1.000 22.07467 3159 GLY C C 1
ATOM 4247 O O . GLY B 1 222 ? -19.57900 -59.84100 13.10000 1.000 24.52809 3159 GLY C O 1
ATOM 4248 N N . SER B 1 223 ? -17.33600 -59.87700 12.96200 1.000 21.42413 3160 SER C N 1
ATOM 4249 C CA . SER B 1 223 ? -17.24000 -61.32900 12.86300 1.000 21.17647 3160 SER C CA 1
ATOM 4250 C C . SER B 1 223 ? -16.41600 -61.90000 14.01200 1.000 23.58892 3160 SER C C 1
ATOM 4251 O O . SER B 1 223 ? -15.74600 -61.17400 14.75300 1.000 27.25054 3160 SER C O 1
ATOM 4254 N N . ARG B 1 224 ? -16.47800 -63.22700 14.14200 1.000 24.04539 3161 ARG C N 1
ATOM 4255 C CA . ARG B 1 224 ? -15.80300 -63.97800 15.19800 1.000 25.59798 3161 ARG C CA 1
ATOM 4256 C C . ARG B 1 224 ? -16.17300 -63.41900 16.56600 1.000 27.51090 3161 ARG C C 1
ATOM 4257 O O . ARG B 1 224 ? -17.36000 -63.33000 16.89700 1.000 28.83842 3161 ARG C O 1
ATOM 4265 N N . ASP B 1 225 ? -15.17900 -63.05200 17.37300 1.000 27.12220 3162 ASP C N 1
ATOM 4266 C CA . ASP B 1 225 ? -15.43200 -62.30100 18.60500 1.000 22.10258 3162 ASP C CA 1
ATOM 4267 C C . ASP B 1 225 ? -15.70400 -60.86400 18.18400 1.000 22.21126 3162 ASP C C 1
ATOM 4268 O O . ASP B 1 225 ? -14.78100 -60.07100 17.99500 1.000 23.12949 3162 ASP C O 1
ATOM 4273 N N . ALA B 1 226 ? -16.98000 -60.53000 18.03300 1.000 22.51836 3163 ALA C N 1
ATOM 4274 C CA . ALA B 1 226 ? -17.40300 -59.43300 17.17900 1.000 22.81410 3163 ALA C CA 1
ATOM 4275 C C . ALA B 1 226 ? -17.76400 -58.18200 17.96600 1.000 24.72146 3163 ALA C C 1
ATOM 4276 O O . ALA B 1 226 ? -18.23100 -58.24500 19.10500 1.000 22.45513 3163 ALA C O 1
ATOM 4278 N N . GLN B 1 227 ? -17.55500 -57.03800 17.32100 1.000 24.48182 3164 GLN C N 1
ATOM 4279 C CA . GLN B 1 227 ? -18.10000 -55.76000 17.74800 1.000 23.65632 3164 GLN C CA 1
ATOM 4280 C C . GLN B 1 227 ? -19.40300 -55.47200 17.00200 1.000 24.11603 3164 GLN C C 1
ATOM 4281 O O . GLN B 1 227 ? -19.74000 -56.11900 16.00900 1.000 24.77995 3164 GLN C O 1
ATOM 4287 N N . THR B 1 228 ? -20.14200 -54.48700 17.49900 1.000 22.82218 3165 THR C N 1
ATOM 4288 C CA . THR B 1 228 ? -21.27100 -53.91800 16.78000 1.000 22.62597 3165 THR C CA 1
ATOM 4289 C C . THR B 1 228 ? -21.13000 -52.40400 16.79600 1.000 24.72524 3165 THR C C 1
ATOM 4290 O O . THR B 1 228 ? -20.72900 -51.82500 17.81000 1.000 21.70700 3165 THR C O 1
ATOM 4294 N N . LEU B 1 229 ? -21.43900 -51.77200 15.66700 1.000 22.68736 3166 LEU C N 1
ATOM 4295 C CA . LEU B 1 229 ? -21.41100 -50.32400 15.53700 1.000 25.97316 3166 LEU C CA 1
ATOM 4296 C C . LEU B 1 229 ? -22.79500 -49.81500 15.15600 1.000 27.53233 3166 LEU C C 1
ATOM 4297 O O . LEU B 1 229 ? -23.55200 -50.49500 14.46000 1.000 26.69451 3166 LEU C O 1
ATOM 4302 N N . ALA B 1 230 ? -23.11700 -48.60600 15.61000 1.000 27.48119 3167 ALA C N 1
ATOM 4303 C CA . ALA B 1 230 ? -24.38300 -47.97400 15.27200 1.000 24.64845 3167 ALA C CA 1
ATOM 4304 C C . ALA B 1 230 ? -24.16900 -46.48100 15.07400 1.000 23.82472 3167 ALA C C 1
ATOM 4305 O O . ALA B 1 230 ? -23.33100 -45.86500 15.73600 1.000 23.46898 3167 ALA C O 1
ATOM 4307 N N . LEU B 1 231 ? -24.94500 -45.90800 14.15700 1.000 23.88478 3168 LEU C N 1
ATOM 4308 C CA . LEU B 1 231 ? -24.87200 -44.49700 13.80400 1.000 24.71194 3168 LEU C CA 1
ATOM 4309 C C . LEU B 1 231 ? -26.24700 -43.86500 13.97500 1.000 25.85850 3168 LEU C C 1
ATOM 4310 O O . LEU B 1 231 ? -27.26300 -44.46400 13.60700 1.000 27.18520 3168 LEU C O 1
ATOM 4315 N N . THR B 1 232 ? -26.28000 -42.66300 14.54500 1.000 24.62754 3169 THR C N 1
ATOM 4316 C CA . THR B 1 232 ? -27.52200 -41.93300 14.75300 1.000 26.01444 3169 THR C CA 1
ATOM 4317 C C . THR B 1 232 ? -27.60900 -40.76600 13.78000 1.000 26.63177 3169 THR C C 1
ATOM 4318 O O . THR B 1 232 ? -26.62000 -40.36500 13.16100 1.000 26.78428 3169 THR C O 1
ATOM 4322 N N . ASP B 1 233 ? -28.81800 -40.21000 13.65400 1.000 30.06196 3170 ASP C N 1
ATOM 4323 C CA . ASP B 1 233 ? -29.03000 -39.10000 12.73100 1.000 33.49460 3170 ASP C CA 1
ATOM 4324 C C . ASP B 1 233 ? -28.40300 -37.79700 13.21500 1.000 39.33722 3170 ASP C C 1
ATOM 4325 O O . ASP B 1 233 ? -28.43600 -36.80300 12.48200 1.000 41.90766 3170 ASP C O 1
ATOM 4330 N N . GLU B 1 234 ? -27.83900 -37.77400 14.42100 1.000 40.46517 3171 GLU C N 1
ATOM 4331 C CA . GLU B 1 234 ? -27.05900 -36.64100 14.89300 1.000 35.96824 3171 GLU C CA 1
ATOM 4332 C C . GLU B 1 234 ? -25.56100 -36.87100 14.74000 1.000 36.09403 3171 GLU C C 1
ATOM 4333 O O . GLU B 1 234 ? -24.76400 -36.07900 15.25600 1.000 36.23350 3171 GLU C O 1
ATOM 4339 N N . GLY B 1 235 ? -25.16100 -37.93500 14.04500 1.000 33.22531 3172 GLY C N 1
ATOM 4340 C CA . GLY B 1 235 ? -23.76200 -38.21200 13.80400 1.000 28.39801 3172 GLY C CA 1
ATOM 4341 C C . GLY B 1 235 ? -23.04600 -38.95500 14.90900 1.000 30.84782 3172 GLY C C 1
ATOM 4342 O O . GLY B 1 235 ? -21.83700 -39.19600 14.78600 1.000 33.11915 3172 GLY C O 1
ATOM 4343 N N . LEU B 1 236 ? -23.74000 -39.32600 15.98000 1.000 29.10059 3173 LEU C N 1
ATOM 4344 C CA . LEU B 1 236 ? -23.10300 -40.06600 17.06000 1.000 28.17064 3173 LEU C CA 1
ATOM 4345 C C . LEU B 1 236 ? -22.85800 -41.51200 16.64600 1.000 27.47667 3173 LEU C C 1
ATOM 4346 O O . LEU B 1 236 ? -23.72800 -42.16700 16.06500 1.000 25.59998 3173 LEU C O 1
ATOM 4351 N N . VAL B 1 237 ? -21.65900 -42.00600 16.94700 1.000 24.87883 3174 VAL C N 1
ATOM 4352 C CA . VAL B 1 237 ? -21.29200 -43.39500 16.70600 1.000 23.20200 3174 VAL C CA 1
ATOM 4353 C C . VAL B 1 237 ? -21.24100 -44.11900 18.04300 1.000 24.10392 3174 VAL C C 1
ATOM 4354 O O . VAL B 1 237 ? -20.68200 -43.60500 19.01800 1.000 24.67178 3174 VAL C O 1
ATOM 4358 N N . PHE B 1 238 ? -21.83600 -45.30700 18.08800 1.000 22.79593 3175 PHE C N 1
ATOM 4359 C CA . PHE B 1 238 ? -21.82500 -46.15600 19.26600 1.000 23.36199 3175 PHE C CA 1
ATOM 4360 C C . PHE B 1 238 ? -21.19000 -47.49300 18.91100 1.000 23.81279 3175 PHE C C 1
ATOM 4361 O O . PHE B 1 238 ? -21.32800 -47.98300 17.78700 1.000 25.50664 3175 PHE C O 1
ATOM 4369 N N . SER B 1 239 ? -20.48500 -48.08000 19.87500 1.000 28.12335 3176 SER C N 1
ATOM 4370 C CA . SER B 1 239 ? -19.89900 -49.40100 19.70400 1.000 26.45015 3176 SER C CA 1
ATOM 4371 C C . SER B 1 239 ? -20.14400 -50.23100 20.95500 1.000 24.95653 3176 SER C C 1
ATOM 4372 O O . SER B 1 239 ? -20.30600 -49.70100 22.05800 1.000 25.16662 3176 SER C O 1
ATOM 4375 N N . TRP B 1 240 ? -20.17400 -51.54500 20.76200 1.000 23.29204 3177 TRP C N 1
ATOM 4376 C CA . TRP B 1 240 ? -20.27800 -52.49400 21.86200 1.000 19.84577 3177 TRP C CA 1
ATOM 4377 C C . TRP B 1 240 ? -19.90000 -53.87000 21.33700 1.000 19.58650 3177 TRP C C 1
ATOM 4378 O O . TRP B 1 240 ? -19.71700 -54.06700 20.13400 1.000 21.82139 3177 TRP C O 1
ATOM 4389 N N . GLY B 1 241 ? -19.78100 -54.81900 22.25600 1.000 20.25293 3178 GLY C N 1
ATOM 4390 C CA . GLY B 1 241 ? -19.33500 -56.14700 21.89300 1.000 20.76123 3178 GLY C CA 1
ATOM 4391 C C . GLY B 1 241 ? -17.91400 -56.42800 22.33600 1.000 29.33176 3178 GLY C C 1
ATOM 4392 O O . GLY B 1 241 ? -17.46300 -55.91100 23.36300 1.000 21.62066 3178 GLY C O 1
ATOM 4393 N N . ASP B 1 242 ? -17.19500 -57.24500 21.57000 1.000 26.92108 3179 ASP C N 1
ATOM 4394 C CA . ASP B 1 242 ? -15.86300 -57.67400 21.97000 1.000 24.82785 3179 ASP C CA 1
ATOM 4395 C C . ASP B 1 242 ? -14.85800 -56.54400 21.77800 1.000 23.09542 3179 ASP C C 1
ATOM 4396 O O . ASP B 1 242 ? -14.86600 -55.85300 20.75500 1.000 21.88299 3179 ASP C O 1
ATOM 4401 N N . GLY B 1 243 ? -13.98600 -56.36500 22.76700 1.000 26.83364 3180 GLY C N 1
ATOM 4402 C CA . GLY B 1 243 ? -13.04700 -55.26500 22.78000 1.000 26.36222 3180 GLY C CA 1
ATOM 4403 C C . GLY B 1 243 ? -11.64800 -55.56000 22.28300 1.000 25.90345 3180 GLY C C 1
ATOM 4404 O O . GLY B 1 243 ? -10.82900 -54.63600 22.22600 1.000 26.96802 3180 GLY C O 1
ATOM 4405 N N . ASP B 1 244 ? -11.34900 -56.81100 21.91800 1.000 24.36651 3181 ASP C N 1
ATOM 4406 C CA . ASP B 1 244 ? -10.00400 -57.18000 21.48900 1.000 25.90410 3181 ASP C CA 1
ATOM 4407 C C . ASP B 1 244 ? -9.52200 -56.27500 20.36500 1.000 24.81711 3181 ASP C C 1
ATOM 4408 O O . ASP B 1 244 ? -10.27800 -55.94000 19.44900 1.000 28.72733 3181 ASP C O 1
ATOM 4413 N N . PHE B 1 245 ? -8.25500 -55.86600 20.45700 1.000 23.77073 3182 PHE C N 1
ATOM 4414 C CA . PHE B 1 245 ? -7.54300 -55.07200 19.45800 1.000 24.43218 3182 PHE C CA 1
ATOM 4415 C C . PHE B 1 245 ? -8.07900 -53.65300 19.31800 1.000 25.42457 3182 PHE C C 1
ATOM 4416 O O . PHE B 1 245 ? -7.73900 -52.96500 18.34600 1.000 26.43090 3182 PHE C O 1
ATOM 4424 N N . GLY B 1 246 ? -8.89400 -53.18700 20.26000 1.000 22.96607 3183 GLY C N 1
ATOM 4425 C CA . GLY B 1 246 ? -9.37400 -51.82300 20.23500 1.000 21.16526 3183 GLY C CA 1
ATOM 4426 C C . GLY B 1 246 ? -10.44400 -51.52000 19.21100 1.000 24.32778 3183 GLY C C 1
ATOM 4427 O O . GLY B 1 246 ? -10.67300 -50.34100 18.91800 1.000 23.76862 3183 GLY C O 1
ATOM 4428 N N . LYS B 1 247 ? -11.12400 -52.53700 18.67100 1.000 22.96811 3184 LYS C N 1
ATOM 4429 C CA . LYS B 1 247 ? -12.08600 -52.30300 17.59700 1.000 25.90802 3184 LYS C CA 1
ATOM 4430 C C . LYS B 1 247 ? -13.33200 -51.56000 18.06000 1.000 25.42174 3184 LYS C C 1
ATOM 4431 O O . LYS B 1 247 ? -14.12300 -51.12900 17.21300 1.000 22.97687 3184 LYS C O 1
ATOM 4437 N N . LEU B 1 248 ? -13.53500 -51.40700 19.36800 1.000 25.84139 3185 LEU C N 1
ATOM 4438 C CA . LEU B 1 248 ? -14.60500 -50.54400 19.85100 1.000 25.57933 3185 LEU C CA 1
ATOM 4439 C C . LEU B 1 248 ? -14.22000 -49.07000 19.81800 1.000 25.64445 3185 LEU C C 1
ATOM 4440 O O . LEU B 1 248 ? -15.10200 -48.21300 19.93100 1.000 25.56838 3185 LEU C O 1
ATOM 4445 N N . GLY B 1 249 ? -12.93100 -48.76000 19.67700 1.000 24.08192 3186 GLY C N 1
ATOM 4446 C CA . GLY B 1 249 ? -12.49200 -47.39600 19.46600 1.000 23.27653 3186 GLY C CA 1
ATOM 4447 C C . GLY B 1 249 ? -12.43300 -46.52200 20.69400 1.000 23.20293 3186 GLY C C 1
ATOM 4448 O O . GLY B 1 249 ? -12.46800 -45.29500 20.56500 1.000 25.35295 3186 GLY C O 1
ATOM 4449 N N . ARG B 1 250 ? -12.33900 -47.10500 21.88700 1.000 24.20229 3187 ARG C N 1
ATOM 4450 C CA . ARG B 1 250 ? -12.28800 -46.33000 23.12000 1.000 24.43379 3187 ARG C CA 1
ATOM 4451 C C . ARG B 1 250 ? -11.07100 -46.70400 23.96000 1.000 27.65515 3187 ARG C C 1
ATOM 4452 O O . ARG B 1 250 ? -11.07300 -46.53700 25.18000 1.000 31.76498 3187 ARG C O 1
ATOM 4460 N N . GLY B 1 251 ? -10.02400 -47.20200 23.31100 1.000 27.39102 3188 GLY C N 1
ATOM 4461 C CA . GLY B 1 251 ? -8.78300 -47.53600 23.97600 1.000 28.71640 3188 GLY C CA 1
ATOM 4462 C C . GLY B 1 251 ? -8.77800 -48.94100 24.55400 1.000 30.32371 3188 GLY C C 1
ATOM 4463 O O . GLY B 1 251 ? -9.81600 -49.54500 24.82000 1.000 34.25284 3188 GLY C O 1
ATOM 4464 N N . GLY B 1 252 ? -7.57000 -49.46500 24.73600 1.000 28.56731 3189 GLY C N 1
ATOM 4465 C CA . GLY B 1 252 ? -7.40100 -50.73400 25.42500 1.000 29.33862 3189 GLY C CA 1
ATOM 4466 C C . GLY B 1 252 ? -8.07500 -51.88600 24.70700 1.000 30.94959 3189 GLY C C 1
ATOM 4467 O O . GLY B 1 252 ? -8.10100 -51.96100 23.47100 1.000 29.41832 3189 GLY C O 1
ATOM 4468 N N . SER B 1 253 ? -8.64300 -52.80500 25.50000 1.000 30.81408 3190 SER C N 1
ATOM 4469 C CA . SER B 1 253 ? -9.23000 -54.01200 24.92700 1.000 34.89178 3190 SER C CA 1
ATOM 4470 C C . SER B 1 253 ? -10.44600 -54.52200 25.69800 1.000 34.29830 3190 SER C C 1
ATOM 4471 O O . SER B 1 253 ? -10.83900 -55.67700 25.49900 1.000 31.04203 3190 SER C O 1
ATOM 4474 N N . GLU B 1 254 ? -11.05000 -53.71300 26.56500 1.000 34.18214 3191 GLU C N 1
ATOM 4475 C CA . GLU B 1 254 ? -12.23400 -54.15400 27.29100 1.000 35.43850 3191 GLU C CA 1
ATOM 4476 C C . GLU B 1 254 ? -13.45500 -54.15100 26.37700 1.000 32.02092 3191 GLU C C 1
ATOM 4477 O O . GLU B 1 254 ? -13.67300 -53.20300 25.61800 1.000 32.12577 3191 GLU C O 1
ATOM 4483 N N . GLY B 1 255 ? -14.24800 -55.21900 26.44300 1.000 31.61717 3192 GLY C N 1
ATOM 4484 C CA . GLY B 1 255 ? -15.53400 -55.24900 25.78100 1.000 32.50532 3192 GLY C CA 1
ATOM 4485 C C . GLY B 1 255 ? -16.61900 -54.64000 26.65200 1.000 34.29904 3192 GLY C C 1
ATOM 4486 O O . GLY B 1 255 ? -16.37900 -54.18500 27.76900 1.000 33.96589 3192 GLY C O 1
ATOM 4487 N N . CYS B 1 256 ? -17.84200 -54.62900 26.12600 1.000 35.86197 3193 CYS C N 1
ATOM 4488 C CA . CYS B 1 256 ? -18.94500 -54.12300 26.92800 1.000 39.60058 3193 CYS C CA 1
ATOM 4489 C C . CYS B 1 256 ? -20.26600 -54.69100 26.42800 1.000 35.75643 3193 CYS C C 1
ATOM 4490 O O . CYS B 1 256 ? -20.41900 -55.02400 25.25000 1.000 35.05871 3193 CYS C O 1
ATOM 4493 N N . ASN B 1 257 ? -21.21100 -54.78700 27.36300 1.000 31.06927 3194 ASN C N 1
ATOM 4494 C CA . ASN B 1 257 ? -22.54900 -55.33200 27.18900 1.000 34.24284 3194 ASN C CA 1
ATOM 4495 C C . ASN B 1 257 ? -23.50400 -54.35700 26.52200 1.000 30.62837 3194 ASN C C 1
ATOM 4496 O O . ASN B 1 257 ? -24.60000 -54.76300 26.11900 1.000 32.19479 3194 ASN C O 1
ATOM 4501 N N . ILE B 1 258 ? -23.12500 -53.08800 26.42700 1.000 28.66149 3195 ILE C N 1
ATOM 4502 C CA . ILE B 1 258 ? -24.07400 -51.98900 26.30300 1.000 29.38535 3195 ILE C CA 1
ATOM 4503 C C . ILE B 1 258 ? -23.47900 -50.98400 25.32400 1.000 26.95649 3195 ILE C C 1
ATOM 4504 O O . ILE B 1 258 ? -22.25900 -50.77000 25.33400 1.000 27.48863 3195 ILE C O 1
ATOM 4509 N N . PRO B 1 259 ? -24.27900 -50.36400 24.45600 1.000 25.55930 3196 PRO C N 1
ATOM 4510 C CA . PRO B 1 259 ? -23.72700 -49.36700 23.52900 1.000 25.98188 3196 PRO C CA 1
ATOM 4511 C C . PRO B 1 259 ? -23.04400 -48.21900 24.26400 1.000 26.17643 3196 PRO C C 1
ATOM 4512 O O . PRO B 1 259 ? -23.55600 -47.69500 25.25500 1.000 27.85748 3196 PRO C O 1
ATOM 4516 N N . GLN B 1 260 ? -21.87100 -47.83800 23.76600 1.000 25.33015 3197 GLN C N 1
ATOM 4517 C CA . GLN B 1 260 ? -21.12400 -46.70200 24.28700 1.000 28.56434 3197 GLN C CA 1
ATOM 4518 C C . GLN B 1 260 ? -20.74200 -45.77500 23.14400 1.000 28.54428 3197 GLN C C 1
ATOM 4519 O O . GLN B 1 260 ? -20.37800 -46.22800 22.05500 1.000 25.66194 3197 GLN C O 1
ATOM 4525 N N . ASN B 1 261 ? -20.82400 -44.47500 23.41000 1.000 30.65116 3198 ASN C N 1
ATOM 4526 C CA . ASN B 1 261 ? -20.44900 -43.46400 22.43100 1.000 29.07272 3198 ASN C CA 1
ATOM 4527 C C . ASN B 1 261 ? -18.95000 -43.51000 22.15200 1.000 27.88515 3198 ASN C C 1
ATOM 4528 O O . ASN B 1 261 ? -18.13400 -43.51000 23.07900 1.000 28.99838 3198 ASN C O 1
ATOM 4533 N N . ILE B 1 262 ? -18.58600 -43.56500 20.86900 1.000 26.52181 3199 ILE C N 1
ATOM 4534 C CA . ILE B 1 262 ? -17.19300 -43.38700 20.46600 1.000 27.28186 3199 ILE C CA 1
ATOM 4535 C C . ILE B 1 262 ? -16.90600 -41.89200 20.41500 1.000 33.46746 3199 ILE C C 1
ATOM 4536 O O . ILE B 1 262 ? -17.14200 -41.23900 19.39200 1.000 35.36035 3199 ILE C O 1
ATOM 4541 N N . GLU B 1 263 ? -16.38100 -41.34700 21.51600 1.000 32.46667 3200 GLU C N 1
ATOM 4542 C CA . GLU B 1 263 ? -16.30700 -39.89700 21.67700 1.000 34.93557 3200 GLU C CA 1
ATOM 4543 C C . GLU B 1 263 ? -15.48200 -39.22800 20.58600 1.000 35.19439 3200 GLU C C 1
ATOM 4544 O O . GLU B 1 263 ? -15.78100 -38.09200 20.20100 1.000 35.38056 3200 GLU C O 1
ATOM 4550 N N . ARG B 1 264 ? -14.44800 -39.90000 20.07500 1.000 34.86225 3201 ARG C N 1
ATOM 4551 C CA . ARG B 1 264 ? -13.57800 -39.24500 19.10300 1.000 36.29195 3201 ARG C CA 1
ATOM 4552 C C . ARG B 1 264 ? -14.28800 -38.92800 17.79300 1.000 33.07729 3201 ARG C C 1
ATOM 4553 O O . ARG B 1 264 ? -13.87700 -37.99700 17.09300 1.000 38.13343 3201 ARG C O 1
ATOM 4561 N N . LEU B 1 265 ? -15.33800 -39.66300 17.44400 1.000 27.39724 3202 LEU C N 1
ATOM 4562 C CA . LEU B 1 265 ? -16.04300 -39.41000 16.19600 1.000 28.69660 3202 LEU C CA 1
ATOM 4563 C C . LEU B 1 265 ? -17.15600 -38.38300 16.34600 1.000 31.59283 3202 LEU C C 1
ATOM 4564 O O . LEU B 1 265 ? -17.82500 -38.06900 15.35500 1.000 35.00764 3202 LEU C O 1
ATOM 4569 N N . ASN B 1 266 ? -17.36400 -37.85200 17.55000 1.000 30.59072 3203 ASN C N 1
ATOM 4570 C CA . ASN B 1 266 ? -18.39100 -36.83900 17.75800 1.000 31.13189 3203 ASN C CA 1
ATOM 4571 C C . ASN B 1 266 ? -18.06200 -35.57900 16.96700 1.000 33.08554 3203 ASN C C 1
ATOM 4572 O O . ASN B 1 266 ? -16.92800 -35.09200 16.99000 1.000 29.86600 3203 ASN C O 1
ATOM 4577 N N . GLY B 1 267 ? -19.06000 -35.05200 16.26300 1.000 34.74905 3204 GLY C N 1
ATOM 4578 C CA . GLY B 1 267 ? -18.88000 -33.85100 15.47900 1.000 33.23039 3204 GLY C CA 1
ATOM 4579 C C . GLY B 1 267 ? -18.11700 -34.03100 14.18700 1.000 32.51661 3204 GLY C C 1
ATOM 4580 O O . GLY B 1 267 ? -17.78000 -33.03000 13.54400 1.000 30.48504 3204 GLY C O 1
ATOM 4581 N N . GLN B 1 268 ? -17.83400 -35.26700 13.77800 1.000 33.96826 3205 GLN C N 1
ATOM 4582 C CA . GLN B 1 268 ? -17.07300 -35.50800 12.56000 1.000 35.66203 3205 GLN C CA 1
ATOM 4583 C C . GLN B 1 268 ? -17.95300 -35.69200 11.33100 1.000 41.23416 3205 GLN C C 1
ATOM 4584 O O . GLN B 1 268 ? -17.42800 -35.72300 10.21100 1.000 43.86930 3205 GLN C O 1
ATOM 4590 N N . GLY B 1 269 ? -19.26700 -35.80600 11.50600 1.000 38.22888 3206 GLY C N 1
ATOM 4591 C CA . GLY B 1 269 ? -20.14800 -35.98500 10.36900 1.000 35.31224 3206 GLY C CA 1
ATOM 4592 C C . GLY B 1 269 ? -20.09500 -37.36600 9.75800 1.000 32.52309 3206 GLY C C 1
ATOM 4593 O O . GLY B 1 269 ? -20.21800 -37.49900 8.53600 1.000 36.03520 3206 GLY C O 1
ATOM 4594 N N . VAL B 1 270 ? -19.90900 -38.40400 10.58000 1.000 29.43136 3207 VAL C N 1
ATOM 4595 C CA . VAL B 1 270 ? -19.87900 -39.77000 10.07100 1.000 27.52489 3207 VAL C CA 1
ATOM 4596 C C . VAL B 1 270 ? -21.20000 -40.09000 9.38900 1.000 28.22673 3207 VAL C C 1
ATOM 4597 O O . VAL B 1 270 ? -22.28000 -39.82900 9.93300 1.000 30.34720 3207 VAL C O 1
ATOM 4601 N N . CYS B 1 271 ? -21.12000 -40.65100 8.18400 1.000 28.30507 3208 CYS C N 1
ATOM 4602 C CA . CYS B 1 271 ? -22.30500 -41.02800 7.42800 1.000 30.88880 3208 CYS C CA 1
ATOM 4603 C C . CYS B 1 271 ? -22.30500 -42.49000 7.00100 1.000 30.59118 3208 CYS C C 1
ATOM 4604 O O . CYS B 1 271 ? -23.29900 -42.94800 6.42300 1.000 31.76561 3208 CYS C O 1
ATOM 4607 N N . GLN B 1 272 ? -21.23200 -43.23500 7.26100 1.000 25.02685 3209 GLN C N 1
ATOM 4608 C CA . GLN B 1 272 ? -21.19700 -44.65100 6.92300 1.000 27.77275 3209 GLN C CA 1
ATOM 4609 C C . GLN B 1 272 ? -20.26700 -45.37700 7.88000 1.000 26.03099 3209 GLN C C 1
ATOM 4610 O O . GLN B 1 272 ? -19.14300 -44.92400 8.11900 1.000 25.16124 3209 GLN C O 1
ATOM 4616 N N . ILE B 1 273 ? -20.74100 -46.50100 8.41700 1.000 25.58340 3210 ILE C N 1
ATOM 4617 C CA . ILE B 1 273 ? -19.97200 -47.35100 9.31900 1.000 21.25063 3210 ILE C CA 1
ATOM 4618 C C . ILE B 1 273 ? -19.93300 -48.76600 8.75600 1.000 24.96852 3210 ILE C C 1
ATOM 4619 O O . ILE B 1 273 ? -20.89500 -49.24400 8.14600 1.000 23.84319 3210 ILE C O 1
ATOM 4624 N N . GLU B 1 274 ? -18.80100 -49.43200 8.95900 1.000 24.67757 3211 GLU C N 1
ATOM 4625 C CA . GLU B 1 274 ? -18.59800 -50.79400 8.49300 1.000 23.99147 3211 GLU C CA 1
ATOM 4626 C C . GLU B 1 274 ? -17.72200 -51.53000 9.49500 1.000 23.61128 3211 GLU C C 1
ATOM 4627 O O . GLU B 1 274 ? -16.91300 -50.91900 10.19800 1.000 23.59493 3211 GLU C O 1
ATOM 4633 N N . CYS B 1 275 ? -17.88900 -52.84900 9.55200 1.000 21.59319 3212 CYS C N 1
ATOM 4634 C CA . CYS B 1 275 ? -17.01800 -53.71700 10.33700 1.000 22.51305 3212 CYS C CA 1
ATOM 4635 C C . CYS B 1 275 ? -16.43000 -54.78400 9.42900 1.000 21.72336 3212 CYS C C 1
ATOM 4636 O O . CYS B 1 275 ? -17.17200 -55.54900 8.80400 1.000 23.21741 3212 CYS C O 1
ATOM 4639 N N . GLY B 1 276 ? -15.11000 -54.84000 9.36600 1.000 20.73222 3213 GLY C N 1
ATOM 4640 C CA . GLY B 1 276 ? -14.41100 -55.94800 8.75100 1.000 25.33746 3213 GLY C CA 1
ATOM 4641 C C . GLY B 1 276 ? -14.17500 -57.05500 9.75100 1.000 26.05656 3213 GLY C C 1
ATOM 4642 O O . GLY B 1 276 ? -14.91700 -57.21700 10.72600 1.000 29.40713 3213 GLY C O 1
ATOM 4643 N N . ALA B 1 277 ? -13.12300 -57.83200 9.51300 1.000 24.24753 3214 ALA C N 1
ATOM 4644 C CA . ALA B 1 277 ? -12.70200 -58.84800 10.47100 1.000 21.58372 3214 ALA C CA 1
ATOM 4645 C C . ALA B 1 277 ? -11.81800 -58.18200 11.51900 1.000 19.38738 3214 ALA C C 1
ATOM 4646 O O . ALA B 1 277 ? -10.67500 -57.80800 11.23100 1.000 19.91678 3214 ALA C O 1
ATOM 4648 N N . GLN B 1 278 ? -12.36200 -58.00600 12.72300 1.000 19.99950 3215 GLN C N 1
ATOM 4649 C CA . GLN B 1 278 ? -11.65300 -57.47600 13.88500 1.000 20.12081 3215 GLN C CA 1
ATOM 4650 C C . GLN B 1 278 ? -11.25700 -56.01100 13.73700 1.000 21.37590 3215 GLN C C 1
ATOM 4651 O O . GLN B 1 278 ? -10.36600 -55.54100 14.45600 1.000 22.22237 3215 GLN C O 1
ATOM 4657 N N . PHE B 1 279 ? -11.88800 -55.25800 12.83700 1.000 21.42622 3216 PHE C N 1
ATOM 4658 C CA . PHE B 1 279 ? -11.61100 -53.82900 12.75700 1.000 23.35130 3216 PHE C CA 1
ATOM 4659 C C . PHE B 1 279 ? -12.87100 -53.09000 12.32300 1.000 23.39312 3216 PHE C C 1
ATOM 4660 O O . PHE B 1 279 ? -13.84300 -53.68900 11.85300 1.000 22.55100 3216 PHE C O 1
ATOM 4668 N N . SER B 1 280 ? -12.84000 -51.77000 12.49300 1.000 21.95399 3217 SER C N 1
ATOM 4669 C CA . SER B 1 280 ? -13.97100 -50.90200 12.19400 1.000 23.06733 3217 SER C CA 1
ATOM 4670 C C . SER B 1 280 ? -13.52800 -49.76500 11.28400 1.000 23.50112 3217 SER C C 1
ATOM 4671 O O . SER B 1 280 ? -12.35200 -49.39000 11.26100 1.000 25.31893 3217 SER C O 1
ATOM 4674 N N . LEU B 1 281 ? -14.48800 -49.21600 10.54000 1.000 20.83561 3218 LEU C N 1
ATOM 4675 C CA . LEU B 1 281 ? -14.23000 -48.14000 9.59400 1.000 23.38235 3218 LEU C CA 1
ATOM 4676 C C . LEU B 1 281 ? -15.40000 -47.16700 9.59700 1.000 25.11656 3218 LEU C C 1
ATOM 4677 O O . LEU B 1 281 ? -16.55700 -47.57800 9.71800 1.000 27.26438 3218 LEU C O 1
ATOM 4682 N N . ALA B 1 282 ? -15.09400 -45.88000 9.44800 1.000 21.94925 3219 ALA C N 1
ATOM 4683 C CA . ALA B 1 282 ? -16.11000 -44.84400 9.35100 1.000 22.78727 3219 ALA C CA 1
ATOM 4684 C C . ALA B 1 282 ? -15.76400 -43.88500 8.22300 1.000 25.00396 3219 ALA C C 1
ATOM 4685 O O . ALA B 1 282 ? -14.59000 -43.57400 7.99500 1.000 24.87670 3219 ALA C O 1
ATOM 4687 N N . LEU B 1 283 ? -16.80000 -43.42000 7.52400 1.000 23.54102 3220 LEU C N 1
ATOM 4688 C CA . LEU B 1 283 ? -16.68700 -42.43100 6.46200 1.000 20.30979 3220 LEU C CA 1
ATOM 4689 C C . LEU B 1 283 ? -17.55200 -41.22700 6.81000 1.000 21.35268 3220 LEU C C 1
ATOM 4690 O O . LEU B 1 283 ? -18.69300 -41.38300 7.25600 1.000 23.44491 3220 LEU C O 1
ATOM 4695 N N . THR B 1 284 ? -17.01600 -40.02800 6.61200 1.000 22.06709 3221 THR C N 1
ATOM 4696 C CA . THR B 1 284 ? -17.74600 -38.81200 6.93600 1.000 23.50024 3221 THR C CA 1
ATOM 4697 C C . THR B 1 284 ? -18.28600 -38.14200 5.67800 1.000 29.17990 3221 THR C C 1
ATOM 4698 O O . THR B 1 284 ? -17.89600 -38.45600 4.55100 1.000 31.63021 3221 THR C O 1
ATOM 4702 N N . LYS B 1 285 ? -19.20900 -37.20000 5.89600 1.000 28.99306 3222 LYS C N 1
ATOM 4703 C CA . LYS B 1 285 ? -19.83200 -36.48400 4.79000 1.000 32.96792 3222 LYS C CA 1
ATOM 4704 C C . LYS B 1 285 ? -18.81800 -35.65200 4.01800 1.000 37.36038 3222 LYS C C 1
ATOM 4705 O O . LYS B 1 285 ? -18.95100 -35.48500 2.79900 1.000 40.19865 3222 LYS C O 1
ATOM 4711 N N . SER B 1 286 ? -17.80900 -35.11500 4.70500 1.000 36.02391 3223 SER C N 1
ATOM 4712 C CA . SER B 1 286 ? -16.73200 -34.39500 4.04000 1.000 39.76182 3223 SER C CA 1
ATOM 4713 C C . SER B 1 286 ? -15.77600 -35.32400 3.30600 1.000 35.72621 3223 SER C C 1
ATOM 4714 O O . SER B 1 286 ? -14.89600 -34.84200 2.58700 1.000 37.96366 3223 SER C O 1
ATOM 4717 N N . GLY B 1 287 ? -15.92000 -36.63400 3.47900 1.000 29.71342 3224 GLY C N 1
ATOM 4718 C CA . GLY B 1 287 ? -15.14300 -37.58500 2.71700 1.000 30.06859 3224 GLY C CA 1
ATOM 4719 C C . GLY B 1 287 ? -13.85000 -38.04900 3.35100 1.000 29.14127 3224 GLY C C 1
ATOM 4720 O O . GLY B 1 287 ? -12.92600 -38.43300 2.62300 1.000 29.50266 3224 GLY C O 1
ATOM 4721 N N . VAL B 1 288 ? -13.74500 -38.04000 4.68300 1.000 28.58100 3225 VAL C N 1
ATOM 4722 C CA . VAL B 1 288 ? -12.54100 -38.53300 5.33900 1.000 30.52055 3225 VAL C CA 1
ATOM 4723 C C . VAL B 1 288 ? -12.85400 -39.93000 5.85100 1.000 25.48504 3225 VAL C C 1
ATOM 4724 O O . VAL B 1 288 ? -14.00900 -40.26100 6.16600 1.000 26.52532 3225 VAL C O 1
ATOM 4728 N N . VAL B 1 289 ? -11.82900 -40.77200 5.92900 1.000 24.50646 3226 VAL C N 1
ATOM 4729 C CA . VAL B 1 289 ? -11.98400 -42.16600 6.32800 1.000 23.86849 3226 VAL C CA 1
ATOM 4730 C C . VAL B 1 289 ? -11.25000 -42.37800 7.64500 1.000 23.69821 3226 VAL C C 1
ATOM 4731 O O . VAL B 1 289 ? -10.09700 -41.95500 7.79800 1.000 24.88714 3226 VAL C O 1
ATOM 4735 N N . TRP B 1 290 ? -11.93100 -43.01200 8.59500 1.000 24.90347 3227 TRP C N 1
ATOM 4736 C CA . TRP B 1 290 ? -11.37400 -43.39600 9.88400 1.000 24.38558 3227 TRP C CA 1
ATOM 4737 C C . TRP B 1 290 ? -11.37200 -44.91400 9.98700 1.000 26.26889 3227 TRP C C 1
ATOM 4738 O O . TRP B 1 290 ? -12.33000 -45.56900 9.57000 1.000 26.81884 3227 TRP C O 1
ATOM 4749 N N . THR B 1 291 ? -10.30600 -45.47600 10.55700 1.000 24.98341 3228 THR C N 1
ATOM 4750 C CA . THR B 1 291 ? -10.25100 -46.90800 10.82900 1.000 20.93502 3228 THR C CA 1
ATOM 4751 C C . THR B 1 291 ? -9.69300 -47.14400 12.22400 1.000 20.45779 3228 THR C C 1
ATOM 4752 O O . THR B 1 291 ? -8.91800 -46.33700 12.74600 1.000 19.33456 3228 THR C O 1
ATOM 4756 N N . TRP B 1 292 ? -10.10400 -48.25900 12.82600 1.000 21.38396 3229 TRP C N 1
ATOM 4757 C CA . TRP B 1 292 ? -9.53000 -48.67900 14.09700 1.000 21.64465 3229 TRP C CA 1
ATOM 4758 C C . TRP B 1 292 ? -9.77600 -50.16600 14.28700 1.000 23.09891 3229 TRP C C 1
ATOM 4759 O O . TRP B 1 292 ? -10.68500 -50.74500 13.68700 1.000 24.55589 3229 TRP C O 1
ATOM 4770 N N . GLY B 1 293 ? -8.94200 -50.77700 15.12600 1.000 23.60942 3230 GLY C N 1
ATOM 4771 C CA . GLY B 1 293 ? -9.04400 -52.19700 15.39200 1.000 25.41838 3230 GLY C CA 1
ATOM 4772 C C . GLY B 1 293 ? -7.75100 -52.95600 15.16000 1.000 25.28504 3230 GLY C C 1
ATOM 4773 O O . GLY B 1 293 ? -6.65800 -52.40700 15.33100 1.000 22.60068 3230 GLY C O 1
ATOM 4774 N N . LYS B 1 294 ? -7.87500 -54.22300 14.76000 1.000 22.10043 3231 LYS C N 1
ATOM 4775 C CA . LYS B 1 294 ? -6.71300 -55.08700 14.58900 1.000 22.69075 3231 LYS C CA 1
ATOM 4776 C C . LYS B 1 294 ? -5.89600 -54.63900 13.38300 1.000 24.10129 3231 LYS C C 1
ATOM 4777 O O . LYS B 1 294 ? -6.44900 -54.36100 12.31500 1.000 23.53562 3231 LYS C O 1
ATOM 4783 N N . GLY B 1 295 ? -4.57500 -54.57300 13.55200 1.000 24.32324 3232 GLY C N 1
ATOM 4784 C CA . GLY B 1 295 ? -3.71100 -54.02500 12.52600 1.000 27.51793 3232 GLY C CA 1
ATOM 4785 C C . GLY B 1 295 ? -3.03500 -55.01200 11.60000 1.000 27.58628 3232 GLY C C 1
ATOM 4786 O O . GLY B 1 295 ? -2.49900 -54.59200 10.56700 1.000 23.63350 3232 GLY C O 1
ATOM 4787 N N . ASP B 1 296 ? -3.04800 -56.30600 11.92600 1.000 23.73667 3233 ASP C N 1
ATOM 4788 C CA . ASP B 1 296 ? -2.28000 -57.27500 11.14900 1.000 26.21096 3233 ASP C CA 1
ATOM 4789 C C . ASP B 1 296 ? -2.69800 -57.27600 9.68300 1.000 28.07306 3233 ASP C C 1
ATOM 4790 O O . ASP B 1 296 ? -3.87200 -57.08400 9.35100 1.000 28.48551 3233 ASP C O 1
ATOM 4795 N N . TYR B 1 297 ? -1.71400 -57.48900 8.80900 1.000 26.64951 3234 TYR C N 1
ATOM 4796 C CA . TYR B 1 297 ? -1.89000 -57.53200 7.35900 1.000 24.20626 3234 TYR C CA 1
ATOM 4797 C C . TYR B 1 297 ? -2.40300 -56.21200 6.79500 1.000 24.81163 3234 TYR C C 1
ATOM 4798 O O . TYR B 1 297 ? -2.95900 -56.18100 5.69300 1.000 27.19433 3234 TYR C O 1
ATOM 4807 N N . PHE B 1 298 ? -2.23200 -55.12500 7.55100 1.000 20.94581 3235 PHE C N 1
ATOM 4808 C CA . PHE B 1 298 ? -2.38700 -53.76100 7.05000 1.000 23.31421 3235 PHE C CA 1
ATOM 4809 C C . PHE B 1 298 ? -3.83200 -53.43600 6.67700 1.000 21.85298 3235 PHE C C 1
ATOM 4810 O O . PHE B 1 298 ? -4.08100 -52.60900 5.79800 1.000 21.80468 3235 PHE C O 1
ATOM 4818 N N . ARG B 1 299 ? -4.79300 -54.06700 7.35800 1.000 19.09288 3236 ARG C N 1
ATOM 4819 C CA . ARG B 1 299 ? -6.20200 -53.85300 7.05100 1.000 21.36730 3236 ARG C CA 1
ATOM 4820 C C . ARG B 1 299 ? -6.68500 -52.46300 7.45200 1.000 23.85172 3236 ARG C C 1
ATOM 4821 O O . ARG B 1 299 ? -7.72700 -52.01900 6.95800 1.000 22.26143 3236 ARG C O 1
ATOM 4829 N N . LEU B 1 300 ? -5.95700 -51.76700 8.32700 1.000 19.65602 3237 LEU C N 1
ATOM 4830 C CA . LEU B 1 300 ? -6.34400 -50.42400 8.74000 1.000 21.25527 3237 LEU C CA 1
ATOM 4831 C C . LEU B 1 300 ? -5.85900 -49.34000 7.78400 1.000 25.60311 3237 LEU C C 1
ATOM 4832 O O . LEU B 1 300 ? -6.44500 -48.25100 7.76100 1.000 26.74628 3237 LEU C O 1
ATOM 4837 N N . GLY B 1 301 ? -4.79600 -49.59800 7.02100 1.000 25.35089 3238 GLY C N 1
ATOM 4838 C CA . GLY B 1 301 ? -4.35100 -48.66900 5.99900 1.000 20.75335 3238 GLY C CA 1
ATOM 4839 C C . GLY B 1 301 ? -3.49200 -47.52600 6.47900 1.000 25.83221 3238 GLY C C 1
ATOM 4840 O O . GLY B 1 301 ? -3.44400 -46.48700 5.81500 1.000 27.33113 3238 GLY C O 1
ATOM 4841 N N . HIS B 1 302 ? -2.80200 -47.68200 7.60600 1.000 27.14309 3239 HIS C N 1
ATOM 4842 C CA . HIS B 1 302 ? -1.97800 -46.61900 8.16200 1.000 31.13489 3239 HIS C CA 1
ATOM 4843 C C . HIS B 1 302 ? -0.49300 -46.80100 7.86200 1.000 33.26403 3239 HIS C C 1
ATOM 4844 O O . HIS B 1 302 ? 0.33400 -46.09600 8.44500 1.000 35.49703 3239 HIS C O 1
ATOM 4851 N N . GLY B 1 303 ? -0.13400 -47.71600 6.96100 1.000 31.21432 3240 GLY C N 1
ATOM 4852 C CA . GLY B 1 303 ? 1.24100 -47.89000 6.55400 1.000 32.74813 3240 GLY C CA 1
ATOM 4853 C C . GLY B 1 303 ? 2.03000 -48.89900 7.36100 1.000 31.61048 3240 GLY C C 1
ATOM 4854 O O . GLY B 1 303 ? 3.04900 -49.39900 6.87200 1.000 33.52876 3240 GLY C O 1
ATOM 4855 N N . SER B 1 304 ? 1.60000 -49.20000 8.58300 1.000 27.10169 3241 SER C N 1
ATOM 4856 C CA . SER B 1 304 ? 2.18400 -50.25100 9.40400 1.000 29.91338 3241 SER C CA 1
ATOM 4857 C C . SER B 1 304 ? 1.05700 -51.15900 9.88700 1.000 30.26403 3241 SER C C 1
ATOM 4858 O O . SER B 1 304 ? -0.12400 -50.88900 9.65100 1.000 32.10361 3241 SER C O 1
ATOM 4861 N N . ASP B 1 305 ? 1.41800 -52.25100 10.56100 1.000 26.60694 3242 ASP C N 1
ATOM 4862 C CA . ASP B 1 305 ? 0.43600 -53.24800 10.96800 1.000 28.95807 3242 ASP C CA 1
ATOM 4863 C C . ASP B 1 305 ? 0.15800 -53.23100 12.46800 1.000 31.81898 3242 ASP C C 1
ATOM 4864 O O . ASP B 1 305 ? -0.34900 -54.21700 13.01100 1.000 34.51504 3242 ASP C O 1
ATOM 4869 N N . VAL B 1 306 ? 0.48000 -52.13200 13.14900 1.000 30.30897 3243 VAL C N 1
ATOM 4870 C CA . VAL B 1 306 ? 0.12800 -52.02200 14.55600 1.000 29.85931 3243 VAL C CA 1
ATOM 4871 C C . VAL B 1 306 ? -1.37800 -51.81300 14.69900 1.000 28.10810 3243 VAL C C 1
ATOM 4872 O O . VAL B 1 306 ? -2.06400 -51.33800 13.78600 1.000 26.34899 3243 VAL C O 1
ATOM 4876 N N . HIS B 1 307 ? -1.90100 -52.19700 15.86000 1.000 23.14405 3244 HIS C N 1
ATOM 4877 C CA . HIS B 1 307 ? -3.29900 -51.94100 16.15900 1.000 25.31033 3244 HIS C CA 1
ATOM 4878 C C . HIS B 1 307 ? -3.49300 -50.46300 16.46800 1.000 26.93139 3244 HIS C C 1
ATOM 4879 O O . HIS B 1 307 ? -2.56700 -49.77900 16.90300 1.000 27.44707 3244 HIS C O 1
ATOM 4886 N N . VAL B 1 308 ? -4.70100 -49.95700 16.22600 1.000 24.38117 3245 VAL C N 1
ATOM 4887 C CA . VAL B 1 308 ? -5.05800 -48.61000 16.67000 1.000 28.38104 3245 VAL C CA 1
ATOM 4888 C C . VAL B 1 308 ? -6.37600 -48.71600 17.42700 1.000 30.32580 3245 VAL C C 1
ATOM 4889 O O . VAL B 1 308 ? -7.36200 -49.24800 16.90300 1.000 29.45475 3245 VAL C O 1
ATOM 4893 N N . ARG B 1 309 ? -6.37600 -48.26200 18.67400 1.000 26.87047 3246 ARG C N 1
ATOM 4894 C CA . ARG B 1 309 ? -7.46600 -48.53100 19.59600 1.000 24.41570 3246 ARG C CA 1
ATOM 4895 C C . ARG B 1 309 ? -8.39300 -47.34200 19.78600 1.000 25.48017 3246 ARG C C 1
ATOM 4896 O O . ARG B 1 309 ? -9.33100 -47.42200 20.58700 1.000 24.62690 3246 ARG C O 1
ATOM 4904 N N . LYS B 1 310 ? -8.14300 -46.24300 19.08700 1.000 25.39289 3247 LYS C N 1
ATOM 4905 C CA . LYS B 1 310 ? -9.08400 -45.14900 18.92900 1.000 26.59197 3247 LYS C CA 1
ATOM 4906 C C . LYS B 1 310 ? -9.05600 -44.73400 17.46600 1.000 28.88457 3247 LYS C C 1
ATOM 4907 O O . LYS B 1 310 ? -8.01700 -44.86300 16.80800 1.000 31.37485 3247 LYS C O 1
ATOM 4913 N N . PRO B 1 311 ? -10.18100 -44.26400 16.92400 1.000 27.11430 3248 PRO C N 1
ATOM 4914 C CA . PRO B 1 311 ? -10.25500 -44.01000 15.47800 1.000 27.24064 3248 PRO C CA 1
ATOM 4915 C C . PRO B 1 311 ? -9.17300 -43.04500 15.01600 1.000 26.03706 3248 PRO C C 1
ATOM 4916 O O . PRO B 1 311 ? -8.94600 -42.00000 15.62700 1.000 28.38585 3248 PRO C O 1
ATOM 4920 N N . GLN B 1 312 ? -8.49200 -43.40600 13.93300 1.000 23.95228 3249 GLN C N 1
ATOM 4921 C CA . GLN B 1 312 ? -7.51100 -42.52800 13.31100 1.000 21.25278 3249 GLN C CA 1
ATOM 4922 C C . GLN B 1 312 ? -7.84600 -42.32100 11.84300 1.000 22.40659 3249 GLN C C 1
ATOM 4923 O O . GLN B 1 312 ? -8.23400 -43.26300 11.14300 1.000 23.14970 3249 GLN C O 1
ATOM 4929 N N . VAL B 1 313 ? -7.67800 -41.07700 11.38700 1.000 22.95862 3250 VAL C N 1
ATOM 4930 C CA . VAL B 1 313 ? -7.85800 -40.76000 9.97900 1.000 22.41044 3250 VAL C CA 1
ATOM 4931 C C . VAL B 1 313 ? -6.86100 -41.54400 9.13600 1.000 21.46967 3250 VAL C C 1
ATOM 4932 O O . VAL B 1 313 ? -5.67500 -41.65100 9.47400 1.000 33.42262 3250 VAL C O 1
ATOM 4936 N N . VAL B 1 314 ? -7.34600 -42.10600 8.03000 1.000 31.95929 3251 VAL C N 1
ATOM 4937 C CA . VAL B 1 314 ? -6.48700 -42.76400 7.04900 1.000 30.45382 3251 VAL C CA 1
ATOM 4938 C C . VAL B 1 314 ? -5.78600 -41.65600 6.26600 1.000 34.09141 3251 VAL C C 1
ATOM 4939 O O . VAL B 1 314 ? -6.34800 -41.09000 5.32600 1.000 30.82344 3251 VAL C O 1
ATOM 4943 N N . GLU B 1 315 ? -4.54700 -41.34000 6.65700 1.000 36.01854 3252 GLU C N 1
ATOM 4944 C CA . GLU B 1 315 ? -3.89500 -40.13400 6.16100 1.000 36.68666 3252 GLU C CA 1
ATOM 4945 C C . GLU B 1 315 ? -3.52300 -40.23600 4.69000 1.000 35.23860 3252 GLU C C 1
ATOM 4946 O O . GLU B 1 315 ? -3.37400 -39.20100 4.03100 1.000 36.48085 3252 GLU C O 1
ATOM 4952 N N . GLY B 1 316 ? -3.38900 -41.44900 4.15600 1.000 34.00690 3253 GLY C N 1
ATOM 4953 C CA . GLY B 1 316 ? -3.13500 -41.63200 2.74000 1.000 36.12254 3253 GLY C CA 1
ATOM 4954 C C . GLY B 1 316 ? -4.27800 -41.24600 1.82800 1.000 42.10761 3253 GLY C C 1
ATOM 4955 O O . GLY B 1 316 ? -4.12300 -41.31100 0.60600 1.000 44.86657 3253 GLY C O 1
ATOM 4956 N N . LEU B 1 317 ? -5.42300 -40.85200 2.38500 1.000 40.86799 3254 LEU C N 1
ATOM 4957 C CA . LEU B 1 317 ? -6.56100 -40.39400 1.60200 1.000 35.08147 3254 LEU C CA 1
ATOM 4958 C C . LEU B 1 317 ? -6.88100 -38.92300 1.82900 1.000 36.23872 3254 LEU C C 1
ATOM 4959 O O . LEU B 1 317 ? -7.87600 -38.43200 1.28600 1.000 38.04048 3254 LEU C O 1
ATOM 4964 N N . ARG B 1 318 ? -6.07800 -38.21300 2.62400 1.000 36.88810 3255 ARG C N 1
ATOM 4965 C CA . ARG B 1 318 ? -6.28000 -36.78000 2.79600 1.000 46.83066 3255 ARG C CA 1
ATOM 4966 C C . ARG B 1 318 ? -6.21700 -36.07300 1.44900 1.000 51.95311 3255 ARG C C 1
ATOM 4967 O O . ARG B 1 318 ? -5.37700 -36.38900 0.60100 1.000 53.94481 3255 ARG C O 1
ATOM 4975 N N . GLY B 1 319 ? -7.11100 -35.10500 1.25500 1.000 52.13875 3256 GLY C N 1
ATOM 4976 C CA . GLY B 1 319 ? -7.21600 -34.41700 -0.01100 1.000 48.69661 3256 GLY C CA 1
ATOM 4977 C C . GLY B 1 319 ? -7.99700 -35.15400 -1.07400 1.000 42.75448 3256 GLY C C 1
ATOM 4978 O O . GLY B 1 319 ? -8.22000 -34.59500 -2.15600 1.000 48.14586 3256 GLY C O 1
ATOM 4979 N N . LYS B 1 320 ? -8.40000 -36.39400 -0.81600 1.000 34.57300 3257 LYS C N 1
ATOM 4980 C CA . LYS B 1 320 ? -9.32400 -37.12300 -1.67500 1.000 35.34541 3257 LYS C CA 1
ATOM 4981 C C . LYS B 1 320 ? -10.67600 -37.19200 -0.97600 1.000 36.69516 3257 LYS C C 1
ATOM 4982 O O . LYS B 1 320 ? -10.77400 -37.72000 0.13900 1.000 36.10601 3257 LYS C O 1
ATOM 4988 N N . LYS B 1 321 ? -11.71200 -36.65000 -1.61600 1.000 34.00033 3258 LYS C N 1
ATOM 4989 C CA . 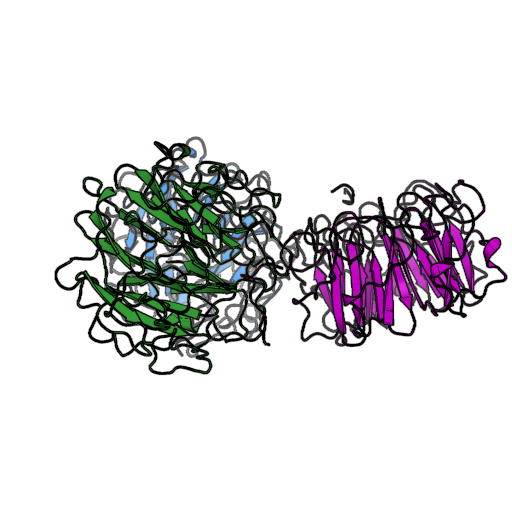LYS B 1 321 ? -13.05800 -36.76000 -1.06800 1.000 35.28360 3258 LYS C CA 1
ATOM 4990 C C . LYS B 1 321 ? -13.60800 -38.14200 -1.39500 1.000 31.31076 3258 LYS C C 1
ATOM 4991 O O . LYS B 1 321 ? -13.88300 -38.45100 -2.55900 1.000 28.55687 3258 LYS C O 1
ATOM 4997 N N . ILE B 1 322 ? -13.76800 -38.97000 -0.37000 1.000 27.64652 3259 ILE C N 1
ATOM 4998 C CA . ILE B 1 322 ? -14.24900 -40.33300 -0.54000 1.000 24.41610 3259 ILE C CA 1
ATOM 4999 C C . ILE B 1 322 ? -15.77000 -40.32900 -0.48100 1.000 26.87484 3259 ILE C C 1
ATOM 5000 O O . ILE B 1 322 ? -16.36500 -39.75200 0.43700 1.000 30.09636 3259 ILE C O 1
ATOM 5005 N N . VAL B 1 323 ? -16.39900 -40.96800 -1.46400 1.000 26.19782 3260 VAL C N 1
ATOM 5006 C CA . VAL B 1 323 ? -17.85200 -40.98000 -1.56700 1.000 25.00481 3260 VAL C CA 1
ATOM 5007 C C . VAL B 1 323 ? -18.46000 -42.33500 -1.22500 1.000 23.85603 3260 VAL C C 1
ATOM 5008 O O . VAL B 1 323 ? -19.67100 -42.40000 -0.96000 1.000 27.21358 3260 VAL C O 1
ATOM 5012 N N . HIS B 1 324 ? -17.67700 -43.41100 -1.21900 1.000 23.15598 3261 HIS C N 1
ATOM 5013 C CA . HIS B 1 324 ? -18.19800 -44.71200 -0.82400 1.000 25.02030 3261 HIS C CA 1
ATOM 5014 C C . HIS B 1 324 ? -17.04400 -45.59000 -0.37400 1.000 21.66310 3261 HIS C C 1
ATOM 5015 O O . HIS B 1 324 ? -15.91500 -45.44300 -0.84800 1.000 25.22800 3261 HIS C O 1
ATOM 5022 N N . VAL B 1 325 ? -17.34600 -46.50900 0.54200 1.000 21.14296 3262 VAL C N 1
ATOM 5023 C CA . VAL B 1 325 ? -16.36200 -47.42700 1.09900 1.000 19.63880 3262 VAL C CA 1
ATOM 5024 C C . VAL B 1 325 ? -16.99100 -48.80400 1.26100 1.000 20.60383 3262 VAL C C 1
ATOM 5025 O O . VAL B 1 325 ? -18.21100 -48.94600 1.39100 1.000 24.08586 3262 VAL C O 1
ATOM 5029 N N . ALA B 1 326 ? -16.13700 -49.82400 1.25500 1.000 20.03326 3263 ALA C N 1
ATOM 5030 C CA . ALA B 1 326 ? -16.53900 -51.18900 1.54800 1.000 20.77493 3263 ALA C CA 1
ATOM 5031 C C . ALA B 1 326 ? -15.36100 -51.89300 2.19500 1.000 22.39385 3263 ALA C C 1
ATOM 5032 O O . ALA B 1 326 ? -14.20400 -51.56500 1.92000 1.000 23.70243 3263 ALA C O 1
ATOM 5034 N N . VAL B 1 327 ? -15.65700 -52.84900 3.07000 1.000 22.47509 3264 VAL C N 1
ATOM 5035 C CA . VAL B 1 327 ? -14.62400 -53.62000 3.75000 1.000 19.62654 3264 VAL C CA 1
ATOM 5036 C C . VAL B 1 327 ? -14.86100 -55.10200 3.49900 1.000 21.99579 3264 VAL C C 1
ATOM 5037 O O . VAL B 1 327 ? -16.00600 -55.57100 3.48900 1.000 22.00454 3264 VAL C O 1
ATOM 5041 N N . GLY B 1 328 ? -13.77500 -55.82400 3.25800 1.000 19.17118 3265 GLY C N 1
ATOM 5042 C CA . GLY B 1 328 ? -13.77200 -57.26400 3.29800 1.000 20.52859 3265 GLY C CA 1
ATOM 5043 C C . GLY B 1 328 ? -13.30800 -57.76500 4.65100 1.000 21.15396 3265 GLY C C 1
ATOM 5044 O O . GLY B 1 328 ? -13.41200 -57.07800 5.67100 1.000 21.24704 3265 GLY C O 1
ATOM 5045 N N . ALA B 1 329 ? -12.78400 -58.99100 4.65500 1.000 21.79418 3266 ALA C N 1
ATOM 5046 C CA . ALA B 1 329 ? -12.18800 -59.52200 5.87500 1.000 26.15943 3266 ALA C CA 1
ATOM 5047 C C . ALA B 1 329 ? -10.94300 -58.72900 6.25300 1.000 25.30824 3266 ALA C C 1
ATOM 5048 O O . ALA B 1 329 ? -10.86000 -58.16400 7.34700 1.000 19.94753 3266 ALA C O 1
ATOM 5050 N N . LEU B 1 330 ? -9.96700 -58.65200 5.34400 1.000 25.29899 3267 LEU C N 1
ATOM 5051 C CA . LEU B 1 330 ? -8.69800 -57.99100 5.62700 1.000 24.00922 3267 LEU C CA 1
ATOM 5052 C C . LEU B 1 330 ? -8.35700 -56.89900 4.62000 1.000 24.28430 3267 LEU C C 1
ATOM 5053 O O . LEU B 1 330 ? -7.19600 -56.48300 4.54300 1.000 24.83076 3267 LEU C O 1
ATOM 5058 N N . HIS B 1 331 ? -9.32500 -56.42000 3.84300 1.000 25.18734 3268 HIS C N 1
ATOM 5059 C CA . HIS B 1 331 ? -9.03900 -55.36100 2.88500 1.000 22.36583 3268 HIS C CA 1
ATOM 5060 C C . HIS B 1 331 ? -10.18200 -54.35600 2.85200 1.000 24.16715 3268 HIS C C 1
ATOM 5061 O O . HIS B 1 331 ? -11.29700 -54.63000 3.30300 1.000 25.60971 3268 HIS C O 1
ATOM 5068 N N . CYS B 1 332 ? -9.87700 -53.16900 2.32600 1.000 20.91324 3269 CYS C N 1
ATOM 5069 C CA . CYS B 1 332 ? -10.84500 -52.09200 2.17700 1.000 22.25237 3269 CYS C CA 1
ATOM 5070 C C . CYS B 1 332 ? -10.74300 -51.48600 0.78300 1.000 23.32076 3269 CYS C C 1
ATOM 5071 O O . CYS B 1 332 ? -9.69000 -51.53100 0.14400 1.000 24.28812 3269 CYS C O 1
ATOM 5074 N N . LEU B 1 333 ? -11.85100 -50.90400 0.32700 1.000 22.39856 3270 LEU C N 1
ATOM 5075 C CA . LEU B 1 333 ? -11.90400 -50.16300 -0.92700 1.000 20.59963 3270 LEU C CA 1
ATOM 5076 C C . LEU B 1 333 ? -12.56000 -48.81500 -0.67200 1.000 20.53242 3270 LEU C C 1
ATOM 5077 O O . LEU B 1 333 ? -13.50800 -48.72100 0.11300 1.000 22.86346 3270 LEU C O 1
ATOM 5082 N N . ALA B 1 334 ? -12.05400 -47.77700 -1.33300 1.000 19.01646 3271 ALA C N 1
ATOM 5083 C CA . ALA B 1 334 ? -12.55400 -46.41900 -1.15200 1.000 19.87982 3271 ALA C CA 1
ATOM 5084 C C . ALA B 1 334 ? -12.69500 -45.75200 -2.50900 1.000 24.25674 3271 ALA C C 1
ATOM 5085 O O . ALA B 1 334 ? -11.77300 -45.80700 -3.32700 1.000 25.14459 3271 ALA C O 1
ATOM 5087 N N . VAL B 1 335 ? -13.83900 -45.11200 -2.73900 1.000 23.98443 3272 VAL C N 1
ATOM 5088 C CA . VAL B 1 335 ? -14.15900 -44.47200 -4.01100 1.000 22.93458 3272 VAL C CA 1
ATOM 5089 C C . VAL B 1 335 ? -14.05300 -42.96300 -3.84700 1.000 24.93676 3272 VAL C C 1
ATOM 5090 O O . VAL B 1 335 ? -14.69900 -42.38100 -2.96600 1.000 25.38374 3272 VAL C O 1
ATOM 5094 N N . THR B 1 336 ? -13.25600 -42.33300 -4.70300 1.000 24.50862 3273 THR C N 1
ATOM 5095 C CA . THR B 1 336 ? -13.14500 -40.88600 -4.71800 1.000 27.07409 3273 THR C CA 1
ATOM 5096 C C . THR B 1 336 ? -14.27800 -40.27500 -5.54000 1.000 29.59549 3273 THR C C 1
ATOM 5097 O O . THR B 1 336 ? -14.92700 -40.94400 -6.34800 1.000 28.80942 3273 THR C O 1
ATOM 5101 N N . ASP B 1 337 ? -14.50800 -38.97500 -5.32800 1.000 29.92448 3274 ASP C N 1
ATOM 5102 C CA . ASP B 1 337 ? -15.54500 -38.28800 -6.08500 1.000 33.73769 3274 ASP C CA 1
ATOM 5103 C C . ASP B 1 337 ? -15.18600 -38.15500 -7.56000 1.000 36.42701 3274 ASP C C 1
ATOM 5104 O O . ASP B 1 337 ? -16.06200 -37.83600 -8.37100 1.000 36.01035 3274 ASP C O 1
ATOM 5109 N N . SER B 1 338 ? -13.92900 -38.40200 -7.92300 1.000 37.59128 3275 SER C N 1
ATOM 5110 C CA . SER B 1 338 ? -13.49100 -38.36600 -9.31300 1.000 40.50245 3275 SER C CA 1
ATOM 5111 C C . SER B 1 338 ? -13.57600 -39.72400 -9.99800 1.000 37.52683 3275 SER C C 1
ATOM 5112 O O . SER B 1 338 ? -13.22300 -39.82900 -11.17700 1.000 37.88775 3275 SER C O 1
ATOM 5115 N N . GLY B 1 339 ? -14.02600 -40.76200 -9.29400 1.000 32.15740 3276 GLY C N 1
ATOM 5116 C CA . GLY B 1 339 ? -14.24100 -42.06500 -9.89000 1.000 33.13499 3276 GLY C CA 1
ATOM 5117 C C . GLY B 1 339 ? -13.15200 -43.09000 -9.65200 1.000 30.60399 3276 GLY C C 1
ATOM 5118 O O . GLY B 1 339 ? -13.27000 -44.21500 -10.15200 1.000 28.68128 3276 GLY C O 1
ATOM 5119 N N . GLN B 1 340 ? -12.10300 -42.74600 -8.91100 1.000 29.64772 3277 GLN C N 1
ATOM 5120 C CA . GLN B 1 340 ? -11.02300 -43.68700 -8.64900 1.000 28.24307 3277 GLN C CA 1
ATOM 5121 C C . GLN B 1 340 ? -11.35500 -44.57800 -7.45900 1.000 27.97932 3277 GLN C C 1
ATOM 5122 O O . GLN B 1 340 ? -12.12400 -44.20700 -6.56900 1.000 31.87469 3277 GLN C O 1
ATOM 5128 N N . VAL B 1 341 ? -10.76000 -45.76600 -7.44900 1.000 28.56588 3278 VAL C N 1
ATOM 5129 C CA . VAL B 1 341 ? -10.84600 -46.69000 -6.32300 1.000 25.99224 3278 VAL C CA 1
ATOM 5130 C C . VAL B 1 341 ? -9.45700 -46.84000 -5.72100 1.000 24.53884 3278 VAL C C 1
ATOM 5131 O O . VAL B 1 341 ? -8.48100 -47.07500 -6.44300 1.000 26.71624 3278 VAL C O 1
ATOM 5135 N N . TYR B 1 342 ? -9.36900 -46.69300 -4.40400 1.000 20.90699 3279 TYR C N 1
ATOM 5136 C CA . TYR B 1 342 ? -8.15100 -46.96700 -3.66000 1.000 22.81850 3279 TYR C CA 1
ATOM 5137 C C . TYR B 1 342 ? -8.36800 -48.17900 -2.76600 1.000 25.28465 3279 TYR C C 1
ATOM 5138 O O . TYR B 1 342 ? -9.45300 -48.36600 -2.20600 1.000 23.85288 3279 TYR C O 1
ATOM 5147 N N . ALA B 1 343 ? -7.33200 -49.00400 -2.64400 1.000 22.80461 3280 ALA C N 1
ATOM 5148 C CA . ALA B 1 343 ? -7.40700 -50.24200 -1.89200 1.000 22.11531 3280 ALA C CA 1
ATOM 5149 C C . ALA B 1 343 ? -6.22500 -50.34400 -0.94000 1.000 22.57858 3280 ALA C C 1
ATOM 5150 O O . ALA B 1 343 ? -5.14300 -49.81300 -1.20200 1.000 26.22023 3280 ALA C O 1
ATOM 5152 N N . TRP B 1 344 ? -6.44600 -51.03300 0.17500 1.000 18.49959 3281 TRP C N 1
ATOM 5153 C CA . TRP B 1 344 ? -5.37100 -51.31600 1.11000 1.000 18.46733 3281 TRP C CA 1
ATOM 5154 C C . TRP B 1 344 ? -5.71500 -52.59700 1.85300 1.000 17.97890 3281 TRP C C 1
ATOM 5155 O O . TRP B 1 344 ? -6.87200 -53.01800 1.89700 1.000 21.38561 3281 TRP C O 1
ATOM 5166 N N . GLY B 1 345 ? -4.69400 -53.22800 2.41200 1.000 19.32821 3282 GLY C N 1
ATOM 5167 C CA . GLY B 1 345 ? -4.86900 -54.42700 3.20000 1.000 28.02994 3282 GLY C CA 1
ATOM 5168 C C . GLY B 1 345 ? -4.28000 -55.65900 2.54100 1.000 26.43510 3282 GLY C C 1
ATOM 5169 O O . GLY B 1 345 ? -3.43900 -55.58700 1.63900 1.000 26.23572 3282 GLY C O 1
ATOM 5170 N N . ASP B 1 346 ? -4.75000 -56.81700 3.00100 1.000 26.41093 3283 ASP C N 1
ATOM 5171 C CA . ASP B 1 346 ? -4.16900 -58.08900 2.60100 1.000 25.91783 3283 ASP C CA 1
ATOM 5172 C C . ASP B 1 346 ? -4.45500 -58.39000 1.13000 1.000 24.86550 3283 ASP C C 1
ATOM 5173 O O . ASP B 1 346 ? -5.40200 -57.87300 0.52500 1.000 24.43081 3283 ASP C O 1
ATOM 5178 N N . ASN B 1 347 ? -3.61300 -59.26100 0.55700 1.000 24.51147 3284 ASN C N 1
ATOM 5179 C CA . ASN B 1 347 ? -3.66900 -59.51700 -0.87800 1.000 24.54631 3284 ASN C CA 1
ATOM 5180 C C . ASN B 1 347 ? -3.35800 -60.96800 -1.23700 1.000 29.87490 3284 ASN C C 1
ATOM 5181 O O . ASN B 1 347 ? -2.88000 -61.21900 -2.34900 1.000 32.03459 3284 ASN C O 1
ATOM 5186 N N . ASP B 1 348 ? -3.60900 -61.92600 -0.33800 1.000 28.30279 3285 ASP C N 1
ATOM 5187 C CA . ASP B 1 348 ? -3.29300 -63.32300 -0.62600 1.000 31.56380 3285 ASP C CA 1
ATOM 5188 C C . ASP B 1 348 ? -3.92200 -63.80000 -1.92700 1.000 31.11721 3285 ASP C C 1
ATOM 5189 O O . ASP B 1 348 ? -3.36200 -64.66700 -2.60500 1.000 32.28241 3285 ASP C O 1
ATOM 5194 N N . HIS B 1 349 ? -5.07800 -63.24800 -2.29300 1.000 27.07601 3286 HIS C N 1
ATOM 5195 C CA . HIS B 1 349 ? -5.84600 -63.74000 -3.43000 1.000 28.14668 3286 HIS C CA 1
ATOM 5196 C C . HIS B 1 349 ? -6.09000 -62.65800 -4.47600 1.000 27.79888 3286 HIS C C 1
ATOM 5197 O O . HIS B 1 349 ? -6.98400 -62.80300 -5.31500 1.000 27.93703 3286 HIS C O 1
ATOM 5204 N N . GLY B 1 350 ? -5.30700 -61.58000 -4.44900 1.000 26.16584 3287 GLY C N 1
ATOM 5205 C CA . GLY B 1 350 ? -5.42600 -60.53000 -5.43900 1.000 26.89942 3287 GLY C CA 1
ATOM 5206 C C . GLY B 1 350 ? -6.53300 -59.53300 -5.19200 1.000 25.95260 3287 GLY C C 1
ATOM 5207 O O . GLY B 1 350 ? -6.81600 -58.71500 -6.07600 1.000 27.36505 3287 GLY C O 1
ATOM 5208 N N . GLN B 1 351 ? -7.16100 -59.56100 -4.01300 1.000 22.49890 3288 GLN C N 1
ATOM 5209 C CA . GLN B 1 351 ? -8.28300 -58.67400 -3.73000 1.000 22.37778 3288 GLN C CA 1
ATOM 5210 C C . GLN B 1 351 ? -7.89200 -57.20000 -3.70000 1.000 20.83368 3288 GLN C C 1
ATOM 5211 O O . GLN B 1 351 ? -8.78300 -56.34300 -3.72500 1.000 22.04606 3288 GLN C O 1
ATOM 5217 N N . GLN B 1 352 ? -6.59700 -56.87800 -3.64900 1.000 22.56154 3289 GLN C N 1
ATOM 5218 C CA . GLN B 1 352 ? -6.17500 -55.48300 -3.75800 1.000 25.56911 3289 GLN C CA 1
ATOM 5219 C C . GLN B 1 352 ? -6.26400 -54.95900 -5.18500 1.000 28.48268 3289 GLN C C 1
ATOM 5220 O O . GLN B 1 352 ? -6.32600 -53.74000 -5.37900 1.000 29.41826 3289 GLN C O 1
ATOM 5226 N N . GLY B 1 353 ? -6.25500 -55.84100 -6.18000 1.000 26.73720 3290 GLY C N 1
ATOM 5227 C CA . GLY B 1 353 ? -6.31500 -55.39500 -7.56300 1.000 25.19785 3290 GLY C CA 1
ATOM 5228 C C . GLY B 1 353 ? -5.11400 -54.58300 -7.99900 1.000 28.09397 3290 GLY C C 1
ATOM 5229 O O . GLY B 1 353 ? -5.26000 -53.62300 -8.76600 1.000 28.87099 3290 GLY C O 1
ATOM 5230 N N . ASN B 1 354 ? -3.92200 -54.93900 -7.51800 1.000 26.16788 3291 ASN C N 1
ATOM 5231 C CA . ASN B 1 354 ? -2.68900 -54.30500 -7.96600 1.000 25.94348 3291 ASN C CA 1
ATOM 5232 C C . ASN B 1 354 ? -1.88800 -55.20900 -8.89800 1.000 25.49366 3291 ASN C C 1
ATOM 5233 O O . ASN B 1 354 ? -0.70800 -54.95000 -9.14400 1.000 27.68445 3291 ASN C O 1
ATOM 5238 N N . GLY B 1 355 ? -2.50600 -56.27100 -9.41300 1.000 30.47038 3292 GLY C N 1
ATOM 5239 C CA . GLY B 1 355 ? -1.85200 -57.17500 -10.33400 1.000 29.56550 3292 GLY C CA 1
ATOM 5240 C C . GLY B 1 355 ? -0.92500 -58.19000 -9.70300 1.000 33.76203 3292 GLY C C 1
ATOM 5241 O O . GLY B 1 355 ? -0.28100 -58.95500 -10.43600 1.000 32.94803 3292 GLY C O 1
ATOM 5242 N N . THR B 1 356 ? -0.82100 -58.21900 -8.37600 1.000 27.64201 3293 THR C N 1
ATOM 5243 C CA . THR B 1 356 ? 0.06900 -59.13900 -7.67600 1.000 35.70655 3293 THR C CA 1
ATOM 5244 C C . THR B 1 356 ? -0.69500 -59.74900 -6.50700 1.000 34.02117 3293 THR C C 1
ATOM 5245 O O . THR B 1 356 ? -1.91900 -59.62200 -6.40000 1.000 30.82072 3293 THR C O 1
ATOM 5249 N N . THR B 1 357 ? 0.03900 -60.42500 -5.62500 1.000 36.92791 3294 THR C N 1
ATOM 5250 C CA . THR B 1 357 ? -0.46100 -60.80900 -4.31100 1.000 37.72642 3294 THR C CA 1
ATOM 5251 C C . THR B 1 357 ? 0.30700 -60.09200 -3.20600 1.000 37.70640 3294 THR C C 1
ATOM 5252 O O . THR B 1 357 ? 0.43800 -60.60400 -2.09200 1.000 34.59584 3294 THR C O 1
ATOM 5256 N N . THR B 1 358 ? 0.82700 -58.90600 -3.51000 1.000 38.22182 3295 THR C N 1
ATOM 5257 C CA . THR B 1 358 ? 1.57100 -58.11500 -2.54200 1.000 38.36514 3295 THR C CA 1
ATOM 5258 C C . THR B 1 358 ? 0.61900 -57.22300 -1.75800 1.000 34.93514 3295 THR C C 1
ATOM 5259 O O . THR B 1 358 ? -0.25000 -56.56400 -2.33900 1.000 32.32893 3295 THR C O 1
ATOM 5263 N N . VAL B 1 359 ? 0.79800 -57.20800 -0.43600 1.000 31.55678 3296 VAL C N 1
ATOM 5264 C CA . VAL B 1 359 ? -0.02600 -56.38600 0.43700 1.000 31.78400 3296 VAL C CA 1
ATOM 5265 C C . VAL B 1 359 ? 0.11600 -54.90900 0.07500 1.000 31.78292 3296 VAL C C 1
ATOM 5266 O O . VAL B 1 359 ? 1.19300 -54.44200 -0.31800 1.000 32.55490 3296 VAL C O 1
ATOM 5270 N N . ASN B 1 360 ? -0.98800 -54.17000 0.18900 1.000 29.89476 3297 ASN C N 1
ATOM 5271 C CA . ASN B 1 360 ? -0.99000 -52.71200 0.11600 1.000 26.81305 3297 ASN C CA 1
ATOM 5272 C C . ASN B 1 360 ? -1.01500 -52.17700 1.54400 1.000 28.48145 3297 ASN C C 1
ATOM 5273 O O . ASN B 1 360 ? -2.05400 -52.22100 2.21600 1.000 28.52774 3297 ASN C O 1
ATOM 5278 N N . ARG B 1 361 ? 0.13700 -51.68400 2.01100 1.000 29.66090 3298 ARG C N 1
ATOM 5279 C CA . ARG B 1 361 ? 0.26700 -51.29100 3.41400 1.000 34.13158 3298 ARG C CA 1
ATOM 5280 C C . ARG B 1 361 ? -0.50500 -50.00900 3.70300 1.000 34.52511 3298 ARG C C 1
ATOM 5281 O O . ARG B 1 361 ? -0.75300 -49.69900 4.86700 1.000 36.81960 3298 ARG C O 1
ATOM 5289 N N . LYS B 1 362 ? -0.92500 -49.30600 2.65400 1.000 32.36929 3299 LYS C N 1
ATOM 5290 C CA . LYS B 1 362 ? -1.25000 -47.90400 2.62500 1.000 38.37993 3299 LYS C CA 1
ATOM 5291 C C . LYS B 1 362 ? -2.02700 -47.66600 1.36100 1.000 38.07635 3299 LYS C C 1
ATOM 5292 O O . LYS B 1 362 ? -1.76900 -48.34500 0.36600 1.000 40.12094 3299 LYS C O 1
ATOM 5298 N N . PRO B 1 363 ? -3.02100 -46.77200 1.37800 1.000 32.16035 3300 PRO C N 1
ATOM 5299 C CA . PRO B 1 363 ? -4.02500 -46.77400 0.30400 1.000 29.76501 3300 PRO C CA 1
ATOM 5300 C C . PRO B 1 363 ? -3.40900 -46.60900 -1.07600 1.000 27.71288 3300 PRO C C 1
ATOM 5301 O O . PRO B 1 363 ? -2.58900 -45.72200 -1.30500 1.000 32.17606 3300 PRO C O 1
ATOM 5305 N N . THR B 1 364 ? -3.84600 -47.45400 -2.01500 1.000 24.49092 3301 THR C N 1
ATOM 5306 C CA . THR B 1 364 ? -3.17000 -47.61800 -3.30200 1.000 26.81921 3301 THR C CA 1
ATOM 5307 C C . THR B 1 364 ? -4.18700 -47.60600 -4.43500 1.000 24.80818 3301 THR C C 1
ATOM 5308 O O . THR B 1 364 ? -5.21000 -48.29300 -4.36000 1.000 23.88663 3301 THR C O 1
ATOM 5312 N N . LEU B 1 365 ? -3.89500 -46.83700 -5.48100 1.000 27.45808 3302 LEU C N 1
ATOM 5313 C CA . LEU B 1 365 ? -4.79000 -46.74100 -6.62500 1.000 31.13784 3302 LEU C CA 1
ATOM 5314 C C . LEU B 1 365 ? -4.95700 -48.10000 -7.29300 1.000 31.78947 3302 LEU C C 1
ATOM 5315 O O . LEU B 1 365 ? -3.97500 -48.77200 -7.62000 1.000 35.01655 3302 LEU C O 1
ATOM 5320 N N . VAL B 1 366 ? -6.20600 -48.50300 -7.48900 1.000 28.66636 3303 VAL C N 1
ATOM 5321 C CA . VAL B 1 366 ? -6.50900 -49.76500 -8.15400 1.000 30.31369 3303 VAL C CA 1
ATOM 5322 C C . VAL B 1 366 ? -6.32200 -49.59200 -9.65600 1.000 32.30199 3303 VAL C C 1
ATOM 5323 O O . VAL B 1 366 ? -6.83900 -48.64200 -10.25400 1.000 33.88658 3303 VAL C O 1
ATOM 5327 N N . GLN B 1 367 ? -5.58500 -50.51400 -10.26800 1.000 30.90491 3304 GLN C N 1
ATOM 5328 C CA . GLN B 1 367 ? -5.22100 -50.41200 -11.67300 1.000 34.98540 3304 GLN C CA 1
ATOM 5329 C C . GLN B 1 367 ? -6.35100 -50.89300 -12.58200 1.000 33.51521 3304 GLN C C 1
ATOM 5330 O O . GLN B 1 367 ? -7.26800 -51.60500 -12.16500 1.000 36.40735 3304 GLN C O 1
ATOM 5336 N N . GLY B 1 368 ? -6.26300 -50.49500 -13.84900 1.000 34.24659 3305 GLY C N 1
ATOM 5337 C CA . GLY B 1 368 ? -7.12700 -51.02000 -14.88500 1.000 35.08472 3305 GLY C CA 1
ATOM 5338 C C . GLY B 1 368 ? -8.53900 -50.48100 -14.90800 1.000 35.90740 3305 GLY C C 1
ATOM 5339 O O . GLY B 1 368 ? -9.41200 -51.11500 -15.51100 1.000 40.26253 3305 GLY C O 1
ATOM 5340 N N . LEU B 1 369 ? -8.79800 -49.33000 -14.28500 1.000 32.17247 3306 LEU C N 1
ATOM 5341 C CA . LEU B 1 369 ? -10.14100 -48.76500 -14.25200 1.000 33.79122 3306 LEU C CA 1
ATOM 5342 C C . LEU B 1 369 ? -10.21400 -47.35300 -14.81800 1.000 33.41276 3306 LEU C C 1
ATOM 5343 O O . LEU B 1 369 ? -11.24200 -46.68600 -14.64800 1.000 32.44078 3306 LEU C O 1
ATOM 5348 N N . GLU B 1 370 ? -9.16100 -46.87100 -15.47500 1.000 29.44428 3307 GLU C N 1
ATOM 5349 C CA . GLU B 1 370 ? -9.24800 -45.57100 -16.12300 1.000 31.42553 3307 GLU C CA 1
ATOM 5350 C C . GLU B 1 370 ? -10.30700 -45.62300 -17.21600 1.000 33.30785 3307 GLU C C 1
ATOM 5351 O O . GLU B 1 370 ? -10.40100 -46.59700 -17.96700 1.000 36.49531 3307 GLU C O 1
ATOM 5357 N N . GLY B 1 371 ? -11.11600 -44.57000 -17.29400 1.000 34.11566 3308 GLY C N 1
ATOM 5358 C CA . GLY B 1 371 ? -12.26600 -44.55800 -18.16600 1.000 36.07659 3308 GLY C CA 1
ATOM 5359 C C . GLY B 1 371 ? -13.53900 -45.07400 -17.53200 1.000 34.67015 3308 GLY C C 1
ATOM 5360 O O . GLY B 1 371 ? -14.61200 -44.93700 -18.13300 1.000 36.58035 3308 GLY C O 1
ATOM 5361 N N . GLN B 1 372 ? -13.45200 -45.66300 -16.34200 1.000 31.78319 3309 GLN C N 1
ATOM 5362 C CA . GLN B 1 372 ? -14.60600 -46.14500 -15.59500 1.000 32.32070 3309 GLN C CA 1
ATOM 5363 C C . GLN B 1 372 ? -14.81500 -45.23200 -14.39300 1.000 31.75069 3309 GLN C C 1
ATOM 5364 O O . GLN B 1 372 ? -13.95900 -45.16400 -13.50500 1.000 31.87652 3309 GLN C O 1
ATOM 5370 N N . LYS B 1 373 ? -15.94500 -44.52900 -14.37100 1.000 31.86012 3310 LYS C N 1
ATOM 5371 C CA . LYS B 1 373 ? -16.25900 -43.60000 -13.28600 1.000 30.97585 3310 LYS C CA 1
ATOM 5372 C C . LYS B 1 373 ? -16.96800 -44.39000 -12.19300 1.000 27.68263 3310 LYS C C 1
ATOM 5373 O O . LYS B 1 373 ? -18.19500 -44.46700 -12.14200 1.000 30.14213 3310 LYS C O 1
ATOM 5379 N N . ILE B 1 374 ? -16.17800 -44.99300 -11.30600 1.000 30.00116 3311 ILE C N 1
ATOM 5380 C CA . ILE B 1 374 ? -16.73200 -45.85200 -10.26600 1.000 29.47771 3311 ILE C CA 1
ATOM 5381 C C . ILE B 1 374 ? -17.45000 -45.00000 -9.22800 1.000 31.22667 3311 ILE C C 1
ATOM 5382 O O . ILE B 1 374 ? -16.93900 -43.96200 -8.79000 1.000 31.61146 3311 ILE C O 1
ATOM 5387 N N . THR B 1 375 ? -18.64900 -45.43100 -8.83600 1.000 31.66060 3312 THR C N 1
ATOM 5388 C CA . THR B 1 375 ? -19.39200 -44.77800 -7.76900 1.000 31.59572 3312 THR C CA 1
ATOM 5389 C C . THR B 1 375 ? -19.61900 -45.66000 -6.55000 1.000 30.86757 3312 THR C C 1
ATOM 5390 O O . THR B 1 375 ? -19.87400 -45.12600 -5.46700 1.000 33.11868 3312 THR C O 1
ATOM 5394 N N . ARG B 1 376 ? -19.52700 -46.98200 -6.69100 1.000 27.80518 3313 ARG C N 1
ATOM 5395 C CA . ARG B 1 376 ? -19.81100 -47.90100 -5.60000 1.000 28.59068 3313 ARG C CA 1
ATOM 5396 C C . ARG B 1 376 ? -18.82000 -49.05400 -5.60600 1.000 33.54757 3313 ARG C C 1
ATOM 5397 O O . ARG B 1 376 ? -18.36200 -49.49500 -6.66200 1.000 37.63301 3313 ARG C O 1
ATOM 5405 N N . VAL B 1 377 ? -18.49500 -49.53600 -4.40500 1.000 29.40842 3314 VAL C N 1
ATOM 5406 C CA . VAL B 1 377 ? -17.66600 -50.71900 -4.22200 1.000 24.66651 3314 VAL C CA 1
ATOM 5407 C C . VAL B 1 377 ? -18.36500 -51.67900 -3.27100 1.000 25.17920 3314 VAL C C 1
ATOM 5408 O O . VAL B 1 377 ? -19.27800 -51.31000 -2.52900 1.000 23.72043 3314 VAL C O 1
ATOM 5412 N N . ALA B 1 378 ? -17.90800 -52.92800 -3.30400 1.000 24.12576 3315 ALA C N 1
ATOM 5413 C CA . ALA B 1 378 ? -18.38200 -53.96100 -2.39800 1.000 25.30944 3315 ALA C CA 1
ATOM 5414 C C . A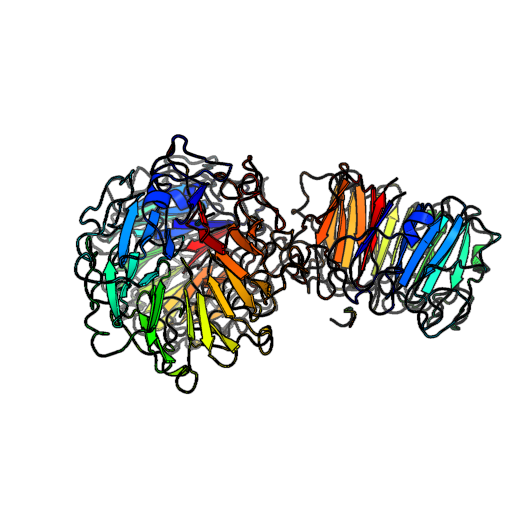LA B 1 378 ? -17.27700 -54.98800 -2.22300 1.000 25.74636 3315 ALA C C 1
ATOM 5415 O O . ALA B 1 378 ? -16.42700 -55.16000 -3.10000 1.000 25.03779 3315 ALA C O 1
ATOM 5417 N N . CYS B 1 379 ? -17.29500 -55.66700 -1.08200 1.000 24.24472 3316 CYS C N 1
ATOM 5418 C CA . CYS B 1 379 ? -16.29100 -56.67000 -0.76800 1.000 22.10069 3316 CYS C CA 1
ATOM 5419 C C . CYS B 1 379 ? -16.94300 -57.91100 -0.18400 1.000 24.75785 3316 CYS C C 1
ATOM 5420 O O . CYS B 1 379 ? -17.99100 -57.84200 0.46200 1.000 26.76262 3316 CYS C O 1
ATOM 5423 N N . GLY B 1 380 ? -16.30400 -59.05400 -0.43500 1.000 23.09415 3317 GLY C N 1
ATOM 5424 C CA . GLY B 1 380 ? -16.52800 -60.26000 0.31300 1.000 22.34605 3317 GLY C CA 1
ATOM 5425 C C . GLY B 1 380 ? -15.33900 -60.60000 1.18600 1.000 20.74705 3317 GLY C C 1
ATOM 5426 O O . GLY B 1 380 ? -14.48400 -59.75500 1.47700 1.000 22.02994 3317 GLY C O 1
ATOM 5427 N N . SER B 1 381 ? -15.27600 -61.86800 1.59800 1.000 23.53723 3318 SER C N 1
ATOM 5428 C CA . SER B 1 381 ? -14.17600 -62.31500 2.44900 1.000 21.83064 3318 SER C CA 1
ATOM 5429 C C . SER B 1 381 ? -12.82500 -61.99900 1.82000 1.000 22.97133 3318 SER C C 1
ATOM 5430 O O . SER B 1 381 ? -11.95900 -61.38700 2.45400 1.000 23.38319 3318 SER C O 1
ATOM 5433 N N . SER B 1 382 ? -12.63600 -62.39500 0.55700 1.000 21.21605 3319 SER C N 1
ATOM 5434 C CA . SER B 1 382 ? -11.35900 -62.21100 -0.12000 1.000 22.01631 3319 SER C CA 1
ATOM 5435 C C . SER B 1 382 ? -11.53800 -61.71500 -1.55200 1.000 23.86913 3319 SER C C 1
ATOM 5436 O O . SER B 1 382 ? -10.68000 -61.96300 -2.40600 1.000 25.18522 3319 SER C O 1
ATOM 5439 N N . HIS B 1 383 ? -12.63500 -61.01700 -1.83900 1.000 22.49025 3320 HIS C N 1
ATOM 5440 C CA . HIS B 1 383 ? -12.89400 -60.56200 -3.19400 1.000 19.81279 3320 HIS C CA 1
ATOM 5441 C C . HIS B 1 383 ? -13.50200 -59.16800 -3.16800 1.000 24.05804 3320 HIS C C 1
ATOM 5442 O O . HIS B 1 383 ? -13.98500 -58.69400 -2.13700 1.000 20.83409 3320 HIS C O 1
ATOM 5449 N N . SER B 1 384 ? -13.46200 -58.51300 -4.32900 1.000 25.96111 3321 SER C N 1
ATOM 5450 C CA . SER B 1 384 ? -13.73500 -57.08900 -4.44000 1.000 24.40292 3321 SER C CA 1
ATOM 5451 C C . SER B 1 384 ? -14.59600 -56.81700 -5.66400 1.000 25.28832 3321 SER C C 1
ATOM 5452 O O . SER B 1 384 ? -14.50700 -57.51800 -6.67600 1.000 23.93347 3321 SER C O 1
ATOM 5455 N N . VAL B 1 385 ? -15.43200 -55.78300 -5.56000 1.000 22.38432 3322 VAL C N 1
ATOM 5456 C CA . VAL B 1 385 ? -16.36500 -55.39900 -6.61700 1.000 25.34615 3322 VAL C CA 1
ATOM 5457 C C . VAL B 1 385 ? -16.40000 -53.87900 -6.70800 1.000 23.63961 3322 VAL C C 1
ATOM 5458 O O . VAL B 1 385 ? -16.37700 -53.18600 -5.68700 1.000 25.74822 3322 VAL C O 1
ATOM 5462 N N . ALA B 1 386 ? -16.46000 -53.36100 -7.93300 1.000 26.05740 3323 ALA C N 1
ATOM 5463 C CA . ALA B 1 386 ? -16.63600 -51.93600 -8.17900 1.000 27.05424 3323 ALA C CA 1
ATOM 5464 C C . ALA B 1 386 ? -17.55100 -51.76300 -9.38000 1.000 29.75427 3323 ALA C C 1
ATOM 5465 O O . ALA B 1 386 ? -17.46500 -52.53500 -10.33900 1.000 32.25108 3323 ALA C O 1
ATOM 5467 N N . TRP B 1 387 ? -18.43300 -50.76500 -9.33300 1.000 28.44666 3324 TRP C N 1
ATOM 5468 C CA . TRP B 1 387 ? -19.30400 -50.56000 -10.47900 1.000 31.01586 3324 TRP C CA 1
ATOM 5469 C C . TRP B 1 387 ? -19.64600 -49.08900 -10.66400 1.000 31.13658 3324 TRP C C 1
ATOM 5470 O O . TRP B 1 387 ? -19.51100 -48.26900 -9.75200 1.000 29.25000 3324 TRP C O 1
ATOM 5481 N N . THR B 1 388 ? -20.07500 -48.78000 -11.88500 1.000 31.81258 3325 THR C N 1
ATOM 5482 C CA . THR B 1 388 ? -20.49100 -47.45700 -12.32400 1.000 36.95091 3325 THR C CA 1
ATOM 5483 C C . THR B 1 388 ? -22.01100 -47.39500 -12.40400 1.000 44.19577 3325 THR C C 1
ATOM 5484 O O . THR B 1 388 ? -22.70000 -48.41700 -12.36100 1.000 50.62358 3325 THR C O 1
ATOM 5488 N N . THR B 1 389 ? -22.52800 -46.17800 -12.53500 1.000 45.23134 3326 THR C N 1
ATOM 5489 C CA . THR B 1 389 ? -23.94400 -45.98800 -12.83100 1.000 50.81797 3326 THR C CA 1
ATOM 5490 C C . THR B 1 389 ? -24.15700 -44.71400 -13.64000 1.000 52.24132 3326 THR C C 1
ATOM 5491 O O . THR B 1 389 ? -24.90600 -44.70600 -14.61700 1.000 59.82495 3326 THR C O 1
ATOM 5495 N N . THR C 1 22 ? 22.77300 -61.51500 -40.01100 1.000 48.47357 2959 THR E N 1
ATOM 5496 C CA . THR C 1 22 ? 22.03800 -61.20300 -38.79100 1.000 48.57025 2959 THR E CA 1
ATOM 5497 C C . THR C 1 22 ? 21.54500 -59.75100 -38.85100 1.000 44.92522 2959 THR E C 1
ATOM 5498 O O . THR C 1 22 ? 22.31200 -58.85700 -39.17000 1.000 47.40360 2959 THR E O 1
ATOM 5502 N N . LYS C 1 23 ? 20.27800 -59.53700 -38.54300 1.000 40.92484 2960 LYS E N 1
ATOM 5503 C CA . LYS C 1 23 ? 19.72200 -58.19700 -38.51600 1.000 35.15935 2960 LYS E CA 1
ATOM 5504 C C . LYS C 1 23 ? 19.66300 -57.69500 -37.08400 1.000 33.57411 2960 LYS E C 1
ATOM 5505 O O . LYS C 1 23 ? 19.32400 -58.45000 -36.17700 1.000 32.74946 2960 LYS E O 1
ATOM 5511 N N . VAL C 1 24 ? 19.98200 -56.41600 -36.88400 1.000 31.09840 2961 VAL E N 1
ATOM 5512 C CA . VAL C 1 24 ? 20.00100 -55.81600 -35.55600 1.000 28.34155 2961 VAL E CA 1
ATOM 5513 C C . VAL C 1 24 ? 19.12900 -54.57200 -35.56800 1.000 29.99628 2961 VAL E C 1
ATOM 5514 O O . VAL C 1 24 ? 19.28800 -53.70400 -36.43400 1.000 31.00309 2961 VAL E O 1
ATOM 5518 N N . PHE C 1 25 ? 18.22400 -54.48300 -34.59700 1.000 26.21295 2962 PHE E N 1
ATOM 5519 C CA . PHE C 1 25 ? 17.34600 -53.33600 -34.43000 1.000 24.17052 2962 PHE E CA 1
ATOM 5520 C C . PHE C 1 25 ? 17.60300 -52.70800 -33.06900 1.000 24.89122 2962 PHE E C 1
ATOM 5521 O O . PHE C 1 25 ? 17.83100 -53.41700 -32.08300 1.000 23.61331 2962 PHE E O 1
ATOM 5529 N N . VAL C 1 26 ? 17.58500 -51.37100 -33.01700 1.000 25.48103 2963 VAL E N 1
ATOM 5530 C CA . VAL C 1 26 ? 17.89100 -50.63300 -31.79600 1.000 25.61011 2963 VAL E CA 1
ATOM 5531 C C . VAL C 1 26 ? 16.89500 -49.49300 -31.62600 1.000 29.26147 2963 VAL E C 1
ATOM 5532 O O . VAL C 1 26 ? 16.33600 -48.97200 -32.59400 1.000 27.45862 2963 VAL E O 1
ATOM 5536 N N . TRP C 1 27 ? 16.68200 -49.10500 -30.37100 1.000 26.03930 2964 TRP E N 1
ATOM 5537 C CA . TRP C 1 27 ? 15.82500 -47.97000 -30.05200 1.000 24.36254 2964 TRP E CA 1
ATOM 5538 C C . TRP C 1 27 ? 16.12000 -47.53000 -28.62400 1.000 23.56785 2964 TRP E C 1
ATOM 5539 O O . TRP C 1 27 ? 16.84800 -48.19700 -27.88500 1.000 21.80905 2964 TRP E O 1
ATOM 5550 N N . GLY C 1 28 ? 15.55300 -46.38500 -28.24800 1.000 22.23435 2965 GLY E N 1
ATOM 5551 C CA . GLY C 1 28 ? 15.78200 -45.83500 -26.92700 1.000 23.49607 2965 GLY E CA 1
ATOM 5552 C C . GLY C 1 28 ? 16.67100 -44.60500 -26.91200 1.000 26.84519 2965 GLY E C 1
ATOM 5553 O O . GLY C 1 28 ? 16.70900 -43.84800 -27.88700 1.000 27.75266 2965 GLY E O 1
ATOM 5554 N N . LEU C 1 29 ? 17.39500 -44.40300 -25.81000 1.000 26.35240 2966 LEU E N 1
ATOM 5555 C CA . LEU C 1 29 ? 18.23100 -43.22000 -25.65200 1.000 26.47514 2966 LEU E CA 1
ATOM 5556 C C . LEU C 1 29 ? 19.43000 -43.26400 -26.59300 1.000 26.86711 2966 LEU E C 1
ATOM 5557 O O . LEU C 1 29 ? 20.04600 -44.31400 -26.79900 1.000 24.80820 2966 LEU E O 1
ATOM 5562 N N . ASN C 1 30 ? 19.76700 -42.10000 -27.15700 1.000 27.14204 2967 ASN E N 1
ATOM 5563 C CA . ASN C 1 30 ? 20.82600 -41.98700 -28.15400 1.000 32.85234 2967 ASN E CA 1
ATOM 5564 C C . ASN C 1 30 ? 21.60800 -40.68500 -27.98600 1.000 33.79766 2967 ASN E C 1
ATOM 5565 O O . ASN C 1 30 ? 22.17600 -40.16600 -28.95400 1.000 32.72953 2967 ASN E O 1
ATOM 5570 N N . ASP C 1 31 ? 21.65300 -40.14600 -26.76400 1.000 32.36871 2968 ASP E N 1
ATOM 5571 C CA . ASP C 1 31 ? 22.27900 -38.84300 -26.55800 1.000 33.22675 2968 ASP E CA 1
ATOM 5572 C C . ASP C 1 31 ? 23.79900 -38.91500 -26.65600 1.000 32.67885 2968 ASP E C 1
ATOM 5573 O O . ASP C 1 31 ? 24.43800 -37.94300 -27.07400 1.000 36.39173 2968 ASP E O 1
ATOM 5578 N N . LYS C 1 32 ? 24.39700 -40.04200 -26.27000 1.000 33.61219 2969 LYS E N 1
ATOM 5579 C CA . LYS C 1 32 ? 25.82400 -40.26900 -26.44700 1.000 36.03744 2969 LYS E CA 1
ATOM 5580 C C . LYS C 1 32 ? 26.11600 -41.17000 -27.64100 1.000 38.94460 2969 LYS E C 1
ATOM 5581 O O . LYS C 1 32 ? 27.17500 -41.80700 -27.68500 1.000 41.12019 2969 LYS E O 1
ATOM 5587 N N . ASP C 1 33 ? 25.19200 -41.23500 -28.60300 1.000 35.76999 2970 ASP E N 1
ATOM 5588 C CA . ASP C 1 33 ? 25.31500 -42.08700 -29.78700 1.000 32.67440 2970 ASP E CA 1
ATOM 5589 C C . ASP C 1 33 ? 25.48700 -43.55600 -29.41500 1.000 33.42284 2970 ASP E C 1
ATOM 5590 O O . ASP C 1 33 ? 26.17900 -44.30500 -30.10700 1.000 35.25700 2970 ASP E O 1
ATOM 5595 N N . GLN C 1 34 ? 24.85100 -43.98500 -28.32200 1.000 31.43128 2971 GLN E N 1
ATOM 5596 C CA . GLN C 1 34 ? 24.96400 -45.37500 -27.89600 1.000 27.96523 2971 GLN E CA 1
ATOM 5597 C C . GLN C 1 34 ? 24.18500 -46.33500 -28.78600 1.000 27.00369 2971 GLN E C 1
ATOM 5598 O O . GLN C 1 34 ? 24.36400 -47.55100 -28.65300 1.000 30.63996 2971 GLN E O 1
ATOM 5604 N N . LEU C 1 35 ? 23.34100 -45.84000 -29.68700 1.000 26.49676 2972 LEU E N 1
ATOM 5605 C CA . LEU C 1 35 ? 22.68400 -46.72200 -30.64200 1.000 27.53025 2972 LEU E CA 1
ATOM 5606 C C . LEU C 1 35 ? 23.53200 -46.97900 -31.88300 1.000 34.38748 2972 LEU E C 1
ATOM 5607 O O . LEU C 1 35 ? 23.13000 -47.77900 -32.73400 1.000 38.18647 2972 LEU E O 1
ATOM 5612 N N . GLY C 1 36 ? 24.68200 -46.32000 -32.00800 1.000 32.54359 2973 GLY E N 1
ATOM 5613 C CA . GLY C 1 36 ? 25.67900 -46.71500 -32.98400 1.000 33.98114 2973 GLY E CA 1
ATOM 5614 C C . GLY C 1 36 ? 25.57200 -46.09000 -34.35500 1.000 37.05495 2973 GLY E C 1
ATOM 5615 O O . GLY C 1 36 ? 26.11100 -46.65400 -35.31200 1.000 38.80783 2973 GLY E O 1
ATOM 5616 N N . GLY C 1 37 ? 24.90500 -44.94800 -34.49100 1.000 36.92050 2974 GLY E N 1
ATOM 5617 C CA . GLY C 1 37 ? 24.88300 -44.27500 -35.77400 1.000 39.60986 2974 GLY E CA 1
ATOM 5618 C C . GLY C 1 37 ? 23.49800 -43.91400 -36.26600 1.000 40.43094 2974 GLY E C 1
ATOM 5619 O O . GLY C 1 37 ? 23.22700 -43.96100 -37.46800 1.000 41.76129 2974 GLY E O 1
ATOM 5620 N N . LEU C 1 38 ? 22.61000 -43.56000 -35.34600 1.000 36.81640 2975 LEU E N 1
ATOM 5621 C CA . LEU C 1 38 ? 21.28900 -43.06100 -35.68500 1.000 37.97973 2975 LEU E CA 1
ATOM 5622 C C . LEU C 1 38 ? 21.18900 -41.59200 -35.30300 1.000 44.51605 2975 LEU E C 1
ATOM 5623 O O . LEU C 1 38 ? 21.89300 -41.10900 -34.41100 1.000 47.94475 2975 LEU E O 1
ATOM 5628 N N . LYS C 1 39 ? 20.30700 -40.87800 -35.99300 1.000 48.22572 2976 LYS E N 1
ATOM 5629 C CA . LYS C 1 39 ? 20.15900 -39.44300 -35.80900 1.000 49.41573 2976 LYS E CA 1
ATOM 5630 C C . LYS C 1 39 ? 18.96100 -39.17400 -34.90900 1.000 48.90278 2976 LYS E C 1
ATOM 5631 O O . LYS C 1 39 ? 17.89200 -39.76200 -35.09900 1.000 50.18852 2976 LYS E O 1
ATOM 5637 N N . GLY C 1 40 ? 19.14600 -38.30300 -33.92900 1.000 45.81692 2977 GLY E N 1
ATOM 5638 C CA . GLY C 1 40 ? 18.11400 -38.00600 -32.94500 1.000 42.67364 2977 GLY E CA 1
ATOM 5639 C C . GLY C 1 40 ? 18.49300 -38.57000 -31.58900 1.000 40.08286 2977 GLY E C 1
ATOM 5640 O O . GLY C 1 40 ? 19.12400 -39.62700 -31.49300 1.000 43.21895 2977 GLY E O 1
ATOM 5641 N N . SER C 1 41 ? 18.10000 -37.86500 -30.52900 1.000 39.30496 2978 SER E N 1
ATOM 5642 C CA . SER C 1 41 ? 18.48000 -38.26200 -29.17700 1.000 41.25047 2978 SER E CA 1
ATOM 5643 C C . SER C 1 41 ? 17.56300 -39.32400 -28.57700 1.000 38.78361 2978 SER E C 1
ATOM 5644 O O . SER C 1 41 ? 17.96700 -40.00200 -27.62500 1.000 36.51098 2978 SER E O 1
ATOM 5647 N N . LYS C 1 42 ? 16.34400 -39.47600 -29.09300 1.000 40.45343 2979 LYS E N 1
ATOM 5648 C CA . LYS C 1 42 ? 15.43400 -40.54000 -28.68400 1.000 40.44177 2979 LYS E CA 1
ATOM 5649 C C . LYS C 1 42 ? 14.96000 -41.26100 -29.93200 1.000 38.71788 2979 LYS E C 1
ATOM 5650 O O . LYS C 1 42 ? 14.46300 -40.62400 -30.86500 1.000 44.43898 2979 LYS E O 1
ATOM 5656 N N . ILE C 1 43 ? 15.09400 -42.58100 -29.94800 1.000 29.90734 2980 ILE E N 1
ATOM 5657 C CA . ILE C 1 43 ? 14.55400 -43.40700 -31.02200 1.000 29.70677 2980 ILE E CA 1
ATOM 5658 C C . ILE C 1 43 ? 13.40700 -44.21200 -30.42800 1.000 31.53834 2980 ILE E C 1
ATOM 5659 O O . ILE C 1 43 ? 13.62800 -45.13900 -29.63900 1.000 30.76136 2980 ILE E O 1
ATOM 5664 N N . LYS C 1 44 ? 12.18500 -43.85000 -30.80800 1.000 32.55758 2981 LYS E N 1
ATOM 5665 C CA . LYS C 1 44 ? 10.97500 -44.36900 -30.18300 1.000 30.88019 2981 LYS E CA 1
ATOM 5666 C C . LYS C 1 44 ? 10.43900 -45.63100 -30.85300 1.000 32.45432 2981 LYS E C 1
ATOM 5667 O O . LYS C 1 44 ? 9.46000 -46.20200 -30.36600 1.000 29.46363 2981 LYS E O 1
ATOM 5673 N N . VAL C 1 45 ? 11.05000 -46.07000 -31.94700 1.000 33.56971 2982 VAL E N 1
ATOM 5674 C CA . VAL C 1 45 ? 10.66100 -47.27500 -32.67900 1.000 34.43502 2982 VAL E CA 1
ATOM 5675 C C . VAL C 1 45 ? 11.90200 -48.11500 -32.94800 1.000 29.71983 2982 VAL E C 1
ATOM 5676 O O . VAL C 1 45 ? 12.98800 -47.55400 -33.14400 1.000 28.99716 2982 VAL E O 1
ATOM 5680 N N . PRO C 1 46 ? 11.80100 -49.44300 -32.93300 1.000 29.59839 2983 PRO E N 1
ATOM 5681 C CA . PRO C 1 46 ? 12.92100 -50.27300 -33.39200 1.000 28.20588 2983 PRO E CA 1
ATOM 5682 C C . PRO C 1 46 ? 13.41100 -49.84600 -34.76400 1.000 29.84016 2983 PRO E C 1
ATOM 5683 O O . PRO C 1 46 ? 12.64100 -49.75100 -35.72200 1.000 30.20260 2983 PRO E O 1
ATOM 5687 N N . SER C 1 47 ? 14.70900 -49.59000 -34.85100 1.000 31.32441 2984 SER E N 1
ATOM 5688 C CA . SER C 1 47 ? 15.31500 -49.03900 -36.04900 1.000 35.72195 2984 SER E CA 1
ATOM 5689 C C . SER C 1 47 ? 16.44400 -49.95500 -36.47600 1.000 31.73896 2984 SER E C 1
ATOM 5690 O O . SER C 1 47 ? 17.28500 -50.33400 -35.65300 1.000 30.24684 2984 SER E O 1
ATOM 5693 N N . PHE C 1 48 ? 16.44200 -50.32600 -37.75100 1.000 29.38988 2985 PHE E N 1
ATOM 5694 C CA . PHE C 1 48 ? 17.50100 -51.15600 -38.30100 1.000 30.43801 2985 PHE E CA 1
ATOM 5695 C C . PHE C 1 48 ? 18.84400 -50.46000 -38.13400 1.000 29.40629 2985 PHE E C 1
ATOM 5696 O O . PHE C 1 48 ? 19.03100 -49.33300 -38.60500 1.000 31.24015 2985 PHE E O 1
ATOM 5704 N N . SER C 1 49 ? 19.77200 -51.12100 -37.44900 1.000 29.71187 2986 SER E N 1
ATOM 5705 C CA . SER C 1 49 ? 21.12000 -50.59500 -37.27400 1.000 31.76934 2986 SER E CA 1
ATOM 5706 C C . SER C 1 49 ? 21.96500 -51.07000 -38.44500 1.000 35.40975 2986 SER E C 1
ATOM 5707 O O . SER C 1 49 ? 22.31400 -52.25200 -38.52500 1.000 34.80882 2986 SER E O 1
ATOM 5710 N N . GLU C 1 50 ? 22.28400 -50.15300 -39.35900 1.000 33.73979 2987 GLU E N 1
ATOM 5711 C CA . GLU C 1 50 ? 23.13100 -50.50800 -40.49100 1.000 38.33441 2987 GLU E CA 1
ATOM 5712 C C . GLU C 1 50 ? 24.52000 -50.93700 -40.02700 1.000 39.04058 2987 GLU E C 1
ATOM 5713 O O . GLU C 1 50 ? 25.10300 -51.88000 -40.57600 1.000 40.90864 2987 GLU E O 1
ATOM 5719 N N . THR C 1 51 ? 25.05700 -50.27100 -39.00000 1.000 37.87577 2988 THR E N 1
ATOM 5720 C CA . THR C 1 51 ? 26.42500 -50.54600 -38.56900 1.000 40.29130 2988 THR E CA 1
ATOM 5721 C C . THR C 1 51 ? 26.52700 -51.84300 -37.77300 1.000 40.02895 2988 THR E C 1
ATOM 5722 O O . THR C 1 51 ? 27.49300 -52.59400 -37.93400 1.000 42.10926 2988 THR E O 1
ATOM 5726 N N . LEU C 1 52 ? 25.55200 -52.12500 -36.90700 1.000 34.66061 2989 LEU E N 1
ATOM 5727 C CA . LEU C 1 52 ? 25.62100 -53.34700 -36.11400 1.000 35.15855 2989 LEU E CA 1
ATOM 5728 C C . LEU C 1 52 ? 25.24800 -54.57600 -36.93200 1.000 34.91763 2989 LEU E C 1
ATOM 5729 O O . LEU C 1 52 ? 25.81000 -55.65500 -36.71200 1.000 31.13198 2989 LEU E O 1
ATOM 5734 N N . SER C 1 53 ? 24.32100 -54.43400 -37.88000 1.000 29.70213 2990 SER E N 1
ATOM 5735 C CA . SER C 1 53 ? 23.94400 -55.56800 -38.71600 1.000 38.55397 2990 SER E CA 1
ATOM 5736 C C . SER C 1 53 ? 25.08500 -55.99600 -39.62800 1.000 42.86563 2990 SER E C 1
ATOM 5737 O O . SER C 1 53 ? 25.16300 -57.16900 -40.01000 1.000 46.99229 2990 SER E O 1
ATOM 5740 N N . ALA C 1 54 ? 25.97800 -55.06900 -39.98200 1.000 43.66026 2991 ALA E N 1
ATOM 5741 C CA . ALA C 1 54 ? 27.09400 -55.39700 -40.86000 1.000 46.75202 2991 ALA E CA 1
ATOM 5742 C C . ALA C 1 54 ? 28.12800 -56.29000 -40.18700 1.000 46.51232 2991 ALA E C 1
ATOM 5743 O O . ALA C 1 54 ? 28.98800 -56.84700 -40.87800 1.000 49.76595 2991 ALA E O 1
ATOM 5745 N N . LEU C 1 55 ? 28.06000 -56.45100 -38.86600 1.000 44.67638 2992 LEU E N 1
ATOM 5746 C CA . LEU C 1 55 ? 29.11600 -57.11100 -38.11000 1.000 46.49378 2992 LEU E CA 1
ATOM 5747 C C . LEU C 1 55 ? 28.91600 -58.61400 -37.94500 1.000 50.92350 2992 LEU E C 1
ATOM 5748 O O . LEU C 1 55 ? 29.84900 -59.29100 -37.49700 1.000 57.81301 2992 LEU E O 1
ATOM 5753 N N . ASN C 1 56 ? 27.74700 -59.15000 -38.29800 1.000 46.19417 2993 ASN E N 1
ATOM 5754 C CA . ASN C 1 56 ? 27.37900 -60.54000 -38.00700 1.000 45.18014 2993 ASN E CA 1
ATOM 5755 C C . ASN C 1 56 ? 27.52200 -60.82900 -36.51300 1.000 39.96583 2993 ASN E C 1
ATOM 5756 O O . ASN C 1 56 ? 28.34500 -61.63600 -36.08200 1.000 40.70145 2993 ASN E O 1
ATOM 5761 N N . VAL C 1 57 ? 26.69700 -60.14700 -35.71900 1.000 38.97015 2994 VAL E N 1
ATOM 5762 C CA . VAL C 1 57 ? 26.81500 -60.26200 -34.27200 1.000 39.54966 2994 VAL E CA 1
ATOM 5763 C C . VAL C 1 57 ? 26.26400 -61.60300 -33.80000 1.000 39.79886 2994 VAL E C 1
ATOM 5764 O O . VAL C 1 57 ? 25.33500 -62.17200 -34.39400 1.000 41.10457 2994 VAL E O 1
ATOM 5768 N N . VAL C 1 58 ? 26.85700 -62.12300 -32.72600 1.000 38.66162 2995 VAL E N 1
ATOM 5769 C CA . VAL C 1 58 ? 26.26700 -63.22600 -31.97100 1.000 38.06015 2995 VAL E CA 1
ATOM 5770 C C . VAL C 1 58 ? 25.77600 -62.79500 -30.59600 1.000 35.96404 2995 VAL E C 1
ATOM 5771 O O . VAL C 1 58 ? 25.10300 -63.58500 -29.92400 1.000 41.27846 2995 VAL E O 1
ATOM 5775 N N . GLN C 1 59 ? 26.06800 -61.57300 -30.16300 1.000 29.18472 2996 GLN E N 1
ATOM 5776 C CA . GLN C 1 59 ? 25.70800 -61.11200 -28.82600 1.000 29.79195 2996 GLN E CA 1
ATOM 5777 C C . GLN C 1 59 ? 25.90600 -59.60400 -28.78900 1.000 34.25303 2996 GLN E C 1
ATOM 5778 O O . GLN C 1 59 ? 26.96500 -59.11300 -29.17400 1.000 34.96377 2996 GLN E O 1
ATOM 5784 N N . VAL C 1 60 ? 24.83800 -58.87800 -28.43900 1.000 35.81828 2997 VAL E N 1
ATOM 5785 C CA . VAL C 1 60 ? 24.88200 -57.44700 -28.16600 1.000 30.16977 2997 VAL E CA 1
ATOM 5786 C C . VAL C 1 60 ? 24.60900 -57.26300 -26.68200 1.000 25.19707 2997 VAL E C 1
ATOM 5787 O O . VAL C 1 60 ? 23.77400 -57.97000 -26.10600 1.000 23.20358 2997 VAL E O 1
ATOM 5791 N N . ALA C 1 61 ? 25.31400 -56.32100 -26.05900 1.000 22.86459 2998 ALA E N 1
ATOM 5792 C CA . ALA C 1 61 ? 25.16500 -56.08300 -24.63200 1.000 24.20782 2998 ALA E CA 1
ATOM 5793 C C . ALA C 1 61 ? 25.14000 -54.58600 -24.37500 1.000 26.02992 2998 ALA E C 1
ATOM 5794 O O . ALA C 1 61 ? 25.88400 -53.83100 -25.00300 1.000 25.01690 2998 ALA E O 1
ATOM 5796 N N . GLY C 1 62 ? 24.27900 -54.16300 -23.45900 1.000 24.42344 2999 GLY E N 1
ATOM 5797 C CA . GLY C 1 62 ? 24.08400 -52.75500 -23.15900 1.000 22.74714 2999 GLY E CA 1
ATOM 5798 C C . GLY C 1 62 ? 24.57400 -52.42100 -21.76000 1.000 23.73534 2999 GLY E C 1
ATOM 5799 O O . GLY C 1 62 ? 24.23200 -53.10300 -20.79200 1.000 25.67415 2999 GLY E O 1
ATOM 5800 N N . GLY C 1 63 ? 25.39400 -51.37300 -21.68100 1.000 24.01228 3000 GLY E N 1
ATOM 5801 C CA . GLY C 1 63 ? 25.78600 -50.78400 -20.43000 1.000 20.78906 3000 GLY E CA 1
ATOM 5802 C C . GLY C 1 63 ? 25.17000 -49.40200 -20.25100 1.000 23.53711 3000 GLY E C 1
ATOM 5803 O O . GLY C 1 63 ? 24.22400 -49.02500 -20.92500 1.000 26.61274 3000 GLY E O 1
ATOM 5804 N N . SER C 1 64 ? 25.75100 -48.65600 -19.30900 1.000 21.79152 3001 SER E N 1
ATOM 5805 C CA . SER C 1 64 ? 25.30600 -47.28200 -19.08100 1.000 22.97513 3001 SER E CA 1
ATOM 5806 C C . SER C 1 64 ? 25.66800 -46.43200 -20.29200 1.000 26.31470 3001 SER E C 1
ATOM 5807 O O . SER C 1 64 ? 26.84000 -46.08900 -20.48800 1.000 25.93985 3001 SER E O 1
ATOM 5810 N N . LYS C 1 65 ? 24.66100 -46.10300 -21.11000 1.000 27.81942 3002 LYS E N 1
ATOM 5811 C CA . LYS C 1 65 ? 24.85000 -45.29200 -22.31700 1.000 27.85700 3002 LYS E CA 1
ATOM 5812 C C . LYS C 1 65 ? 25.95900 -45.85800 -23.19700 1.000 27.77581 3002 LYS E C 1
ATOM 5813 O O . LYS C 1 65 ? 26.75200 -45.12100 -23.79000 1.000 27.30493 3002 LYS E O 1
ATOM 5819 N N . SER C 1 66 ? 26.02100 -47.18100 -23.26300 1.000 27.61114 3003 SER E N 1
ATOM 5820 C CA . SER C 1 66 ? 27.07900 -47.86000 -23.98800 1.000 29.93904 3003 SER E CA 1
ATOM 5821 C C . SER C 1 66 ? 26.49100 -49.10700 -24.61600 1.000 28.68705 3003 SER E C 1
ATOM 5822 O O . SER C 1 66 ? 25.44200 -49.60200 -24.19200 1.000 25.37999 3003 SER E O 1
ATOM 5825 N N . LEU C 1 67 ? 27.17900 -49.62700 -25.62400 1.000 28.14753 3004 LEU E N 1
ATOM 5826 C CA . LEU C 1 67 ? 26.64500 -50.77100 -26.33300 1.000 27.05369 3004 LEU E CA 1
ATOM 5827 C C . LEU C 1 67 ? 27.82600 -51.56700 -26.88400 1.000 25.62054 3004 LEU E C 1
ATOM 5828 O O . LEU C 1 67 ? 28.79600 -50.99500 -27.40200 1.000 26.44246 3004 LEU E O 1
ATOM 5833 N N . PHE C 1 68 ? 27.77300 -52.88900 -26.71500 1.000 24.59623 3005 PHE E N 1
ATOM 5834 C CA . PHE C 1 68 ? 28.84900 -53.77200 -27.14700 1.000 24.96804 3005 PHE E CA 1
ATOM 5835 C C . PHE C 1 68 ? 28.29800 -54.87100 -28.04100 1.000 25.94236 3005 PHE E C 1
ATOM 5836 O O . PHE C 1 68 ? 27.17000 -55.33600 -27.84800 1.000 30.61570 3005 PHE E O 1
ATOM 5844 N N . ALA C 1 69 ? 29.11000 -55.30900 -28.99900 1.000 24.81679 3006 ALA E N 1
ATOM 5845 C CA . ALA C 1 69 ? 28.71500 -56.35700 -29.93000 1.000 27.00178 3006 ALA E CA 1
ATOM 5846 C C . ALA C 1 69 ? 29.84900 -57.35600 -30.10400 1.000 28.55424 3006 ALA E C 1
ATOM 5847 O O . ALA C 1 69 ? 30.98900 -56.96500 -30.37700 1.000 29.49121 3006 ALA E O 1
ATOM 5849 N N . VAL C 1 70 ? 29.52900 -58.64100 -29.95700 1.000 26.21945 3007 VAL E N 1
ATOM 5850 C CA . VAL C 1 70 ? 30.46500 -59.73000 -30.20700 1.000 28.26753 3007 VAL E CA 1
ATOM 5851 C C . VAL C 1 70 ? 30.10300 -60.37400 -31.53900 1.000 33.05144 3007 VAL E C 1
ATOM 5852 O O . VAL C 1 70 ? 28.94300 -60.74200 -31.76600 1.000 32.12510 3007 VAL E O 1
ATOM 5856 N N . THR C 1 71 ? 31.08900 -60.51000 -32.41800 1.000 35.57283 3008 THR E N 1
ATOM 5857 C CA . THR C 1 71 ? 30.85500 -61.02500 -33.75700 1.000 35.30063 3008 THR E CA 1
ATOM 5858 C C . THR C 1 71 ? 31.05900 -62.53600 -33.79900 1.000 37.47390 3008 THR E C 1
ATOM 5859 O O . THR C 1 71 ? 31.65600 -63.13500 -32.90000 1.000 36.77549 3008 THR E O 1
ATOM 5863 N N . VAL C 1 72 ? 30.55800 -63.14900 -34.87500 1.000 40.84568 3009 VAL E N 1
ATOM 5864 C CA . VAL C 1 72 ? 30.63000 -64.59800 -35.02600 1.000 43.52122 3009 VAL E CA 1
ATOM 5865 C C . VAL C 1 72 ? 32.07100 -65.09300 -35.07600 1.000 43.78626 3009 VAL E C 1
ATOM 5866 O O . VAL C 1 72 ? 32.33000 -66.26700 -34.79000 1.000 47.02483 3009 VAL E O 1
ATOM 5870 N N . GLU C 1 73 ? 33.02200 -64.22400 -35.41500 1.000 38.47768 3010 GLU E N 1
ATOM 5871 C CA . GLU C 1 73 ? 34.43300 -64.58100 -35.41900 1.000 40.66991 3010 GLU E CA 1
ATOM 5872 C C . GLU C 1 73 ? 35.16500 -64.11100 -34.16600 1.000 38.05304 3010 GLU E C 1
ATOM 5873 O O . GLU C 1 73 ? 36.39600 -64.18600 -34.11600 1.000 42.17960 3010 GLU E O 1
ATOM 5879 N N . GLY C 1 74 ? 34.44200 -63.63100 -33.15700 1.000 34.25918 3011 GLY E N 1
ATOM 5880 C CA . GLY C 1 74 ? 35.03100 -63.35800 -31.86200 1.000 36.24039 3011 GLY E CA 1
ATOM 5881 C C . GLY C 1 74 ? 35.60300 -61.97200 -31.65800 1.000 41.21771 3011 GLY E C 1
ATOM 5882 O O . GLY C 1 74 ? 36.32300 -61.76200 -30.67400 1.000 44.39178 3011 GLY E O 1
ATOM 5883 N N . LYS C 1 75 ? 35.31800 -61.02500 -32.54400 1.000 40.32164 3012 LYS E N 1
ATOM 5884 C CA . LYS C 1 75 ? 35.73900 -59.64700 -32.34300 1.000 36.56217 3012 LYS E CA 1
ATOM 5885 C C . LYS C 1 75 ? 34.70800 -58.90600 -31.49800 1.000 34.56530 3012 LYS E C 1
ATOM 5886 O O . LYS C 1 75 ? 33.55000 -59.31500 -31.38900 1.000 34.71421 3012 LYS E O 1
ATOM 5892 N N . VAL C 1 76 ? 35.14300 -57.80600 -30.88600 1.000 33.98597 3013 VAL E N 1
ATOM 5893 C CA . VAL C 1 76 ? 34.28600 -56.99900 -30.02300 1.000 33.86631 3013 VAL E CA 1
ATOM 5894 C C . VAL C 1 76 ? 34.30500 -55.55800 -30.51200 1.000 31.87374 3013 VAL E C 1
ATOM 5895 O O . VAL C 1 76 ? 35.37800 -54.98800 -30.74200 1.000 33.07216 3013 VAL E O 1
ATOM 5899 N N . TYR C 1 77 ? 33.11800 -54.97700 -30.66300 1.000 26.72000 3014 TYR E N 1
ATOM 5900 C CA . TYR C 1 77 ? 32.94400 -53.58200 -31.03400 1.000 28.47806 3014 TYR E CA 1
ATOM 5901 C C . TYR C 1 77 ? 32.16400 -52.87100 -29.93700 1.000 32.06012 3014 TYR E C 1
ATOM 5902 O O . TYR C 1 77 ? 31.35800 -53.48600 -29.23100 1.000 33.03000 3014 TYR E O 1
ATOM 5911 N N . ALA C 1 78 ? 32.40000 -51.56800 -29.79800 1.000 33.14318 3015 ALA E N 1
ATOM 5912 C CA . ALA C 1 78 ? 31.74200 -50.78300 -28.76600 1.000 32.98345 3015 ALA E CA 1
ATOM 5913 C C . ALA C 1 78 ? 31.41000 -49.39400 -29.29400 1.000 33.37004 3015 ALA E C 1
ATOM 5914 O O . ALA C 1 78 ? 32.09800 -48.86300 -30.17000 1.000 34.38775 3015 ALA E O 1
ATOM 5916 N N . CYS C 1 79 ? 30.34000 -48.81300 -28.75000 1.000 28.04862 3016 CYS E N 1
ATOM 5917 C CA . CYS C 1 79 ? 29.96500 -47.44400 -29.06900 1.000 31.20184 3016 CYS E CA 1
ATOM 5918 C C . CYS C 1 79 ? 29.22000 -46.85200 -27.88200 1.000 30.13892 3016 CYS E C 1
ATOM 5919 O O . CYS C 1 79 ? 28.73900 -47.57100 -27.00300 1.000 25.29626 3016 CYS E O 1
ATOM 5922 N N . GLY C 1 80 ? 29.13300 -45.52300 -27.86600 1.000 31.13290 3017 GLY E N 1
ATOM 5923 C CA . GLY C 1 80 ? 28.45000 -44.82900 -26.79300 1.000 30.23268 3017 GLY E CA 1
ATOM 5924 C C . GLY C 1 80 ? 29.35900 -43.92600 -25.98600 1.000 31.89470 3017 GLY E C 1
ATOM 5925 O O . GLY C 1 80 ? 30.36300 -43.42400 -26.50100 1.000 32.91704 3017 GLY E O 1
ATOM 5926 N N . GLU C 1 81 ? 29.01900 -43.72100 -24.71600 1.000 32.19720 3018 GLU E N 1
ATOM 5927 C CA . GLU C 1 81 ? 29.79600 -42.83600 -23.85900 1.000 34.87800 3018 GLU E CA 1
ATOM 5928 C C . GLU C 1 81 ? 31.11300 -43.49800 -23.47000 1.000 31.39175 3018 GLU E C 1
ATOM 5929 O O . GLU C 1 81 ? 31.14000 -44.66700 -23.07600 1.000 26.99104 3018 GLU E O 1
ATOM 5935 N N . ALA C 1 82 ? 32.20800 -42.74600 -23.58200 1.000 34.16833 3019 ALA E N 1
ATOM 5936 C CA . ALA C 1 82 ? 33.54200 -43.26600 -23.31500 1.000 35.50061 3019 ALA E CA 1
ATOM 5937 C C . ALA C 1 82 ? 34.04600 -42.95300 -21.91300 1.000 36.60109 3019 ALA E C 1
ATOM 5938 O O . ALA C 1 82 ? 35.15400 -43.37700 -21.56600 1.000 36.96636 3019 ALA E O 1
ATOM 5940 N N . THR C 1 83 ? 33.26600 -42.23100 -21.10700 1.000 35.44360 3020 THR E N 1
ATOM 5941 C CA . THR C 1 83 ? 33.70500 -41.82500 -19.77800 1.000 35.92331 3020 THR E CA 1
ATOM 5942 C C . THR C 1 83 ? 34.08700 -43.03800 -18.93700 1.000 32.84501 3020 THR E C 1
ATOM 5943 O O . THR C 1 83 ? 33.51100 -44.12200 -19.07200 1.000 30.15418 3020 THR E O 1
ATOM 5947 N N . ASN C 1 84 ? 35.09200 -42.84800 -18.07800 1.000 31.64278 3021 ASN E N 1
ATOM 5948 C CA . ASN C 1 84 ? 35.62300 -43.85900 -17.16500 1.000 40.15136 3021 ASN E CA 1
ATOM 5949 C C . ASN C 1 84 ? 36.28300 -45.02300 -17.89400 1.000 41.22544 3021 ASN E C 1
ATOM 5950 O O . ASN C 1 84 ? 36.57200 -46.05200 -17.26700 1.000 40.66027 3021 ASN E O 1
ATOM 5955 N N . GLY C 1 85 ? 36.54600 -44.88600 -19.19400 1.000 39.20440 3022 GLY E N 1
ATOM 5956 C CA . GLY C 1 85 ? 37.12000 -45.97200 -19.96500 1.000 36.30031 3022 GLY E CA 1
ATOM 5957 C C . GLY C 1 85 ? 36.21200 -47.16300 -20.13300 1.000 30.65145 3022 GLY E C 1
ATOM 5958 O O . GLY C 1 85 ? 36.69500 -48.27000 -20.37600 1.000 30.32202 3022 GLY E O 1
ATOM 5959 N N . ARG C 1 86 ? 34.89700 -46.95900 -20.02800 1.000 27.40162 3023 ARG E N 1
ATOM 5960 C CA . ARG C 1 86 ? 33.95000 -48.06800 -19.97900 1.000 29.34357 3023 ARG E CA 1
ATOM 5961 C C . ARG C 1 86 ? 33.88700 -48.86000 -21.28100 1.000 26.52167 3023 ARG E C 1
ATOM 5962 O O . ARG C 1 86 ? 33.44100 -50.01100 -21.26200 1.000 28.00823 3023 ARG E O 1
ATOM 5970 N N . LEU C 1 87 ? 34.30500 -48.28100 -22.40700 1.000 26.15903 3024 LEU E N 1
ATOM 5971 C CA . LEU C 1 87 ? 34.23600 -48.99100 -23.68000 1.000 26.78656 3024 LEU E CA 1
ATOM 5972 C C . LEU C 1 87 ? 35.50000 -49.78300 -23.99200 1.000 31.17642 3024 LEU E C 1
ATOM 5973 O O . LEU C 1 87 ? 35.48000 -50.61200 -24.90700 1.000 31.42533 3024 LEU E O 1
ATOM 5978 N N . GLY C 1 88 ? 36.59000 -49.54800 -23.26600 1.000 32.31689 3025 GLY E N 1
ATOM 5979 C CA . GLY C 1 88 ? 37.80200 -50.31100 -23.48400 1.000 34.19333 3025 GLY E CA 1
ATOM 5980 C C . GLY C 1 88 ? 38.54900 -49.96600 -24.74900 1.000 34.82476 3025 GLY E C 1
ATOM 5981 O O . GLY C 1 88 ? 39.27400 -50.81100 -25.28000 1.000 38.21050 3025 GLY E O 1
ATOM 5982 N N . LEU C 1 89 ? 38.40000 -48.73800 -25.24600 1.000 34.44346 3026 LEU E N 1
ATOM 5983 C CA . LEU C 1 89 ? 39.03400 -48.30900 -26.48400 1.000 38.09932 3026 LEU E CA 1
ATOM 5984 C C . LEU C 1 89 ? 40.24300 -47.41400 -26.24000 1.000 40.24332 3026 LEU E C 1
ATOM 5985 O O . LEU C 1 89 ? 40.63600 -46.65400 -27.13100 1.000 45.48904 3026 LEU E O 1
ATOM 5990 N N . GLY C 1 90 ? 40.84200 -47.49200 -25.05400 1.000 39.45954 3027 GLY E N 1
ATOM 5991 C CA . GLY C 1 90 ? 42.00200 -46.67800 -24.75300 1.000 40.15062 3027 GLY E CA 1
ATOM 5992 C C . GLY C 1 90 ? 41.71000 -45.21400 -24.53500 1.000 43.96848 3027 GLY E C 1
ATOM 5993 O O . GLY C 1 90 ? 42.63700 -44.40100 -24.53600 1.000 46.91425 3027 GLY E O 1
ATOM 5994 N N . ILE C 1 91 ? 40.44100 -44.85000 -24.35000 1.000 46.19277 3028 ILE E N 1
ATOM 5995 C CA . ILE C 1 91 ? 40.04300 -43.46700 -24.12700 1.000 50.72078 3028 ILE E CA 1
ATOM 5996 C C . ILE C 1 91 ? 39.17100 -43.40800 -22.88100 1.000 48.38489 3028 ILE E C 1
ATOM 5997 O O . ILE C 1 91 ? 38.62700 -44.41600 -22.42500 1.000 42.28797 3028 ILE E O 1
ATOM 6002 N N . SER C 1 92 ? 39.04300 -42.19700 -22.32700 1.000 46.97182 3029 SER E N 1
ATOM 6003 C CA . SER C 1 92 ? 38.29300 -42.02400 -21.08900 1.000 46.05930 3029 SER E CA 1
ATOM 6004 C C . SER C 1 92 ? 37.39900 -40.78900 -21.11800 1.000 44.29829 3029 SER E C 1
ATOM 6005 O O . SER C 1 92 ? 36.94500 -40.34100 -20.05700 1.000 42.13142 3029 SER E O 1
ATOM 6008 N N . SER C 1 93 ? 37.13100 -40.22700 -22.29300 1.000 46.69405 3030 SER E N 1
ATOM 6009 C CA . SER C 1 93 ? 36.28300 -39.04700 -22.38700 1.000 48.18883 3030 SER E CA 1
ATOM 6010 C C . SER C 1 93 ? 35.64900 -38.99900 -23.76900 1.000 50.21371 3030 SER E C 1
ATOM 6011 O O . SER C 1 93 ? 36.14200 -39.61000 -24.72100 1.000 51.62051 3030 SER E O 1
ATOM 6014 N N . GLY C 1 94 ? 34.54500 -38.26200 -23.86100 1.000 47.76387 3031 GLY E N 1
ATOM 6015 C CA . GLY C 1 94 ? 33.84200 -38.11600 -25.11900 1.000 45.00026 3031 GLY E CA 1
ATOM 6016 C C . GLY C 1 94 ? 32.89700 -39.27400 -25.39200 1.000 44.85469 3031 GLY E C 1
ATOM 6017 O O . GLY C 1 94 ? 32.43800 -39.97900 -24.48600 1.000 43.92012 3031 GLY E O 1
ATOM 6018 N N . THR C 1 95 ? 32.59700 -39.46100 -26.67600 1.000 44.95823 3032 THR E N 1
ATOM 6019 C CA . THR C 1 95 ? 31.73100 -40.53800 -27.13200 1.000 41.76720 3032 THR E CA 1
ATOM 6020 C C . THR C 1 95 ? 32.36400 -41.23400 -28.33000 1.000 39.86725 3032 THR E C 1
ATOM 6021 O O . THR C 1 95 ? 33.29700 -40.72400 -28.95700 1.000 37.36218 3032 THR E O 1
ATOM 6025 N N . VAL C 1 96 ? 31.84300 -42.41400 -28.63900 1.000 38.13202 3033 VAL E N 1
ATOM 6026 C CA . VAL C 1 96 ? 32.23700 -43.18300 -29.81000 1.000 38.15048 3033 VAL E CA 1
ATOM 6027 C C . VAL C 1 96 ? 30.98900 -43.41800 -30.65300 1.000 36.61769 3033 VAL E C 1
ATOM 6028 O O . VAL C 1 96 ? 30.21200 -44.33500 -30.39000 1.000 37.07255 3033 VAL E O 1
ATOM 6032 N N . PRO C 1 97 ? 30.75700 -42.58800 -31.67500 1.000 39.43701 3034 PRO E N 1
ATOM 6033 C CA . PRO C 1 97 ? 29.45000 -42.59700 -32.35200 1.000 39.42994 3034 PRO E CA 1
ATOM 6034 C C . PRO C 1 97 ? 29.23100 -43.77100 -33.28700 1.000 42.61276 3034 PRO E C 1
ATOM 6035 O O . PRO C 1 97 ? 28.07200 -44.08900 -33.58700 1.000 43.71427 3034 PRO E O 1
ATOM 6039 N N . ILE C 1 98 ? 30.29100 -44.41200 -33.76500 1.000 46.13918 3035 ILE E N 1
ATOM 6040 C CA . ILE C 1 98 ? 30.18100 -45.55100 -34.67300 1.000 45.86310 3035 ILE E CA 1
ATOM 6041 C C . ILE C 1 98 ? 30.84600 -46.73300 -33.97900 1.000 43.47899 3035 ILE E C 1
ATOM 6042 O O . ILE C 1 98 ? 31.88500 -46.54800 -33.33100 1.000 47.94576 3035 ILE E O 1
ATOM 6047 N N . PRO C 1 99 ? 30.28300 -47.94100 -34.04400 1.000 36.62033 3036 PRO E N 1
ATOM 6048 C CA . PRO C 1 99 ? 30.92400 -49.09400 -33.39000 1.000 35.46575 3036 PRO E CA 1
ATOM 6049 C C . PRO C 1 99 ? 32.35400 -49.29400 -33.87400 1.000 40.03978 3036 PRO E C 1
ATOM 6050 O O . PRO C 1 99 ? 32.60800 -49.45400 -35.07000 1.000 41.99260 3036 PRO E O 1
ATOM 6054 N N . ARG C 1 100 ? 33.29300 -49.27500 -32.93000 1.000 39.43404 3037 ARG E N 1
ATOM 6055 C CA . ARG C 1 100 ? 34.71000 -49.42900 -33.21900 1.000 40.61015 3037 ARG E CA 1
ATOM 6056 C C . ARG C 1 100 ? 35.25200 -50.64800 -32.48400 1.000 36.13842 3037 ARG E C 1
ATOM 6057 O O . ARG C 1 100 ? 34.82000 -50.96400 -31.37100 1.000 32.34268 3037 ARG E O 1
ATOM 6065 N N . GLN C 1 101 ? 36.19700 -51.33800 -33.12100 1.000 37.22932 3038 GLN E N 1
ATOM 6066 C CA . GLN C 1 101 ? 36.69000 -52.59600 -32.57600 1.000 33.85634 3038 GLN E CA 1
ATOM 6067 C C . GLN C 1 101 ? 37.58700 -52.36400 -31.37000 1.000 31.97803 3038 GLN E C 1
ATOM 6068 O O . GLN C 1 101 ? 38.45100 -51.48300 -31.37200 1.000 33.48999 3038 GLN E O 1
ATOM 6074 N N . ILE C 1 102 ? 37.38100 -53.17800 -30.33900 1.000 29.20323 3039 ILE E N 1
ATOM 6075 C CA . ILE C 1 102 ? 38.28500 -53.23700 -29.20000 1.000 32.42260 3039 ILE E CA 1
ATOM 6076 C C . ILE C 1 102 ? 39.51600 -54.02200 -29.63100 1.000 36.50094 3039 ILE E C 1
ATOM 6077 O O . ILE C 1 102 ? 39.57700 -55.24500 -29.46300 1.000 39.05962 3039 ILE E O 1
ATOM 6082 N N . THR C 1 103 ? 40.50300 -53.32300 -30.20100 1.000 42.17765 3040 THR E N 1
ATOM 6083 C CA . THR C 1 103 ? 41.63800 -53.99600 -30.82400 1.000 44.44472 3040 THR E CA 1
ATOM 6084 C C . THR C 1 103 ? 42.55600 -54.67500 -29.81400 1.000 43.20867 3040 THR E C 1
ATOM 6085 O O . THR C 1 103 ? 43.34500 -55.54200 -30.20200 1.000 42.60625 3040 THR E O 1
ATOM 6089 N N . ALA C 1 104 ? 42.47200 -54.31200 -28.53100 1.000 43.44704 3041 ALA E N 1
ATOM 6090 C CA . ALA C 1 104 ? 43.27300 -54.99000 -27.52000 1.000 43.45574 3041 ALA E CA 1
ATOM 6091 C C . ALA C 1 104 ? 42.89600 -56.45900 -27.38400 1.000 47.09130 3041 ALA E C 1
ATOM 6092 O O . ALA C 1 104 ? 43.66900 -57.24000 -26.81700 1.000 48.78290 3041 ALA E O 1
ATOM 6094 N N . LEU C 1 105 ? 41.72600 -56.84400 -27.88600 1.000 48.19018 3042 LEU E N 1
ATOM 6095 C CA . LEU C 1 105 ? 41.26300 -58.21800 -27.86600 1.000 44.84502 3042 LEU E CA 1
ATOM 6096 C C . LEU C 1 105 ? 41.38500 -58.88800 -29.23300 1.000 43.58294 3042 LEU E C 1
ATOM 6097 O O . LEU C 1 105 ? 40.85600 -59.98700 -29.42300 1.000 44.06693 3042 LEU E O 1
ATOM 6102 N N . SER C 1 106 ? 42.08800 -58.26000 -30.18100 1.000 45.68222 3043 SER E N 1
ATOM 6103 C CA . SER C 1 106 ? 42.07400 -58.73600 -31.56400 1.000 50.55436 3043 SER E CA 1
ATOM 6104 C C . SER C 1 106 ? 42.56600 -60.18100 -31.67400 1.000 51.08497 3043 SER E C 1
ATOM 6105 O O . SER C 1 106 ? 42.04900 -60.95900 -32.48600 1.000 55.33816 3043 SER E O 1
ATOM 6108 N N . SER C 1 107 ? 43.57000 -60.56500 -30.87300 1.000 47.25574 3044 SER E N 1
ATOM 6109 C CA . SER C 1 107 ? 44.17400 -61.89400 -30.96400 1.000 50.02578 3044 SER E CA 1
ATOM 6110 C C . SER C 1 107 ? 43.45500 -62.93800 -30.11300 1.000 48.27067 3044 SER E C 1
ATOM 6111 O O . SER C 1 107 ? 44.01500 -64.01000 -29.86200 1.000 52.54243 3044 SER E O 1
ATOM 6114 N N . TYR C 1 108 ? 42.21700 -62.66500 -29.69300 1.000 42.92694 3045 TYR E N 1
ATOM 6115 C CA . TYR C 1 108 ? 41.43000 -63.60200 -28.90700 1.000 42.37324 3045 TYR E CA 1
ATOM 6116 C C . TYR C 1 108 ? 40.05000 -63.73500 -29.52900 1.000 43.04152 3045 TYR E C 1
ATOM 6117 O O . TYR C 1 108 ? 39.53100 -62.79400 -30.13700 1.000 43.88737 3045 TYR E O 1
ATOM 6126 N N . VAL C 1 109 ? 39.46800 -64.91900 -29.38000 1.000 41.32027 3046 VAL E N 1
ATOM 6127 C CA . VAL C 1 109 ? 38.11700 -65.20600 -29.84600 1.000 38.08913 3046 VAL E CA 1
ATOM 6128 C C . VAL C 1 109 ? 37.19200 -65.04900 -28.64500 1.000 35.84166 3046 VAL E C 1
ATOM 6129 O O . VAL C 1 109 ? 37.03500 -65.96900 -27.84000 1.000 39.26014 3046 VAL E O 1
ATOM 6133 N N . VAL C 1 110 ? 36.57900 -63.88100 -28.52500 1.000 34.80503 3047 VAL E N 1
ATOM 6134 C CA . VAL C 1 110 ? 35.62300 -63.60500 -27.45800 1.000 33.27215 3047 VAL E CA 1
ATOM 6135 C C . VAL C 1 110 ? 34.28900 -64.26400 -27.78900 1.000 36.74710 3047 VAL E C 1
ATOM 6136 O O . VAL C 1 110 ? 33.81900 -64.18700 -28.93300 1.000 37.67524 3047 VAL E O 1
ATOM 6140 N N . LYS C 1 111 ? 33.66600 -64.91800 -26.79300 1.000 37.51804 3048 LYS E N 1
ATOM 6141 C CA . LYS C 1 111 ? 32.30800 -65.42500 -26.96100 1.000 36.94785 3048 LYS E CA 1
ATOM 6142 C C . LYS C 1 111 ? 31.24500 -64.63200 -26.20300 1.000 31.57396 3048 LYS E C 1
ATOM 6143 O O . LYS C 1 111 ? 30.05200 -64.79000 -26.49900 1.000 34.85333 3048 LYS E O 1
ATOM 6149 N N . LYS C 1 112 ? 31.61800 -63.80000 -25.23000 1.000 29.40661 3049 LYS E N 1
ATOM 6150 C CA . LYS C 1 112 ? 30.59000 -63.10800 -24.46300 1.000 27.89417 3049 LYS E CA 1
ATOM 6151 C C . LYS C 1 112 ? 31.20300 -61.87500 -23.83000 1.000 28.92194 3049 LYS E C 1
ATOM 6152 O O . LYS C 1 112 ? 32.36000 -61.89200 -23.40700 1.000 31.33734 3049 LYS E O 1
ATOM 6158 N N . VAL C 1 113 ? 30.41800 -60.80700 -23.78800 1.000 29.36264 3050 VAL E N 1
ATOM 6159 C CA . VAL C 1 113 ? 30.72100 -59.61000 -23.01600 1.000 27.32692 3050 VAL E CA 1
ATOM 6160 C C . VAL C 1 113 ? 29.68900 -59.49700 -21.90200 1.000 26.90332 3050 VAL E C 1
ATOM 6161 O O . VAL C 1 113 ? 28.48500 -59.64800 -22.14600 1.000 24.04818 3050 VAL E O 1
ATOM 6165 N N . ALA C 1 114 ? 30.15800 -59.24200 -20.68400 1.000 23.89994 3051 ALA E N 1
ATOM 6166 C CA . ALA C 1 114 ? 29.29000 -59.05000 -19.53400 1.000 23.83367 3051 ALA E CA 1
ATOM 6167 C C . ALA C 1 114 ? 29.35700 -57.59600 -19.08800 1.000 26.80669 3051 ALA E C 1
ATOM 6168 O O . ALA C 1 114 ? 30.44700 -57.05400 -18.88200 1.000 28.43871 3051 ALA E O 1
ATOM 6170 N N . VAL C 1 115 ? 28.19200 -56.96800 -18.94300 1.000 26.97033 3052 VAL E N 1
ATOM 6171 C CA . VAL C 1 115 ? 28.10400 -55.59500 -18.46600 1.000 25.79597 3052 VAL E CA 1
ATOM 6172 C C . VAL C 1 115 ? 26.72500 -55.40300 -17.85200 1.000 25.72971 3052 VAL E C 1
ATOM 6173 O O . VAL C 1 115 ? 25.74000 -56.00500 -18.29100 1.000 26.72463 3052 VAL E O 1
ATOM 6177 N N . HIS C 1 116 ? 26.65800 -54.58400 -16.80900 1.000 23.20929 3053 HIS E N 1
ATOM 6178 C CA . HIS C 1 116 ? 25.36900 -54.22300 -16.25000 1.000 19.96455 3053 HIS E CA 1
ATOM 6179 C C . HIS C 1 116 ? 24.77100 -53.06600 -17.03600 1.000 21.38437 3053 HIS E C 1
ATOM 6180 O O . HIS C 1 116 ? 25.48800 -52.24800 -17.61900 1.000 26.35359 3053 HIS E O 1
ATOM 6187 N N . SER C 1 117 ? 23.43800 -53.00700 -17.05500 1.000 19.20765 3054 SER E N 1
ATOM 6188 C CA . SER C 1 117 ? 22.76300 -51.91400 -17.74700 1.000 22.40274 3054 SER E CA 1
ATOM 6189 C C . SER C 1 117 ? 23.16800 -50.56100 -17.17800 1.000 25.00205 3054 SER E C 1
ATOM 6190 O O . SER 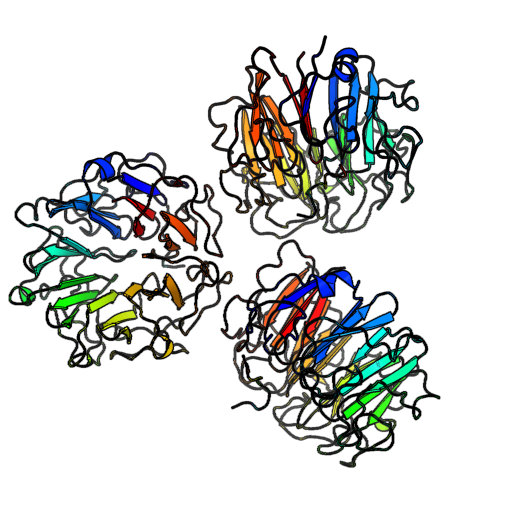C 1 117 ? 23.20600 -49.56900 -17.91100 1.000 28.59460 3054 SER E O 1
ATOM 6193 N N . GLY C 1 118 ? 23.49400 -50.50200 -15.89000 1.000 25.99504 3055 GLY E N 1
ATOM 6194 C CA . GLY C 1 118 ? 23.99400 -49.27600 -15.29900 1.000 25.16426 3055 GLY E CA 1
ATOM 6195 C C . GLY C 1 118 ? 25.47200 -49.33200 -14.97600 1.000 26.58123 3055 GLY E C 1
ATOM 6196 O O . GLY C 1 118 ? 25.94500 -48.62800 -14.08000 1.000 27.97489 3055 GLY E O 1
ATOM 6197 N N . GLY C 1 119 ? 26.21600 -50.15900 -15.70500 1.000 26.79988 3056 GLY E N 1
ATOM 6198 C CA . GLY C 1 119 ? 27.61700 -50.37900 -15.40200 1.000 24.70167 3056 GLY E CA 1
ATOM 6199 C C . GLY C 1 119 ? 28.55600 -49.50500 -16.21500 1.000 29.48141 3056 GLY E C 1
ATOM 6200 O O . GLY C 1 119 ? 28.26700 -49.13000 -17.34900 1.000 29.77222 3056 GLY E O 1
ATOM 6201 N N . ARG C 1 120 ? 29.69600 -49.17800 -15.60300 1.000 28.86130 3057 ARG E N 1
ATOM 6202 C CA . ARG C 1 120 ? 30.78300 -48.46900 -16.27100 1.000 29.04678 3057 ARG E CA 1
ATOM 6203 C C . ARG C 1 120 ? 32.03600 -49.33200 -16.36800 1.000 29.30469 3057 ARG E C 1
ATOM 6204 O O . ARG C 1 120 ? 33.13600 -48.81000 -16.58500 1.000 28.76903 3057 ARG E O 1
ATOM 6212 N N . HIS C 1 121 ? 31.88800 -50.64200 -16.19300 1.000 25.22806 3058 HIS E N 1
ATOM 6213 C CA . HIS C 1 121 ? 32.96900 -51.59100 -16.39600 1.000 26.77668 3058 HIS E CA 1
ATOM 6214 C C . HIS C 1 121 ? 32.37600 -52.84700 -17.01300 1.000 27.37621 3058 HIS E C 1
ATOM 6215 O O . HIS C 1 121 ? 31.16600 -53.08000 -16.94600 1.000 28.88077 3058 HIS E O 1
ATOM 6222 N N . ALA C 1 122 ? 33.23400 -53.65500 -17.62800 1.000 24.96060 3059 ALA E N 1
ATOM 6223 C CA . ALA C 1 122 ? 32.75900 -54.84000 -18.32100 1.000 23.35083 3059 ALA E CA 1
ATOM 6224 C C . ALA C 1 122 ? 33.85600 -55.89300 -18.34400 1.000 26.84086 3059 ALA E C 1
ATOM 6225 O O . ALA C 1 122 ? 35.03300 -55.60200 -18.11900 1.000 29.77122 3059 ALA E O 1
ATOM 6227 N N . THR C 1 123 ? 33.44800 -57.13000 -18.61300 1.000 28.75664 3060 THR E N 1
ATOM 6228 C CA . THR C 1 123 ? 34.37600 -58.22900 -18.81600 1.000 25.86199 3060 THR E CA 1
ATOM 6229 C C . THR C 1 123 ? 34.06000 -58.92300 -20.13100 1.000 25.79816 3060 THR E C 1
ATOM 6230 O O . THR C 1 123 ? 32.92800 -58.89300 -20.62200 1.000 22.36339 3060 THR E O 1
ATOM 6234 N N . ALA C 1 124 ? 35.08600 -59.54400 -20.70300 1.000 27.69855 3061 ALA E N 1
ATOM 6235 C CA . ALA C 1 124 ? 34.95100 -60.35800 -21.90100 1.000 27.08770 3061 ALA E CA 1
ATOM 6236 C C . ALA C 1 124 ? 35.47300 -61.75400 -21.60300 1.000 29.20564 3061 ALA E C 1
ATOM 6237 O O . ALA C 1 124 ? 36.43200 -61.92000 -20.84200 1.000 31.34919 3061 ALA E O 1
ATOM 6239 N N . LEU C 1 125 ? 34.82700 -62.75700 -22.19100 1.000 28.31341 3062 LEU E N 1
ATOM 6240 C CA . LEU C 1 125 ? 35.17600 -64.15400 -21.97300 1.000 27.22241 3062 LEU E CA 1
ATOM 6241 C C . LEU C 1 125 ? 35.48600 -64.79000 -23.31900 1.000 28.00635 3062 LEU E C 1
ATOM 6242 O O . LEU C 1 125 ? 34.65000 -64.76600 -24.22900 1.000 31.25047 3062 LEU E O 1
ATOM 6247 N N . THR C 1 126 ? 36.68100 -65.34700 -23.44800 1.000 30.15053 3063 THR E N 1
ATOM 6248 C CA . THR C 1 126 ? 37.08000 -65.98800 -24.68700 1.000 36.00219 3063 THR E CA 1
ATOM 6249 C C . THR C 1 126 ? 36.61100 -67.43900 -24.71700 1.000 38.40041 3063 THR E C 1
ATOM 6250 O O . THR C 1 126 ? 36.17900 -68.00800 -23.71300 1.000 40.91262 3063 THR E O 1
ATOM 6254 N N . VAL C 1 127 ? 36.68800 -68.03700 -25.90700 1.000 46.60483 3064 VAL E N 1
ATOM 6255 C CA . VAL C 1 127 ? 36.38600 -69.45900 -26.02700 1.000 48.71661 3064 VAL E CA 1
ATOM 6256 C C . VAL C 1 127 ? 37.41100 -70.28500 -25.26100 1.000 55.40851 3064 VAL E C 1
ATOM 6257 O O . VAL C 1 127 ? 37.13000 -71.41600 -24.85300 1.000 55.55032 3064 VAL E O 1
ATOM 6261 N N . ASP C 1 128 ? 38.60500 -69.72700 -25.04500 1.000 61.61588 3065 ASP E N 1
ATOM 6262 C CA . ASP C 1 128 ? 39.61800 -70.36000 -24.20200 1.000 62.34970 3065 ASP E CA 1
ATOM 6263 C C . ASP C 1 128 ? 39.10200 -70.57700 -22.78700 1.000 52.65135 3065 ASP E C 1
ATOM 6264 O O . ASP C 1 128 ? 39.52900 -71.51200 -22.09900 1.000 54.18734 3065 ASP E O 1
ATOM 6269 N N . GLY C 1 129 ? 38.18300 -69.72400 -22.33600 1.000 42.56546 3066 GLY E N 1
ATOM 6270 C CA . GLY C 1 129 ? 37.85200 -69.60900 -20.93000 1.000 39.09283 3066 GLY E CA 1
ATOM 6271 C C . GLY C 1 129 ? 38.61800 -68.52900 -20.20200 1.000 41.68944 3066 GLY E C 1
ATOM 6272 O O . GLY C 1 129 ? 38.60800 -68.51400 -18.96700 1.000 44.00374 3066 GLY E O 1
ATOM 6273 N N . LYS C 1 130 ? 39.29600 -67.63900 -20.92700 1.000 41.22502 3067 LYS E N 1
ATOM 6274 C CA . LYS C 1 130 ? 40.03000 -66.53400 -20.32700 1.000 36.96739 3067 LYS E CA 1
ATOM 6275 C C . LYS C 1 130 ? 39.12300 -65.32000 -20.18500 1.000 37.02183 3067 LYS E C 1
ATOM 6276 O O . LYS C 1 130 ? 38.26400 -65.07100 -21.03600 1.000 38.63019 3067 LYS E O 1
ATOM 6282 N N . VAL C 1 131 ? 39.33300 -64.55500 -19.11400 1.000 33.94914 3068 VAL E N 1
ATOM 6283 C CA . VAL C 1 131 ? 38.51100 -63.39200 -18.80300 1.000 31.95932 3068 VAL E CA 1
ATOM 6284 C C . VAL C 1 131 ? 39.38300 -62.14300 -18.83200 1.000 33.47389 3068 VAL E C 1
ATOM 6285 O O . VAL C 1 131 ? 40.46200 -62.12000 -18.22900 1.000 34.20768 3068 VAL E O 1
ATOM 6289 N N . PHE C 1 132 ? 38.91200 -61.11300 -19.53800 1.000 30.33840 3069 PHE E N 1
ATOM 6290 C CA . PHE C 1 132 ? 39.51100 -59.78500 -19.54100 1.000 31.32578 3069 PHE E CA 1
ATOM 6291 C C . PHE C 1 132 ? 38.50900 -58.79700 -18.95200 1.000 29.75855 3069 PHE E C 1
ATOM 6292 O O . PHE C 1 132 ? 37.29900 -59.01700 -19.02200 1.000 29.00649 3069 PHE E O 1
ATOM 6300 N N . SER C 1 133 ? 39.01000 -57.69700 -18.38500 1.000 28.37333 3070 SER E N 1
ATOM 6301 C CA . SER C 1 133 ? 38.15000 -56.67500 -17.79700 1.000 28.08862 3070 SER E CA 1
ATOM 6302 C C . SER C 1 133 ? 38.70600 -55.28700 -18.10900 1.000 29.41854 3070 SER E C 1
ATOM 6303 O O . SER C 1 133 ? 39.88100 -55.13200 -18.45700 1.000 30.90555 3070 SER E O 1
ATOM 6306 N N . TRP C 1 134 ? 37.83900 -54.27600 -17.97700 1.000 28.92691 3071 TRP E N 1
ATOM 6307 C CA . TRP C 1 134 ? 38.16400 -52.88300 -18.27500 1.000 29.29145 3071 TRP E CA 1
ATOM 6308 C C . TRP C 1 134 ? 37.04900 -51.99000 -17.74500 1.000 28.30784 3071 TRP E C 1
ATOM 6309 O O . TRP C 1 134 ? 35.94300 -52.45900 -17.46100 1.000 28.64711 3071 TRP E O 1
ATOM 6320 N N . GLY C 1 135 ? 37.35500 -50.69400 -17.61000 1.000 27.91190 3072 GLY E N 1
ATOM 6321 C CA . GLY C 1 135 ? 36.37500 -49.71900 -17.12200 1.000 28.75523 3072 GLY E CA 1
ATOM 6322 C C . GLY C 1 135 ? 36.72700 -49.11200 -15.77600 1.000 27.86658 3072 GLY E C 1
ATOM 6323 O O . GLY C 1 135 ? 37.90900 -49.11700 -15.41600 1.000 27.19607 3072 GLY E O 1
ATOM 6324 N N . GLU C 1 136 ? 35.75000 -48.57800 -15.02300 1.000 28.60607 3073 GLU E N 1
ATOM 6325 C CA . GLU C 1 136 ? 36.05100 -48.22000 -13.63800 1.000 31.13246 3073 GLU E CA 1
ATOM 6326 C C . GLU C 1 136 ? 36.60300 -49.40300 -12.88200 1.000 26.80622 3073 GLU E C 1
ATOM 6327 O O . GLU C 1 136 ? 36.12600 -50.52600 -13.01700 1.000 27.79231 3073 GLU E O 1
ATOM 6333 N N . GLY C 1 137 ? 37.59900 -49.12400 -12.05900 1.000 28.53393 3074 GLY E N 1
ATOM 6334 C CA . GLY C 1 137 ? 38.10900 -50.15700 -11.17300 1.000 32.48659 3074 GLY E CA 1
ATOM 6335 C C . GLY C 1 137 ? 37.78500 -49.91600 -9.71900 1.000 34.01970 3074 GLY E C 1
ATOM 6336 O O . GLY C 1 137 ? 38.38500 -50.54500 -8.85000 1.000 32.72007 3074 GLY E O 1
ATOM 6337 N N . ASP C 1 138 ? 36.84100 -49.01700 -9.44200 1.000 32.44955 3075 ASP E N 1
ATOM 6338 C CA . ASP C 1 138 ? 36.53500 -48.68000 -8.06300 1.000 33.99114 3075 ASP E CA 1
ATOM 6339 C C . ASP C 1 138 ? 36.11100 -49.93700 -7.32500 1.000 30.91120 3075 ASP E C 1
ATOM 6340 O O . ASP C 1 138 ? 35.42800 -50.79700 -7.88300 1.000 30.05264 3075 ASP E O 1
ATOM 6345 N N . ASP C 1 139 ? 36.52100 -50.04600 -6.07000 1.000 30.23763 3076 ASP E N 1
ATOM 6346 C CA . ASP C 1 139 ? 36.17400 -51.17700 -5.21500 1.000 30.66836 3076 ASP E CA 1
ATOM 6347 C C . ASP C 1 139 ? 36.71500 -52.50900 -5.73200 1.000 30.83759 3076 ASP E C 1
ATOM 6348 O O . ASP C 1 139 ? 36.30400 -53.56500 -5.24200 1.000 30.25438 3076 ASP E O 1
ATOM 6353 N N . GLY C 1 140 ? 37.60800 -52.49600 -6.72200 1.000 30.22849 3077 GLY E N 1
ATOM 6354 C CA . GLY C 1 140 ? 38.23600 -53.72400 -7.17900 1.000 30.20810 3077 GLY E CA 1
ATOM 6355 C C . GLY C 1 140 ? 37.43100 -54.56200 -8.14700 1.000 30.80412 3077 GLY E C 1
ATOM 6356 O O . GLY C 1 140 ? 37.78200 -55.72200 -8.38400 1.000 32.96131 3077 GLY E O 1
ATOM 6357 N N . LYS C 1 141 ? 36.37500 -53.99800 -8.73800 1.000 27.07154 3078 LYS E N 1
ATOM 6358 C CA . LYS C 1 141 ? 35.47000 -54.75000 -9.60100 1.000 23.43657 3078 LYS E CA 1
ATOM 6359 C C . LYS C 1 141 ? 36.14900 -55.28700 -10.85700 1.000 24.40925 3078 LYS E C 1
ATOM 6360 O O . LYS C 1 141 ? 35.60400 -56.19000 -11.49900 1.000 25.53257 3078 LYS E O 1
ATOM 6366 N N . LEU C 1 142 ? 37.30500 -54.74100 -11.24000 1.000 24.76996 3079 LEU E N 1
ATOM 6367 C CA . LEU C 1 142 ? 38.03600 -55.27700 -12.38400 1.000 28.71165 3079 LEU E CA 1
ATOM 6368 C C . LEU C 1 142 ? 38.83200 -56.52700 -12.03300 1.000 29.48405 3079 LEU E C 1
ATOM 6369 O O . LEU C 1 142 ? 39.14700 -57.31900 -12.92900 1.000 30.74720 3079 LEU E O 1
ATOM 6374 N N . GLY C 1 143 ? 39.17200 -56.71700 -10.76000 1.000 28.22477 3080 GLY E N 1
ATOM 6375 C CA . GLY C 1 143 ? 39.75600 -57.96700 -10.31700 1.000 28.48015 3080 GLY E CA 1
ATOM 6376 C C . GLY C 1 143 ? 41.25400 -58.08900 -10.46100 1.000 31.87669 3080 GLY E C 1
ATOM 6377 O O . GLY C 1 143 ? 41.77200 -59.20700 -10.40800 1.000 35.14299 3080 GLY E O 1
ATOM 6378 N N . HIS C 1 144 ? 41.97200 -56.97800 -10.63600 1.000 34.30656 3081 HIS E N 1
ATOM 6379 C CA . HIS C 1 144 ? 43.42600 -56.99200 -10.75400 1.000 35.10824 3081 HIS E CA 1
ATOM 6380 C C . HIS C 1 144 ? 44.12300 -56.65100 -9.44100 1.000 35.92313 3081 HIS E C 1
ATOM 6381 O O . HIS C 1 144 ? 45.26500 -56.17800 -9.45500 1.000 40.14747 3081 HIS E O 1
ATOM 6388 N N . PHE C 1 145 ? 43.46000 -56.88300 -8.30700 1.000 33.85391 3082 PHE E N 1
ATOM 6389 C CA . PHE C 1 145 ? 44.03100 -56.59400 -6.98900 1.000 32.69206 3082 PHE E CA 1
ATOM 6390 C C . PHE C 1 145 ? 44.39400 -55.11600 -6.85100 1.000 36.70410 3082 PHE E C 1
ATOM 6391 O O . PHE C 1 145 ? 45.43800 -54.76100 -6.30200 1.000 40.03174 3082 PHE E O 1
ATOM 6399 N N . SER C 1 146 ? 43.52300 -54.24300 -7.35200 1.000 33.67384 3083 SER E N 1
ATOM 6400 C CA . SER C 1 146 ? 43.70100 -52.80700 -7.18000 1.000 35.57861 3083 SER E CA 1
ATOM 6401 C C . SER C 1 146 ? 42.36800 -52.11700 -7.43400 1.000 33.27821 3083 SER E C 1
ATOM 6402 O O . SER C 1 146 ? 41.36500 -52.75600 -7.76400 1.000 31.27201 3083 SER E O 1
ATOM 6405 N N . ARG C 1 147 ? 42.37100 -50.79400 -7.28100 1.000 31.77320 3084 ARG E N 1
ATOM 6406 C CA . ARG C 1 147 ? 41.18100 -49.97300 -7.44800 1.000 36.48994 3084 ARG E CA 1
ATOM 6407 C C . ARG C 1 147 ? 41.29100 -49.02800 -8.63900 1.000 34.51032 3084 ARG E C 1
ATOM 6408 O O . ARG C 1 147 ? 40.49000 -48.09400 -8.75300 1.000 35.28871 3084 ARG E O 1
ATOM 6416 N N . MET C 1 148 ? 42.25700 -49.25100 -9.53000 1.000 32.15881 3085 MET E N 1
ATOM 6417 C CA . MET C 1 148 ? 42.52100 -48.34300 -10.63900 1.000 32.14797 3085 MET E CA 1
ATOM 6418 C C . MET C 1 148 ? 41.68100 -48.68900 -11.86100 1.000 32.78897 3085 MET E C 1
ATOM 6419 O O . MET C 1 148 ? 41.44200 -49.86300 -12.15700 1.000 32.44819 3085 MET E O 1
ATOM 6424 N N . ASN C 1 149 ? 41.24000 -47.65200 -12.56900 1.000 34.20738 3086 ASN E N 1
ATOM 6425 C CA . ASN C 1 149 ? 40.57600 -47.84100 -13.85000 1.000 32.71508 3086 ASN E CA 1
ATOM 6426 C C . ASN C 1 149 ? 41.53400 -48.46000 -14.86300 1.000 32.26935 3086 ASN E C 1
ATOM 6427 O O . ASN C 1 149 ? 42.75500 -48.30500 -14.77700 1.000 34.14371 3086 ASN E O 1
ATOM 6432 N N . CYS C 1 150 ? 40.96000 -49.16600 -15.83400 1.000 35.04010 3087 CYS E N 1
ATOM 6433 C CA . CYS C 1 150 ? 41.69800 -49.72500 -16.96100 1.000 35.17273 3087 CYS E CA 1
ATOM 6434 C C . CYS C 1 150 ? 40.95000 -49.32000 -18.22100 1.000 31.29873 3087 CYS E C 1
ATOM 6435 O O . CYS C 1 150 ? 39.82400 -49.77400 -18.44600 1.000 31.27855 3087 CYS E O 1
ATOM 6438 N N . ASP C 1 151 ? 41.55500 -48.45500 -19.03600 1.000 34.79993 3088 ASP E N 1
ATOM 6439 C CA . ASP C 1 151 ? 40.88100 -48.00400 -20.24800 1.000 34.49666 3088 ASP E CA 1
ATOM 6440 C C . ASP C 1 151 ? 40.98700 -49.00300 -21.39200 1.000 33.22840 3088 ASP E C 1
ATOM 6441 O O . ASP C 1 151 ? 40.46800 -48.73100 -22.47900 1.000 33.31318 3088 ASP E O 1
ATOM 6446 N N . LYS C 1 152 ? 41.63900 -50.14200 -21.16900 1.000 31.91972 3089 LYS E N 1
ATOM 6447 C CA . LYS C 1 152 ? 41.87700 -51.17000 -22.16700 1.000 33.29873 3089 LYS E CA 1
ATOM 6448 C C . LYS C 1 152 ? 41.67200 -52.51400 -21.48200 1.000 33.37395 3089 LYS E C 1
ATOM 6449 O O . LYS C 1 152 ? 41.96000 -52.63900 -20.28200 1.000 33.42054 3089 LYS E O 1
ATOM 6455 N N . PRO C 1 153 ? 41.15300 -53.51900 -22.19100 1.000 37.05126 3090 PRO E N 1
ATOM 6456 C CA . PRO C 1 153 ? 40.96200 -54.83200 -21.56100 1.000 34.89567 3090 PRO E CA 1
ATOM 6457 C C . PRO C 1 153 ? 42.27700 -55.38800 -21.03700 1.000 34.12132 3090 PRO E C 1
ATOM 6458 O O . PRO C 1 153 ? 43.33600 -55.21500 -21.64200 1.000 33.36567 3090 PRO E O 1
ATOM 6462 N N . ARG C 1 154 ? 42.20100 -56.05500 -19.89100 1.000 34.90221 3091 ARG E N 1
ATOM 6463 C CA . ARG C 1 154 ? 43.37900 -56.61100 -19.24200 1.000 34.11882 3091 ARG E CA 1
ATOM 6464 C C . ARG C 1 154 ? 43.02000 -57.96500 -18.65500 1.000 30.97689 3091 ARG E C 1
ATOM 6465 O O . ARG C 1 154 ? 41.98800 -58.10200 -17.99000 1.000 29.92328 3091 ARG E O 1
ATOM 6473 N N . LEU C 1 155 ? 43.86900 -58.95600 -18.90900 1.000 32.89141 3092 LEU E N 1
ATOM 6474 C CA . LEU C 1 155 ? 43.61200 -60.31100 -18.44300 1.000 32.94834 3092 LEU E CA 1
ATOM 6475 C C . LEU C 1 155 ? 43.52800 -60.34300 -16.92200 1.000 32.01965 3092 LEU E C 1
ATOM 6476 O O . LEU C 1 155 ? 44.39300 -59.80100 -16.22800 1.000 33.57983 3092 LEU E O 1
ATOM 6481 N N . ILE C 1 156 ? 42.47000 -60.96100 -16.40100 1.000 30.51955 3093 ILE E N 1
ATOM 6482 C CA . ILE C 1 156 ? 42.34500 -61.18300 -14.96100 1.000 34.24911 3093 ILE E CA 1
ATOM 6483 C C . ILE C 1 156 ? 43.28800 -62.33000 -14.60900 1.000 36.74926 3093 ILE E C 1
ATOM 6484 O O . ILE C 1 156 ? 42.96000 -63.50100 -14.80600 1.000 37.13188 3093 ILE E O 1
ATOM 6489 N N . GLU C 1 157 ? 44.47300 -61.98700 -14.09200 1.000 39.19237 3094 GLU E N 1
ATOM 6490 C CA . GLU C 1 157 ? 45.50900 -62.98600 -13.84500 1.000 41.88488 3094 GLU E CA 1
ATOM 6491 C C . GLU C 1 157 ? 45.02800 -64.06800 -12.88700 1.000 40.77628 3094 GLU E C 1
ATOM 6492 O O . GLU C 1 157 ? 45.33500 -65.25200 -13.06900 1.000 44.18159 3094 GLU E O 1
ATOM 6498 N N . ALA C 1 158 ? 44.25800 -63.68200 -11.86800 1.000 37.42901 3095 ALA E N 1
ATOM 6499 C CA . ALA C 1 158 ? 43.83400 -64.62700 -10.84100 1.000 40.98243 3095 ALA E CA 1
ATOM 6500 C C . ALA C 1 158 ? 43.00700 -65.78000 -11.39800 1.000 41.20682 3095 ALA E C 1
ATOM 6501 O O . ALA C 1 158 ? 42.87700 -66.81000 -10.72800 1.000 41.36764 3095 ALA E O 1
ATOM 6503 N N . LEU C 1 159 ? 42.45700 -65.64300 -12.60400 1.000 38.82394 3096 LEU E N 1
ATOM 6504 C CA . LEU C 1 159 ? 41.55800 -66.64200 -13.16300 1.000 39.41255 3096 LEU E CA 1
ATOM 6505 C C . LEU C 1 159 ? 42.16600 -67.45300 -14.30100 1.000 41.55263 3096 LEU E C 1
ATOM 6506 O O . LEU C 1 159 ? 41.48800 -68.33700 -14.83400 1.000 43.04903 3096 LEU E O 1
ATOM 6511 N N . LYS C 1 160 ? 43.42100 -67.19700 -14.68200 1.000 43.59856 3097 LYS E N 1
ATOM 6512 C CA . LYS C 1 160 ? 43.92300 -67.76700 -15.93000 1.000 48.98349 3097 LYS E CA 1
ATOM 6513 C C . LYS C 1 160 ? 44.11900 -69.27900 -15.86900 1.000 52.96865 3097 LYS E C 1
ATOM 6514 O O . LYS C 1 160 ? 44.19900 -69.91700 -16.92500 1.000 55.11374 3097 LYS E O 1
ATOM 6520 N N . THR C 1 161 ? 44.21100 -69.87100 -14.68100 1.000 43.43316 3098 THR E N 1
ATOM 6521 C CA . THR C 1 161 ? 44.25200 -71.32500 -14.57800 1.000 48.48207 3098 THR E CA 1
ATOM 6522 C C . THR C 1 161 ? 42.87000 -71.93600 -14.41900 1.000 48.73416 3098 THR E C 1
ATOM 6523 O O . THR C 1 161 ? 42.75500 -73.16200 -14.32400 1.000 51.38345 3098 THR E O 1
ATOM 6527 N N . LYS C 1 162 ? 41.82700 -71.11400 -14.38500 1.000 46.27212 3099 LYS E N 1
ATOM 6528 C CA . LYS C 1 162 ? 40.46000 -71.59800 -14.29900 1.000 48.79359 3099 LYS E CA 1
ATOM 6529 C C . LYS C 1 162 ? 39.79200 -71.56300 -15.66200 1.000 49.08043 3099 LYS E C 1
ATOM 6530 O O . LYS C 1 162 ? 40.06300 -70.69300 -16.49800 1.000 51.43177 3099 LYS E O 1
ATOM 6536 N N . ARG C 1 163 ? 38.90200 -72.52700 -15.85800 1.000 46.99291 3100 ARG E N 1
ATOM 6537 C CA . ARG C 1 163 ? 38.27300 -72.78400 -17.14300 1.000 49.64666 3100 ARG E CA 1
ATOM 6538 C C . ARG C 1 163 ? 36.89000 -72.12600 -17.02700 1.000 47.60772 3100 ARG E C 1
ATOM 6539 O O . ARG C 1 163 ? 35.88600 -72.77200 -16.70200 1.000 53.58544 3100 ARG E O 1
ATOM 6547 N N . ILE C 1 164 ? 36.83800 -70.80900 -17.26600 1.000 39.36003 3101 ILE E N 1
ATOM 6548 C CA . ILE C 1 164 ? 35.66300 -69.99100 -16.99100 1.000 35.41962 3101 ILE E CA 1
ATOM 6549 C C . ILE C 1 164 ? 34.61900 -70.24500 -18.06700 1.000 39.43037 3101 ILE E C 1
ATOM 6550 O O . ILE C 1 164 ? 34.91500 -70.20400 -19.26800 1.000 39.05948 3101 ILE E O 1
ATOM 6555 N N . ARG C 1 165 ? 33.39000 -70.47800 -17.63300 1.000 37.98965 3102 ARG E N 1
ATOM 6556 C CA . ARG C 1 165 ? 32.29700 -70.85100 -18.51300 1.000 40.39397 3102 ARG E CA 1
ATOM 6557 C C . ARG C 1 165 ? 31.29500 -69.72900 -18.74600 1.000 36.41466 3102 ARG E C 1
ATOM 6558 O O . ARG C 1 165 ? 30.64800 -69.70300 -19.79800 1.000 36.18302 3102 ARG E O 1
ATOM 6566 N N . ASP C 1 166 ? 31.16300 -68.79300 -17.80800 1.000 32.82229 3103 ASP E N 1
ATOM 6567 C CA . ASP C 1 166 ? 30.25500 -67.67000 -17.98800 1.000 31.19020 3103 ASP E CA 1
ATOM 6568 C C . ASP C 1 166 ? 30.66700 -66.54200 -17.04900 1.000 28.29410 3103 ASP E C 1
ATOM 6569 O O . ASP C 1 166 ? 31.41900 -66.75000 -16.09100 1.000 25.98990 3103 ASP E O 1
ATOM 6574 N N . ILE C 1 167 ? 30.17300 -65.33400 -17.34800 1.000 26.13017 3104 ILE E N 1
ATOM 6575 C CA . ILE C 1 167 ? 30.53500 -64.12800 -16.61400 1.000 24.43093 3104 ILE E CA 1
ATOM 6576 C C . ILE C 1 167 ? 29.30500 -63.25200 -16.43100 1.000 23.86665 3104 ILE E C 1
ATOM 6577 O O . ILE C 1 167 ? 28.31900 -63.36000 -17.16100 1.000 25.17138 3104 ILE E O 1
ATOM 6582 N N . ALA C 1 168 ? 29.38800 -62.36200 -15.44500 1.000 22.18057 3105 ALA E N 1
ATOM 6583 C CA . ALA C 1 168 ? 28.37000 -61.34800 -15.21600 1.000 24.07467 3105 ALA E CA 1
ATOM 6584 C C . ALA C 1 168 ? 29.00900 -60.17200 -14.49700 1.000 25.68062 3105 ALA E C 1
ATOM 6585 O O . ALA C 1 168 ? 30.00400 -60.32900 -13.78300 1.000 30.40425 3105 ALA E O 1
ATOM 6587 N N . CYS C 1 169 ? 28.43400 -58.98900 -14.69600 1.000 22.28748 3106 CYS E N 1
ATOM 6588 C CA . CYS C 1 169 ? 28.89900 -57.77600 -14.03800 1.000 22.25043 3106 CYS E CA 1
ATOM 6589 C C . CYS C 1 169 ? 27.71800 -56.99200 -13.49200 1.000 27.46543 3106 CYS E C 1
ATOM 6590 O O . CYS C 1 169 ? 26.66700 -56.90100 -14.13500 1.000 31.03357 3106 CYS E O 1
ATOM 6593 N N . GLY C 1 170 ? 27.90100 -56.43800 -12.29800 1.000 26.82217 3107 GLY E N 1
ATOM 6594 C CA . GLY C 1 170 ? 27.02800 -55.42400 -11.76200 1.000 23.39276 3107 GLY E CA 1
ATOM 6595 C C . GLY C 1 170 ? 27.59800 -54.04200 -11.99600 1.000 23.40500 3107 GLY E C 1
ATOM 6596 O O . GLY C 1 170 ? 28.46700 -53.83400 -12.84900 1.000 23.39960 3107 GLY E O 1
ATOM 6597 N N . SER C 1 171 ? 27.10300 -53.07500 -11.22500 1.000 22.31600 3108 SER E N 1
ATOM 6598 C CA . SER C 1 171 ? 27.67500 -51.73800 -11.29800 1.000 24.62774 3108 SER E CA 1
ATOM 6599 C C . SER C 1 171 ? 28.91100 -51.59600 -10.42500 1.000 22.66437 3108 SER E C 1
ATOM 6600 O O . SER C 1 171 ? 29.74500 -50.72300 -10.69100 1.000 27.16719 3108 SER E O 1
ATOM 6603 N N . SER C 1 172 ? 29.04700 -52.43400 -9.39500 1.000 20.79382 3109 SER E N 1
ATOM 6604 C CA . SER C 1 172 ? 30.15600 -52.31000 -8.45900 1.000 24.04024 3109 SER E CA 1
ATOM 6605 C C . SER C 1 172 ? 30.79800 -53.64800 -8.10600 1.000 23.55141 3109 SER E C 1
ATOM 6606 O O . SER C 1 172 ? 31.65400 -53.68600 -7.21300 1.000 26.03336 3109 SER E O 1
ATOM 6609 N N . HIS C 1 173 ? 30.41800 -54.74100 -8.76400 1.000 25.55724 3110 HIS E N 1
ATOM 6610 C CA . HIS C 1 173 ? 31.03500 -56.03500 -8.50400 1.000 26.30304 3110 HIS E CA 1
ATOM 6611 C C . HIS C 1 173 ? 30.86300 -56.91200 -9.73800 1.000 28.73820 3110 HIS E C 1
ATOM 6612 O O . HIS C 1 173 ? 30.15600 -56.55600 -10.68500 1.000 29.72832 3110 HIS E O 1
ATOM 6619 N N . SER C 1 174 ? 31.54500 -58.05400 -9.72800 1.000 29.71860 3111 SER E N 1
ATOM 6620 C CA . SER C 1 174 ? 31.63200 -58.89700 -10.91100 1.000 29.81459 3111 SER E CA 1
ATOM 6621 C C . SER C 1 174 ? 31.62100 -60.35700 -10.49000 1.000 26.36182 3111 SER E C 1
ATOM 6622 O O . SER C 1 174 ? 31.84100 -60.68900 -9.32300 1.000 25.64378 3111 SER E O 1
ATOM 6625 N N . ALA C 1 175 ? 31.37200 -61.23000 -11.46300 1.000 24.70896 3112 ALA E N 1
ATOM 6626 C CA . ALA C 1 175 ? 31.28100 -62.65400 -11.18700 1.000 27.31189 3112 ALA E CA 1
ATOM 6627 C C . ALA C 1 175 ? 31.75100 -63.45300 -12.39500 1.000 27.72139 3112 ALA E C 1
ATOM 6628 O O . ALA C 1 175 ? 31.69800 -62.98300 -13.53600 1.000 27.99811 3112 ALA E O 1
ATOM 6630 N N . ALA C 1 176 ? 32.21700 -64.66700 -12.12000 1.000 21.28963 3113 ALA E N 1
ATOM 6631 C CA . ALA C 1 176 ? 32.57700 -65.62800 -13.14800 1.000 25.12071 3113 ALA E CA 1
ATOM 6632 C C . ALA C 1 176 ? 32.36200 -67.01700 -12.56900 1.000 25.61478 3113 ALA E C 1
ATOM 6633 O O . ALA C 1 176 ? 32.52000 -67.22400 -11.36600 1.000 28.90722 3113 ALA E O 1
ATOM 6635 N N . LEU C 1 177 ? 31.97900 -67.96500 -13.42200 1.000 25.86152 3114 LEU E N 1
ATOM 6636 C CA . LEU C 1 177 ? 31.76500 -69.33300 -12.97900 1.000 31.61007 3114 LEU E CA 1
ATOM 6637 C C . LEU C 1 177 ? 32.52900 -70.30100 -13.87200 1.000 32.38008 3114 LEU E C 1
ATOM 6638 O O . LEU C 1 177 ? 32.63200 -70.10000 -15.08500 1.000 32.45666 3114 LEU E O 1
ATOM 6643 N N . THR C 1 178 ? 33.06700 -71.34700 -13.25500 1.000 31.08443 3115 THR E N 1
ATOM 6644 C CA . THR C 1 178 ? 33.91000 -72.31100 -13.93800 1.000 35.02056 3115 THR E CA 1
ATOM 6645 C C . THR C 1 178 ? 33.07100 -73.39400 -14.60600 1.000 37.13889 3115 THR E C 1
ATOM 6646 O O . THR C 1 178 ? 31.88700 -73.57500 -14.30700 1.000 36.09982 3115 THR E O 1
ATOM 6650 N N . SER C 1 179 ? 33.71200 -74.12300 -15.52400 1.000 38.23415 3116 SER E N 1
ATOM 6651 C CA . SER C 1 179 ? 33.06200 -75.26300 -16.15700 1.000 46.82633 3116 SER E CA 1
ATOM 6652 C C . SER C 1 179 ? 32.65000 -76.32200 -15.14300 1.000 48.06627 3116 SER E C 1
ATOM 6653 O O . SER C 1 179 ? 31.73300 -77.10200 -15.41700 1.000 49.93808 3116 SER E O 1
ATOM 6656 N N . SER C 1 180 ? 33.29900 -76.36000 -13.98000 1.000 47.70922 3117 SER E N 1
ATOM 6657 C CA . SER C 1 180 ? 32.95800 -77.29800 -12.92000 1.000 48.10203 3117 SER E CA 1
ATOM 6658 C C . SER C 1 180 ? 31.86000 -76.78100 -11.99700 1.000 42.67375 3117 SER E C 1
ATOM 6659 O O . SER C 1 180 ? 31.47000 -77.49200 -11.06400 1.000 41.29246 3117 SER E O 1
ATOM 6662 N N . GLY C 1 181 ? 31.35900 -75.57100 -12.22400 1.000 37.15494 3118 GLY E N 1
ATOM 6663 C CA . GLY C 1 181 ? 30.24000 -75.06100 -11.45900 1.000 35.18478 3118 GLY E CA 1
ATOM 6664 C C . GLY C 1 181 ? 30.59000 -74.26000 -10.22600 1.000 39.75872 3118 GLY E C 1
ATOM 6665 O O . GLY C 1 181 ? 29.70500 -74.02600 -9.39300 1.000 34.77347 3118 GLY E O 1
ATOM 6666 N N . GLU C 1 182 ? 31.84300 -73.83700 -10.07200 1.000 33.68919 3119 GLU E N 1
ATOM 6667 C CA . GLU C 1 182 ? 32.22700 -72.96500 -8.97100 1.000 35.49716 3119 GLU E CA 1
ATOM 6668 C C . GLU C 1 182 ? 32.01500 -71.51200 -9.37100 1.000 35.18925 3119 GLU E C 1
ATOM 6669 O O . GLU C 1 182 ? 32.23100 -71.13900 -10.52500 1.000 37.99131 3119 GLU E O 1
ATOM 6675 N N . LEU C 1 183 ? 31.58800 -70.69500 -8.41200 1.000 28.29912 3120 LEU E N 1
ATOM 6676 C CA . LEU C 1 183 ? 31.29500 -69.28600 -8.65000 1.000 26.04679 3120 LEU E CA 1
ATOM 6677 C C . LEU C 1 183 ? 32.32500 -68.40500 -7.95500 1.000 25.76917 3120 LEU E C 1
ATOM 6678 O O . LEU C 1 183 ? 32.60500 -68.58700 -6.76500 1.000 33.06158 3120 LEU E O 1
ATOM 6683 N N . TYR C 1 184 ? 32.88400 -67.45500 -8.70100 1.000 28.01922 3121 TYR E N 1
ATOM 6684 C CA . TYR C 1 184 ? 33.73500 -66.40600 -8.15700 1.000 30.53063 3121 TYR E CA 1
ATOM 6685 C C . TYR C 1 184 ? 32.97900 -65.08500 -8.16100 1.000 32.28699 3121 TYR E C 1
ATOM 6686 O O . TYR C 1 184 ? 32.24000 -64.78900 -9.10400 1.000 32.05392 3121 TYR E O 1
ATOM 6695 N N . THR C 1 185 ? 33.17100 -64.29000 -7.11100 1.000 32.56601 3122 THR E N 1
ATOM 6696 C CA . THR C 1 185 ? 32.71100 -62.90900 -7.08600 1.000 29.81828 3122 THR E CA 1
ATOM 6697 C C . THR C 1 185 ? 33.83600 -62.02900 -6.56300 1.000 33.16187 3122 THR E C 1
ATOM 6698 O O . THR C 1 185 ? 34.71400 -62.48300 -5.82700 1.000 34.53730 3122 THR E O 1
ATOM 6702 N N . TRP C 1 186 ? 33.80900 -60.76300 -6.96700 1.000 30.52485 3123 TRP E N 1
ATOM 6703 C CA . TRP C 1 186 ? 34.79500 -59.80000 -6.50100 1.000 31.10977 3123 TRP E CA 1
ATOM 6704 C C . TRP C 1 186 ? 34.24600 -58.39900 -6.71500 1.000 31.38524 3123 TRP E C 1
ATOM 6705 O O . TRP C 1 186 ? 33.28700 -58.19600 -7.46400 1.000 30.96131 3123 TRP E O 1
ATOM 6716 N N . GLY C 1 187 ? 34.85900 -57.43600 -6.02800 1.000 31.27912 3124 GLY E N 1
ATOM 6717 C CA . GLY C 1 187 ? 34.41200 -56.05800 -6.10200 1.000 29.41408 3124 GLY E CA 1
ATOM 6718 C C . GLY C 1 187 ? 33.92100 -55.51100 -4.77500 1.000 31.44962 3124 GLY E C 1
ATOM 6719 O O . GLY C 1 187 ? 34.37400 -55.94900 -3.71300 1.000 35.28070 3124 GLY E O 1
ATOM 6720 N N . LEU C 1 188 ? 32.98900 -54.55900 -4.82800 1.000 28.82306 3125 LEU E N 1
ATOM 6721 C CA . LEU C 1 188 ? 32.51300 -53.90100 -3.61800 1.000 27.05644 3125 LEU E CA 1
ATOM 6722 C C . LEU C 1 188 ? 31.81400 -54.90100 -2.70500 1.000 26.03082 3125 LEU E C 1
ATOM 6723 O O . LEU C 1 188 ? 30.92400 -55.63700 -3.13800 1.000 24.69189 3125 LEU E O 1
ATOM 6728 N N . GLY C 1 189 ? 32.22200 -54.93000 -1.43700 1.000 29.70696 3126 GLY E N 1
ATOM 6729 C CA . GLY C 1 189 ? 31.65100 -55.86200 -0.48600 1.000 29.40535 3126 GLY E CA 1
ATOM 6730 C C . GLY C 1 189 ? 30.40900 -55.39300 0.23400 1.000 27.65340 3126 GLY E C 1
ATOM 6731 O O . GLY C 1 189 ? 29.74700 -56.20200 0.88800 1.000 28.97316 3126 GLY E O 1
ATOM 6732 N N . GLU C 1 190 ? 30.06800 -54.11000 0.11300 1.000 26.86152 3127 GLU E N 1
ATOM 6733 C CA . GLU C 1 190 ? 28.99300 -53.51900 0.90200 1.000 32.18040 3127 GLU E CA 1
ATOM 6734 C C . GLU C 1 190 ? 27.68000 -54.27600 0.73100 1.000 31.14432 3127 GLU E C 1
ATOM 6735 O O . GLU C 1 190 ? 27.32100 -54.69800 -0.37200 1.000 27.33680 3127 GLU E O 1
ATOM 6741 N N . TYR C 1 191 ? 26.97800 -54.45600 1.85100 1.000 32.21806 3128 TYR E N 1
ATOM 6742 C CA . TYR C 1 191 ? 25.64500 -55.05400 1.91300 1.000 33.16574 3128 TYR E CA 1
ATOM 6743 C C . TYR C 1 191 ? 25.61700 -56.49800 1.41300 1.000 35.86652 3128 TYR E C 1
ATOM 6744 O O . TYR C 1 191 ? 24.55300 -57.01500 1.06200 1.000 35.24502 3128 TYR E O 1
ATOM 6753 N N . GLY C 1 192 ? 26.76900 -57.16100 1.37900 1.000 36.72619 3129 GLY E N 1
ATOM 6754 C CA . GLY C 1 192 ? 26.82800 -58.59600 1.19200 1.000 32.49565 3129 GLY E CA 1
ATOM 6755 C C . GLY C 1 192 ? 26.72200 -59.10500 -0.22700 1.000 30.49658 3129 GLY E C 1
ATOM 6756 O O . GLY C 1 192 ? 26.53200 -60.31100 -0.41300 1.000 33.76256 3129 GLY E O 1
ATOM 6757 N N . ARG C 1 193 ? 26.86700 -58.24000 -1.23400 1.000 25.70011 3130 ARG E N 1
ATOM 6758 C CA . ARG C 1 193 ? 26.61700 -58.66000 -2.61000 1.000 23.16732 3130 ARG E CA 1
ATOM 6759 C C . ARG C 1 193 ? 27.59300 -59.72800 -3.09100 1.000 25.74499 3130 ARG E C 1
ATOM 6760 O O . ARG C 1 193 ? 27.28200 -60.44500 -4.05000 1.000 22.68634 3130 ARG E O 1
ATOM 6768 N N . LEU C 1 194 ? 28.76000 -59.85800 -2.45200 1.000 26.72321 3131 LEU E N 1
ATOM 6769 C CA . LEU C 1 194 ? 29.74000 -60.85300 -2.87800 1.000 30.79160 3131 LEU E CA 1
ATOM 6770 C C . LEU C 1 194 ? 29.43500 -62.24700 -2.34500 1.000 33.50148 3131 LEU E C 1
ATOM 6771 O O . LEU C 1 194 ? 29.89400 -63.23300 -2.93400 1.000 33.68102 3131 LEU E O 1
ATOM 6776 N N . GLY C 1 195 ? 28.68900 -62.35300 -1.24700 1.000 36.64026 3132 GLY E N 1
ATOM 6777 C CA . GLY C 1 195 ? 28.23900 -63.64200 -0.76300 1.000 36.46538 3132 GLY E CA 1
ATOM 6778 C C . GLY C 1 195 ? 29.23800 -64.43600 0.04500 1.000 34.54721 3132 GLY E C 1
ATOM 6779 O O . GLY C 1 195 ? 29.11800 -65.66400 0.11500 1.000 34.04728 3132 GLY E O 1
ATOM 6780 N N . HIS C 1 196 ? 30.21400 -63.78100 0.67600 1.000 32.30858 3133 HIS E N 1
ATOM 6781 C CA . HIS C 1 196 ? 31.25400 -64.47000 1.43000 1.000 34.24940 3133 HIS E CA 1
ATOM 6782 C C . HIS C 1 196 ? 31.04100 -64.39800 2.93900 1.000 35.12889 3133 HIS E C 1
ATOM 6783 O O . HIS C 1 196 ? 32.00100 -64.55400 3.70200 1.000 33.07323 3133 HIS E O 1
ATOM 6790 N N . GLY C 1 197 ? 29.80800 -64.17800 3.38700 1.000 32.07658 3134 GLY E N 1
ATOM 6791 C CA . GLY C 1 197 ? 29.54800 -64.14800 4.81200 1.000 34.62978 3134 GLY E CA 1
ATOM 6792 C C . GLY C 1 197 ? 30.07000 -62.92500 5.52700 1.000 39.67552 3134 GLY E C 1
ATOM 6793 O O . GLY C 1 197 ? 30.13100 -62.91700 6.75900 1.000 40.81977 3134 GLY E O 1
ATOM 6794 N N . ASP C 1 198 ? 30.46700 -61.89600 4.78600 1.000 38.89545 3135 ASP E N 1
ATOM 6795 C CA . ASP C 1 198 ? 30.84500 -60.61700 5.36600 1.000 40.71964 3135 ASP E CA 1
ATOM 6796 C C . ASP C 1 198 ? 30.56400 -59.53400 4.33500 1.000 37.98272 3135 ASP E C 1
ATOM 6797 O O . ASP C 1 198 ? 30.05500 -59.80400 3.24400 1.000 36.29388 3135 ASP E O 1
ATOM 6802 N N . ASN C 1 199 ? 30.90400 -58.29800 4.68700 1.000 40.36621 3136 ASN E N 1
ATOM 6803 C CA . ASN C 1 199 ? 30.72100 -57.16300 3.79500 1.000 40.56917 3136 ASN E CA 1
ATOM 6804 C C . ASN C 1 199 ? 32.05200 -56.64400 3.26100 1.000 41.46572 3136 ASN E C 1
ATOM 6805 O O . ASN C 1 199 ? 32.16600 -55.46200 2.92300 1.000 41.88248 3136 ASN E O 1
ATOM 6810 N N . THR C 1 200 ? 33.05200 -57.51600 3.16400 1.000 40.02296 3137 THR E N 1
ATOM 6811 C CA . THR C 1 200 ? 34.41200 -57.10600 2.84200 1.000 37.94127 3137 THR E CA 1
ATOM 6812 C C . THR C 1 200 ? 34.62400 -57.02900 1.33400 1.000 34.10854 3137 THR E C 1
ATOM 6813 O O . THR C 1 200 ? 34.29600 -57.96600 0.59900 1.000 32.11205 3137 THR E O 1
ATOM 6817 N N . THR C 1 201 ? 35.18200 -55.91000 0.87900 1.000 33.58025 3138 THR E N 1
ATOM 6818 C CA . THR C 1 201 ? 35.53800 -55.75000 -0.52400 1.000 35.90710 3138 THR E CA 1
ATOM 6819 C C . THR C 1 201 ? 36.62100 -56.75200 -0.91500 1.000 35.01710 3138 THR E C 1
ATOM 6820 O O . THR C 1 201 ? 37.54900 -57.02000 -0.14800 1.000 33.42794 3138 THR E O 1
ATOM 6824 N N . GLN C 1 202 ? 36.49200 -57.31600 -2.11600 1.000 32.14212 3139 GLN E N 1
ATOM 6825 C CA . GLN C 1 202 ? 37.45800 -58.27200 -2.65000 1.000 33.43814 3139 GLN E CA 1
ATOM 6826 C C . GLN C 1 202 ? 38.03800 -57.71200 -3.94200 1.000 34.58301 3139 GLN E C 1
ATOM 6827 O O . GLN C 1 202 ? 37.32400 -57.57600 -4.94300 1.000 31.85307 3139 GLN E O 1
ATOM 6833 N N . LEU C 1 203 ? 39.33200 -57.39000 -3.91900 1.000 34.39422 3140 LEU E N 1
ATOM 6834 C CA . LEU C 1 203 ? 40.02200 -56.86000 -5.09000 1.000 35.17084 3140 LEU E CA 1
ATOM 6835 C C . LEU C 1 203 ? 40.44000 -57.94700 -6.07600 1.000 36.88885 3140 LEU E C 1
ATOM 6836 O O . LEU C 1 203 ? 40.91200 -57.62000 -7.17000 1.000 36.34218 3140 LEU E O 1
ATOM 6841 N N . LYS C 1 204 ? 40.29200 -59.21700 -5.71000 1.000 36.24992 3141 LYS E N 1
ATOM 6842 C CA . LYS C 1 204 ? 40.56500 -60.36600 -6.55600 1.000 37.76925 3141 LYS E CA 1
ATOM 6843 C C . LYS C 1 204 ? 39.36100 -61.29100 -6.54800 1.000 38.45954 3141 LYS E C 1
ATOM 6844 O O . LYS C 1 204 ? 38.57700 -61.28200 -5.59400 1.000 37.70955 3141 LYS E O 1
ATOM 6850 N N . PRO C 1 205 ? 39.18100 -62.09000 -7.60000 1.000 38.92746 3142 PRO E N 1
ATOM 6851 C CA . PRO C 1 205 ? 38.11300 -63.09600 -7.58600 1.000 36.87163 3142 PRO E CA 1
ATOM 6852 C C . PRO C 1 205 ? 38.22400 -64.00500 -6.36900 1.000 38.54506 3142 PRO E C 1
ATOM 6853 O O . PRO C 1 205 ? 39.30500 -64.48400 -6.02200 1.000 29.70859 3142 PRO E O 1
ATOM 6857 N N . LYS C 1 206 ? 37.08900 -64.22900 -5.71300 1.000 34.93536 3143 LYS E N 1
ATOM 6858 C CA . LYS C 1 206 ? 37.02200 -65.06900 -4.52800 1.000 33.80909 3143 LYS E CA 1
ATOM 6859 C C . LYS C 1 206 ? 35.84500 -66.01900 -4.66500 1.000 34.54889 3143 LYS E C 1
ATOM 6860 O O . LYS C 1 206 ? 34.73400 -65.59400 -4.99600 1.000 32.96744 3143 LYS E O 1
ATOM 6866 N N . MET C 1 207 ? 36.09100 -67.29900 -4.40300 1.000 29.67693 3144 MET E N 1
ATOM 6867 C CA . MET C 1 207 ? 35.09400 -68.32600 -4.65600 1.000 38.31463 3144 MET E CA 1
ATOM 6868 C C . MET C 1 207 ? 34.04000 -68.32300 -3.55500 1.000 34.99336 3144 MET E C 1
ATOM 6869 O O . MET C 1 207 ? 34.35700 -68.18100 -2.37100 1.000 30.58611 3144 MET E O 1
ATOM 6874 N N . VAL C 1 208 ? 32.77700 -68.45800 -3.95500 1.000 28.24016 3145 VAL E N 1
ATOM 6875 C CA . VAL C 1 208 ? 31.65700 -68.43600 -3.01400 1.000 35.99454 3145 VAL E CA 1
ATOM 6876 C C . VAL C 1 208 ? 31.57000 -69.82200 -2.37900 1.000 38.79975 3145 VAL E C 1
ATOM 6877 O O . VAL C 1 208 ? 31.06600 -70.76500 -2.99200 1.000 37.35016 3145 VAL E O 1
ATOM 6881 N N . LYS C 1 209 ? 32.06100 -69.94300 -1.13900 1.000 38.09483 3146 LYS E N 1
ATOM 6882 C CA . LYS C 1 209 ? 32.16100 -71.25000 -0.49500 1.000 38.35669 3146 LYS E CA 1
ATOM 6883 C C . LYS C 1 209 ? 30.79100 -71.88300 -0.28600 1.000 38.57436 3146 LYS E C 1
ATOM 6884 O O . LYS C 1 209 ? 30.63600 -73.10000 -0.43700 1.000 37.99398 3146 LYS E O 1
ATOM 6890 N N . VAL C 1 210 ? 29.78800 -71.07400 0.06300 1.000 35.53218 3147 VAL E N 1
ATOM 6891 C CA . VAL C 1 210 ? 28.47900 -71.60500 0.43600 1.000 37.53079 3147 VAL E CA 1
ATOM 6892 C C . VAL C 1 210 ? 27.84300 -72.37300 -0.71800 1.000 40.26150 3147 VAL E C 1
ATOM 6893 O O . VAL C 1 210 ? 27.05200 -73.29900 -0.49600 1.000 44.77749 3147 VAL E O 1
ATOM 6897 N N . LEU C 1 211 ? 28.19900 -72.04300 -1.95700 1.000 37.29656 3148 LEU E N 1
ATOM 6898 C CA . LEU C 1 211 ? 27.59200 -72.70300 -3.10800 1.000 37.86818 3148 LEU E CA 1
ATOM 6899 C C . LEU C 1 211 ? 28.32900 -73.95800 -3.55900 1.000 40.24415 3148 LEU E C 1
ATOM 6900 O O . LEU C 1 211 ? 27.84600 -74.63800 -4.47000 1.000 41.57181 3148 LEU E O 1
ATOM 6905 N N . LEU C 1 212 ? 29.47500 -74.28200 -2.96000 1.000 39.06794 3149 LEU E N 1
ATOM 6906 C CA . LEU C 1 212 ? 30.13700 -75.53900 -3.28100 1.000 40.89375 3149 LEU E CA 1
ATOM 6907 C C . LEU C 1 212 ? 29.20100 -76.70400 -2.98900 1.000 44.96280 3149 LEU E C 1
ATOM 6908 O O . LEU C 1 212 ? 28.43700 -76.68100 -2.02200 1.000 48.87477 3149 LEU E O 1
ATOM 6913 N N . GLY C 1 213 ? 29.25400 -77.72500 -3.84000 1.000 45.59310 3150 GLY E N 1
ATOM 6914 C CA . GLY C 1 213 ? 28.29300 -78.80200 -3.81300 1.000 48.23053 3150 GLY E CA 1
ATOM 6915 C C . GLY C 1 213 ? 27.15100 -78.62000 -4.79200 1.000 45.65830 3150 GLY E C 1
ATOM 6916 O O . GLY C 1 213 ? 26.54700 -79.60800 -5.22100 1.000 45.56630 3150 GLY E O 1
ATOM 6917 N N . HIS C 1 214 ? 26.83200 -77.37700 -5.13900 1.000 41.60858 3151 HIS E N 1
ATOM 6918 C CA . HIS C 1 214 ? 25.93800 -77.07100 -6.24300 1.000 37.92394 3151 HIS E CA 1
ATOM 6919 C C . HIS C 1 214 ? 26.76500 -76.70100 -7.46300 1.000 37.05538 3151 HIS E C 1
ATOM 6920 O O . HIS C 1 214 ? 27.77300 -75.99800 -7.35200 1.000 38.54228 3151 HIS E O 1
ATOM 6927 N N . ARG C 1 215 ? 26.34200 -77.18500 -8.62600 1.000 42.94148 3152 ARG E N 1
ATOM 6928 C CA . ARG C 1 215 ? 26.93300 -76.77500 -9.89300 1.000 42.12051 3152 ARG E CA 1
ATOM 6929 C C . ARG C 1 215 ? 26.21300 -75.51600 -10.36200 1.000 40.06045 3152 ARG E C 1
ATOM 6930 O O . ARG C 1 215 ? 25.06700 -75.58300 -10.82000 1.000 39.78403 3152 ARG E O 1
ATOM 6938 N N . VAL C 1 216 ? 26.87500 -74.37000 -10.23600 1.000 32.23445 3153 VAL E N 1
ATOM 6939 C CA . VAL C 1 216 ? 26.30100 -73.09200 -10.64000 1.000 33.54205 3153 VAL E CA 1
ATOM 6940 C C . VAL C 1 216 ? 26.51900 -72.90600 -12.13400 1.000 35.46759 3153 VAL E C 1
ATOM 6941 O O . VAL C 1 216 ? 27.64200 -73.05800 -12.63300 1.000 35.39959 3153 VAL E O 1
ATOM 6945 N N . ILE C 1 217 ? 25.44300 -72.57900 -12.84600 1.000 32.17425 3154 ILE E N 1
ATOM 6946 C CA . ILE C 1 217 ? 25.48200 -72.48400 -14.29800 1.000 31.99535 3154 ILE E CA 1
ATOM 6947 C C . ILE C 1 217 ? 25.14300 -71.09600 -14.82000 1.000 30.10059 3154 ILE E C 1
ATOM 6948 O O . ILE C 1 217 ? 25.48100 -70.79200 -15.97600 1.000 32.24051 3154 ILE E O 1
ATOM 6953 N N . GLN C 1 218 ? 24.48500 -70.24100 -14.03500 1.000 31.14097 3155 GLN E N 1
ATOM 6954 C CA . GLN C 1 218 ? 24.30900 -68.83900 -14.38900 1.000 29.59003 3155 GLN E CA 1
ATOM 6955 C C . GLN C 1 218 ? 24.42800 -67.97200 -13.14600 1.000 24.69265 3155 GLN E C 1
ATOM 6956 O O . GLN C 1 218 ? 24.18600 -68.42100 -12.02200 1.000 27.47298 3155 GLN E O 1
ATOM 6962 N N . VAL C 1 219 ? 24.78000 -66.70600 -13.37300 1.000 22.81439 3156 VAL E N 1
ATOM 6963 C CA . VAL C 1 219 ? 24.88900 -65.70800 -12.31600 1.000 20.32369 3156 VAL E CA 1
ATOM 6964 C C . VAL C 1 219 ? 24.47900 -64.35600 -12.89300 1.000 24.62985 3156 VAL E C 1
ATOM 6965 O O . VAL C 1 219 ? 24.68200 -64.07500 -14.08000 1.000 24.91591 3156 VAL E O 1
ATOM 6969 N N . ALA C 1 220 ? 23.86700 -63.52500 -12.05000 1.000 22.81230 3157 ALA E N 1
ATOM 6970 C CA . ALA C 1 220 ? 23.46300 -62.17700 -12.42800 1.000 23.76181 3157 ALA E CA 1
ATOM 6971 C C . ALA C 1 220 ? 23.73900 -61.22900 -11.26800 1.000 26.21330 3157 ALA E C 1
ATOM 6972 O O . ALA C 1 220 ? 23.60200 -61.60100 -10.10000 1.000 26.27873 3157 ALA E O 1
ATOM 6974 N N . CYS C 1 221 ? 24.12200 -59.99800 -11.60100 1.000 27.79525 3158 CYS E N 1
ATOM 6975 C CA . CYS C 1 221 ? 24.60200 -59.03200 -10.62100 1.000 28.88972 3158 CYS E CA 1
ATOM 6976 C C . CYS C 1 221 ? 23.80300 -57.74200 -10.72900 1.000 28.56846 3158 CYS E C 1
ATOM 6977 O O . CYS C 1 221 ? 23.55100 -57.25800 -11.83700 1.000 29.46636 3158 CYS E O 1
ATOM 6980 N N . GLY C 1 222 ? 23.42600 -57.17700 -9.58200 1.000 26.63498 3159 GLY E N 1
ATOM 6981 C CA . GLY C 1 222 ? 22.64800 -55.95700 -9.53700 1.000 24.66421 3159 GLY E CA 1
ATOM 6982 C C . GLY C 1 222 ? 23.51500 -54.71100 -9.48500 1.000 24.42590 3159 GLY E C 1
ATOM 6983 O O . GLY C 1 222 ? 24.73500 -54.75100 -9.66100 1.000 26.33711 3159 GLY E O 1
ATOM 6984 N N . SER C 1 223 ? 22.86000 -53.58000 -9.22100 1.000 23.51484 3160 SER E N 1
ATOM 6985 C CA . SER C 1 223 ? 23.52100 -52.28300 -9.19500 1.000 23.14519 3160 SER E CA 1
ATOM 6986 C C . SER C 1 223 ? 23.11700 -51.50100 -7.95000 1.000 24.09676 3160 SER E C 1
ATOM 6987 O O . SER C 1 223 ? 22.20200 -51.88200 -7.21600 1.000 25.31190 3160 SER E O 1
ATOM 6990 N N . ARG C 1 224 ? 23.82200 -50.38700 -7.72600 1.000 24.55314 3161 ARG E N 1
ATOM 6991 C CA . ARG C 1 224 ? 23.66200 -49.53300 -6.53600 1.000 27.13845 3161 ARG E CA 1
ATOM 6992 C C . ARG C 1 224 ? 23.78600 -50.42700 -5.30300 1.000 28.93168 3161 ARG E C 1
ATOM 6993 O O . ARG C 1 224 ? 24.75600 -51.19400 -5.20800 1.000 27.32031 3161 ARG E O 1
ATOM 7001 N N . ASP C 1 225 ? 22.86000 -50.35700 -4.34700 1.000 30.44245 3162 ASP E N 1
ATOM 7002 C CA . ASP C 1 225 ? 22.81100 -51.33800 -3.27100 1.000 31.61849 3162 ASP E CA 1
ATOM 7003 C C . ASP C 1 225 ? 22.31300 -52.64900 -3.86700 1.000 30.45536 3162 ASP E C 1
ATOM 7004 O O . ASP C 1 225 ? 21.10200 -52.86200 -3.99500 1.000 27.57010 3162 ASP E O 1
ATOM 7009 N N . ALA C 1 226 ? 23.24200 -53.52400 -4.23800 1.000 26.11872 3163 ALA E N 1
ATOM 7010 C CA . ALA C 1 226 ? 22.99600 -54.55000 -5.24000 1.000 26.03378 3163 ALA E CA 1
ATOM 7011 C C . ALA C 1 226 ? 22.68900 -55.91000 -4.62900 1.000 23.39436 3163 ALA E C 1
ATOM 7012 O O . ALA C 1 226 ? 23.15800 -56.25300 -3.54100 1.000 23.21239 3163 ALA E O 1
ATOM 7014 N N . GLN C 1 227 ? 21.90500 -56.68900 -5.36400 1.000 22.79342 3164 GLN E N 1
ATOM 7015 C CA . GLN C 1 227 ? 21.72000 -58.10600 -5.10100 1.000 23.34852 3164 GLN E CA 1
ATOM 7016 C C . GLN C 1 227 ? 22.56000 -58.91700 -6.08100 1.000 24.44052 3164 GLN E C 1
ATOM 7017 O O . GLN C 1 227 ? 23.09300 -58.39600 -7.06200 1.000 19.63413 3164 GLN E O 1
ATOM 7023 N N . THR C 1 228 ? 22.66700 -60.21400 -5.80500 1.000 25.74080 3165 THR E N 1
ATOM 7024 C CA . THR C 1 228 ? 23.28000 -61.16200 -6.72300 1.000 25.41026 3165 THR E CA 1
ATOM 7025 C C . THR C 1 228 ? 22.39900 -62.40000 -6.79500 1.000 24.59016 3165 THR E C 1
ATOM 7026 O O . THR C 1 228 ? 21.83300 -62.82400 -5.78300 1.000 23.69626 3165 THR E O 1
ATOM 7030 N N . LEU C 1 229 ? 22.27100 -62.96700 -7.99300 1.000 23.47147 3166 LEU E N 1
ATOM 7031 C CA . LEU C 1 229 ? 21.47800 -64.16700 -8.21100 1.000 23.38646 3166 LEU E CA 1
ATOM 7032 C C . LEU C 1 229 ? 22.35000 -65.24900 -8.82700 1.000 24.86077 3166 LEU E C 1
ATOM 7033 O O . LEU C 1 229 ? 23.28200 -64.95900 -9.58400 1.000 24.67918 3166 LEU E O 1
ATOM 7038 N N . ALA C 1 230 ? 22.03000 -66.50300 -8.50500 1.000 24.51050 3167 ALA E N 1
ATOM 7039 C CA . ALA C 1 230 ? 22.74100 -67.65000 -9.04900 1.000 22.89592 3167 ALA E CA 1
ATOM 7040 C C . ALA C 1 230 ? 21.75500 -68.76800 -9.35300 1.000 24.92628 3167 ALA E C 1
ATOM 7041 O O . ALA C 1 230 ? 20.79500 -68.98200 -8.60800 1.000 26.49103 3167 ALA E O 1
ATOM 7043 N N . LEU C 1 231 ? 22.00500 -69.47600 -10.45200 1.000 25.92855 3168 LEU E N 1
ATOM 7044 C CA . LEU C 1 231 ? 21.18700 -70.60100 -10.89000 1.000 26.46463 3168 LEU E CA 1
ATOM 7045 C C . LEU C 1 231 ? 22.06000 -71.84600 -10.96700 1.000 28.00352 3168 LEU E C 1
ATOM 7046 O O . LEU C 1 231 ? 23.15300 -71.80300 -11.54000 1.000 28.26854 3168 LEU E O 1
ATOM 7051 N N . THR C 1 232 ? 21.58300 -72.94400 -10.39000 1.000 29.80827 3169 THR E N 1
ATOM 7052 C CA . THR C 1 232 ? 22.29100 -74.21300 -10.45500 1.000 35.12719 3169 THR E CA 1
ATOM 7053 C C . THR C 1 232 ? 21.68200 -75.10300 -11.53600 1.000 38.37643 3169 THR E C 1
ATOM 7054 O O . THR C 1 232 ? 20.65000 -74.78600 -12.12900 1.000 39.20257 3169 THR E O 1
ATOM 7058 N N . ASP C 1 233 ? 22.34500 -76.23400 -11.78800 1.000 43.30176 3170 ASP E N 1
ATOM 7059 C CA . ASP C 1 233 ? 21.90600 -77.15000 -12.83300 1.000 45.19769 3170 ASP E CA 1
ATOM 7060 C C . ASP C 1 233 ? 20.70400 -77.99500 -12.42400 1.000 44.68113 3170 ASP E C 1
ATOM 7061 O O . ASP C 1 233 ? 20.15300 -78.70800 -13.27000 1.000 44.30413 3170 ASP E O 1
ATOM 7066 N N . GLU C 1 234 ? 20.28800 -77.94000 -11.16000 1.000 44.57654 3171 GLU E N 1
ATOM 7067 C CA . GLU C 1 234 ? 19.03000 -78.52900 -10.72500 1.000 43.31063 3171 GLU E CA 1
ATOM 7068 C C . GLU C 1 234 ? 17.89100 -77.51800 -10.71800 1.000 42.32888 3171 GLU E C 1
ATOM 7069 O O . GLU C 1 234 ? 16.82200 -77.80400 -10.16900 1.000 45.28774 3171 GLU E O 1
ATOM 7075 N N . GLY C 1 235 ? 18.09800 -76.34500 -11.31000 1.000 38.33482 3172 GLY E N 1
ATOM 7076 C CA . GLY C 1 235 ? 17.06800 -75.33100 -11.35800 1.000 40.88031 3172 GLY E CA 1
ATOM 7077 C C . GLY C 1 235 ? 16.89000 -74.53000 -10.08900 1.000 45.34379 3172 GLY E C 1
ATOM 7078 O O . GLY C 1 235 ? 15.93700 -73.74900 -10.00100 1.000 42.82505 3172 GLY E O 1
ATOM 7079 N N . LEU C 1 236 ? 17.77000 -74.69500 -9.10400 1.000 31.50088 3173 LEU E N 1
ATOM 7080 C CA . LEU C 1 236 ? 17.68500 -73.91100 -7.88000 1.000 33.61684 3173 LEU E CA 1
ATOM 7081 C C . LEU C 1 236 ? 18.21800 -72.50600 -8.12400 1.000 33.06951 3173 LEU E C 1
ATOM 7082 O O . LEU C 1 236 ? 19.27700 -72.33100 -8.73300 1.000 35.05896 3173 LEU E O 1
ATOM 7087 N N . VAL C 1 237 ? 17.48200 -71.50700 -7.64700 1.000 30.85979 3174 VAL E N 1
ATOM 7088 C CA . VAL C 1 237 ? 17.88000 -70.10800 -7.74600 1.000 25.49333 3174 VAL E CA 1
ATOM 7089 C C . VAL C 1 237 ? 18.28300 -69.62800 -6.36000 1.000 30.33023 3174 VAL E C 1
ATOM 7090 O O . VAL C 1 237 ? 17.52700 -69.79600 -5.39400 1.000 31.24557 3174 VAL E O 1
ATOM 7094 N N . PHE C 1 238 ? 19.47200 -69.04600 -6.26200 1.000 25.58913 3175 PHE E N 1
ATOM 7095 C CA . PHE C 1 238 ? 19.95700 -68.44400 -5.03000 1.000 33.41648 3175 PHE E CA 1
ATOM 7096 C C . PHE C 1 238 ? 20.07200 -66.93500 -5.19900 1.000 28.98709 3175 PHE E C 1
ATOM 7097 O O . PHE C 1 238 ? 20.31600 -66.43100 -6.29900 1.000 30.20108 3175 PHE E O 1
ATOM 7105 N N . SER C 1 239 ? 19.88800 -66.21700 -4.09400 1.000 28.99333 3176 SER E N 1
ATOM 7106 C CA . SER C 1 239 ? 20.00900 -64.77000 -4.07600 1.000 26.64218 3176 SER E CA 1
ATOM 7107 C C . SER C 1 239 ? 20.72100 -64.34900 -2.80000 1.000 27.13699 3176 SER E C 1
ATOM 7108 O O . SER C 1 239 ? 20.67700 -65.05400 -1.78800 1.000 26.81113 3176 SER E O 1
ATOM 7111 N N . TRP C 1 240 ? 21.38000 -63.19400 -2.86000 1.000 27.85379 3177 TRP E N 1
ATOM 7112 C CA . TRP C 1 240 ? 22.03200 -62.62600 -1.68700 1.000 29.39693 3177 TRP E CA 1
ATOM 7113 C C . TRP C 1 240 ? 22.40000 -61.18000 -1.98500 1.000 29.97318 3177 TRP E C 1
ATOM 7114 O O . TRP C 1 240 ? 22.31800 -60.71800 -3.12500 1.000 27.57747 3177 TRP E O 1
ATOM 7125 N N . GLY C 1 241 ? 22.81000 -60.47200 -0.93800 1.000 25.76165 3178 GLY E N 1
ATOM 7126 C CA . GLY C 1 241 ? 23.12500 -59.06500 -1.06200 1.000 30.64942 3178 GLY E CA 1
ATOM 7127 C C . GLY C 1 241 ? 22.07800 -58.16500 -0.43700 1.000 29.55244 3178 GLY E C 1
ATOM 7128 O O . GLY C 1 241 ? 21.42700 -58.54200 0.54100 1.000 26.55615 3178 GLY E O 1
ATOM 7129 N N . ASP C 1 242 ? 21.90500 -56.97400 -1.00200 1.000 28.26220 3179 ASP E N 1
ATOM 7130 C CA . ASP C 1 242 ? 21.00500 -55.98500 -0.42600 1.000 28.44394 3179 ASP E CA 1
ATOM 7131 C C . ASP C 1 242 ? 19.55100 -56.42100 -0.56000 1.000 28.59280 3179 ASP E C 1
ATOM 7132 O O . ASP C 1 242 ? 19.13300 -56.94700 -1.59600 1.000 27.54537 3179 ASP E O 1
ATOM 7137 N N . GLY C 1 243 ? 18.77100 -56.17800 0.49200 1.000 29.99216 3180 GLY E N 1
ATOM 7138 C CA . GLY C 1 243 ? 17.40600 -56.67300 0.54700 1.000 28.47935 3180 GLY E CA 1
ATOM 7139 C C . GLY C 1 243 ? 16.31800 -55.66200 0.24300 1.000 29.35880 3180 GLY E C 1
ATOM 7140 O O . GLY C 1 243 ? 15.14200 -56.03500 0.17700 1.000 29.30533 3180 GLY E O 1
ATOM 7141 N N . ASP C 1 244 ? 16.68900 -54.39300 0.05500 1.000 26.09702 3181 ASP E N 1
ATOM 7142 C CA . ASP C 1 244 ? 15.70700 -53.34000 -0.18200 1.000 27.95313 3181 ASP E CA 1
ATOM 7143 C C . ASP C 1 244 ? 14.74300 -53.72000 -1.29900 1.000 26.22607 3181 ASP E C 1
ATOM 7144 O O . ASP C 1 244 ? 15.14500 -54.25100 -2.34000 1.000 24.34761 3181 ASP E O 1
ATOM 7149 N N . PHE C 1 245 ? 13.45800 -53.45500 -1.05800 1.000 26.50607 3182 PHE E N 1
ATOM 7150 C CA . PHE C 1 245 ? 12.38300 -53.59700 -2.03600 1.000 24.27640 3182 PHE E CA 1
ATOM 7151 C C . PHE C 1 245 ? 12.11100 -55.04600 -2.41700 1.000 26.03087 3182 PHE E C 1
ATOM 7152 O O . PHE C 1 245 ? 11.46200 -55.30500 -3.43600 1.000 30.20436 3182 PHE E O 1
ATOM 7160 N N . GLY C 1 246 ? 12.58500 -56.00000 -1.61800 1.000 25.26163 3183 GLY E N 1
ATOM 7161 C CA . GLY C 1 246 ? 12.26200 -57.39300 -1.85100 1.000 24.13239 3183 GLY E CA 1
ATOM 7162 C C . GLY C 1 246 ? 12.96500 -58.03500 -3.02500 1.000 24.93728 3183 GLY E C 1
ATOM 7163 O O . GLY C 1 246 ? 12.54900 -59.10800 -3.47000 1.000 25.71792 3183 GLY E O 1
ATOM 7164 N N . LYS C 1 247 ? 14.03400 -57.41900 -3.53600 1.000 21.31079 3184 LYS E N 1
ATOM 7165 C CA . LYS C 1 247 ? 14.67600 -57.94500 -4.73500 1.000 20.66771 3184 LYS E CA 1
ATOM 7166 C C . LYS C 1 247 ? 15.42900 -59.24700 -4.48600 1.000 25.04287 3184 LYS E C 1
ATOM 7167 O O . LYS C 1 247 ? 15.87700 -59.87300 -5.45300 1.000 24.91549 3184 LYS E O 1
ATOM 7173 N N . LEU C 1 248 ? 15.57400 -59.67500 -3.22900 1.000 25.56756 3185 LEU E N 1
ATOM 7174 C CA . LEU C 1 248 ? 16.13500 -60.99000 -2.94700 1.000 25.11322 3185 LEU E CA 1
ATOM 7175 C C . LEU C 1 248 ? 15.10700 -62.10400 -3.08900 1.000 27.40333 3185 LEU E C 1
ATOM 7176 O O . LEU C 1 248 ? 15.48600 -63.28100 -3.083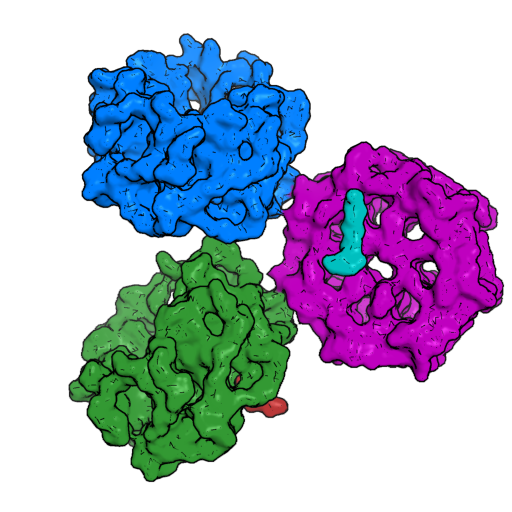00 1.000 29.51467 3185 LEU E O 1
ATOM 7181 N N . GLY C 1 249 ? 13.82400 -61.76500 -3.20900 1.000 25.31181 3186 GLY E N 1
ATOM 7182 C CA . GLY C 1 249 ? 12.80000 -62.74000 -3.51700 1.000 26.71278 3186 GLY E CA 1
ATOM 7183 C C . GLY C 1 249 ? 12.34300 -63.61000 -2.37200 1.000 25.92980 3186 GLY E C 1
ATOM 7184 O O . GLY C 1 249 ? 11.66000 -64.61000 -2.61500 1.000 28.08879 3186 GLY E O 1
ATOM 7185 N N . ARG C 1 250 ? 12.68800 -63.27200 -1.13400 1.000 26.97800 3187 ARG E N 1
ATOM 7186 C CA . ARG C 1 250 ? 12.29500 -64.07500 0.01700 1.000 28.57712 3187 ARG E CA 1
ATOM 7187 C C . ARG C 1 250 ? 11.49600 -63.25100 1.02200 1.000 32.09851 3187 ARG E C 1
ATOM 7188 O O . ARG C 1 250 ? 11.53000 -63.51600 2.22500 1.000 30.89006 3187 ARG E O 1
ATOM 7196 N N . GLY C 1 251 ? 10.76800 -62.25500 0.53000 1.000 32.67287 3188 GLY E N 1
ATOM 7197 C CA . GLY C 1 251 ? 9.89500 -61.45400 1.35500 1.000 30.93794 3188 GLY E CA 1
ATOM 7198 C C . GLY C 1 251 ? 10.64600 -60.41200 2.16400 1.000 31.81097 3188 GLY E C 1
ATOM 7199 O O . GLY C 1 251 ? 11.87100 -60.42900 2.28600 1.000 32.70999 3188 GLY E O 1
ATOM 7200 N N . GLY C 1 252 ? 9.87300 -59.49000 2.73300 1.000 32.11268 3189 GLY E N 1
ATOM 7201 C CA . GLY C 1 252 ? 10.39900 -58.45600 3.57300 1.000 36.93466 3189 GLY E CA 1
ATOM 7202 C C . GLY C 1 252 ? 11.43500 -57.63800 2.83800 1.000 36.49732 3189 GLY E C 1
ATOM 7203 O O . GLY C 1 252 ? 11.33900 -57.37100 1.62900 1.000 32.54812 3189 GLY E O 1
ATOM 7204 N N . SER C 1 253 ? 12.45800 -57.24100 3.58200 1.000 37.63345 3190 SER E N 1
ATOM 7205 C CA . SER C 1 253 ? 13.46900 -56.39000 2.98500 1.000 37.67961 3190 SER E CA 1
ATOM 7206 C C . SER C 1 253 ? 14.84300 -56.62500 3.60200 1.000 37.03235 3190 SER E C 1
ATOM 7207 O O . SER C 1 253 ? 15.71800 -55.76200 3.44300 1.000 34.09150 3190 SER E O 1
ATOM 7210 N N . GLU C 1 254 ? 15.04200 -57.68300 4.38300 1.000 36.14943 3191 GLU E N 1
ATOM 7211 C CA . GLU C 1 254 ? 16.32700 -57.86900 5.09000 1.000 38.57664 3191 GLU E CA 1
ATOM 7212 C C . GLU C 1 254 ? 17.42700 -58.29700 4.12500 1.000 37.78875 3191 GLU E C 1
ATOM 7213 O O . GLU C 1 254 ? 17.17100 -59.19300 3.31300 1.000 34.70371 3191 GLU E O 1
ATOM 7219 N N . GLY C 1 255 ? 18.61900 -57.69700 4.25600 1.000 39.87323 3192 GLY E N 1
ATOM 7220 C CA . GLY C 1 255 ? 19.72600 -58.15800 3.45500 1.000 38.47037 3192 GLY E CA 1
ATOM 7221 C C . GLY C 1 255 ? 20.27600 -59.47000 3.96000 1.000 41.64992 3192 GLY E C 1
ATOM 7222 O O . GLY C 1 255 ? 19.91900 -59.94100 5.04300 1.000 39.29923 3192 GLY E O 1
ATOM 7223 N N . CYS C 1 256 ? 21.13000 -60.08200 3.13300 1.000 39.74488 3193 CYS E N 1
ATOM 7224 C CA . CYS C 1 256 ? 21.97800 -61.16600 3.62000 1.000 41.74002 3193 CYS E CA 1
ATOM 7225 C C . CYS C 1 256 ? 23.29700 -61.18600 2.85900 1.000 38.86506 3193 CYS E C 1
ATOM 7226 O O . CYS C 1 256 ? 23.40400 -60.66600 1.74500 1.000 38.77180 3193 CYS E O 1
ATOM 7229 N N . ASN C 1 257 ? 24.29800 -61.84300 3.46000 1.000 38.21256 3194 ASN E N 1
ATOM 7230 C CA . ASN C 1 257 ? 25.62800 -61.93000 2.85800 1.000 38.19278 3194 ASN E CA 1
ATOM 7231 C C . ASN C 1 257 ? 26.07100 -63.36300 2.56000 1.000 37.27782 3194 ASN E C 1
ATOM 7232 O O . ASN C 1 257 ? 27.25800 -63.59300 2.30900 1.000 36.77044 3194 ASN E O 1
ATOM 7237 N N . ILE C 1 258 ? 25.15800 -64.33000 2.58100 1.000 36.22232 3195 ILE E N 1
ATOM 7238 C CA . ILE C 1 258 ? 25.44200 -65.65600 2.03200 1.000 35.80634 3195 ILE E CA 1
ATOM 7239 C C . ILE C 1 258 ? 24.30300 -66.02900 1.09000 1.000 37.58325 3195 ILE E C 1
ATOM 7240 O O . ILE C 1 258 ? 23.17000 -65.56200 1.27900 1.000 37.91374 3195 ILE E O 1
ATOM 7245 N N . PRO C 1 259 ? 24.55800 -66.83100 0.05700 1.000 31.79124 3196 PRO E N 1
ATOM 7246 C CA . PRO C 1 259 ? 23.47200 -67.25900 -0.83100 1.000 30.49963 3196 PRO E CA 1
ATOM 7247 C C . PRO C 1 259 ? 22.34700 -67.94100 -0.06700 1.000 31.48333 3196 PRO E C 1
ATOM 7248 O O . PRO C 1 259 ? 22.57700 -68.69100 0.88300 1.000 33.53381 3196 PRO E O 1
ATOM 7252 N N . GLN C 1 260 ? 21.11700 -67.65600 -0.48500 1.000 32.62437 3197 GLN E N 1
ATOM 7253 C CA . GLN C 1 260 ? 19.92700 -68.27300 0.07800 1.000 32.83605 3197 GLN E CA 1
ATOM 7254 C C . GLN C 1 260 ? 19.01000 -68.71500 -1.05200 1.000 33.27929 3197 GLN E C 1
ATOM 7255 O O . GLN C 1 260 ? 18.80800 -67.98300 -2.02800 1.000 29.88954 3197 GLN E O 1
ATOM 7261 N N . ASN C 1 261 ? 18.46300 -69.91700 -0.91000 1.000 35.37778 3198 ASN E N 1
ATOM 7262 C CA . ASN C 1 261 ? 17.57100 -70.47700 -1.91300 1.000 30.94351 3198 ASN E CA 1
ATOM 7263 C C . ASN C 1 261 ? 16.28800 -69.65600 -1.99900 1.000 34.56290 3198 ASN E C 1
ATOM 7264 O O . ASN C 1 261 ? 15.63500 -69.39400 -0.98400 1.000 35.49566 3198 ASN E O 1
ATOM 7269 N N . ILE C 1 262 ? 15.93300 -69.22900 -3.21000 1.000 33.46388 3199 ILE E N 1
ATOM 7270 C CA . ILE C 1 262 ? 14.62600 -68.61200 -3.44200 1.000 31.15789 3199 ILE E CA 1
ATOM 7271 C C . ILE C 1 262 ? 13.62200 -69.75500 -3.56000 1.000 33.32538 3199 ILE E C 1
ATOM 7272 O O . ILE C 1 262 ? 13.45200 -70.33800 -4.63300 1.000 34.02846 3199 ILE E O 1
ATOM 7277 N N . GLU C 1 263 ? 12.95300 -70.07700 -2.45000 1.000 30.31760 3200 GLU E N 1
ATOM 7278 C CA . GLU C 1 263 ? 12.11500 -71.27000 -2.39200 1.000 33.72536 3200 GLU E CA 1
ATOM 7279 C C . GLU C 1 263 ? 11.02600 -71.25300 -3.45900 1.000 31.46065 3200 GLU E C 1
ATOM 7280 O O . GLU C 1 263 ? 10.71600 -72.29300 -4.05100 1.000 33.49161 3200 GLU E O 1
ATOM 7286 N N . ARG C 1 264 ? 10.44200 -70.08300 -3.72800 1.000 29.92860 3201 ARG E N 1
ATOM 7287 C CA . ARG C 1 264 ? 9.30200 -70.01800 -4.64000 1.000 40.43203 3201 ARG E CA 1
ATOM 7288 C C . ARG C 1 264 ? 9.65200 -70.51000 -6.04100 1.000 34.38739 3201 ARG E C 1
ATOM 7289 O O . ARG C 1 264 ? 8.78400 -71.03700 -6.74500 1.000 33.30991 3201 ARG E O 1
ATOM 7297 N N . LEU C 1 265 ? 10.90200 -70.36000 -6.46500 1.000 30.16195 3202 LEU E N 1
ATOM 7298 C CA . LEU C 1 265 ? 11.27200 -70.75300 -7.81700 1.000 26.96404 3202 LEU E CA 1
ATOM 7299 C C . LEU C 1 265 ? 11.72600 -72.20300 -7.91700 1.000 34.19890 3202 LEU E C 1
ATOM 7300 O O . LEU C 1 265 ? 12.12500 -72.63600 -9.00300 1.000 36.96716 3202 LEU E O 1
ATOM 7305 N N . ASN C 1 266 ? 11.67000 -72.96300 -6.82600 1.000 33.83879 3203 ASN E N 1
ATOM 7306 C CA . ASN C 1 266 ? 11.97700 -74.38400 -6.89300 1.000 36.05973 3203 ASN E CA 1
ATOM 7307 C C . ASN C 1 266 ? 10.94000 -75.11500 -7.73700 1.000 39.52055 3203 ASN E C 1
ATOM 7308 O O . ASN C 1 266 ? 9.73900 -74.84300 -7.65300 1.000 41.44589 3203 ASN E O 1
ATOM 7313 N N . GLY C 1 267 ? 11.41400 -76.05100 -8.55800 1.000 38.20478 3204 GLY E N 1
ATOM 7314 C CA . GLY C 1 267 ? 10.53100 -76.85000 -9.38500 1.000 36.21993 3204 GLY E CA 1
ATOM 7315 C C . GLY C 1 267 ? 9.95600 -76.14600 -10.59300 1.000 38.33038 3204 GLY E C 1
ATOM 7316 O O . GLY C 1 267 ? 9.11300 -76.72600 -11.28300 1.000 37.92262 3204 GLY E O 1
ATOM 7317 N N . GLN C 1 268 ? 10.38700 -74.91800 -10.87800 1.000 32.02301 3205 GLN E N 1
ATOM 7318 C CA . GLN C 1 268 ? 9.83000 -74.13900 -11.97600 1.000 34.38624 3205 GLN E CA 1
ATOM 7319 C C . GLN C 1 268 ? 10.64000 -74.23900 -13.26400 1.000 34.16753 3205 GLN E C 1
ATOM 7320 O O . GLN C 1 268 ? 10.17900 -73.75400 -14.30200 1.000 32.46444 3205 GLN E O 1
ATOM 7326 N N . GLY C 1 269 ? 11.82300 -74.84700 -13.22600 1.000 34.42572 3206 GLY E N 1
ATOM 7327 C CA . GLY C 1 269 ? 12.62000 -74.98600 -14.43100 1.000 35.43578 3206 GLY E CA 1
ATOM 7328 C C . GLY C 1 269 ? 13.25100 -73.70200 -14.91800 1.000 36.52027 3206 GLY E C 1
ATOM 7329 O O . GLY C 1 269 ? 13.37600 -73.50400 -16.13100 1.000 37.06177 3206 GLY E O 1
ATOM 7330 N N . VAL C 1 270 ? 13.64800 -72.81800 -13.99800 1.000 34.65979 3207 VAL E N 1
ATOM 7331 C CA . VAL C 1 270 ? 14.29200 -71.56500 -14.37500 1.000 30.55076 3207 VAL E CA 1
ATOM 7332 C C . VAL C 1 270 ? 15.53600 -71.85800 -15.19900 1.000 30.07551 3207 VAL E C 1
ATOM 7333 O O . VAL C 1 270 ? 16.34100 -72.72500 -14.84500 1.000 28.53281 3207 VAL E O 1
ATOM 7337 N N . CYS C 1 271 ? 15.69600 -71.13400 -16.31100 1.000 29.39700 3208 CYS E N 1
ATOM 7338 C CA . CYS C 1 271 ? 16.86400 -71.29300 -17.16500 1.000 27.11683 3208 CYS E CA 1
ATOM 7339 C C . CYS C 1 271 ? 17.60700 -69.99500 -17.45600 1.000 26.27043 3208 CYS E C 1
ATOM 7340 O O . CYS C 1 271 ? 18.70000 -70.05500 -18.03100 1.000 29.88827 3208 CYS E O 1
ATOM 7343 N N . GLN C 1 272 ? 17.06700 -68.83600 -17.08100 1.000 24.83083 3209 GLN E N 1
ATOM 7344 C CA . GLN C 1 272 ? 17.75600 -67.56700 -17.27000 1.000 20.56858 3209 GLN E CA 1
ATOM 7345 C C . GLN C 1 272 ? 17.41400 -66.65100 -16.10500 1.000 20.03180 3209 GLN E C 1
ATOM 7346 O O . GLN C 1 272 ? 16.25900 -66.59700 -15.67300 1.000 22.87087 3209 GLN E O 1
ATOM 7352 N N . ILE C 1 273 ? 18.42300 -65.93300 -15.60300 1.000 19.87067 3210 ILE E N 1
ATOM 7353 C CA . ILE C 1 273 ? 18.25100 -64.97300 -14.51600 1.000 19.91148 3210 ILE E CA 1
ATOM 7354 C C . ILE C 1 273 ? 18.89400 -63.65200 -14.91100 1.000 22.37157 3210 ILE E C 1
ATOM 7355 O O . ILE C 1 273 ? 19.91600 -63.62100 -15.60400 1.000 23.40777 3210 ILE E O 1
ATOM 7360 N N . GLU C 1 274 ? 18.28700 -62.55100 -14.46300 1.000 22.64315 3211 GLU E N 1
ATOM 7361 C CA . GLU C 1 274 ? 18.77700 -61.21000 -14.76400 1.000 24.08602 3211 GLU E CA 1
ATOM 7362 C C . GLU C 1 274 ? 18.48100 -60.27500 -13.59800 1.000 22.95512 3211 GLU E C 1
ATOM 7363 O O . GLU C 1 274 ? 17.51700 -60.47000 -12.85500 1.000 25.84002 3211 GLU E O 1
ATOM 7369 N N . CYS C 1 275 ? 19.31300 -59.24300 -13.46400 1.000 20.63475 3212 CYS E N 1
ATOM 7370 C CA . CYS C 1 275 ? 19.11100 -58.17800 -12.48900 1.000 22.65119 3212 CYS E CA 1
ATOM 7371 C C . CYS C 1 275 ? 19.14600 -56.83700 -13.20300 1.000 22.93943 3212 CYS E C 1
ATOM 7372 O O . CYS C 1 275 ? 20.13500 -56.51200 -13.86800 1.000 23.34353 3212 CYS E O 1
ATOM 7375 N N . GLY C 1 276 ? 18.07800 -56.06400 -13.05700 1.000 24.78197 3213 GLY E N 1
ATOM 7376 C CA . GLY C 1 276 ? 18.05500 -54.67900 -13.47900 1.000 21.74464 3213 GLY E CA 1
ATOM 7377 C C . GLY C 1 276 ? 18.46600 -53.75700 -12.35300 1.000 23.78498 3213 GLY E C 1
ATOM 7378 O O . GLY C 1 276 ? 19.27800 -54.11100 -11.49400 1.000 26.61056 3213 GLY E O 1
ATOM 7379 N N . ALA C 1 277 ? 17.89600 -52.55500 -12.35400 1.000 18.74662 3214 ALA E N 1
ATOM 7380 C CA . ALA C 1 277 ? 18.09000 -51.62000 -11.25200 1.000 18.52899 3214 ALA E CA 1
ATOM 7381 C C . ALA C 1 277 ? 17.08900 -51.95900 -10.15400 1.000 22.07395 3214 ALA E 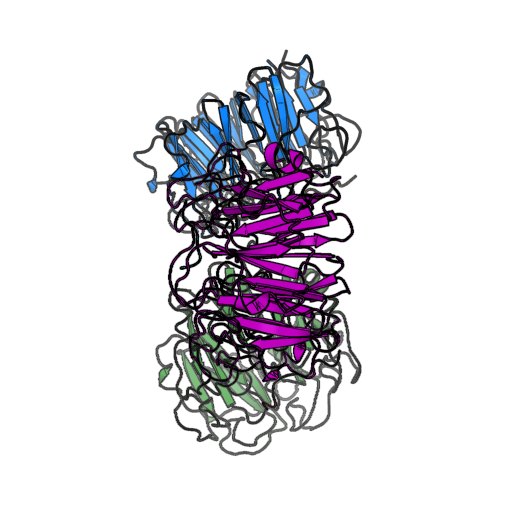C 1
ATOM 7382 O O . ALA C 1 277 ? 15.88100 -51.74200 -10.31400 1.000 19.06024 3214 ALA E O 1
ATOM 7384 N N . GLN C 1 278 ? 17.58700 -52.52300 -9.05300 1.000 20.07347 3215 GLN E N 1
ATOM 7385 C CA . GLN C 1 278 ? 16.79200 -52.83000 -7.86300 1.000 20.54224 3215 GLN E CA 1
ATOM 7386 C C . GLN C 1 278 ? 15.70100 -53.86600 -8.11600 1.000 19.36012 3215 GLN E C 1
ATOM 7387 O O . GLN C 1 278 ? 14.74400 -53.95700 -7.34100 1.000 20.90139 3215 GLN E O 1
ATOM 7393 N N . PHE C 1 279 ? 15.80300 -54.67200 -9.16900 1.000 18.59726 3216 PHE E N 1
ATOM 7394 C CA . PHE C 1 279 ? 14.83400 -55.74400 -9.33100 1.000 17.47940 3216 PHE E CA 1
ATOM 7395 C C . PHE C 1 279 ? 15.47400 -56.91800 -10.05100 1.000 21.47525 3216 PHE E C 1
ATOM 7396 O O . PHE C 1 279 ? 16.57000 -56.82100 -10.61200 1.000 20.32820 3216 PHE E O 1
ATOM 7404 N N . SER C 1 280 ? 14.76500 -58.04100 -10.01100 1.000 20.07769 3217 SER E N 1
ATOM 7405 C CA . SER C 1 280 ? 15.26500 -59.31600 -10.49500 1.000 18.21109 3217 SER E CA 1
ATOM 7406 C C . SER C 1 280 ? 14.24200 -59.93200 -11.43400 1.000 17.79583 3217 SER E C 1
ATOM 7407 O O . SER C 1 280 ? 13.04300 -59.65100 -11.34200 1.000 19.55628 3217 SER E O 1
ATOM 7410 N N . LEU C 1 281 ? 14.72800 -60.78300 -12.33200 1.000 20.76068 3218 LEU E N 1
ATOM 7411 C CA . LEU C 1 281 ? 13.89100 -61.42100 -13.33700 1.000 18.60603 3218 LEU E CA 1
ATOM 7412 C C . LEU C 1 281 ? 14.37200 -62.84700 -13.56200 1.000 20.75864 3218 LEU E C 1
ATOM 7413 O O . LEU C 1 281 ? 15.57700 -63.11100 -13.56200 1.000 22.83011 3218 LEU E O 1
ATOM 7418 N N . ALA C 1 282 ? 13.42600 -63.76000 -13.75800 1.000 21.78980 3219 ALA E N 1
ATOM 7419 C CA . ALA C 1 282 ? 13.74000 -65.14200 -14.08500 1.000 19.41472 3219 ALA E CA 1
ATOM 7420 C C . ALA C 1 282 ? 12.83300 -65.61900 -15.20800 1.000 23.68443 3219 ALA E C 1
ATOM 7421 O O . ALA C 1 282 ? 11.65600 -65.25000 -15.28100 1.000 23.05255 3219 ALA E O 1
ATOM 7423 N N . LEU C 1 283 ? 13.40200 -66.44000 -16.08600 1.000 22.77694 3220 LEU E N 1
ATOM 7424 C CA . LEU C 1 283 ? 12.68700 -67.07500 -17.18300 1.000 21.06864 3220 LEU E CA 1
ATOM 7425 C C . LEU C 1 283 ? 12.79300 -68.58500 -17.02900 1.000 22.57897 3220 LEU E C 1
ATOM 7426 O O . LEU C 1 283 ? 13.84000 -69.10000 -16.62500 1.000 24.80749 3220 LEU E O 1
ATOM 7431 N N . THR C 1 284 ? 11.71300 -69.29400 -17.33900 1.000 22.35364 3221 THR E N 1
ATOM 7432 C CA . THR C 1 284 ? 11.69000 -70.74400 -17.22100 1.000 25.28245 3221 THR E CA 1
ATOM 7433 C C . THR C 1 284 ? 11.78200 -71.39200 -18.59600 1.000 25.77942 3221 THR E C 1
ATOM 7434 O O . THR C 1 284 ? 11.50900 -70.76800 -19.62500 1.000 26.64043 3221 THR E O 1
ATOM 7438 N N . LYS C 1 285 ? 12.18200 -72.66700 -18.60000 1.000 26.64923 3222 LYS E N 1
ATOM 7439 C CA . LYS C 1 285 ? 12.17400 -73.44800 -19.83100 1.000 33.19095 3222 LYS E CA 1
ATOM 7440 C C . LYS C 1 285 ? 10.77300 -73.56200 -20.41600 1.000 38.38180 3222 LYS E C 1
ATOM 7441 O O . LYS C 1 285 ? 10.62800 -73.74700 -21.62900 1.000 40.64399 3222 LYS E O 1
ATOM 7447 N N . SER C 1 286 ? 9.74100 -73.45800 -19.57500 1.000 36.67615 3223 SER E N 1
ATOM 7448 C CA . SER C 1 286 ? 8.35500 -73.48200 -20.02200 1.000 37.91499 3223 SER E CA 1
ATOM 7449 C C . SER C 1 286 ? 7.93100 -72.19000 -20.70900 1.000 32.80254 3223 SER E C 1
ATOM 7450 O O . SER C 1 286 ? 6.88700 -72.17400 -21.36800 1.000 32.68949 3223 SER E O 1
ATOM 7453 N N . GLY C 1 287 ? 8.70200 -71.11700 -20.57500 1.000 27.71760 3224 GLY E N 1
ATOM 7454 C CA . GLY C 1 287 ? 8.34700 -69.84200 -21.16200 1.000 27.33512 3224 GLY E CA 1
ATOM 7455 C C . GLY C 1 287 ? 7.74700 -68.83600 -20.20700 1.000 27.42097 3224 GLY E C 1
ATOM 7456 O O . GLY C 1 287 ? 7.26800 -67.79000 -20.66100 1.000 22.92027 3224 GLY E O 1
ATOM 7457 N N . VAL C 1 288 ? 7.76600 -69.11200 -18.90500 1.000 24.71679 3225 VAL E N 1
ATOM 7458 C CA . VAL C 1 288 ? 7.15700 -68.25200 -17.89600 1.000 24.21894 3225 VAL E CA 1
ATOM 7459 C C . VAL C 1 288 ? 8.18500 -67.23800 -17.41400 1.000 27.43073 3225 VAL E C 1
ATOM 7460 O O . VAL C 1 288 ? 9.36400 -67.56800 -17.22600 1.000 28.92498 3225 VAL E O 1
ATOM 7464 N N . VAL C 1 289 ? 7.74100 -65.99900 -17.20500 1.000 23.68270 3226 VAL E N 1
ATOM 7465 C CA . VAL C 1 289 ? 8.59400 -64.91500 -16.73100 1.000 22.15764 3226 VAL E CA 1
ATOM 7466 C C . VAL C 1 289 ? 8.16800 -64.54000 -15.31800 1.000 27.67944 3226 VAL E C 1
ATOM 7467 O O . VAL C 1 289 ? 6.97300 -64.36600 -15.04700 1.000 30.84698 3226 VAL E O 1
ATOM 7471 N N . TRP C 1 290 ? 9.14400 -64.42700 -14.42100 1.000 26.49434 3227 TRP E N 1
ATOM 7472 C CA . TRP C 1 290 ? 8.93700 -64.01400 -13.04100 1.000 24.37186 3227 TRP E CA 1
ATOM 7473 C C . TRP C 1 290 ? 9.74800 -62.75300 -12.77300 1.000 21.82658 3227 TRP E C 1
ATOM 7474 O O . TRP C 1 290 ? 10.90900 -62.66300 -13.18100 1.000 26.77105 3227 TRP E O 1
ATOM 7485 N N . THR C 1 291 ? 9.15400 -61.78600 -12.07200 1.000 21.58731 3228 THR E N 1
ATOM 7486 C CA . THR C 1 291 ? 9.88200 -60.60100 -11.63700 1.000 21.46377 3228 THR E CA 1
ATOM 7487 C C . THR C 1 291 ? 9.59900 -60.31200 -10.17000 1.000 22.59501 3228 THR E C 1
ATOM 7488 O O . THR C 1 291 ? 8.53300 -60.64500 -9.64400 1.000 24.40123 3228 THR E O 1
ATOM 7492 N N . TRP C 1 292 ? 10.57600 -59.69400 -9.51200 1.000 22.18150 3229 TRP E N 1
ATOM 7493 C CA . TRP C 1 292 ? 10.39800 -59.21900 -8.14800 1.000 21.92125 3229 TRP E CA 1
ATOM 7494 C C . TRP C 1 292 ? 11.38500 -58.09100 -7.89100 1.000 21.80346 3229 TRP E C 1
ATOM 7495 O O . TRP C 1 292 ? 12.39700 -57.95500 -8.58400 1.000 23.95034 3229 TRP E O 1
ATOM 7506 N N . GLY C 1 293 ? 11.06000 -57.26800 -6.89100 1.000 20.65839 3230 GLY E N 1
ATOM 7507 C CA . GLY C 1 293 ? 11.91400 -56.17200 -6.48600 1.000 20.41665 3230 GLY E CA 1
ATOM 7508 C C . GLY C 1 293 ? 11.17100 -54.84500 -6.49800 1.000 22.25206 3230 GLY E C 1
ATOM 7509 O O . GLY C 1 293 ? 9.95300 -54.79100 -6.29700 1.000 23.54068 3230 GLY E O 1
ATOM 7510 N N . LYS C 1 294 ? 11.92500 -53.77800 -6.74900 1.000 22.60266 3231 LYS E N 1
ATOM 7511 C CA . LYS C 1 294 ? 11.38000 -52.43000 -6.65400 1.000 23.06895 3231 LYS E CA 1
ATOM 7512 C C . LYS C 1 294 ? 10.38000 -52.16500 -7.77400 1.000 22.91209 3231 LYS E C 1
ATOM 7513 O O . LYS C 1 294 ? 10.62000 -52.49900 -8.93700 1.000 25.58514 3231 LYS E O 1
ATOM 7519 N N . GLY C 1 295 ? 9.26100 -51.53800 -7.41900 1.000 25.14811 3232 GLY E N 1
ATOM 7520 C CA . GLY C 1 295 ? 8.14200 -51.42300 -8.33100 1.000 28.86241 3232 GLY E CA 1
ATOM 7521 C C . GLY C 1 295 ? 8.01600 -50.11700 -9.08900 1.000 30.20283 3232 GLY E C 1
ATOM 7522 O O . GLY C 1 295 ? 7.37000 -50.08800 -10.14300 1.000 29.33994 3232 GLY E O 1
ATOM 7523 N N . ASP C 1 296 ? 8.61700 -49.03900 -8.57200 1.000 28.08115 3233 ASP E N 1
ATOM 7524 C CA . ASP C 1 296 ? 8.43100 -47.71800 -9.16300 1.000 27.37554 3233 ASP E CA 1
ATOM 7525 C C . ASP C 1 296 ? 8.71400 -47.74800 -10.65900 1.000 25.14222 3233 ASP E C 1
ATOM 7526 O O . ASP C 1 296 ? 9.57900 -48.48800 -11.13600 1.000 23.45340 3233 ASP E O 1
ATOM 7531 N N . TYR C 1 297 ? 7.95100 -46.94400 -11.40000 1.000 22.60782 3234 TYR E N 1
ATOM 7532 C CA . TYR C 1 297 ? 8.07000 -46.78500 -12.84700 1.000 22.43185 3234 TYR E CA 1
ATOM 7533 C C . TYR C 1 297 ? 7.74500 -48.06300 -13.60700 1.000 24.09124 3234 TYR E C 1
ATOM 7534 O O . TYR C 1 297 ? 8.09600 -48.18200 -14.78800 1.000 22.30253 3234 TYR E O 1
ATOM 7543 N N . PHE C 1 298 ? 7.09600 -49.02700 -12.94800 1.000 22.89186 3235 PHE E N 1
ATOM 7544 C CA . PHE C 1 298 ? 6.47700 -50.18000 -13.60000 1.000 21.33065 3235 PHE E CA 1
ATOM 7545 C C . PHE C 1 298 ? 7.50000 -51.12800 -14.21500 1.000 21.72070 3235 PHE E C 1
ATOM 7546 O O . PHE C 1 298 ? 7.19800 -51.82900 -15.18000 1.000 21.92996 3235 PHE E O 1
ATOM 7554 N N . ARG C 1 299 ? 8.71100 -51.17400 -13.65600 1.000 21.55074 3236 ARG E N 1
ATOM 7555 C CA . ARG C 1 299 ? 9.75500 -52.02500 -14.21600 1.000 18.62527 3236 ARG E CA 1
ATOM 7556 C C . ARG C 1 299 ? 9.45600 -53.51300 -14.04800 1.000 20.00292 3236 ARG E C 1
ATOM 7557 O O . ARG C 1 299 ? 10.09800 -54.33500 -14.71200 1.000 22.04212 3236 ARG E O 1
ATOM 7565 N N . LEU C 1 300 ? 8.50100 -53.87900 -13.18800 1.000 20.74310 3237 LEU E N 1
ATOM 7566 C CA . LEU C 1 300 ? 8.19100 -55.28200 -12.92900 1.000 25.58365 3237 LEU E CA 1
ATOM 7567 C C . LEU C 1 300 ? 7.14800 -55.86100 -13.88100 1.000 25.89583 3237 LEU E C 1
ATOM 7568 O O . LEU C 1 300 ? 7.10400 -57.08500 -14.05600 1.000 24.37476 3237 LEU E O 1
ATOM 7573 N N . GLY C 1 301 ? 6.30100 -55.02400 -14.47800 1.000 23.47675 3238 GLY E N 1
ATOM 7574 C CA . GLY C 1 301 ? 5.39600 -55.48000 -15.51500 1.000 22.54985 3238 GLY E CA 1
ATOM 7575 C C . GLY C 1 301 ? 4.08400 -56.06900 -15.05200 1.000 26.72294 3238 GLY E C 1
ATOM 7576 O O . GLY C 1 301 ? 3.44400 -56.79200 -15.82200 1.000 29.20095 3238 GLY E O 1
ATOM 7577 N N . HIS C 1 302 ? 3.65100 -55.78000 -13.82800 1.000 24.57256 3239 HIS E N 1
ATOM 7578 C CA . HIS C 1 302 ? 2.40200 -56.31700 -13.31100 1.000 23.70760 3239 HIS E CA 1
ATOM 7579 C C . HIS C 1 302 ? 1.24700 -55.32700 -13.39200 1.000 24.99964 3239 HIS E C 1
ATOM 7580 O O . HIS C 1 302 ? 0.16300 -55.61800 -12.87900 1.000 29.69700 3239 HIS E O 1
ATOM 7587 N N . GLY C 1 303 ? 1.44200 -54.17400 -14.03000 1.000 24.65256 3240 GLY E N 1
ATOM 7588 C CA . GLY C 1 303 ? 0.39100 -53.19100 -14.16900 1.000 26.03709 3240 GLY E CA 1
ATOM 7589 C C . GLY C 1 303 ? 0.29900 -52.18500 -13.04300 1.000 27.51056 3240 GLY E C 1
ATOM 7590 O O . GLY C 1 303 ? -0.38800 -51.16800 -13.20000 1.000 24.96409 3240 GLY E O 1
ATOM 7591 N N . SER C 1 304 ? 0.95000 -52.44500 -11.91200 1.000 27.98266 3241 SER E N 1
ATOM 7592 C CA . SER C 1 304 ? 1.03900 -51.51400 -10.79900 1.000 30.07154 3241 SER E CA 1
ATOM 7593 C C . SER C 1 304 ? 2.51200 -51.27500 -10.50700 1.000 27.75227 3241 SER E C 1
ATOM 7594 O O . SER C 1 304 ? 3.37800 -52.00800 -10.98900 1.000 27.58843 3241 SER E O 1
ATOM 7597 N N . ASP C 1 305 ? 2.80500 -50.23600 -9.72700 1.000 29.55985 3242 ASP E N 1
ATOM 7598 C CA . ASP C 1 305 ? 4.18600 -49.94000 -9.37200 1.000 28.58747 3242 ASP E CA 1
ATOM 7599 C C . ASP C 1 305 ? 4.51900 -50.33100 -7.93600 1.000 29.25030 3242 ASP E C 1
ATOM 7600 O O . ASP C 1 305 ? 5.49600 -49.82700 -7.37400 1.000 32.38616 3242 ASP E O 1
ATOM 7605 N N . VAL C 1 306 ? 3.72900 -51.22100 -7.33300 1.000 26.88935 3243 VAL E N 1
ATOM 7606 C CA . VAL C 1 306 ? 4.03900 -51.69300 -5.98800 1.000 27.67042 3243 VAL E CA 1
ATOM 7607 C C . VAL C 1 306 ? 5.25600 -52.61100 -6.02900 1.000 25.29598 3243 VAL E C 1
ATOM 7608 O O . VAL C 1 306 ? 5.52100 -53.29600 -7.02700 1.000 26.15954 3243 VAL E O 1
ATOM 7612 N N . HIS C 1 307 ? 6.01900 -52.60900 -4.93900 1.000 24.74542 3244 HIS E N 1
ATOM 7613 C CA . HIS C 1 307 ? 7.11700 -53.55600 -4.78900 1.000 25.90197 3244 HIS E CA 1
ATOM 7614 C C . HIS C 1 307 ? 6.55200 -54.96400 -4.62400 1.000 29.35528 3244 HIS E C 1
ATOM 7615 O O . HIS C 1 307 ? 5.49600 -55.15000 -4.01500 1.000 32.41074 3244 HIS E O 1
ATOM 7622 N N . VAL C 1 308 ? 7.24400 -55.96300 -5.16700 1.000 25.24637 3245 VAL E N 1
ATOM 7623 C CA . VAL C 1 308 ? 6.87500 -57.35200 -4.93300 1.000 29.83845 3245 VAL E CA 1
ATOM 7624 C C . VAL C 1 308 ? 8.09800 -58.06600 -4.37000 1.000 28.73410 3245 VAL E C 1
ATOM 7625 O O . VAL C 1 308 ? 9.20000 -57.97200 -4.92500 1.000 30.94331 3245 VAL E O 1
ATOM 7629 N N . ARG C 1 309 ? 7.91400 -58.74500 -3.23900 1.000 28.37821 3246 ARG E N 1
ATOM 7630 C CA . ARG C 1 309 ? 9.03400 -59.20600 -2.42500 1.000 29.87164 3246 ARG E CA 1
ATOM 7631 C C . ARG C 1 309 ? 9.28500 -60.70000 -2.55200 1.000 32.18414 3246 ARG E C 1
ATOM 7632 O O . ARG C 1 309 ? 10.25000 -61.20500 -1.97400 1.000 33.65568 3246 ARG E O 1
ATOM 7640 N N . LYS C 1 310 ? 8.44500 -61.41100 -3.29800 1.000 29.05101 3247 LYS E N 1
ATOM 7641 C CA . LYS C 1 310 ? 8.66700 -62.78400 -3.71500 1.000 28.07989 3247 LYS E CA 1
ATOM 7642 C C . LYS C 1 310 ? 8.30900 -62.89400 -5.18400 1.000 30.12368 3247 LYS E C 1
ATOM 7643 O O . LYS C 1 310 ? 7.43800 -62.16200 -5.66500 1.000 29.77061 3247 LYS E O 1
ATOM 7649 N N . PRO C 1 311 ? 8.96600 -63.78000 -5.93400 1.000 30.26956 3248 PRO E N 1
ATOM 7650 C CA . PRO C 1 311 ? 8.76100 -63.81900 -7.38800 1.000 27.46751 3248 PRO E CA 1
ATOM 7651 C C . PRO C 1 311 ? 7.29300 -63.95900 -7.78300 1.000 27.18625 3248 PRO E C 1
ATOM 7652 O O . PRO C 1 311 ? 6.55300 -64.77600 -7.23600 1.000 26.04095 3248 PRO E O 1
ATOM 7656 N N . GLN C 1 312 ? 6.88700 -63.14100 -8.75300 1.000 27.69465 3249 GLN E N 1
ATOM 7657 C CA . GLN C 1 312 ? 5.51500 -63.01400 -9.23300 1.000 33.48184 3249 GLN E CA 1
ATOM 7658 C C . GLN C 1 312 ? 5.51000 -63.21200 -10.74200 1.000 30.13406 3249 GLN E C 1
ATOM 7659 O O . GLN C 1 312 ? 6.30500 -62.58700 -11.45200 1.000 24.16633 3249 GLN E O 1
ATOM 7665 N N . VAL C 1 313 ? 4.63100 -64.09300 -11.23000 1.000 32.51096 3250 VAL E N 1
ATOM 7666 C CA . VAL C 1 313 ? 4.53800 -64.31700 -12.66500 1.000 28.92886 3250 VAL E CA 1
ATOM 7667 C C . VAL C 1 313 ? 4.06400 -63.04400 -13.35300 1.000 27.75579 3250 VAL E C 1
ATOM 7668 O O . VAL C 1 313 ? 3.14700 -62.36000 -12.88200 1.000 28.02813 3250 VAL E O 1
ATOM 7672 N N . VAL C 1 314 ? 4.70800 -62.70500 -14.46900 1.000 25.30153 3251 VAL E N 1
ATOM 7673 C CA . VAL C 1 314 ? 4.23700 -61.60800 -15.30700 1.000 23.75758 3251 VAL E CA 1
ATOM 7674 C C . VAL C 1 314 ? 3.06300 -62.12900 -16.12500 1.000 28.83364 3251 VAL E C 1
ATOM 7675 O O . VAL C 1 314 ? 3.24500 -62.73000 -17.19000 1.000 31.69010 3251 VAL E O 1
ATOM 7679 N N . GLU C 1 315 ? 1.84600 -61.90700 -15.62200 1.000 25.17457 3252 GLU E N 1
ATOM 7680 C CA . GLU C 1 315 ? 0.66400 -62.54000 -16.19200 1.000 29.42574 3252 GLU E CA 1
ATOM 7681 C C . GLU C 1 315 ? 0.27900 -61.96300 -17.54500 1.000 29.10081 3252 GLU E C 1
ATOM 7682 O O . GLU C 1 315 ? -0.40300 -62.64100 -18.32000 1.000 25.58058 3252 GLU E O 1
ATOM 7688 N N . GLY C 1 316 ? 0.70600 -60.74200 -17.85800 1.000 31.70894 3253 GLY E N 1
ATOM 7689 C CA . GLY C 1 316 ? 0.52900 -60.24300 -19.20900 1.000 34.17816 3253 GLY E CA 1
ATOM 7690 C C . GLY C 1 316 ? 1.13400 -61.12200 -20.28500 1.000 37.85974 3253 GLY E C 1
ATOM 7691 O O . GLY C 1 316 ? 0.84900 -60.91000 -21.46900 1.000 37.51271 3253 GLY E O 1
ATOM 7692 N N . LEU C 1 317 ? 1.96500 -62.09800 -19.91300 1.000 34.11867 3254 LEU E N 1
ATOM 7693 C CA . LEU C 1 317 ? 2.66800 -62.93900 -20.88100 1.000 28.51205 3254 LEU E CA 1
ATOM 7694 C C . LEU C 1 317 ? 2.25800 -64.40600 -20.83900 1.000 32.10289 3254 LEU E C 1
ATOM 7695 O O . LEU C 1 317 ? 2.90600 -65.22300 -21.48900 1.000 33.56507 3254 LEU E O 1
ATOM 7700 N N . ARG C 1 318 ? 1.20100 -64.76400 -20.11400 1.000 32.68989 3255 ARG E N 1
ATOM 7701 C CA . ARG C 1 318 ? 0.79800 -66.16500 -20.10800 1.000 40.84841 3255 ARG E CA 1
ATOM 7702 C C . ARG C 1 318 ? 0.15200 -66.52200 -21.44600 1.000 37.74334 3255 ARG E C 1
ATOM 7703 O O . ARG C 1 318 ? -0.37700 -65.65700 -22.13900 1.000 36.53229 3255 ARG E O 1
ATOM 7711 N N . GLY C 1 319 ? 0.24500 -67.79900 -21.83800 1.000 38.21754 3256 GLY E N 1
ATOM 7712 C CA . GLY C 1 319 ? -0.04100 -68.19800 -23.20400 1.000 38.64985 3256 GLY E CA 1
ATOM 7713 C C . GLY C 1 319 ? 1.13500 -68.06400 -24.15100 1.000 39.67575 3256 GLY E C 1
ATOM 7714 O O . GLY C 1 319 ? 1.18800 -68.77700 -25.15800 1.000 44.03680 3256 GLY E O 1
ATOM 7715 N N . LYS C 1 320 ? 2.09100 -67.19800 -23.83700 1.000 34.78153 3257 LYS E N 1
ATOM 7716 C CA . LYS C 1 320 ? 3.22200 -66.92100 -24.70800 1.000 33.82470 3257 LYS E CA 1
ATOM 7717 C C . LYS C 1 320 ? 4.48100 -67.55400 -24.13400 1.000 32.87996 3257 LYS E C 1
ATOM 7718 O O . LYS C 1 320 ? 4.82700 -67.32200 -22.97000 1.000 32.83793 3257 LYS E O 1
ATOM 7724 N N . LYS C 1 321 ? 5.15400 -68.35500 -24.95200 1.000 30.97193 3258 LYS E N 1
ATOM 7725 C CA . LYS C 1 321 ? 6.37500 -69.04500 -24.55000 1.000 29.38824 3258 LYS E CA 1
ATOM 7726 C C . LYS C 1 321 ? 7.56400 -68.12900 -24.81600 1.000 25.11296 3258 LYS E C 1
ATOM 7727 O O . LYS C 1 321 ? 8.02800 -68.00800 -25.95200 1.000 28.71183 3258 LYS E O 1
ATOM 7733 N N . ILE C 1 322 ? 8.06300 -67.48800 -23.76600 1.000 22.56447 3259 ILE E N 1
ATOM 7734 C CA . ILE C 1 322 ? 9.22800 -66.62000 -23.88500 1.000 25.05212 3259 ILE E CA 1
ATOM 7735 C C . ILE C 1 322 ? 10.48300 -67.47600 -23.97300 1.000 29.38679 3259 ILE E C 1
ATOM 7736 O O . ILE C 1 322 ? 10.67500 -68.40500 -23.17700 1.000 30.28530 3259 ILE E O 1
ATOM 7741 N N . VAL C 1 323 ? 11.34500 -67.16300 -24.94100 1.000 28.49304 3260 VAL E N 1
ATOM 7742 C CA . VAL C 1 323 ? 12.59800 -67.89000 -25.12800 1.000 26.92772 3260 VAL E CA 1
ATOM 7743 C C . VAL C 1 323 ? 13.82200 -67.05600 -24.78600 1.000 28.80196 3260 VAL E C 1
ATOM 7744 O O . VAL C 1 323 ? 14.92800 -67.61500 -24.70700 1.000 27.67727 3260 VAL E O 1
ATOM 7748 N N . HIS C 1 324 ? 13.67100 -65.75000 -24.58400 1.000 25.16674 3261 HIS E N 1
ATOM 7749 C CA . HIS C 1 324 ? 14.79700 -64.90900 -24.20900 1.000 24.50081 3261 HIS E CA 1
ATOM 7750 C C . HIS C 1 324 ? 14.27300 -63.62000 -23.59200 1.000 24.50345 3261 HIS E C 1
ATOM 7751 O O . HIS C 1 324 ? 13.22200 -63.10800 -23.98700 1.000 23.11125 3261 HIS E O 1
ATOM 7758 N N . VAL C 1 325 ? 15.02400 -63.10800 -22.61600 1.000 20.50647 3262 VAL E N 1
ATOM 7759 C CA . VAL C 1 325 ? 14.66800 -61.89500 -21.89400 1.000 19.33852 3262 VAL E CA 1
ATOM 7760 C C . VAL C 1 325 ? 15.90800 -61.03000 -21.74700 1.000 21.65694 3262 VAL E C 1
ATOM 7761 O O . VAL C 1 325 ? 17.04300 -61.50000 -21.83900 1.000 24.45521 3262 VAL E O 1
ATOM 7765 N N . ALA C 1 326 ? 15.67300 -59.74400 -21.51700 1.000 19.66328 3263 ALA E N 1
ATOM 7766 C CA . ALA C 1 326 ? 16.74700 -58.79800 -21.26500 1.000 18.93718 3263 ALA E CA 1
ATOM 7767 C C . ALA C 1 326 ? 16.18600 -57.70100 -20.38500 1.000 22.91574 3263 ALA E C 1
ATOM 7768 O O . ALA C 1 326 ? 14.97400 -57.47000 -20.34700 1.000 23.17472 3263 ALA E O 1
ATOM 7770 N N . VAL C 1 327 ? 17.07000 -57.02000 -19.67600 1.000 24.49879 3264 VAL E N 1
ATOM 7771 C CA . VAL C 1 327 ? 16.61600 -56.12800 -18.62800 1.000 26.11210 3264 VAL E CA 1
ATOM 7772 C C . VAL C 1 327 ? 17.47700 -54.87100 -18.67100 1.000 25.25883 3264 VAL E C 1
ATOM 7773 O O . VAL C 1 327 ? 18.70300 -54.94700 -18.82200 1.000 26.13348 3264 VAL E O 1
ATOM 7777 N N . GLY C 1 328 ? 16.82800 -53.71200 -18.60700 1.000 21.04777 3265 GLY E N 1
ATOM 7778 C CA . GLY C 1 328 ? 17.50300 -52.43800 -18.49500 1.000 19.60127 3265 GLY E CA 1
ATOM 7779 C C . GLY C 1 328 ? 17.49100 -51.93900 -17.06500 1.000 20.40839 3265 GLY E C 1
ATOM 7780 O O . GLY C 1 328 ? 17.31100 -52.70500 -16.11100 1.000 20.92000 3265 GLY E O 1
ATOM 7781 N N . ALA C 1 329 ? 17.68600 -50.63000 -16.91200 1.000 20.55462 3266 ALA E N 1
ATOM 7782 C CA . ALA C 1 329 ? 17.51500 -50.01700 -15.59900 1.000 20.94814 3266 ALA E CA 1
ATOM 7783 C C . ALA C 1 329 ? 16.06000 -50.10100 -15.15200 1.000 26.20563 3266 ALA E C 1
ATOM 7784 O O . ALA C 1 329 ? 15.75200 -50.62400 -14.07500 1.000 24.54545 3266 ALA E O 1
ATOM 7786 N N . LEU C 1 330 ? 15.14200 -49.60400 -15.98800 1.000 24.71228 3267 LEU E N 1
ATOM 7787 C CA . LEU C 1 330 ? 13.73000 -49.52000 -15.63800 1.000 20.85442 3267 LEU E CA 1
ATOM 7788 C C . LEU C 1 330 ? 12.82000 -50.19800 -16.65500 1.000 21.28304 3267 LEU E C 1
ATOM 7789 O O . LEU C 1 330 ? 11.60500 -49.97100 -16.62300 1.000 23.00339 3267 LEU E O 1
ATOM 7794 N N . HIS C 1 331 ? 13.36000 -51.01400 -17.55500 1.000 19.67382 3268 HIS E N 1
ATOM 7795 C CA . HIS C 1 331 ? 12.54100 -51.64400 -18.57900 1.000 21.63679 3268 HIS E CA 1
ATOM 7796 C C . HIS C 1 331 ? 13.06300 -53.04300 -18.87200 1.000 24.96795 3268 HIS E C 1
ATOM 7797 O O . HIS C 1 331 ? 14.22100 -53.36900 -18.59700 1.000 26.95138 3268 HIS E O 1
ATOM 7804 N N . CYS C 1 332 ? 12.18200 -53.87200 -19.42600 1.000 23.39677 3269 CYS E N 1
ATOM 7805 C CA . CYS C 1 332 ? 12.51300 -55.24200 -19.78700 1.000 22.51219 3269 CYS E CA 1
ATOM 7806 C C . CYS C 1 332 ? 12.05500 -55.52300 -21.21000 1.000 23.63241 3269 CYS E C 1
ATOM 7807 O O . CYS C 1 332 ? 11.14800 -54.87200 -21.73100 1.000 22.18305 3269 CYS E O 1
ATOM 7810 N N . LEU C 1 333 ? 12.69500 -56.51400 -21.82900 1.000 25.78094 3270 LEU E N 1
ATOM 7811 C CA . LEU C 1 333 ? 12.31000 -57.01800 -23.13800 1.000 22.91286 3270 LEU E CA 1
ATOM 7812 C C . LEU C 1 333 ? 12.16200 -58.53100 -23.06200 1.000 24.35428 3270 LEU E C 1
ATOM 7813 O O . LEU C 1 333 ? 12.89200 -59.20000 -22.32500 1.000 24.84045 3270 LEU E O 1
ATOM 7818 N N . ALA C 1 334 ? 11.21500 -59.07100 -23.83000 1.000 23.64769 3271 ALA E N 1
ATOM 7819 C CA . ALA C 1 334 ? 10.96700 -60.50700 -23.83300 1.000 20.31370 3271 ALA E CA 1
ATOM 7820 C C . ALA C 1 334 ? 10.54700 -60.94600 -25.22800 1.000 20.42307 3271 ALA E C 1
ATOM 7821 O O . ALA C 1 334 ? 9.71500 -60.29500 -25.86600 1.000 23.07261 3271 ALA E O 1
ATOM 7823 N N . VAL C 1 335 ? 11.11600 -62.06000 -25.68400 1.000 22.71856 3272 VAL E N 1
ATOM 7824 C CA . VAL C 1 335 ? 10.90300 -62.58100 -27.03200 1.000 24.35280 3272 VAL E CA 1
ATOM 7825 C C . VAL C 1 335 ? 10.12800 -63.88300 -26.93700 1.000 22.47707 3272 VAL E C 1
ATOM 7826 O O . VAL C 1 335 ? 10.49500 -64.77200 -26.15800 1.000 24.11708 3272 VAL E O 1
ATOM 7830 N N . THR C 1 336 ? 9.08300 -64.01000 -27.74600 1.000 22.69631 3273 THR E N 1
ATOM 7831 C CA . THR C 1 336 ? 8.35800 -65.26500 -27.82900 1.000 24.44180 3273 THR E CA 1
ATOM 7832 C C . THR C 1 336 ? 9.08900 -66.23200 -28.75800 1.000 28.16966 3273 THR E C 1
ATOM 7833 O O . THR C 1 336 ? 10.01900 -65.86500 -29.48000 1.000 27.01183 3273 THR E O 1
ATOM 7837 N N . ASP C 1 337 ? 8.65300 -67.49300 -28.73300 1.000 26.43907 3274 ASP E N 1
ATOM 7838 C CA . ASP C 1 337 ? 9.18100 -68.48400 -29.66000 1.000 29.24842 3274 ASP E CA 1
ATOM 7839 C C . ASP C 1 337 ? 8.72500 -68.24900 -31.09500 1.000 33.21072 3274 ASP E C 1
ATOM 7840 O O . ASP C 1 337 ? 9.22300 -68.92600 -32.00000 1.000 34.46376 3274 ASP E O 1
ATOM 7845 N N . SER C 1 338 ? 7.78800 -67.32900 -31.32100 1.000 32.89701 3275 SER E N 1
ATOM 7846 C CA . SER C 1 338 ? 7.37200 -66.94000 -32.66000 1.000 32.86909 3275 SER E CA 1
ATOM 7847 C C . SER C 1 338 ? 8.04200 -65.65600 -33.13200 1.000 31.69251 3275 SER E C 1
ATOM 7848 O O . SER C 1 338 ? 7.78700 -65.21800 -34.25900 1.000 34.88461 3275 SER E O 1
ATOM 7851 N N . GLY C 1 339 ? 8.87700 -65.03700 -32.29900 1.000 31.12719 3276 GLY E N 1
ATOM 7852 C CA . GLY C 1 339 ? 9.62600 -63.86300 -32.69300 1.000 30.84262 3276 GLY E CA 1
ATOM 7853 C C . GLY C 1 339 ? 9.00900 -62.53100 -32.32900 1.000 31.85583 3276 GLY E C 1
ATOM 7854 O O . GLY C 1 339 ? 9.52700 -61.49500 -32.75800 1.000 32.87686 3276 GLY E O 1
ATOM 7855 N N . GLN C 1 340 ? 7.92400 -62.51900 -31.55800 1.000 32.57508 3277 GLN E N 1
ATOM 7856 C CA . GLN C 1 340 ? 7.32000 -61.26600 -31.12500 1.000 31.44060 3277 GLN E CA 1
ATOM 7857 C C . GLN C 1 340 ? 8.02700 -60.73300 -29.88500 1.000 29.88703 3277 GLN E C 1
ATOM 7858 O O . GLN C 1 340 ? 8.32200 -61.48000 -28.94800 1.000 31.62952 3277 GLN E O 1
ATOM 7864 N N . VAL C 1 341 ? 8.30300 -59.43300 -29.88900 1.000 23.57885 3278 VAL E N 1
ATOM 7865 C CA . VAL C 1 341 ? 9.03600 -58.76900 -28.81800 1.000 22.87131 3278 VAL E CA 1
ATOM 7866 C C . VAL C 1 341 ? 8.05200 -57.95200 -27.99600 1.000 21.69048 3278 VAL E C 1
ATOM 7867 O O . VAL C 1 341 ? 7.28300 -57.15600 -28.54800 1.000 27.85585 3278 VAL E O 1
ATOM 7871 N N . TYR C 1 342 ? 8.07000 -58.15500 -26.68300 1.000 19.57928 3279 TYR E N 1
ATOM 7872 C CA . TYR C 1 342 ? 7.24300 -57.40000 -25.75600 1.000 18.73223 3279 TYR E CA 1
ATOM 7873 C C . TYR C 1 342 ? 8.13900 -56.59100 -24.83000 1.000 23.88550 3279 TYR E C 1
ATOM 7874 O O . TYR C 1 342 ? 9.21300 -57.04800 -24.42300 1.000 25.96005 3279 TYR E O 1
ATOM 7883 N N . ALA C 1 343 ? 7.68400 -55.38600 -24.49400 1.000 24.17427 3280 ALA E N 1
ATOM 7884 C CA . ALA C 1 343 ? 8.41300 -54.48200 -23.61800 1.000 23.21921 3280 ALA E CA 1
ATOM 7885 C C . ALA C 1 343 ? 7.48900 -53.96900 -22.52500 1.000 22.67496 3280 ALA E C 1
ATOM 7886 O O . ALA C 1 343 ? 6.27900 -53.82500 -22.72900 1.000 22.29622 3280 ALA E O 1
ATOM 7888 N N . TRP C 1 344 ? 8.06900 -53.69600 -21.35800 1.000 20.40690 3281 TRP E N 1
ATOM 7889 C CA . TRP C 1 344 ? 7.33900 -53.00100 -20.30600 1.000 18.02905 3281 TRP E CA 1
ATOM 7890 C C . TRP C 1 344 ? 8.31800 -52.13600 -19.52500 1.000 19.23017 3281 TRP E C 1
ATOM 7891 O O . TRP C 1 344 ? 9.53200 -52.34600 -19.57100 1.000 21.01449 3281 TRP E O 1
ATOM 7902 N N . GLY C 1 345 ? 7.78000 -51.15400 -18.81800 1.000 21.69202 3282 GLY E N 1
ATOM 7903 C CA . GLY C 1 345 ? 8.57300 -50.29500 -17.97000 1.000 21.47554 3282 GLY E CA 1
ATOM 7904 C C . GLY C 1 345 ? 8.62900 -48.86200 -18.46400 1.000 22.30770 3282 GLY E C 1
ATOM 7905 O O . GLY C 1 345 ? 7.82600 -48.41600 -19.29300 1.000 21.90494 3282 GLY E O 1
ATOM 7906 N N . ASP C 1 346 ? 9.61700 -48.13400 -17.94500 1.000 21.27825 3283 ASP E N 1
ATOM 7907 C CA . ASP C 1 346 ? 9.72800 -46.70300 -18.19500 1.000 22.51426 3283 ASP E CA 1
ATOM 7908 C C . ASP C 1 346 ? 9.98300 -46.41600 -19.67200 1.000 19.51939 3283 ASP E C 1
ATOM 7909 O O . ASP C 1 346 ? 10.51400 -47.25000 -20.41100 1.000 19.60473 3283 ASP E O 1
ATOM 7914 N N . ASN C 1 347 ? 9.59700 -45.21000 -20.09800 1.000 21.88836 3284 ASN E N 1
ATOM 7915 C CA . ASN C 1 347 ? 9.70200 -44.84400 -21.50500 1.000 25.15551 3284 ASN E CA 1
ATOM 7916 C C . ASN C 1 347 ? 10.15600 -43.40100 -21.70900 1.000 26.54637 3284 ASN E C 1
ATOM 7917 O O . ASN C 1 347 ? 9.89000 -42.82600 -22.77100 1.000 28.19939 3284 ASN E O 1
ATOM 7922 N N . ASP C 1 348 ? 10.83200 -42.80100 -20.72600 1.000 27.42365 3285 ASP E N 1
ATOM 7923 C CA . ASP C 1 348 ? 11.26500 -41.41100 -20.85200 1.000 32.76021 3285 ASP E CA 1
ATOM 7924 C C . ASP C 1 348 ? 12.11300 -41.16600 -22.09300 1.000 32.05394 3285 ASP E C 1
ATOM 7925 O O . ASP C 1 348 ? 12.17900 -40.02900 -22.57300 1.000 31.00848 3285 ASP E O 1
ATOM 7930 N N . HIS C 1 349 ? 12.75300 -42.20500 -22.63200 1.000 28.70838 3286 HIS E N 1
ATOM 7931 C CA . HIS C 1 349 ? 13.64800 -42.06400 -23.77300 1.000 29.06643 3286 HIS E CA 1
ATOM 7932 C C . HIS C 1 349 ? 13.24300 -42.96000 -24.93900 1.000 30.49747 3286 HIS E C 1
ATOM 7933 O O . HIS C 1 349 ? 14.05300 -43.21000 -25.83600 1.000 30.34955 3286 HIS E O 1
ATOM 7940 N N . GLY C 1 350 ? 12.00300 -43.44100 -24.95100 1.000 29.96785 3287 GLY E N 1
ATOM 7941 C CA . GLY C 1 350 ? 11.53700 -44.27500 -26.03700 1.000 27.71230 3287 GLY E CA 1
ATOM 7942 C C . GLY C 1 350 ? 11.99300 -45.71400 -25.98300 1.000 26.37640 3287 GLY E C 1
ATOM 7943 O O . GLY C 1 350 ? 11.78800 -46.44600 -26.95800 1.000 24.79582 3287 GLY E O 1
ATOM 7944 N N . GLN C 1 351 ? 12.59100 -46.15100 -24.87000 1.000 23.33954 3288 GLN E N 1
ATOM 7945 C CA . GLN C 1 351 ? 13.14300 -47.50000 -24.80700 1.000 22.84160 3288 GLN E CA 1
ATOM 7946 C C . GLN C 1 351 ? 12.07000 -48.58000 -24.88300 1.000 22.05065 3288 GLN E C 1
ATOM 7947 O O . GLN C 1 351 ? 12.39400 -49.73500 -25.18100 1.000 24.92042 3288 GLN E O 1
ATOM 7953 N N . GLN C 1 352 ? 10.80600 -48.23900 -24.62300 1.000 18.63805 3289 GLN E N 1
ATOM 7954 C CA . GLN C 1 352 ? 9.72900 -49.20400 -24.81300 1.000 19.85154 3289 GLN E CA 1
ATOM 7955 C C . GLN C 1 352 ? 9.49400 -49.52600 -26.28100 1.000 21.56096 3289 GLN E C 1
ATOM 7956 O O . GLN C 1 352 ? 9.00700 -50.61700 -26.59200 1.000 23.07362 3289 GLN E O 1
ATOM 7962 N N . GLY C 1 353 ? 9.81200 -48.60300 -27.18300 1.000 21.10873 3290 GLY E N 1
ATOM 7963 C CA . GLY C 1 353 ? 9.61800 -48.85300 -28.59600 1.000 21.83553 3290 GLY E CA 1
ATOM 7964 C C . GLY C 1 353 ? 8.17300 -48.89000 -29.04000 1.000 25.72016 3290 GLY E C 1
ATOM 7965 O O . GLY C 1 353 ? 7.84700 -49.61300 -29.98700 1.000 29.44520 3290 GLY E O 1
ATOM 7966 N N . ASN C 1 354 ? 7.29100 -48.13100 -28.38500 1.000 24.45990 3291 ASN E N 1
ATOM 7967 C CA . ASN C 1 354 ? 5.89400 -48.05500 -28.79100 1.000 24.77976 3291 ASN E CA 1
ATOM 7968 C C . ASN C 1 354 ? 5.58300 -46.78100 -29.57300 1.000 24.24622 3291 ASN E C 1
ATOM 7969 O O . ASN C 1 354 ? 4.41700 -46.38300 -29.66100 1.000 28.07245 3291 ASN E O 1
ATOM 7974 N N . GLY C 1 355 ? 6.60100 -46.13500 -30.14100 1.000 25.22756 3292 GLY E N 1
ATOM 7975 C CA . GLY C 1 355 ? 6.40600 -44.93700 -30.93300 1.000 26.76857 3292 GLY E CA 1
ATOM 7976 C C . GLY C 1 355 ? 6.11400 -43.68000 -30.14500 1.000 28.66909 3292 GLY E C 1
ATOM 7977 O O . GLY C 1 355 ? 5.93800 -42.61500 -30.75400 1.000 29.40068 3292 GLY E O 1
ATOM 7978 N N . THR C 1 356 ? 6.04400 -43.76900 -28.81500 1.000 27.38848 3293 THR E N 1
ATOM 7979 C CA . THR C 1 356 ? 5.75100 -42.62200 -27.96300 1.000 27.48782 3293 THR E CA 1
ATOM 7980 C C . THR C 1 356 ? 6.75200 -42.56200 -26.81500 1.000 27.10351 3293 THR E C 1
ATOM 7981 O O . THR C 1 356 ? 7.75500 -43.28200 -26.82000 1.000 26.84131 3293 THR E O 1
ATOM 7985 N N . THR C 1 357 ? 6.49000 -41.70600 -25.82700 1.000 27.77078 3294 THR E N 1
ATOM 7986 C CA . THR C 1 357 ? 7.18300 -41.76600 -24.54600 1.000 29.90544 3294 THR E CA 1
ATOM 7987 C C . THR C 1 357 ? 6.24400 -42.17700 -23.41700 1.000 31.04090 3294 THR E C 1
ATOM 7988 O O . THR C 1 357 ? 6.50000 -41.85600 -22.25300 1.000 32.72844 3294 THR E O 1
ATOM 7992 N N . THR C 1 358 ? 5.16300 -42.88400 -23.74400 1.000 31.47032 3295 THR E N 1
ATOM 7993 C CA . THR C 1 358 ? 4.21600 -43.35600 -22.74300 1.000 32.08233 3295 THR E CA 1
ATOM 7994 C C . THR C 1 358 ? 4.73000 -44.63200 -22.08500 1.000 30.61062 3295 THR E C 1
ATOM 7995 O O . THR C 1 358 ? 5.21300 -45.54400 -22.76500 1.000 20.74388 3295 THR E O 1
ATOM 7999 N N . VAL C 1 359 ? 4.62000 -44.68500 -20.75400 1.000 28.07151 3296 VAL E N 1
ATOM 8000 C CA . VAL C 1 359 ? 5.00100 -45.87000 -19.99500 1.000 25.94567 3296 VAL E CA 1
ATOM 8001 C C . VAL C 1 359 ? 4.17600 -47.06800 -20.44600 1.000 22.81799 3296 VAL E C 1
ATOM 8002 O O . VAL C 1 359 ? 2.99200 -46.94200 -20.77100 1.000 26.43371 3296 VAL E O 1
ATOM 8006 N N . ASN C 1 360 ? 4.80900 -48.23900 -20.47700 1.000 24.90349 3297 ASN E N 1
ATOM 8007 C CA . ASN C 1 360 ? 4.10900 -49.51400 -20.63100 1.000 23.65432 3297 ASN E CA 1
ATOM 8008 C C . ASN C 1 360 ? 3.95600 -50.12400 -19.24000 1.000 25.80587 3297 ASN E C 1
ATOM 8009 O O . ASN C 1 360 ? 4.89900 -50.71200 -18.70300 1.000 25.74749 3297 ASN E O 1
ATOM 8014 N N . ARG C 1 361 ? 2.76300 -49.98300 -18.65200 1.000 28.81886 3298 ARG E N 1
ATOM 8015 C CA . ARG C 1 361 ? 2.51800 -50.59500 -17.34800 1.000 28.82633 3298 ARG E CA 1
ATOM 8016 C C . ARG C 1 361 ? 2.53500 -52.11700 -17.42500 1.000 30.11992 3298 ARG E C 1
ATOM 8017 O O . ARG C 1 361 ? 2.86800 -52.78400 -16.44000 1.000 28.65581 3298 ARG E O 1
ATOM 8025 N N . LYS C 1 362 ? 2.16900 -52.67600 -18.56700 1.000 30.85432 3299 LYS E N 1
ATOM 8026 C CA . LYS C 1 362 ? 2.05800 -54.11000 -18.77200 1.000 34.35732 3299 LYS E CA 1
ATOM 8027 C C . LYS C 1 362 ? 2.84000 -54.46400 -20.02600 1.000 31.64818 3299 LYS E C 1
ATOM 8028 O O . LYS C 1 362 ? 3.13700 -53.58500 -20.84200 1.000 29.39002 3299 LYS E O 1
ATOM 8034 N N . PRO C 1 363 ? 3.21500 -55.73300 -20.19800 1.000 26.39186 3300 PRO E N 1
ATOM 8035 C CA . PRO C 1 363 ? 3.96300 -56.11500 -21.40500 1.000 25.74793 3300 PRO E CA 1
ATOM 8036 C C . PRO C 1 363 ? 3.21000 -55.73400 -22.67100 1.000 25.42316 3300 PRO E C 1
ATOM 8037 O O . PRO C 1 363 ? 2.03400 -56.06000 -22.84000 1.000 26.03775 3300 PRO E O 1
ATOM 8041 N N . THR C 1 364 ? 3.90400 -55.03500 -23.56200 1.000 23.00526 3301 THR E N 1
ATOM 8042 C CA . THR C 1 364 ? 3.28400 -54.42900 -24.73000 1.000 24.33594 3301 THR E CA 1
ATOM 8043 C C . THR C 1 364 ? 4.09300 -54.77100 -25.97000 1.000 24.53797 3301 THR E C 1
ATOM 8044 O O . THR C 1 364 ? 5.32000 -54.62800 -25.97400 1.000 23.60476 3301 THR E O 1
ATOM 8048 N N . LEU C 1 365 ? 3.40100 -55.21900 -27.01400 1.000 25.42464 3302 LEU E N 1
ATOM 8049 C CA . LEU C 1 365 ? 4.06000 -55.56300 -28.26500 1.000 27.36935 3302 LEU E CA 1
ATOM 8050 C C . LEU C 1 365 ? 4.84400 -54.37600 -28.80500 1.000 26.34001 3302 LEU E C 1
ATOM 8051 O O . LEU C 1 365 ? 4.32800 -53.26100 -28.91400 1.000 26.79620 3302 LEU E O 1
ATOM 8056 N N . VAL C 1 366 ? 6.11300 -54.62400 -29.11300 1.000 25.62420 3303 VAL E N 1
ATOM 8057 C CA . VAL C 1 366 ? 6.93000 -53.65700 -29.82700 1.000 26.65194 3303 VAL E CA 1
ATOM 8058 C C . VAL C 1 366 ? 6.52500 -53.65200 -31.29600 1.000 28.52851 3303 VAL E C 1
ATOM 8059 O O . VAL C 1 366 ? 6.37500 -54.71100 -31.91800 1.000 32.00227 3303 VAL E O 1
ATOM 8063 N N A GLN C 1 367 ? 6.36600 -52.45300 -31.86100 0.570 28.58758 3304 GLN E N 1
ATOM 8064 N N B GLN C 1 367 ? 6.31600 -52.47100 -31.86000 0.430 28.80601 3304 GLN E N 1
ATOM 8065 C CA A GLN C 1 367 ? 5.87100 -52.28000 -33.22000 0.570 31.39474 3304 GLN E CA 1
ATOM 8066 C CA B GLN C 1 367 ? 5.80700 -52.42800 -33.22200 0.430 31.34720 3304 GLN E CA 1
ATOM 8067 C C A GLN C 1 367 ? 6.99800 -52.38900 -34.24100 0.570 31.78424 3304 GLN E C 1
ATOM 8068 C C B GLN C 1 367 ? 6.94800 -52.37900 -34.23500 0.430 31.90258 3304 GLN E C 1
ATOM 8069 O O A GLN C 1 367 ? 8.16100 -52.10000 -33.94800 0.570 33.85749 3304 GLN E O 1
ATOM 8070 O O B GLN C 1 367 ? 8.07200 -51.97700 -33.93000 0.430 33.75462 3304 GLN E O 1
ATOM 8081 N N . GLY C 1 368 ? 6.64000 -52.82400 -35.45200 1.000 30.10357 3305 GLY E N 1
ATOM 8082 C CA . GLY C 1 368 ? 7.55300 -52.76100 -36.57500 1.000 31.89482 3305 GLY E CA 1
ATOM 8083 C C . GLY C 1 368 ? 8.36300 -54.00700 -36.87800 1.000 33.91833 3305 GLY E C 1
ATOM 8084 O O . GLY C 1 368 ? 9.08300 -54.01800 -37.88600 1.000 36.61873 3305 GLY E O 1
ATOM 8085 N N . LEU C 1 369 ? 8.26800 -55.06000 -36.06600 1.000 29.65825 3306 LEU E N 1
ATOM 8086 C CA . LEU C 1 369 ? 9.17200 -56.19700 -36.19800 1.000 29.07667 3306 LEU E CA 1
ATOM 8087 C C . LEU C 1 369 ? 8.49400 -57.48100 -36.66800 1.000 32.03397 3306 LEU E C 1
ATOM 8088 O O . LEU C 1 369 ? 9.13900 -58.53600 -36.66400 1.000 32.41475 3306 LEU E O 1
ATOM 8093 N N . GLU C 1 370 ? 7.22400 -57.43200 -37.07300 1.000 31.00182 3307 GLU E N 1
ATOM 8094 C CA . GLU C 1 370 ? 6.55700 -58.64200 -37.53700 1.000 30.39135 3307 GLU E CA 1
ATOM 8095 C C . GLU C 1 370 ? 7.20700 -59.13300 -38.82500 1.000 33.35632 3307 GLU E C 1
ATOM 8096 O O . GLU C 1 370 ? 7.46200 -58.34800 -39.74200 1.000 34.94130 3307 GLU E O 1
ATOM 8102 N N . GLY C 1 371 ? 7.47300 -60.43700 -38.89600 1.000 34.60371 3308 GLY E N 1
ATOM 8103 C CA . GLY C 1 371 ? 8.22200 -61.01100 -39.98900 1.000 37.25396 3308 GLY E CA 1
ATOM 8104 C C . GLY C 1 371 ? 9.70500 -61.14900 -39.72400 1.000 38.45993 3308 GLY E C 1
ATOM 8105 O O . GLY C 1 371 ? 10.35800 -61.99700 -40.34400 1.000 34.88628 3308 GLY E O 1
ATOM 8106 N N . GLN C 1 372 ? 10.25800 -60.32900 -38.83500 1.000 34.93781 3309 GLN E N 1
ATOM 8107 C CA . GLN C 1 372 ? 11.60000 -60.54900 -38.31300 1.000 38.26754 3309 GLN E CA 1
ATOM 8108 C C . GLN C 1 372 ? 11.49600 -61.54400 -37.16800 1.000 43.65833 3309 GLN E C 1
ATOM 8109 O O . GLN C 1 372 ? 10.92600 -61.23400 -36.11700 1.000 49.75780 3309 GLN E O 1
ATOM 8115 N N . LYS C 1 373 ? 12.02600 -62.74800 -37.37100 1.000 38.27676 3310 LYS E N 1
ATOM 8116 C CA . LYS C 1 373 ? 12.04100 -63.75700 -36.31400 1.000 35.51740 3310 LYS E CA 1
ATOM 8117 C C . LYS C 1 373 ? 13.14900 -63.41300 -35.31900 1.000 33.99668 3310 LYS E C 1
ATOM 8118 O O . LYS C 1 373 ? 14.22500 -64.01200 -35.29400 1.000 34.00013 3310 LYS E O 1
ATOM 8124 N N . ILE C 1 374 ? 12.86400 -62.39900 -34.49900 1.000 30.60973 3311 ILE E N 1
ATOM 8125 C CA . ILE C 1 374 ? 13.75900 -62.04200 -33.40700 1.000 30.12082 3311 ILE E CA 1
ATOM 8126 C C . ILE C 1 374 ? 13.96900 -63.25300 -32.51700 1.000 32.91567 3311 ILE E C 1
ATOM 8127 O O . ILE C 1 374 ? 13.01200 -63.93400 -32.13800 1.000 37.17368 3311 ILE E O 1
ATOM 8132 N N . THR C 1 375 ? 15.22600 -63.53800 -32.19200 1.000 30.90457 3312 THR E N 1
ATOM 8133 C CA . THR C 1 375 ? 15.55400 -64.62100 -31.27900 1.000 31.31351 3312 THR E CA 1
ATOM 8134 C C . THR C 1 375 ? 16.24900 -64.16400 -30.00600 1.000 32.14517 3312 THR E C 1
ATOM 8135 O O . THR C 1 375 ? 16.31000 -64.94400 -29.05100 1.000 35.27759 3312 THR E O 1
ATOM 8139 N N . ARG C 1 376 ? 16.76000 -62.93500 -29.95800 1.000 31.61448 3313 ARG E N 1
ATOM 8140 C CA . ARG C 1 376 ? 17.50100 -62.44100 -28.80700 1.000 29.06165 3313 ARG E CA 1
ATOM 8141 C C . ARG C 1 376 ? 17.24100 -60.95300 -28.62500 1.000 27.11941 3313 ARG E C 1
ATOM 8142 O O . ARG C 1 376 ? 17.10700 -60.21700 -29.60700 1.000 27.04203 3313 ARG E O 1
ATOM 8150 N N . VAL C 1 377 ? 17.18400 -60.51600 -27.36300 1.000 25.98623 3314 VAL E N 1
ATOM 8151 C CA . VAL C 1 377 ? 17.07700 -59.10400 -27.01200 1.000 21.99615 3314 VAL E CA 1
ATOM 8152 C C . VAL C 1 377 ? 18.17300 -58.72100 -26.02700 1.000 23.37772 3314 VAL E C 1
ATOM 8153 O O . VAL C 1 377 ? 18.76400 -59.56300 -25.34700 1.000 24.69019 3314 VAL E O 1
ATOM 8157 N N . ALA C 1 378 ? 18.42900 -57.41800 -25.95400 1.000 22.35436 3315 ALA E N 1
ATOM 8158 C CA . ALA C 1 378 ? 19.39500 -56.87200 -25.01800 1.000 21.59777 3315 ALA E CA 1
ATOM 8159 C C . ALA C 1 378 ? 18.96000 -55.46600 -24.63400 1.000 21.70056 3315 ALA E C 1
ATOM 8160 O O . ALA C 1 378 ? 18.24800 -54.78900 -25.38000 1.000 21.62794 3315 ALA E O 1
ATOM 8162 N N . CYS C 1 379 ? 19.38800 -55.04000 -23.45000 1.000 22.38009 3316 CYS E N 1
ATOM 8163 C CA . CYS C 1 379 ? 19.11300 -53.69600 -22.97300 1.000 22.63869 3316 CYS E CA 1
ATOM 8164 C C . CYS C 1 379 ? 20.36800 -53.09700 -22.36400 1.000 24.22079 3316 CYS E C 1
ATOM 8165 O O . CYS C 1 379 ? 21.18200 -53.79600 -21.75500 1.000 25.10902 3316 CYS E O 1
ATOM 8168 N N . GLY C 1 380 ? 20.51200 -51.78600 -22.54900 1.000 25.47506 3317 GLY E N 1
ATOM 8169 C CA . GLY C 1 380 ? 21.35700 -50.96600 -21.72900 1.000 23.36343 3317 GLY E CA 1
ATOM 8170 C C . GLY C 1 380 ? 20.52900 -50.18600 -20.71500 1.000 23.29651 3317 GLY E C 1
ATOM 8171 O O . GLY C 1 380 ? 19.36100 -50.46300 -20.48800 1.000 24.47003 3317 GLY E O 1
ATOM 8172 N N . SER C 1 381 ? 21.18500 -49.17800 -20.12100 1.000 22.01389 3318 SER E N 1
ATOM 8173 C CA . SER C 1 381 ? 20.51100 -48.36400 -19.10600 1.000 22.51116 3318 SER E CA 1
ATOM 8174 C C . SER C 1 381 ? 19.15900 -47.86300 -19.59700 1.000 24.27207 3318 SER E C 1
ATOM 8175 O O . SER C 1 381 ? 18.13300 -48.05200 -18.93300 1.000 25.63315 3318 SER E O 1
ATOM 8178 N N . SER C 1 382 ? 19.13800 -47.23000 -20.77000 1.000 24.30722 3319 SER E N 1
ATOM 8179 C CA . SER C 1 382 ? 17.91500 -46.63000 -21.28700 1.000 25.47525 3319 SER E CA 1
ATOM 8180 C C . SER C 1 382 ? 17.73300 -46.90600 -22.77400 1.000 23.77001 3319 SER E C 1
ATOM 8181 O O . SER C 1 382 ? 17.12700 -46.09600 -23.48300 1.000 23.24617 3319 SER E O 1
ATOM 8184 N N . HIS C 1 383 ? 18.24800 -48.03100 -23.26900 1.000 22.52544 3320 HIS E N 1
ATOM 8185 C CA . HIS C 1 383 ? 18.13400 -48.35100 -24.68400 1.000 23.24432 3320 HIS E CA 1
ATOM 8186 C C . HIS C 1 383 ? 17.93200 -49.85200 -24.85700 1.000 24.18683 3320 HIS E C 1
ATOM 8187 O O . HIS C 1 383 ? 18.14100 -50.64700 -23.93500 1.000 22.95984 3320 HIS E O 1
ATOM 8194 N N . SER C 1 384 ? 17.50000 -50.23400 -26.05800 1.000 20.05040 3321 SER E N 1
ATOM 8195 C CA . SER C 1 384 ? 16.98900 -51.57300 -26.30600 1.000 20.14804 3321 SER E CA 1
ATOM 8196 C C . SER C 1 384 ? 17.51200 -52.09400 -27.63600 1.000 24.51034 3321 SER E C 1
ATOM 8197 O O . SER C 1 384 ? 17.79500 -51.32400 -28.55500 1.000 24.01467 3321 SER E O 1
ATOM 8200 N N . VAL C 1 385 ? 17.64400 -53.41700 -27.72100 1.000 26.03489 3322 VAL E N 1
ATOM 8201 C CA . VAL C 1 385 ? 18.19700 -54.09100 -28.89400 1.000 24.52478 3322 VAL E CA 1
ATOM 8202 C C . VAL C 1 385 ? 17.42300 -55.38300 -29.12600 1.000 26.95004 3322 VAL E C 1
ATOM 8203 O O . VAL C 1 385 ? 17.02800 -56.06400 -28.17600 1.000 25.37604 3322 VAL E O 1
ATOM 8207 N N . ALA C 1 386 ? 17.20900 -55.71500 -30.39800 1.000 25.26886 3323 ALA E N 1
ATOM 8208 C CA . ALA C 1 386 ? 16.67700 -57.00600 -30.80900 1.000 23.24797 3323 ALA E CA 1
ATOM 8209 C C . ALA C 1 386 ? 17.40600 -57.44400 -32.06800 1.000 26.26911 3323 ALA E C 1
ATOM 8210 O O . ALA C 1 386 ? 17.73000 -56.60900 -32.91900 1.000 29.51749 3323 ALA E O 1
ATOM 8212 N N . TRP C 1 387 ? 17.67800 -58.74300 -32.19100 1.000 25.26249 3324 TRP E N 1
ATOM 8213 C CA . TRP C 1 387 ? 18.37700 -59.21000 -33.38000 1.000 29.64276 3324 TRP E CA 1
ATOM 8214 C C . TRP C 1 387 ? 17.98800 -60.64300 -33.71600 1.000 32.18488 3324 TRP E C 1
ATOM 8215 O O . TRP C 1 387 ? 17.43400 -61.37500 -32.89200 1.000 32.00659 3324 TRP E O 1
ATOM 8226 N N . THR C 1 388 ? 18.28200 -61.02500 -34.95900 1.000 36.37496 3325 THR E N 1
ATOM 8227 C CA . THR C 1 388 ? 17.84900 -62.28600 -35.54000 1.000 45.82501 3325 THR E CA 1
ATOM 8228 C C . THR C 1 388 ? 19.04700 -63.18500 -35.81600 1.000 57.49084 3325 THR E C 1
ATOM 8229 O O . THR C 1 388 ? 20.18400 -62.71900 -35.92800 1.000 63.72793 3325 THR E O 1
ATOM 8233 N N . THR C 1 389 ? 18.75400 -64.48100 -35.93300 1.000 62.69558 3326 THR E N 1
ATOM 8234 C CA . THR C 1 389 ? 19.70400 -65.55100 -36.26400 1.000 66.55843 3326 THR E CA 1
ATOM 8235 C C . THR C 1 389 ? 21.01400 -65.11200 -36.91200 1.000 69.97396 3326 THR E C 1
ATOM 8236 O O . THR C 1 389 ? 22.07500 -65.20800 -36.29600 1.000 71.20666 3326 THR E O 1
ATOM 8240 N N . ASP D 2 3 ? -15.62000 -51.66400 -26.95800 1.000 69.33130 249 ASP B N 1
ATOM 8241 C CA . ASP D 2 3 ? -15.45000 -50.24000 -27.32400 1.000 63.55758 249 ASP B CA 1
ATOM 8242 C C . ASP D 2 3 ? -16.71300 -49.41400 -27.43400 1.000 61.97926 249 ASP B C 1
ATOM 8243 O O . ASP D 2 3 ? -17.16100 -49.26800 -28.55200 1.000 63.37135 249 ASP B O 1
ATOM 8248 N N . ASP D 2 4 ? -17.36300 -49.05700 -26.34200 1.000 63.40354 250 ASP B N 1
ATOM 8249 C CA . ASP D 2 4 ? -18.35700 -47.99100 -26.22900 1.000 63.64639 250 ASP B CA 1
ATOM 8250 C C . ASP D 2 4 ? -18.52500 -47.05600 -27.42500 1.000 59.70876 250 ASP B C 1
ATOM 8251 O O . ASP D 2 4 ? -19.63500 -46.57600 -27.68100 1.000 59.31380 250 ASP B O 1
ATOM 8256 N N . ASP D 2 5 ? -17.44500 -46.75500 -28.14500 1.000 54.59391 251 ASP B N 1
ATOM 8257 C CA . ASP D 2 5 ? -17.52200 -45.85700 -29.29100 1.000 52.84793 251 ASP B CA 1
ATOM 8258 C C . ASP D 2 5 ? -17.44000 -46.58400 -30.62500 1.000 52.76537 251 ASP B C 1
ATOM 8259 O O . ASP D 2 5 ? -17.34700 -45.93000 -31.66800 1.000 49.63720 251 ASP B O 1
ATOM 8264 N N . LYS D 2 6 ? -17.47900 -47.91600 -30.61500 1.000 53.86231 252 LYS B N 1
ATOM 8265 C CA . LYS D 2 6 ? -17.56800 -48.68800 -31.84500 1.000 55.19366 252 LYS B CA 1
ATOM 8266 C C . LYS D 2 6 ? -19.02700 -48.82700 -32.26000 1.000 57.67477 252 LYS B C 1
ATOM 8267 O O . LYS D 2 6 ? -19.88900 -49.13700 -31.43300 1.000 59.72523 252 LYS B O 1
ATOM 8273 N N . ASP D 2 7 ? -19.30000 -48.59500 -33.54000 1.000 55.48784 253 ASP B N 1
ATOM 8274 C CA . ASP D 2 7 ? -20.62500 -48.83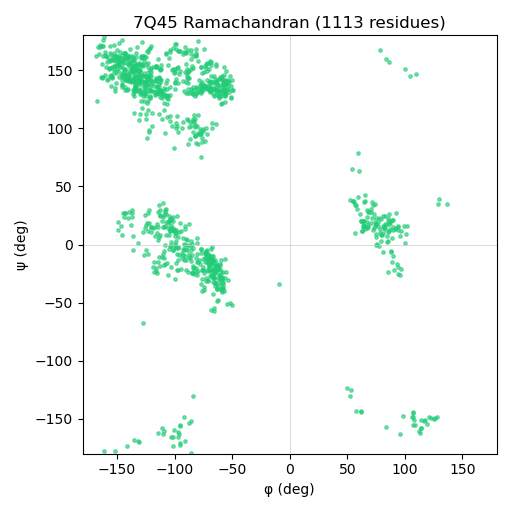800 -34.08200 1.000 54.45101 253 ASP B CA 1
ATOM 8275 C C . ASP D 2 7 ? -20.84400 -50.32800 -34.30100 1.000 57.94885 253 ASP B C 1
ATOM 8276 O O . ASP D 2 7 ? -19.90000 -51.09100 -34.52200 1.000 59.54151 253 ASP B O 1
ATOM 8281 N N . GLU D 2 8 ? -22.10800 -50.73400 -34.24300 1.000 58.64699 254 GLU B N 1
ATOM 8282 C CA . GLU D 2 8 ? -22.50800 -52.07200 -34.64700 1.000 60.95348 254 GLU B CA 1
ATOM 8283 C C . GLU D 2 8 ? -23.02900 -52.03700 -36.07700 1.000 58.52659 254 GLU B C 1
ATOM 8284 O O . GLU D 2 8 ? -23.72200 -51.09800 -36.47600 1.000 57.25142 254 GLU B O 1
ATOM 8290 N N . ASP D 2 9 ? -22.66200 -53.04000 -36.86500 1.000 58.68702 255 ASP B N 1
ATOM 8291 C CA . ASP D 2 9 ? -23.23100 -53.18300 -38.22200 1.000 57.80802 255 ASP B CA 1
ATOM 8292 C C . ASP D 2 9 ? -24.58600 -53.87700 -38.05400 1.000 64.06929 255 ASP B C 1
ATOM 8293 O O . ASP D 2 9 ? -24.59900 -55.08300 -37.82400 1.000 65.11966 255 ASP B O 1
ATOM 8298 N N . THR D 2 10 ? -25.69000 -53.13600 -38.13400 1.000 66.82458 256 THR B N 1
ATOM 8299 C CA . THR D 2 10 ? -27.06200 -53.70200 -37.99300 1.000 71.80749 256 THR B CA 1
ATOM 8300 C C . THR D 2 10 ? -27.38500 -54.60900 -39.18700 1.000 73.32757 256 THR B C 1
ATOM 8301 O O . THR D 2 10 ? -28.49600 -55.14600 -39.19800 1.000 76.94121 256 THR B O 1
ATOM 8305 N N . HIS D 2 11 ? -26.50200 -54.75300 -40.18800 1.000 72.12747 257 HIS B N 1
ATOM 8306 C CA . HIS D 2 11 ? -26.80500 -55.54300 -41.41600 1.000 76.92331 257 HIS B CA 1
ATOM 8307 C C . HIS D 2 11 ? -28.15000 -55.10500 -42.00900 1.000 86.25576 257 HIS B C 1
ATOM 8308 O O . HIS D 2 11 ? -28.21900 -53.94300 -42.45800 1.000 87.62532 257 HIS B O 1
ATOM 8310 N N . SER E 2 2 ? -1.94700 -68.66700 11.32700 1.000 98.67040 248 SER D N 1
ATOM 8311 C CA . SER E 2 2 ? -1.90900 -67.23700 11.58700 1.000 96.76582 248 SER D CA 1
ATOM 8312 C C . SER E 2 2 ? -3.30900 -66.69800 11.86400 1.000 92.60120 248 SER D C 1
ATOM 8313 O O . SER E 2 2 ? -3.96000 -67.10900 12.82900 1.000 92.32315 248 SER D O 1
ATOM 8316 N N . ASP E 2 3 ? -3.77700 -65.78200 11.01600 1.000 88.30800 249 ASP D N 1
ATOM 8317 C CA . ASP E 2 3 ? -5.06900 -65.15600 11.24100 1.000 83.52301 249 ASP D CA 1
ATOM 8318 C C . ASP E 2 3 ? -6.17800 -66.03800 10.70200 1.000 81.10595 249 ASP D C 1
ATOM 8319 O O . ASP E 2 3 ? -6.12100 -66.53300 9.57500 1.000 80.88323 249 ASP D O 1
ATOM 8324 N N . ASP E 2 4 ? -7.19800 -66.20400 11.52700 1.000 79.28595 250 ASP D N 1
ATOM 8325 C CA . ASP E 2 4 ? -8.38500 -67.05400 11.37800 1.000 79.58113 250 ASP D CA 1
ATOM 8326 C C . ASP E 2 4 ? -9.30900 -66.59600 10.27700 1.000 73.94414 250 ASP D C 1
ATOM 8327 O O . ASP E 2 4 ? -10.23100 -67.32300 9.91300 1.000 72.19363 250 ASP D O 1
ATOM 8332 N N . ASP E 2 5 ? -9.05400 -65.40300 9.73100 1.000 71.94558 251 ASP D N 1
ATOM 8333 C CA . ASP E 2 5 ? -9.94900 -64.75000 8.79200 1.000 69.07091 251 ASP D CA 1
ATOM 8334 C C . ASP E 2 5 ? -9.42400 -64.70000 7.36300 1.000 67.11414 251 ASP D C 1
ATOM 8335 O O . ASP E 2 5 ? -10.15200 -64.22300 6.48500 1.000 63.80913 251 ASP D O 1
ATOM 8340 N N . LYS E 2 6 ? -8.18800 -65.14100 7.10900 1.000 68.82681 252 LYS D N 1
ATOM 8341 C CA . LYS E 2 6 ? -7.70200 -65.27800 5.73900 1.000 66.30578 252 LYS D CA 1
ATOM 8342 C C . LYS E 2 6 ? -8.41700 -66.46800 5.10200 1.000 65.00277 252 LYS D C 1
ATOM 8343 O O . LYS E 2 6 ? -8.67500 -67.47500 5.76600 1.000 67.40994 252 LYS D O 1
ATOM 8349 N N . ASP E 2 7 ? -8.76800 -66.35300 3.82600 1.000 61.70274 253 ASP D N 1
ATOM 8350 C CA . ASP E 2 7 ? -9.36600 -67.49800 3.15400 1.000 59.71987 253 ASP D CA 1
ATOM 8351 C C . ASP E 2 7 ? -8.28700 -68.47300 2.69700 1.000 60.70669 253 ASP D C 1
ATOM 8352 O O . ASP E 2 7 ? -7.10100 -68.14100 2.61800 1.000 62.17754 253 ASP D O 1
ATOM 8357 N N . GLU E 2 8 ? -8.71300 -69.69300 2.38700 1.000 63.74034 254 GLU D N 1
ATOM 8358 C CA . GLU E 2 8 ? -7.87300 -70.64700 1.67900 1.000 67.78261 254 GLU D CA 1
ATOM 8359 C C . GLU E 2 8 ? -8.32800 -70.73100 0.22900 1.000 64.23646 254 GLU D C 1
ATOM 8360 O O . GLU E 2 8 ? -9.52900 -70.78100 -0.05300 1.000 60.66012 254 GLU D O 1
ATOM 8366 N N . ASP E 2 9 ? -7.36600 -70.72600 -0.68900 1.000 63.07748 255 ASP D N 1
ATOM 8367 C CA . ASP E 2 9 ? -7.65500 -70.94600 -2.10400 1.000 59.51795 255 ASP D CA 1
ATOM 8368 C C . ASP E 2 9 ? -7.67100 -72.45400 -2.31900 1.000 63.63903 255 ASP D C 1
ATOM 8369 O O . ASP E 2 9 ? -6.62100 -73.09500 -2.40100 1.000 70.38064 255 ASP D O 1
ATOM 8374 N N . THR E 2 10 ? -8.86900 -73.02300 -2.40400 1.000 62.72695 256 THR D N 1
ATOM 8375 C CA . THR E 2 10 ? -9.02100 -74.45700 -2.60600 1.000 69.48540 256 THR D CA 1
ATOM 8376 C C . THR E 2 10 ? -8.84200 -74.87600 -4.06000 1.000 70.99823 256 THR D C 1
ATOM 8377 O O . THR E 2 10 ? -9.04900 -76.05200 -4.37700 1.000 73.50373 256 THR D O 1
ATOM 8381 N N . HIS E 2 11 ? -8.46300 -73.95600 -4.94100 1.000 69.88984 257 HIS D N 1
ATOM 8382 C CA . HIS E 2 11 ? -8.20100 -74.29100 -6.33600 1.000 71.45520 257 HIS D CA 1
ATOM 8383 C C . HIS E 2 11 ? -6.75600 -73.96100 -6.70100 1.000 72.19890 257 HIS D C 1
ATOM 8384 O O . HIS E 2 11 ? -5.81700 -74.51500 -6.12600 1.000 75.21211 257 HIS D O 1
ATOM 8386 N N . ASP F 2 3 ? 13.72700 -41.49700 -10.20800 1.000 116.04501 249 ASP F N 1
ATOM 8387 C CA . ASP F 2 3 ? 14.64400 -42.37100 -9.48600 1.000 111.52696 249 ASP F CA 1
ATOM 8388 C C . ASP F 2 3 ? 16.07400 -41.90600 -9.67500 1.000 113.26785 249 ASP F C 1
ATOM 8389 O O . ASP F 2 3 ? 16.36300 -41.07200 -10.53400 1.000 115.91358 249 ASP F O 1
ATOM 8394 N N . ASP F 2 4 ? 16.96800 -42.45300 -8.85600 1.000 113.04355 250 ASP F N 1
ATOM 8395 C CA . ASP F 2 4 ? 18.39100 -42.24700 -9.07300 1.000 112.27115 250 ASP F CA 1
ATOM 8396 C C . ASP F 2 4 ? 18.91000 -43.07600 -10.24000 1.000 106.44004 250 ASP F C 1
ATOM 8397 O O . ASP F 2 4 ? 19.96900 -42.75800 -10.79100 1.000 107.99788 250 ASP F O 1
ATOM 8402 N N . ASP F 2 5 ? 18.18400 -44.12300 -10.63000 1.000 101.60087 251 ASP F N 1
ATOM 8403 C CA . ASP F 2 5 ? 18.57600 -45.00400 -11.72000 1.000 88.80872 251 ASP F CA 1
ATOM 8404 C C . ASP F 2 5 ? 18.03100 -44.55200 -13.07000 1.000 89.87601 251 ASP F C 1
ATOM 8405 O O . ASP F 2 5 ? 18.01500 -45.34700 -14.01500 1.000 89.36608 251 ASP F O 1
ATOM 8410 N N . LYS F 2 6 ? 17.57700 -43.30600 -13.17700 1.000 93.83886 252 LYS F N 1
ATOM 8411 C CA . LYS F 2 6 ? 17.11100 -42.75200 -14.44000 1.000 91.05847 252 LYS F CA 1
ATOM 8412 C C . LYS F 2 6 ? 18.26900 -42.10000 -15.18300 1.000 90.99866 252 LYS F C 1
ATOM 8413 O O . LYS F 2 6 ? 19.01400 -41.30200 -14.60500 1.000 97.98033 252 LYS F O 1
ATOM 8419 N N . ASP F 2 7 ? 18.42100 -42.44200 -16.45900 1.000 84.48303 253 ASP F N 1
ATOM 8420 C CA . ASP F 2 7 ? 19.26500 -41.64400 -17.33200 1.000 79.81369 253 ASP F CA 1
ATOM 8421 C C . ASP F 2 7 ? 18.61900 -40.28300 -17.56500 1.000 82.54399 253 ASP F C 1
ATOM 8422 O O . ASP F 2 7 ? 17.40500 -40.11200 -17.42800 1.000 81.72248 253 ASP F O 1
ATOM 8427 N N . GLU F 2 8 ? 19.44200 -39.30500 -17.92600 1.000 86.43551 254 GLU F N 1
ATOM 8428 C CA . GLU F 2 8 ? 18.93600 -38.01200 -18.35600 1.000 88.23300 254 GLU F CA 1
ATOM 8429 C C . GLU F 2 8 ? 19.45200 -37.71000 -19.75700 1.000 86.97870 254 GLU F C 1
ATOM 8430 O O . GLU F 2 8 ? 20.53200 -38.16000 -20.15200 1.000 85.46360 254 GLU F O 1
ATOM 8436 N N . ASP F 2 9 ? 18.60700 -37.09100 -20.56600 1.000 88.11037 255 ASP F N 1
ATOM 8437 C CA . ASP F 2 9 ? 18.99300 -36.86400 -21.97800 1.000 91.38608 255 ASP F CA 1
ATOM 8438 C C . ASP F 2 9 ? 19.97300 -35.70000 -22.06100 1.000 94.85875 255 ASP F C 1
ATOM 8439 O O . ASP F 2 9 ? 19.56200 -34.57000 -21.76000 1.000 98.19176 255 ASP F O 1
#

B-factor: mean 35.85, std 12.75, range [16.12, 128.48]

Foldseek 3Di:
DKWKWKFWACPQLQVADDDDGFGQATDTDPLQRVQQFPDWAAAAQKIWTAHPQQWIWIWGACAQLLGQCLDHGGTRNHTDTLVLCVVFRWDDKAYALHAFKIWTAGPQQWIWIAGQQCLLQRAQLDSDHHNHTDTNVLCPPFRWDDWYDERFKIWTAGPQQWIWIAGQQQQQQRAQQGSDHHNHTDTNVLCPVFRWDDKEWYYDQIKIWTAGPQGWIWIFGWFALQQRAPDDTRGHNHIDTNVVRHPVQWDDKYYAHQKIWTAHPQAWIWIFGQQQQQLGACLDRHGGNHIDTQVLCPPFRWQEKEHARFKIWTAGQQQWIWMFGAQCRSQRQPSDRDGHNHTDTHPDQPVPRWDYKYHHNTMIMTMHD/DWKWKFFACPLLQVAADDDGFGQATDTDPQQVVQQFPDWAAAAQKIWTAHPQQWIWIWGACAQLQRQCQDHGGTGNHTDTQVLCVVFRWDDKAYALHAQKIWTAGPQQWIWIFGQQCLLQRAQLDSHGHNHTDTNVLCPVFRWDDWYDERFKIWTAGPQQWIWIAGQQQQQQRAQQDSDHHNHTDTNVLCPVFRWDDKEWYYDQIKIWTAGPQGWIWIFTWQALQQRAPDDTRGGNHIDTLVVRHPVQWDDKYYAHQKIWTAHPQAWIWIFGAQPQQLRACLHRHGHNHIDTQVLCPVFRWQEKEHHNFKIWTAGQQQWIWMFGAQCRNQRQPNDRDGHNHTHTHPDQVVFRWRYKYHHNTMIMTHHD/DWKWKFWACCQLQVAADDDGGGQATDTDPQQRVQQFPDWAAAAQKIWTAHPQQWIWIWGACAQLLGQCLDHGGTGNHTDTLCLCVPFRWDDKAYALHAQKIWTAGPQQWIWIFGQCQLQQRACLDRHGHNHTDTNVLCPVFNWDDWYDERFKIWTAGPQQWIWIAGQQCQQQRAQQGSDHHNHTDTNVLCPVFRWDDKEWYYDQIKIWTAGPQGWIWIFTFQALQQRQQDDRHGHNHIDTNVVRHPQQWDDKYYAHQKIWTAHQQQWIWIFGQQPQLLRACLGRHGHNHIDTQVLQPVFRWQEKEHANFKIWTAGQQQWIWMFGAQCRSQRQPSDRDGHNHTDTRPDCPVANWRYKYHHHTMIMTHHD/DVPDDDDPD/DDPPDDDDPD/DVPDDDD

Organism: Homo sapiens (NCBI:txid9606)

InterPro domains:
  IPR000408 Regulator of chromosome condensation, RCC1 [PF00415] (514-566)
  IPR000408 Regulator of chromosome condensation, RCC1 [PF00415] (569-612)
  IPR000408 Regulator of chromosome condensation, RCC1 [PF00415] (623-672)
  IPR000408 Regulator of chromosome condensation, RCC1 [PF00415] (675-724)
  IPR000408 Regulator of chromosome condensation, RCC1 [PF00415] (4163-4212)
  IPR000408 Regulator of chromosome condensation, RCC1 [PF00415] (4215-4263)
  IPR000408 Regulator of chromosome condensation, RCC1 [PF00415] (4267-4316)
  IPR000408 Regulator of chromosome condensation, RCC1 [PR00633] (2960-2976)
  IPR000408 Regulator of chromosome condensation, RCC1 [PR00633] (3104-3120)
  IPR000408 Regulator of chromosome condensation, RCC1 [PR00633] (3120-3134)
  IPR000408 Regulator of chromosome condensation, RCC1 [PR00633] (3213-3231)
  IPR000408 Regulator of chromosome condensation, RCC1 [PR00633] (3271-3292)
  IPR000408 Regulator of chromosome condensation, RCC1 [PS00626] (3104-3114)
  IPR000408 Regulator of chromosome condensation, RCC1 [PS50012] (514-569)
  IPR000408 Regulator of chromosome condensation, RCC1 [PS50012] (570-621)
  IPR000408 Regulator of chromosome condensation, RCC1 [PS50012] (624-675)
  IPR000408 Regulator of chromosome condensation, RCC1 [PS50012] (676-727)
  IPR000408 Regulator of chromosome condensation, RCC1 [PS50012] (2959-3010)
  IPR000408 Regulator of chromosome condensation, RCC1 [PS50012] (3011-3065)
  IPR000408 Regulator of chromosome condensation, RCC1 [PS50012] (3066-3117)

Secondary structure (DSSP, 8-state):
---EEEEEE-TT-TTSS-SSSEEEEEEE-HHHHTT-EEEEEEETTEEEEEETTS-EEEEEE-GGGTT-SS--SSEEEEEEE-GGGTTS-EEEEEE-TT-SEEEEEETTS-EEEEE--GGGTT-SSS---EEEEEE-GGGTTS-EEEEEE-SSEEEEEETT--EEEEE--GGGTT-SSS---EEEEEE-GGGTTS-EEEEEE-SSS-EEEEEETTS-EEEEE--GGGTTSSSSS--EEEEEE-GGGTTS-EEEEEE-SSEEEEEETTS-EEEEE--GGGTT-SSS---EEEEEE-GGGTTS-EEEEEE-SSEEEEEETTS-EEEEE--TTSTT-SSSS--EEEEEEPTT-TT----EEEE-SSEEEEE--/-TTPPP---/-EEEEEEE-TT-TTSS-SSSEEEEEEE-HHHHTT-EEEEEEETTEEEEEETTS-EEEEEE-GGGTT-SS-SSSEEEEEEE-GGGTTS-EEEEEE-TT-SEEEEEETTS-EEEEE--GGGTT-SSS---EEEEEE-GGGSSS-EEEEEE-SSEEEEEETT--EEEEE--GGGTT-SSS---EEEEEE-GGGTTS-EEEEEE-SSS-EEEEEETTS-EEEEE--GGGTTSSSSS--EEEEEE-GGGTTS-EEEEEE-SSEEEEEETT--EEEEE--GGGTT-SSS---EEEEEE-GGGTTS-EEEEEE-SSEEEEEETTS-EEEEE--TTSTT-SSSS--EEEEEEPSS-TT----EEEE-SSEEEEEE-/--TTS-----/--EEEEEE-TTSTTSS-SSSEEEEEEE-HHHHTT-EEEEEEETTEEEEEETTS-EEEEEE-GGGTT-SS--SSEEEEEEE-GGGTTS-EEEEEE-TT-SEEEEEETTS-EEEEE--GGGTT-SSS---EEEEEE-GGGTTS-EEEEEE-SSEEEEEETTS-EEEEE--GGGTT-SSS---EEEEEE-GGGTTS-EEEEEE--SS-EEEEEETTS-EEEEE--GGGTTSSSSS--EEEEEE-GGGTTS-EEEEEE-SSEEEEEETTS-EEEEE--GGGTT-SSS---EEEEEE-GGGTTS-EEEEEE-SSEEEEEETTS-EEEEE--TTSTT-SSSS--EEEEEEPTT-TTS-EEEEEE-SSEEEEEE-/-TT----

Nearest PDB structures (foldseek):
  7q40-assembly1_A  TM=1.002E+00  e=5.341E-81  Homo sapiens
  3kci-assembly1_A  TM=9.951E-01  e=9.910E-60  Homo sapiens
  4l1m-assembly2_B  TM=9.538E-01  e=2.242E-48  Homo sapiens
  4l1m-assembly3_C  TM=9.521E-01  e=7.724E-48  Homo sapiens
  4l1m-assembly1_A  TM=9.460E-01  e=1.604E-47  Homo sapiens

Sequence (1131 aa):
RTKVFVWGLNDKDQLGGLKGSKIKVPSFSETLSALNVVQVAGGSKSLFAVTVEGKVYACGEATNGRLGLGISSGTVPIPRQITALSSYVVKKVAVHSGGRHATALTVDGKVFSWGEGDDGKLGHFSRMNCDKPRLIEALKTKRIRDIACGSSHSAALTSSGELYTWGLGEYGRLGHGDNTTQLKPKMVKVLLGHRVIQVACGSRDAQTLALTDEGLVFSWGDGDFGKLGRGGSEGCNIPQNIERLNGQGVCQIECGAQFSLALTKSGVVWTWGKGDYFRLGHGSDVHVRKPQVVEGLRGKKIVHVAVGALHCLAVTDSGQVYAWGDNDHGQQGNGTTTVNRKPTLVQGLEGQKITRVACGSSHSVAWTTTKVFVWGLNDKDQLGGLKGSKIKVPSFSETLSALNVVQVAGGSKSLFAVTVEGKVYACGEATNGRLGLGISSGTVPIPRQITALSSYVVKKVAVHSGGRHATALTVDGKVFSWGEGDDGKLGHFSRMNCDKPRLIEALKTKRIRDIACGSSHSAALTSSGELYTWGLGEYGRLGHGDNTTQLKPKMVKVLLGHRRVIQVACGSRDAQTLALTDEGLVFSWGDGDFGKLGRGGSEGCNIPQNIERLNGQGVCQIECGAQFSLALTKSGVVWTWGKGDYFRLGHGSDVHVRKPQVVEGLRGKKIVHVAVGALHCLAVTDSGQVYAWGDNDHGQQGNGTTTVNRKPTLVQGLEGQKITRVACGSSHSVAWTTTKVFVWGLNDKDQLGGLKGSKIKVPSFSETLSALNVVQVAGGSKSLFAVTVEGKVYACGEATNGRLGLGISSGTVPIPRQITALSSYVVKKVAVHSGGRHATALTVDGKVFSWGEGDDGKLGHFSRMNCDKPRLIEALKTKRIRDIACGSSHSAALTSSGELYTWGLGEYGRLGHGDNTTQLKPKMVKVLLGHRVIQVACGSRDAQTLALTDEGLVFSWGDGDFGKLGRGGSEGCNIPQNIERLNGQGVCQIECGAQFSLALTKSGVVWTWGKGDYFRLGHGSDVHVRKPQVVEGLRGKKIVHVAVGALHCLAVTDSGQVYAWGDNDHGQQGNGTTTVNRKPTLVQQGLEGQKITRVACGSSHSVAWTTDDDKDEDTHSDDDKDEDTHDDDKDED

Radius of gyration: 33.52 Å; Cα contacts (8 Å, |Δi|>4): 4058; chains: 6; bounding box: 91×68×89 Å

GO terms:
  GO:0032183 SUMO binding (F, IDA)
  GO:0006974 DNA damage response (P, IDA)
  GO:0005515 protein binding (F, IPI)
  GO:0031625 ubiquitin protein ligase binding (F, IPI)
  GO:0005654 nucleoplasm (C, TAS)
  GO:0005829 cytosol (C, IDA)
  GO:0050821 protein stabilization (P, EXP)
  GO:0061630 ubiquitin protein ligase activity (F, IDA)
  GO:0005634 nucleus (C, IDA)
  GO:0005737 cytoplasm (C, IDA)
  GO:0016567 protein ubiquitination (P, IDA)
  GO:0016020 membrane (C, HDA)